Protein AF-A0A918XCU2-F1 (afdb_monomer)

pLDDT: mean 84.38, std 16.49, range [24.86, 98.88]

InterPro domains:
  IPR013534 Starch synthase, catalytic domain [PF08323] (2-159)
  IPR023214 HAD superfamily [G3DSA:3.40.50.1000] (689-946)
  IPR036412 HAD-like superfamily [SSF56784] (688-949)

Nearest PDB structures (foldseek):
  3niw-assembly1_A  TM=7.855E-01  e=1.122E-18  Bacteroides thetaiotaomicron
  2hf2-assembly2_B  TM=7.118E-01  e=8.573E-19  Escherichia coli K-12
  1nf2-assembly1_A  TM=7.820E-01  e=5.103E-17  Thermotoga maritima
  3dao-assembly1_A  TM=7.879E-01  e=1.431E-15  unclassified
  4qjb-assembly2_B  TM=7.745E-01  e=3.766E-15  Plasmodium falciparum 3D7

Sequence (958 aa):
MNIVLFSFECGGYDHRLMRGGLSPLVWNLAREYASAGHRVSVVTPAHGHLDTLRVDHRVEELGYLHDHDFPLVLDRRTWSDHPEHMGLPLSTRAHRLRVDGVDVYLLSNSFLDLLPDRIYPPPAFEGRDLAYFKPLVFQAEGARFVDWLHAGEPAVVHAFEPFYHYVLPLVWGGDPLRRTVSTVAANAPVTQSVHRPQVERLLESFGVTGLDLEALEPAPAVPGSPDDIVERTLAGTRMHEGRRDDHVAILPLSAAHADLVDFVSPGQREWFTSFEGSPFEPLFRRLPVSRLLRDSPERLLDGGCGVSDSWLARDPGAVDRADVMRSLGLSPRRPTFYHASRYAVHHKGQLELMHAVENVLAQDQDVNFVIRFSTGSAARSAEPANARFQSVADRYPDNVHLTWDLADEDLLFRHAAVADFCVYPSKYELDGFLIAQAEAMACGSVPIGSAQWVTDHFGHALPHDDPRSTGFAVRRSFRDEDAGLTRELTARFHEALRVWREEPDLYQRLSDRARSTARSFTWGRSARVRLDGFARLFEGDTRRAPVPVTASEPPVLPAPTDPGEGTGRERRRFRAERRPDGLVHVEYRAPGVERVEAAASFPGENTGPRSPGQSEAEARASDEAVPADTDAPVLVPLEHAEGFFRGTVAPPPGGHLALLLTRSSGSTEWASVPVPRRVQRPRTDPPHRLVATDLDGTLLRDDRSLSPRNRSALALVAEAGAYHLAVTGRPASACRKLFGDIGYRGLAVCGQGAQLYDAARDELLFSEQLDRDLARSVVEGVQALLGEPPMELGVVTAAPEGACVVTSGFRPRIRHGWSVAHDRSSLWSRPVDKVLLQQSGVADEKVVEAATRAADGRLSVVHSDHGIVELLPSGTDKARGLARAAELLGCGPEHTVAFGNMPNDIPLLAWADHGVAMADAHPDLLVVADEIAPAHDQDGVAAVLERIFAPHHHAEGK

Radius of gyration: 33.4 Å; Cα contacts (8 Å, |Δi|>4): 1944; chains: 1; bounding box: 86×93×87 Å

Solvent-accessible surface area (backbone atoms only — not comparable to full-atom values): 51222 Å² total; per-residue (Å²): 102,40,37,34,39,40,29,77,56,75,15,51,92,40,68,88,59,43,67,54,75,57,10,50,51,53,42,48,39,46,46,37,42,36,75,74,70,32,52,41,36,36,41,27,53,35,25,61,38,62,70,68,45,49,75,85,40,76,67,43,79,50,98,47,76,49,76,50,65,45,77,43,50,46,60,54,87,55,27,65,93,50,69,45,69,46,68,46,83,44,58,39,36,37,28,39,34,73,55,94,88,33,40,39,34,31,35,39,31,90,58,42,31,43,56,60,53,61,66,63,62,48,59,82,25,61,56,75,39,76,65,49,48,34,52,61,52,46,40,53,55,47,52,56,47,51,51,63,78,41,66,96,49,60,33,37,38,43,31,48,29,42,90,48,40,37,62,55,23,60,73,34,58,86,42,92,41,47,45,31,32,42,23,48,58,58,50,67,29,74,44,35,62,44,59,34,67,31,53,53,57,47,35,48,76,73,72,49,77,91,75,73,64,67,62,57,53,57,82,80,63,57,87,40,36,65,63,33,53,49,53,36,36,40,30,66,33,90,57,34,46,86,76,56,96,63,42,38,41,32,56,37,50,28,62,75,37,24,68,30,40,31,22,33,22,63,32,40,45,51,40,72,44,48,35,75,52,35,83,54,22,76,58,44,70,59,32,48,43,32,49,59,48,58,80,38,57,90,37,53,40,65,26,37,54,44,42,57,66,73,64,71,73,52,63,38,86,74,57,58,43,61,58,55,27,52,76,57,53,34,62,62,86,39,59,24,39,31,33,66,47,57,46,37,51,68,56,43,24,47,58,34,49,53,52,17,51,52,57,41,53,76,75,49,75,78,42,34,37,44,40,38,30,35,43,62,40,86,87,49,82,85,59,75,60,43,67,69,63,49,52,54,28,72,74,35,53,66,29,33,37,73,47,52,66,77,66,52,72,68,58,51,48,55,57,30,35,58,23,54,25,31,55,47,50,36,22,55,60,44,52,37,60,52,56,58,58,36,48,24,12,47,44,28,8,25,41,37,29,34,50,33,54,24,46,50,90,59,21,23,66,39,59,84,86,44,90,66,21,8,40,37,55,35,61,42,41,84,57,80,84,39,65,65,56,20,51,44,46,35,51,49,51,56,49,51,51,47,34,57,75,74,33,52,73,57,41,50,51,21,16,53,38,18,20,55,57,26,65,66,31,29,38,65,60,21,35,46,54,42,52,58,54,55,51,42,64,75,73,64,79,68,69,84,70,82,76,79,68,66,88,65,78,68,84,70,71,76,71,78,74,66,97,71,90,75,84,93,77,80,78,74,56,56,48,57,45,69,46,97,90,61,35,29,39,38,40,38,54,55,90,85,46,77,43,43,22,38,46,20,39,61,90,69,61,75,72,64,89,81,67,97,75,77,48,77,56,33,66,72,51,32,79,70,68,75,79,71,50,80,83,32,29,47,74,44,76,33,50,82,53,98,80,30,33,36,45,74,37,42,61,38,93,48,39,38,36,44,31,46,36,31,28,84,76,42,36,28,44,78,46,79,43,72,40,76,70,78,89,72,75,90,76,75,84,52,87,46,50,34,37,38,30,22,41,84,59,22,57,19,31,96,87,65,48,66,45,74,59,38,54,51,28,53,46,38,38,50,74,57,66,18,48,58,34,43,46,30,67,52,43,55,51,61,43,55,58,52,28,62,76,66,67,46,56,43,49,27,25,12,42,33,21,35,21,33,28,32,48,65,70,75,40,76,80,42,77,52,66,27,64,61,68,60,51,50,53,25,52,53,43,25,43,68,71,66,47,84,61,78,70,24,39,35,28,30,33,38,78,89,71,35,46,39,37,24,36,81,80,48,80,70,97,71,90,79,83,62,44,68,46,94,46,82,70,64,64,67,74,56,62,31,31,35,38,36,41,38,45,82,97,56,61,56,69,60,52,47,53,34,41,44,63,42,32,67,74,66,36,23,72,43,51,52,80,94,64,33,35,35,43,34,35,57,84,49,32,39,31,57,20,44,51,61,55,27,54,80,67,76,49,58,39,86,27,20,37,19,40,25,28,40,62,53,31,42,55,32,26,71,52,26,63,41,14,33,19,26,63,77,31,38,71,75,26,57,72,72,34,79,40,75,33,50,34,24,81,70,41,14,57,21,61,53,42,43,70,69,53,52,82,81,74,80,76,85,76,134

Foldseek 3Di:
DEEEEEEQAAQLVPLLRDQAPVNVFSVLLQLLCVVVPYQYEYEYACQLCPVVCVVPWDKAWDPDWDWDFQWAQADCVFQVVDDRIGTDTWIWTWIWTADNNYIYIHIDIPQSNPPSLNSADFPVCTNPPPNNCNLVVSQLVVLVVVCVVQVPAAYEHEYEALVSHLLPLQLCLVPLRYAYEYENAWQAAQQDKDQQVRSQVSSVVSVRDDDPQVLQFFDDDDALDLLNQLLLQCLQFRNDDDDDPRIGGRLSSNLLRHLAYEAQAPLLLVCQQAVFLHSCRVVSLRGLSNCSSVVCVVRYFDLHFAAAVVLLVDQLVVQDLCVLQVVLLEDLQAAEEEEEGAPACFQFVVVLVLLLVLVLCVPDLRAAYEYEHAFSHPVCQPDDLFPSSVVSCVVNVHHYRYDHHRDDPVNLLSVLSSHQAYETAGAARRHAAPNSLLSSLLSLHQYEYAPYSNHVLQQCPPDLPPLLHQHHHDYHHRDDPPPRSSVRSNVRVVVSSCCVPPVVVSSNSSSVSSSVSSSVGHSSSSSVSVVVVVVCSVVPNSDSDNPPSDPDDRPPPPDPPDPPDDDDDPDDQKDWAQDPVQKIKIKGADPQFDWKWKFAQPPPPQPPPDDPGDDPSNSVRHSDDDPRPSRRGHTHIFDDDPRIGIDIGHAGPNQKIWMWTAGPNRRIDIDIDGHDDDPDDDADQFLFQEEEEEQPQWQADPVSERDPLSVVLQVLCVSSNRAYEYQYLAALLVVQVSCVVRVPQGWYQYNQLQWIAGNVNSDTPGHDFDDLVLVVQLLVQLCVQPPDDHKKKWFQADPDNRAIETDPPDDDPDDDRYHYDPDPVVSSVGTTAKMKIAHPPDQLVSSQVSSCVSCVQQWDWDDDPDSIIMTHGRPGHSLNSVCVSCVVVVHAQSRYEYEDAEPSCLSVQVRHNAYEYEPNGDPVSVVRHPYYFHGNNVVRVSVVSCVRSPPDPPDDDD

Structure (mmCIF, N/CA/C/O backbone):
data_AF-A0A918XCU2-F1
#
_entry.id   AF-A0A918XCU2-F1
#
loop_
_atom_site.group_PDB
_atom_site.id
_atom_site.type_symbol
_atom_site.label_atom_id
_atom_site.label_alt_id
_atom_site.label_comp_id
_atom_site.label_asym_id
_atom_site.label_entity_id
_atom_site.label_seq_id
_atom_site.pdbx_PDB_ins_code
_atom_site.Cartn_x
_atom_site.Cartn_y
_atom_site.Cartn_z
_atom_site.occupancy
_atom_site.B_iso_or_equiv
_atom_site.auth_seq_id
_atom_site.auth_comp_id
_atom_site.auth_asym_id
_atom_site.auth_atom_id
_atom_site.pdbx_PDB_model_num
ATOM 1 N N . MET A 1 1 ? -28.881 -19.114 7.160 1.00 91.56 1 MET A N 1
ATOM 2 C CA . MET A 1 1 ? -28.062 -18.176 7.965 1.00 91.56 1 MET A CA 1
ATOM 3 C C . MET A 1 1 ? -28.315 -16.764 7.465 1.00 91.56 1 MET A C 1
ATOM 5 O O . MET A 1 1 ? -28.563 -16.619 6.269 1.00 91.56 1 MET A O 1
ATOM 9 N N . ASN A 1 2 ? -28.245 -15.769 8.348 1.00 94.81 2 ASN A N 1
ATOM 10 C CA . ASN A 1 2 ? -28.086 -14.371 7.949 1.00 94.81 2 ASN A CA 1
ATOM 11 C C . ASN A 1 2 ? -26.588 -14.117 7.738 1.00 94.81 2 ASN A C 1
ATOM 13 O O . ASN A 1 2 ? -25.797 -14.402 8.639 1.00 94.81 2 ASN A O 1
ATOM 17 N N . ILE A 1 3 ? -26.200 -13.644 6.556 1.00 97.06 3 ILE A N 1
ATOM 18 C CA . ILE A 1 3 ? -24.805 -13.351 6.212 1.00 97.06 3 ILE A CA 1
ATOM 19 C C . ILE A 1 3 ? -24.717 -11.879 5.822 1.00 97.06 3 ILE A C 1
ATOM 21 O O . ILE A 1 3 ? -25.369 -11.441 4.874 1.00 97.06 3 ILE A O 1
ATOM 25 N N . VAL A 1 4 ? -23.914 -11.126 6.562 1.00 97.94 4 VAL A N 1
ATOM 26 C CA . VAL A 1 4 ? -23.638 -9.713 6.326 1.00 97.94 4 VAL A CA 1
ATOM 27 C C . VAL A 1 4 ? -22.229 -9.599 5.771 1.00 97.94 4 VAL A C 1
ATOM 29 O O . VAL A 1 4 ? -21.266 -9.812 6.500 1.00 97.94 4 VAL A O 1
ATOM 32 N N . LEU A 1 5 ? -22.098 -9.263 4.492 1.00 98.38 5 LEU A N 1
ATOM 33 C CA . LEU A 1 5 ? -20.816 -8.876 3.921 1.00 98.38 5 LEU A CA 1
ATOM 34 C C . LEU A 1 5 ? -20.550 -7.419 4.292 1.00 98.38 5 LEU A C 1
ATOM 36 O O . LEU A 1 5 ? -21.289 -6.525 3.879 1.00 98.38 5 LEU A O 1
ATOM 40 N N . PHE A 1 6 ? -19.510 -7.186 5.080 1.00 98.06 6 PHE A N 1
ATOM 41 C CA . PHE A 1 6 ? -19.119 -5.863 5.547 1.00 98.06 6 PHE A CA 1
ATOM 42 C C . PHE A 1 6 ? -17.867 -5.413 4.799 1.00 98.06 6 PHE A C 1
ATOM 44 O O . PHE A 1 6 ? -16.786 -5.967 5.004 1.00 98.06 6 PHE A O 1
ATOM 51 N N . SER A 1 7 ? -18.004 -4.431 3.913 1.00 96.12 7 SER A N 1
ATOM 52 C CA . SER A 1 7 ? -16.892 -3.964 3.084 1.00 96.12 7 SER A CA 1
ATOM 53 C C . SER A 1 7 ? -16.916 -2.454 2.940 1.00 96.12 7 SER A C 1
ATOM 55 O O . SER A 1 7 ? -17.969 -1.868 2.710 1.00 96.12 7 SER A O 1
ATOM 57 N N . PHE A 1 8 ? -15.741 -1.830 3.029 1.00 93.12 8 PHE A N 1
ATOM 58 C CA . PHE A 1 8 ? -15.598 -0.406 2.736 1.00 93.12 8 PHE A CA 1
ATOM 59 C C . PHE A 1 8 ? -15.788 -0.104 1.245 1.00 93.12 8 PHE A C 1
ATOM 61 O O . PHE A 1 8 ? -16.171 1.003 0.909 1.00 93.12 8 PHE A O 1
ATOM 68 N N . GLU A 1 9 ? -15.561 -1.074 0.355 1.00 87.88 9 GLU A N 1
ATOM 69 C CA . GLU A 1 9 ? -15.825 -0.941 -1.081 1.00 87.88 9 GLU A CA 1
ATOM 70 C C . GLU A 1 9 ? -16.737 -2.083 -1.552 1.00 87.88 9 GLU A C 1
ATOM 72 O O . GLU A 1 9 ? -16.400 -3.263 -1.415 1.00 87.88 9 GLU A O 1
ATOM 77 N N . CYS A 1 10 ? -17.884 -1.750 -2.144 1.00 84.62 10 CYS A N 1
ATOM 78 C CA . CYS A 1 10 ? -18.689 -2.706 -2.899 1.00 84.62 10 CYS A CA 1
ATOM 79 C C . CYS A 1 10 ? -19.312 -2.037 -4.127 1.00 84.62 10 CYS A C 1
ATOM 81 O O . CYS A 1 10 ? -20.371 -1.413 -4.051 1.00 84.62 10 CYS A O 1
ATOM 83 N N . GLY A 1 11 ? -18.632 -2.190 -5.263 1.00 82.38 11 GLY A N 1
ATOM 84 C CA . GLY A 1 11 ? -19.060 -1.718 -6.577 1.00 82.38 11 GLY A CA 1
ATOM 85 C C . GLY A 1 11 ? -19.154 -2.824 -7.628 1.00 82.38 11 GLY A C 1
ATOM 86 O O . GLY A 1 11 ? -19.333 -2.529 -8.798 1.00 82.38 11 GLY A O 1
ATOM 87 N N . GLY A 1 12 ? -19.039 -4.106 -7.262 1.00 84.94 12 GLY A N 1
ATOM 88 C CA . GLY A 1 12 ? -19.029 -5.197 -8.250 1.00 84.94 12 GLY A CA 1
ATOM 89 C C . GLY A 1 12 ? -20.322 -5.344 -9.072 1.00 84.94 12 GLY A C 1
ATOM 90 O O . GLY A 1 12 ? -20.308 -6.013 -10.100 1.00 84.94 12 GLY A O 1
ATOM 91 N N . TYR A 1 13 ? -21.421 -4.711 -8.647 1.00 87.19 13 TYR A N 1
ATOM 92 C CA . TYR A 1 13 ? -22.687 -4.638 -9.386 1.00 87.19 13 TYR A CA 1
ATOM 93 C C . TYR A 1 13 ? -22.780 -3.440 -10.347 1.00 87.19 13 TYR A C 1
ATOM 95 O O . TYR A 1 13 ? -23.693 -3.397 -11.169 1.00 87.19 13 TYR A O 1
ATOM 103 N N . ASP A 1 14 ? -21.868 -2.469 -10.247 1.00 85.75 14 ASP A N 1
ATOM 104 C CA . ASP A 1 14 ? -21.830 -1.262 -11.074 1.00 85.75 14 ASP A CA 1
ATOM 105 C C . ASP A 1 14 ? -20.374 -0.845 -11.333 1.00 85.75 14 ASP A C 1
ATOM 107 O O . ASP A 1 14 ? -19.682 -0.318 -10.459 1.00 85.75 14 ASP A O 1
ATOM 111 N N . HIS A 1 15 ? -19.913 -1.034 -12.571 1.00 77.38 15 HIS A N 1
ATOM 112 C CA . HIS A 1 15 ? -18.532 -0.759 -12.978 1.00 77.38 15 HIS A CA 1
ATOM 113 C C . HIS A 1 15 ? -18.066 0.682 -12.689 1.00 77.38 15 HIS A C 1
ATOM 115 O O . HIS A 1 15 ? -16.864 0.911 -12.548 1.00 77.38 15 HIS A O 1
ATOM 121 N N . ARG A 1 16 ? -18.980 1.653 -12.544 1.00 78.12 16 ARG A N 1
ATOM 122 C CA . ARG A 1 16 ? -18.645 3.046 -12.187 1.00 78.12 16 ARG A CA 1
ATOM 123 C C . ARG A 1 16 ? -18.138 3.178 -10.749 1.00 78.12 16 ARG A C 1
ATOM 125 O O . ARG A 1 16 ? -17.409 4.122 -10.434 1.00 78.12 16 ARG A O 1
ATOM 132 N N . LEU A 1 17 ? -18.492 2.233 -9.881 1.00 79.81 17 LEU A N 1
ATOM 133 C CA . LEU A 1 17 ? -18.091 2.181 -8.473 1.00 79.81 17 LEU A CA 1
ATOM 134 C C . LEU A 1 17 ? -16.893 1.261 -8.217 1.00 79.81 17 LEU A C 1
ATOM 136 O O . LEU A 1 17 ? -16.339 1.277 -7.122 1.00 79.81 17 LEU A O 1
ATOM 140 N N . MET A 1 18 ? -16.462 0.486 -9.212 1.00 78.81 18 MET A N 1
ATOM 141 C CA . MET A 1 18 ? -15.337 -0.434 -9.068 1.00 78.81 18 MET A CA 1
ATOM 142 C C . MET A 1 18 ? -14.010 0.339 -8.948 1.00 78.81 18 MET A C 1
ATOM 144 O O . MET A 1 18 ? -13.710 1.210 -9.771 1.00 78.81 18 MET A O 1
ATOM 148 N N . ARG A 1 19 ? -13.209 0.046 -7.916 1.00 74.19 19 ARG A N 1
ATOM 149 C CA . ARG A 1 19 ? -11.867 0.627 -7.692 1.00 74.19 19 ARG A CA 1
ATOM 150 C C . ARG A 1 19 ? -10.769 -0.431 -7.612 1.00 74.19 19 ARG A C 1
ATOM 152 O O . ARG A 1 19 ? -9.629 -0.152 -7.983 1.00 74.19 19 ARG A O 1
ATOM 159 N N . GLY A 1 20 ? -11.100 -1.656 -7.211 1.00 78.19 20 GLY A N 1
ATOM 160 C CA . GLY A 1 20 ? -10.143 -2.759 -7.168 1.00 78.19 20 GLY A CA 1
ATOM 161 C C . GLY A 1 20 ? -10.789 -4.139 -7.159 1.00 78.19 20 GLY A C 1
ATOM 162 O O . GLY A 1 20 ? -11.988 -4.287 -7.370 1.00 78.19 20 GLY A O 1
ATOM 163 N N . GLY A 1 21 ? -9.973 -5.166 -6.897 1.00 81.81 21 GLY A N 1
ATOM 164 C CA . GLY A 1 21 ? -10.414 -6.566 -6.844 1.00 81.81 21 GLY A CA 1
ATOM 165 C C . GLY A 1 21 ? -11.322 -6.906 -5.654 1.00 81.81 21 GLY A C 1
ATOM 166 O O . GLY A 1 21 ? -11.963 -7.954 -5.666 1.00 81.81 21 GLY A O 1
ATOM 167 N N . LEU A 1 22 ? -11.424 -6.021 -4.655 1.00 87.12 22 LEU A N 1
ATOM 168 C CA . LEU A 1 22 ? -12.313 -6.210 -3.509 1.00 87.12 22 LEU A CA 1
ATOM 169 C C . LEU A 1 22 ? -13.791 -6.109 -3.913 1.00 87.12 22 LEU A C 1
ATOM 171 O O . LEU A 1 22 ? -14.595 -6.944 -3.508 1.00 87.12 22 LEU A O 1
ATOM 175 N N . SER A 1 23 ? -14.134 -5.158 -4.785 1.00 88.62 23 SER A N 1
ATOM 176 C CA . SER A 1 23 ? -15.484 -5.011 -5.343 1.00 88.62 23 SER A CA 1
ATOM 177 C C . SER A 1 23 ? -16.040 -6.295 -5.980 1.00 88.62 23 SER A C 1
ATOM 179 O O . SER A 1 23 ? -17.108 -6.748 -5.554 1.00 88.62 23 SER A O 1
ATOM 181 N N . PRO A 1 24 ? -15.367 -6.918 -6.971 1.00 89.44 24 PRO A N 1
ATOM 182 C CA . PRO A 1 24 ? -15.842 -8.166 -7.556 1.00 89.44 24 PRO A CA 1
ATOM 183 C C . PRO A 1 24 ? -15.775 -9.344 -6.574 1.00 89.44 24 PRO A C 1
ATOM 185 O O . PRO A 1 24 ? -16.641 -10.213 -6.653 1.00 89.44 24 PRO A O 1
ATOM 188 N N . LEU A 1 25 ? -14.825 -9.374 -5.630 1.00 93.00 25 LEU A N 1
ATOM 189 C CA . LEU A 1 25 ? -14.774 -10.399 -4.577 1.00 93.00 25 LEU A CA 1
ATOM 190 C C . LEU A 1 25 ? -16.038 -10.382 -3.710 1.00 93.00 25 LEU A C 1
ATOM 192 O O . LEU A 1 25 ? -16.727 -11.396 -3.596 1.00 93.00 25 LEU A O 1
ATOM 196 N N . VAL A 1 26 ? -16.361 -9.227 -3.128 1.00 95.12 26 VAL A N 1
ATOM 197 C CA . VAL A 1 26 ? -17.520 -9.064 -2.239 1.00 95.12 26 VAL A CA 1
ATOM 198 C C . VAL A 1 26 ? -18.813 -9.340 -2.999 1.00 95.12 26 VAL A C 1
ATOM 200 O O . VAL A 1 26 ? -19.663 -10.095 -2.529 1.00 95.12 26 VAL A O 1
ATOM 203 N N . TRP A 1 27 ? -18.959 -8.768 -4.196 1.00 95.06 27 TRP A N 1
ATOM 204 C CA . TRP A 1 27 ? -20.192 -8.893 -4.965 1.00 95.06 27 TRP A CA 1
ATOM 205 C C . TRP A 1 27 ? -20.477 -10.327 -5.419 1.00 95.06 27 TRP A C 1
ATOM 207 O O . TRP A 1 27 ? -21.592 -10.821 -5.242 1.00 95.06 27 TRP A O 1
ATOM 217 N N . ASN A 1 28 ? -19.481 -11.028 -5.968 1.00 94.81 28 ASN A N 1
ATOM 218 C CA . ASN A 1 28 ? -19.702 -12.395 -6.433 1.00 94.81 28 ASN A CA 1
ATOM 219 C C . ASN A 1 28 ? -19.927 -13.367 -5.269 1.00 94.81 28 ASN A C 1
ATOM 221 O O . ASN A 1 28 ? -20.802 -14.223 -5.370 1.00 94.81 28 ASN A O 1
ATOM 225 N N . LEU A 1 29 ? -19.241 -13.199 -4.131 1.00 96.50 29 LEU A N 1
ATOM 226 C CA . LEU A 1 29 ? -19.547 -13.984 -2.931 1.00 96.50 29 LEU A CA 1
ATOM 227 C C . LEU A 1 29 ? -20.974 -13.735 -2.432 1.00 96.50 29 LEU A C 1
ATOM 229 O O . LEU A 1 29 ? -21.672 -14.690 -2.099 1.00 96.50 29 LEU A O 1
ATOM 233 N N . ALA A 1 30 ? -21.440 -12.483 -2.430 1.00 96.94 30 ALA A N 1
ATOM 234 C CA . ALA A 1 30 ? -22.810 -12.168 -2.034 1.00 96.94 30 ALA A CA 1
ATOM 235 C C . ALA A 1 30 ? -23.844 -12.896 -2.911 1.00 96.94 30 ALA A C 1
ATOM 237 O O . ALA A 1 30 ? -24.796 -13.482 -2.388 1.00 96.94 30 ALA A O 1
ATOM 238 N N . ARG A 1 31 ? -23.628 -12.909 -4.234 1.00 95.50 31 ARG A N 1
ATOM 239 C CA . ARG A 1 31 ? -24.483 -13.628 -5.193 1.00 95.50 31 ARG A CA 1
ATOM 240 C C . ARG A 1 31 ? -24.475 -15.133 -4.951 1.00 95.50 31 ARG A C 1
ATOM 242 O O . ARG A 1 31 ? -25.540 -15.743 -4.959 1.00 95.50 31 ARG A O 1
ATOM 249 N N . GLU A 1 32 ? -23.315 -15.723 -4.685 1.00 96.31 32 GLU A N 1
ATOM 250 C CA . GLU A 1 32 ? -23.198 -17.163 -4.420 1.00 96.31 32 GLU A CA 1
ATOM 251 C C . GLU A 1 32 ? -23.806 -17.582 -3.080 1.00 96.31 32 GLU A C 1
ATOM 253 O O . GLU A 1 32 ? -24.464 -18.615 -2.972 1.00 96.31 32 GLU A O 1
ATOM 258 N N . TYR A 1 33 ? -23.655 -16.770 -2.036 1.00 96.94 33 TYR A N 1
ATOM 259 C CA . TYR A 1 33 ? -24.334 -17.027 -0.769 1.00 96.94 33 TYR A CA 1
ATOM 260 C C . TYR A 1 33 ? -25.858 -16.948 -0.931 1.00 96.94 33 TYR A C 1
ATOM 262 O O . TYR A 1 33 ? -26.587 -17.773 -0.374 1.00 96.94 33 TYR A O 1
ATOM 270 N N . ALA A 1 34 ? -26.350 -15.986 -1.716 1.00 95.81 34 ALA A N 1
ATOM 271 C CA . ALA A 1 34 ? -27.774 -15.845 -1.996 1.00 95.81 34 ALA A CA 1
ATOM 272 C C . ALA A 1 34 ? -28.298 -17.005 -2.861 1.00 95.81 34 ALA A C 1
ATOM 274 O O . ALA A 1 34 ? -29.368 -17.543 -2.571 1.00 95.81 34 ALA A O 1
ATOM 275 N N . SER A 1 35 ? -27.534 -17.441 -3.871 1.00 94.44 35 SER A N 1
ATOM 276 C CA . SER A 1 35 ? -27.876 -18.586 -4.731 1.00 94.44 35 SER A CA 1
ATOM 277 C C . SER A 1 35 ? -27.942 -19.899 -3.938 1.00 94.44 35 SER A C 1
ATOM 279 O O . SER A 1 35 ? -28.812 -20.732 -4.193 1.00 94.44 35 SER A O 1
ATOM 281 N N . ALA A 1 36 ? -27.104 -20.038 -2.907 1.00 95.25 36 ALA A N 1
ATOM 282 C CA . ALA A 1 36 ? -27.135 -21.131 -1.937 1.00 95.25 36 ALA A CA 1
ATOM 283 C C . ALA A 1 36 ? -28.301 -21.049 -0.923 1.00 95.25 36 ALA A C 1
ATOM 285 O O . ALA A 1 36 ? -28.436 -21.922 -0.067 1.00 95.25 36 ALA A O 1
ATOM 286 N N . GLY A 1 37 ? -29.174 -20.038 -1.014 1.00 94.81 37 GLY A N 1
ATOM 287 C CA . GLY A 1 37 ? -30.391 -19.920 -0.203 1.00 94.81 37 GLY A CA 1
ATOM 288 C C . GLY A 1 37 ? -30.211 -19.192 1.131 1.00 94.81 37 GLY A C 1
ATOM 289 O O . GLY A 1 37 ? -31.087 -19.272 1.997 1.00 94.81 37 GLY A O 1
ATOM 290 N N . HIS A 1 38 ? -29.098 -18.482 1.328 1.00 95.00 38 HIS A N 1
ATOM 291 C CA . HIS A 1 38 ? -28.875 -17.669 2.525 1.00 95.00 38 HIS A CA 1
ATOM 292 C C . HIS A 1 38 ? -29.507 -16.277 2.383 1.00 95.00 38 HIS A C 1
ATOM 294 O O . HIS A 1 38 ? -29.664 -15.752 1.282 1.00 95.00 38 HIS A O 1
ATOM 300 N N . ARG A 1 39 ? -29.865 -15.650 3.513 1.00 94.69 39 ARG A N 1
ATOM 301 C CA . ARG A 1 39 ? -30.274 -14.240 3.529 1.00 94.69 39 ARG A CA 1
ATOM 302 C C . ARG A 1 39 ? -29.011 -13.393 3.577 1.00 94.69 39 ARG A C 1
ATOM 304 O O . ARG A 1 39 ? -28.288 -13.445 4.571 1.00 94.69 39 ARG A O 1
ATOM 311 N N . VAL A 1 40 ? -28.756 -12.655 2.502 1.00 96.31 40 VAL A N 1
ATOM 312 C CA . VAL A 1 40 ? -27.500 -11.933 2.296 1.00 96.31 40 VAL A CA 1
ATOM 313 C C . VAL A 1 40 ? -27.735 -10.431 2.283 1.00 96.31 40 VAL A C 1
ATOM 315 O O . VAL A 1 40 ? -28.573 -9.933 1.530 1.00 96.31 40 VAL A O 1
ATOM 318 N N . SER A 1 41 ? -26.952 -9.735 3.097 1.00 96.06 41 SER A N 1
ATOM 319 C CA . SER A 1 41 ? -26.880 -8.280 3.163 1.00 96.06 41 SER A CA 1
ATOM 320 C C . SER A 1 41 ? -25.453 -7.846 2.842 1.00 96.06 41 SER A C 1
ATOM 322 O O . SER A 1 41 ? -24.511 -8.443 3.354 1.00 96.06 41 SER A O 1
ATOM 324 N N . VAL A 1 42 ? -25.273 -6.792 2.054 1.00 98.19 42 VAL A N 1
ATOM 325 C CA . VAL A 1 42 ? -23.985 -6.094 1.923 1.00 98.19 42 VAL A CA 1
ATOM 326 C C . VAL A 1 42 ? -24.097 -4.760 2.648 1.00 98.19 42 VAL A C 1
ATOM 328 O O . VAL A 1 42 ? -25.072 -4.052 2.434 1.00 98.19 42 VAL A O 1
ATOM 331 N N . VAL A 1 43 ? -23.127 -4.399 3.481 1.00 98.31 43 VAL A N 1
ATOM 332 C CA . VAL A 1 43 ? -23.048 -3.084 4.136 1.00 98.31 43 VAL A CA 1
ATOM 333 C C . VAL A 1 43 ? -21.799 -2.373 3.633 1.00 98.31 43 VAL A C 1
ATOM 335 O O . VAL A 1 43 ? -20.700 -2.913 3.751 1.00 98.31 43 VAL A O 1
ATOM 338 N N . THR A 1 44 ? -21.980 -1.182 3.061 1.00 97.12 44 THR A N 1
ATOM 339 C CA . THR A 1 44 ? -20.915 -0.341 2.489 1.00 97.12 44 THR A CA 1
ATOM 340 C C . THR A 1 44 ? -21.283 1.140 2.643 1.00 97.12 44 THR A C 1
ATOM 342 O O . THR A 1 44 ? -22.471 1.468 2.747 1.00 97.12 44 THR A O 1
ATOM 345 N N . PRO A 1 45 ? -20.325 2.080 2.660 1.00 96.69 45 PRO A N 1
ATOM 346 C CA . PRO A 1 45 ? -20.655 3.496 2.560 1.00 96.69 45 PRO A CA 1
ATOM 347 C C . PRO A 1 45 ? -21.229 3.833 1.179 1.00 96.69 45 PRO A C 1
ATOM 349 O O . PRO A 1 45 ? -20.913 3.181 0.183 1.00 96.69 45 PRO A O 1
ATOM 352 N N . ALA A 1 46 ? -22.037 4.889 1.105 1.00 94.94 46 ALA A N 1
ATOM 353 C CA . ALA A 1 46 ? -22.564 5.396 -0.157 1.00 94.94 46 ALA A CA 1
ATOM 354 C C . ALA A 1 46 ? -21.519 6.175 -0.973 1.00 94.94 46 ALA A C 1
ATOM 356 O O . ALA A 1 46 ? -21.673 6.315 -2.186 1.00 94.94 46 ALA A O 1
ATOM 357 N N . HIS A 1 47 ? -20.465 6.682 -0.320 1.00 93.69 47 HIS A N 1
ATOM 358 C CA . HIS A 1 47 ? -19.360 7.412 -0.951 1.00 93.69 47 HIS A CA 1
ATOM 359 C C . HIS A 1 47 ? -19.797 8.597 -1.816 1.00 93.69 47 HIS A C 1
ATOM 361 O O . HIS A 1 47 ? -19.153 8.897 -2.816 1.00 93.69 47 HIS A O 1
ATOM 367 N N . GLY A 1 48 ? -20.897 9.260 -1.460 1.00 93.75 48 GLY A N 1
ATOM 368 C CA . GLY A 1 48 ? -21.424 10.387 -2.226 1.00 93.75 48 GLY A CA 1
ATOM 369 C C . GLY A 1 48 ? -22.072 9.986 -3.554 1.00 93.75 48 GLY A C 1
ATOM 370 O O . GLY A 1 48 ? -22.401 10.857 -4.352 1.00 93.75 48 GLY A O 1
ATOM 371 N N . HIS A 1 49 ? -22.298 8.690 -3.799 1.00 92.69 49 HIS A N 1
ATOM 372 C CA . HIS A 1 49 ? -22.846 8.175 -5.061 1.00 92.69 49 HIS A CA 1
ATOM 373 C C . HIS A 1 49 ? -24.346 7.874 -5.024 1.00 92.69 49 HIS A C 1
ATOM 375 O O . HIS A 1 49 ? -24.859 7.275 -5.965 1.00 92.69 49 HIS A O 1
ATOM 381 N N . LEU A 1 50 ? -25.084 8.285 -3.984 1.00 93.81 50 LEU A N 1
ATOM 382 C CA . LEU A 1 50 ? -26.531 8.022 -3.905 1.00 93.81 50 LEU A CA 1
ATOM 383 C C . LEU A 1 50 ? -27.289 8.548 -5.128 1.00 93.81 50 LEU A C 1
ATOM 385 O O . LEU A 1 50 ? -28.149 7.847 -5.656 1.00 93.81 50 LEU A O 1
ATOM 389 N N . ASP A 1 51 ? -26.967 9.755 -5.591 1.00 91.75 51 ASP A N 1
ATOM 390 C CA . ASP A 1 51 ? -27.645 10.352 -6.743 1.00 91.75 51 ASP A CA 1
ATOM 391 C C . ASP A 1 51 ? -27.267 9.656 -8.052 1.00 91.75 51 ASP A C 1
ATOM 393 O O . ASP A 1 51 ? -28.152 9.368 -8.854 1.00 91.75 51 ASP A O 1
ATOM 397 N N . THR A 1 52 ? -25.993 9.285 -8.226 1.00 88.62 52 THR A N 1
ATOM 398 C CA . THR A 1 52 ? -25.527 8.451 -9.347 1.00 88.62 52 THR A CA 1
ATOM 399 C C . THR A 1 52 ? -26.267 7.115 -9.380 1.00 88.62 52 THR A C 1
ATOM 401 O O . THR A 1 52 ? -26.773 6.703 -10.420 1.00 88.62 52 THR A O 1
ATOM 404 N N . LEU A 1 53 ? -26.390 6.453 -8.229 1.00 91.06 53 LEU A N 1
ATOM 405 C CA . LEU A 1 53 ? -27.054 5.158 -8.111 1.00 91.06 53 LEU A CA 1
ATOM 406 C C . LEU A 1 53 ? -28.560 5.247 -8.356 1.00 91.06 53 LEU A C 1
ATOM 408 O O . LEU A 1 53 ? -29.129 4.333 -8.945 1.00 91.06 53 LEU A O 1
ATOM 412 N N . ARG A 1 54 ? -29.213 6.346 -7.962 1.00 94.12 54 ARG A N 1
ATOM 413 C CA . ARG A 1 54 ? -30.646 6.584 -8.216 1.00 94.12 54 ARG A CA 1
ATOM 414 C C . ARG A 1 54 ? -30.994 6.697 -9.702 1.00 94.12 54 ARG A C 1
ATOM 416 O O . ARG A 1 54 ? -32.169 6.557 -10.036 1.00 94.12 54 ARG A O 1
ATOM 423 N N . VAL A 1 55 ? -30.014 6.947 -10.577 1.00 90.75 55 VAL A N 1
ATOM 424 C CA . VAL A 1 55 ? -30.231 6.979 -12.033 1.00 90.75 55 VAL A CA 1
ATOM 425 C C . VAL A 1 55 ? -30.618 5.595 -12.552 1.00 90.75 55 VAL A C 1
ATOM 427 O O . VAL A 1 55 ? -31.593 5.479 -13.293 1.00 90.75 55 VAL A O 1
ATOM 430 N N . ASP A 1 56 ? -29.899 4.554 -12.125 1.00 87.94 56 ASP A N 1
ATOM 431 C CA . ASP A 1 56 ? -30.024 3.201 -12.688 1.00 87.94 56 ASP A CA 1
ATOM 432 C C . ASP A 1 56 ? -30.635 2.183 -11.711 1.00 87.94 56 ASP A C 1
ATOM 434 O O . ASP A 1 56 ? -31.074 1.103 -12.116 1.00 87.94 56 ASP A O 1
ATOM 438 N N . HIS A 1 57 ? -30.721 2.522 -10.422 1.00 90.94 57 HIS A N 1
ATOM 439 C CA . HIS A 1 57 ? -31.215 1.638 -9.372 1.00 90.94 57 HIS A CA 1
ATOM 440 C C . HIS A 1 57 ? -32.320 2.287 -8.538 1.00 90.94 57 HIS A C 1
ATOM 442 O O . HIS A 1 57 ? -32.304 3.474 -8.211 1.00 90.94 57 HIS A O 1
ATOM 448 N N . ARG A 1 58 ? -33.275 1.462 -8.094 1.00 93.81 58 ARG A N 1
ATOM 449 C CA . ARG A 1 58 ? -34.251 1.874 -7.082 1.00 93.81 58 ARG A CA 1
ATOM 450 C C . ARG A 1 58 ? -33.586 1.870 -5.705 1.00 93.81 58 ARG A C 1
ATOM 452 O O . ARG A 1 58 ? -33.454 0.814 -5.090 1.00 93.81 58 ARG A O 1
ATOM 459 N N . VAL A 1 59 ? -33.217 3.056 -5.232 1.00 96.50 59 VAL A N 1
ATOM 460 C CA . VAL A 1 59 ? -32.647 3.280 -3.897 1.00 96.50 59 VAL A CA 1
ATOM 461 C C . VAL A 1 59 ? -33.747 3.740 -2.935 1.00 96.50 59 VAL A C 1
ATOM 463 O O . VAL A 1 59 ? -34.392 4.762 -3.164 1.00 96.50 59 VAL A O 1
ATOM 466 N N . GLU A 1 60 ? -33.971 2.987 -1.862 1.00 97.31 60 GLU A N 1
ATOM 467 C CA . GLU A 1 60 ? -34.941 3.280 -0.801 1.00 97.31 60 GLU A CA 1
ATOM 468 C C . GLU A 1 60 ? -34.224 3.792 0.450 1.00 97.31 60 GLU A C 1
ATOM 470 O O . GLU A 1 60 ? -33.314 3.136 0.942 1.00 97.31 60 GLU A O 1
ATOM 475 N N . GLU A 1 61 ? -34.633 4.939 0.989 1.00 97.62 61 GLU A N 1
ATOM 476 C CA . GLU A 1 61 ? -34.180 5.390 2.312 1.00 97.62 61 GLU A CA 1
ATOM 477 C C . GLU A 1 61 ? -34.912 4.598 3.404 1.00 97.62 61 GLU A C 1
ATOM 479 O O . GLU A 1 61 ? -36.137 4.466 3.374 1.00 97.62 61 GLU A O 1
ATOM 484 N N . LEU A 1 62 ? -34.162 4.038 4.352 1.00 97.50 62 LEU A N 1
ATOM 485 C CA . LEU A 1 62 ? -34.705 3.257 5.461 1.00 97.50 62 LEU A CA 1
ATOM 486 C C . LEU A 1 62 ? -35.013 4.160 6.659 1.00 97.50 62 LEU A C 1
ATOM 488 O O . LEU A 1 62 ? -34.455 5.240 6.805 1.00 97.50 62 LEU A O 1
ATOM 492 N N . GLY A 1 63 ? -35.832 3.673 7.594 1.00 96.75 63 GLY A N 1
ATOM 493 C CA . GLY A 1 63 ? -36.116 4.361 8.863 1.00 96.75 63 GLY A CA 1
ATOM 494 C C . GLY A 1 63 ? -34.956 4.379 9.872 1.00 96.75 63 GLY A C 1
ATOM 495 O O . GLY A 1 63 ? -35.208 4.490 11.069 1.00 96.75 63 GLY A O 1
ATOM 496 N N . TYR A 1 64 ? -33.711 4.209 9.419 1.00 97.88 64 TYR A N 1
ATOM 497 C CA . TYR A 1 64 ? -32.515 4.262 10.255 1.00 97.88 64 TYR A CA 1
ATOM 498 C C . TYR A 1 64 ? -31.945 5.681 10.247 1.00 97.88 64 TYR A C 1
ATOM 500 O O . TYR A 1 64 ? -31.543 6.186 9.198 1.00 97.88 64 TYR A O 1
ATOM 508 N N . LEU A 1 65 ? -31.894 6.292 11.428 1.00 97.44 65 LEU A N 1
ATOM 509 C CA . LEU A 1 65 ? -31.257 7.578 11.676 1.00 97.44 65 LEU A CA 1
ATOM 510 C C . LEU A 1 65 ? -30.441 7.467 12.961 1.00 97.44 65 LEU A C 1
ATOM 512 O O . LEU A 1 65 ? -30.985 7.107 14.009 1.00 97.44 65 LEU A O 1
ATOM 516 N N . HIS A 1 66 ? -29.154 7.783 12.876 1.00 97.38 66 HIS A N 1
ATOM 517 C CA . HIS A 1 66 ? -28.271 7.846 14.030 1.00 97.38 66 HIS A CA 1
ATOM 518 C C . HIS A 1 66 ? -27.599 9.215 14.102 1.00 97.38 66 HIS A C 1
ATOM 520 O O . HIS A 1 66 ? -26.723 9.523 13.298 1.00 97.38 66 HIS A O 1
ATOM 526 N N . ASP A 1 67 ? -28.040 10.030 15.062 1.00 97.12 67 ASP A N 1
ATOM 527 C CA . ASP A 1 67 ? -27.468 11.342 15.349 1.00 97.12 67 ASP A CA 1
ATOM 528 C C . ASP A 1 67 ? -26.628 11.256 16.622 1.00 97.12 67 ASP A C 1
ATOM 530 O O . ASP A 1 67 ? -27.138 10.906 17.692 1.00 97.12 67 ASP A O 1
ATOM 534 N N . HIS A 1 68 ? -25.344 11.584 16.520 1.00 95.88 68 HIS A N 1
ATOM 535 C CA . HIS A 1 68 ? -24.454 11.627 17.674 1.00 95.88 68 HIS A CA 1
ATOM 536 C C . HIS A 1 68 ? -23.221 12.490 17.407 1.00 95.88 68 HIS A C 1
ATOM 538 O O . HIS A 1 68 ? -22.936 12.869 16.268 1.00 95.88 68 HIS A O 1
ATOM 544 N N . ASP A 1 69 ? -22.424 12.687 18.450 1.00 95.44 69 ASP A N 1
ATOM 545 C CA . ASP A 1 69 ? -21.075 13.218 18.322 1.00 95.44 69 ASP A CA 1
ATOM 546 C C . ASP A 1 69 ? -20.056 12.066 18.321 1.00 95.44 69 ASP A C 1
ATOM 548 O O . ASP A 1 69 ? -19.883 11.373 19.328 1.00 95.44 69 ASP A O 1
ATOM 552 N N . PHE A 1 70 ? -19.437 11.801 17.170 1.00 96.69 70 PHE A N 1
ATOM 553 C CA . PHE A 1 70 ? -18.490 10.702 16.991 1.00 96.69 70 PHE A CA 1
ATOM 554 C C . PHE A 1 70 ? -17.176 11.012 17.719 1.00 96.69 70 PHE A C 1
ATOM 556 O O . PHE A 1 70 ? -16.553 12.030 17.408 1.00 96.69 70 PHE A O 1
ATOM 563 N N . PRO A 1 71 ? -16.710 10.159 18.648 1.00 95.94 71 PRO A N 1
ATOM 564 C CA . PRO A 1 71 ? -15.526 10.465 19.436 1.00 95.94 71 PRO A CA 1
ATOM 565 C C . PRO A 1 71 ? -14.235 10.209 18.646 1.00 95.94 71 PRO A C 1
ATOM 567 O O . PRO A 1 71 ? -13.911 9.064 18.318 1.00 95.94 71 PRO A O 1
ATOM 570 N N . LEU A 1 72 ? -13.461 11.270 18.421 1.00 96.50 72 LEU A N 1
ATOM 571 C CA . LEU A 1 72 ? -12.085 11.194 17.946 1.00 96.50 72 LEU A CA 1
ATOM 572 C C . LEU A 1 72 ? -11.083 11.457 19.075 1.00 96.50 72 LEU A C 1
ATOM 574 O O . LEU A 1 72 ? -11.239 12.389 19.869 1.00 96.50 72 LEU A O 1
ATOM 578 N N . VAL A 1 73 ? -10.040 10.633 19.104 1.00 96.94 73 VAL A N 1
ATOM 579 C CA . VAL A 1 73 ? -8.820 10.787 19.893 1.00 96.94 73 VAL A CA 1
ATOM 580 C C . VAL A 1 73 ? -7.650 10.796 18.919 1.00 96.94 73 VAL A C 1
ATOM 582 O O . VAL A 1 73 ? -7.358 9.794 18.270 1.00 96.94 73 VAL A O 1
ATOM 585 N N . LEU A 1 74 ? -7.019 11.949 18.767 1.00 94.31 74 LEU A N 1
ATOM 586 C CA . LEU A 1 74 ? -5.981 12.192 17.780 1.00 94.31 74 LEU A CA 1
ATOM 587 C C . LEU A 1 74 ? -4.599 12.087 18.423 1.00 94.31 74 LEU A C 1
ATOM 589 O O . LEU A 1 74 ? -4.340 12.718 19.448 1.00 94.31 74 LEU A O 1
ATOM 593 N N . ASP A 1 75 ? -3.681 11.370 17.770 1.00 92.06 75 ASP A N 1
ATOM 594 C CA . ASP A 1 75 ? -2.263 11.410 18.135 1.00 92.06 75 ASP A CA 1
ATOM 595 C C . ASP A 1 75 ? -1.729 12.831 17.906 1.00 92.06 75 ASP A C 1
ATOM 597 O O . ASP A 1 75 ? -1.565 13.264 16.761 1.00 92.06 75 ASP A O 1
ATOM 601 N N . ARG A 1 76 ? -1.425 13.555 18.990 1.00 90.06 76 ARG A N 1
ATOM 602 C CA . ARG A 1 76 ? -0.942 14.946 18.946 1.00 90.06 76 ARG A CA 1
ATOM 603 C C . ARG A 1 76 ? 0.373 15.128 18.191 1.00 90.06 76 ARG A C 1
ATOM 605 O O . ARG A 1 76 ? 0.686 16.252 17.803 1.00 90.06 76 ARG A O 1
ATOM 612 N N . ARG A 1 77 ? 1.155 14.062 18.003 1.00 86.12 77 ARG A N 1
ATOM 613 C CA . ARG A 1 77 ? 2.396 14.096 17.216 1.00 86.12 77 ARG A CA 1
ATOM 614 C C . ARG A 1 77 ? 2.105 14.129 15.720 1.00 86.12 77 ARG A C 1
ATOM 616 O O . ARG A 1 77 ? 2.859 14.735 14.970 1.00 86.12 77 ARG A O 1
ATOM 623 N N . THR A 1 78 ? 1.023 13.478 15.298 1.00 85.00 78 THR A N 1
ATOM 624 C CA . THR A 1 78 ? 0.591 13.413 13.896 1.00 85.00 78 THR A CA 1
ATOM 625 C C . THR A 1 78 ? -0.383 14.543 13.557 1.00 85.00 78 THR A C 1
ATOM 627 O O . THR A 1 78 ? -0.273 15.149 12.499 1.00 85.00 78 THR A O 1
ATOM 630 N N . TRP A 1 79 ? -1.303 14.871 14.465 1.00 90.56 79 TRP A N 1
ATOM 631 C CA . TRP A 1 79 ? -2.373 15.859 14.291 1.00 90.56 79 TRP A CA 1
ATOM 632 C C . TRP A 1 79 ? -2.141 17.095 15.170 1.00 90.56 79 TRP A C 1
ATOM 634 O O . TRP A 1 79 ? -2.992 17.463 15.978 1.00 90.56 79 TRP A O 1
ATOM 644 N N . SER A 1 80 ? -0.974 17.733 15.047 1.00 88.94 80 SER A N 1
ATOM 645 C CA . SER A 1 80 ? -0.559 18.845 15.923 1.00 88.94 80 SER A CA 1
ATOM 646 C C . SER A 1 80 ? -1.502 20.051 15.902 1.00 88.94 80 SER A C 1
ATOM 648 O O . SER A 1 80 ? -1.602 20.769 16.899 1.00 88.94 80 SER A O 1
ATOM 650 N N . ASP A 1 81 ? -2.198 20.253 14.782 1.00 91.06 81 ASP A N 1
ATOM 651 C CA . ASP A 1 81 ? -3.086 21.396 14.542 1.00 91.06 81 ASP A CA 1
ATOM 652 C C . ASP A 1 81 ? -4.526 21.153 15.030 1.00 91.06 81 ASP A C 1
ATOM 654 O O . ASP A 1 81 ? -5.382 22.036 14.936 1.00 91.06 81 ASP A O 1
ATOM 658 N N . HIS A 1 82 ? -4.806 19.965 15.573 1.00 90.50 82 HIS A N 1
ATOM 659 C CA . HIS A 1 82 ? -6.116 19.581 16.083 1.00 90.50 82 HIS A CA 1
ATOM 660 C C . HIS A 1 82 ? -6.069 19.300 17.594 1.00 90.50 82 HIS A C 1
ATOM 662 O O . HIS A 1 82 ? -5.040 18.881 18.132 1.00 90.50 82 HIS A O 1
ATOM 668 N N . PRO A 1 83 ? -7.178 19.523 18.324 1.00 93.38 83 PRO A N 1
ATOM 669 C CA . PRO A 1 83 ? -7.274 19.091 19.712 1.00 93.38 83 PRO A CA 1
ATOM 670 C C . PRO A 1 83 ? -7.219 17.560 19.805 1.00 93.38 83 PRO A C 1
ATOM 672 O O . PRO A 1 83 ? -7.801 16.862 18.981 1.00 93.38 83 PRO A O 1
ATOM 675 N N . GLU A 1 84 ? -6.564 17.049 20.850 1.00 94.56 84 GLU A N 1
ATOM 676 C CA . GLU A 1 84 ? -6.420 15.606 21.103 1.00 94.56 84 GLU A CA 1
ATOM 677 C C . GLU A 1 84 ? -7.767 14.890 21.172 1.00 94.56 84 GLU A C 1
ATOM 679 O O . GLU A 1 84 ? -7.926 13.818 20.609 1.00 94.56 84 GLU A O 1
ATOM 684 N N . HIS A 1 85 ? -8.756 15.506 21.818 1.00 96.50 85 HIS A N 1
ATOM 685 C CA . HIS A 1 85 ? -10.114 14.990 21.873 1.00 96.50 85 HIS A CA 1
ATOM 686 C C . HIS A 1 85 ? -11.044 15.918 21.108 1.00 96.50 85 HIS A C 1
ATOM 688 O O . HIS A 1 85 ? -11.126 17.113 21.409 1.00 96.50 85 HIS A O 1
ATOM 694 N N . MET A 1 86 ? -11.796 15.361 20.165 1.00 95.56 86 MET A N 1
ATOM 695 C CA . MET A 1 86 ? -12.850 16.095 19.478 1.00 95.56 86 MET A CA 1
ATOM 696 C C . MET A 1 86 ? -14.028 15.205 19.121 1.00 95.56 86 MET A C 1
ATOM 698 O O . MET A 1 86 ? -13.916 13.986 19.030 1.00 95.56 86 MET A O 1
ATOM 702 N N . GLY A 1 87 ? -15.166 15.851 18.923 1.00 93.62 87 GLY A N 1
ATOM 703 C CA . GLY A 1 87 ? -16.363 15.233 18.394 1.00 93.62 87 GLY A CA 1
ATOM 704 C C . GLY A 1 87 ? -16.549 15.567 16.915 1.00 93.62 87 GLY A C 1
ATOM 705 O O . GLY A 1 87 ? -16.309 16.710 16.507 1.00 93.62 87 GLY A O 1
ATOM 706 N N . LEU A 1 88 ? -16.955 14.586 16.105 1.00 94.88 88 LEU A N 1
ATOM 707 C CA . LEU A 1 88 ? -17.531 14.851 14.788 1.00 94.88 88 LEU A CA 1
ATOM 708 C C . LEU A 1 88 ? -19.058 14.721 14.868 1.00 94.88 88 LEU A C 1
ATOM 710 O O . LEU A 1 88 ? -19.558 13.606 15.036 1.00 94.88 88 LEU A O 1
ATOM 714 N N . PRO A 1 89 ? -19.825 15.808 14.679 1.00 96.06 89 PRO A N 1
ATOM 715 C CA . PRO A 1 89 ? -21.274 15.714 14.628 1.00 96.06 89 PRO A CA 1
ATOM 716 C C . PRO A 1 89 ? -21.682 14.958 13.360 1.00 96.06 89 PRO A C 1
ATOM 718 O O . PRO A 1 89 ? -21.531 15.461 12.243 1.00 96.06 89 PRO A O 1
ATOM 721 N N . LEU A 1 90 ? -22.196 13.742 13.537 1.00 96.81 90 LEU A N 1
ATOM 722 C CA . LEU A 1 90 ? -22.640 12.875 12.451 1.00 96.81 90 LEU A CA 1
ATOM 723 C C . LEU A 1 90 ? -24.149 12.649 12.536 1.00 96.81 90 LEU A C 1
ATOM 725 O O . LEU A 1 90 ? -24.710 12.477 13.616 1.00 96.81 90 LEU A O 1
ATOM 729 N N . SER A 1 91 ? -24.773 12.630 11.360 1.00 97.81 91 SER A N 1
ATOM 730 C CA . SER A 1 91 ? -26.156 12.214 11.145 1.00 97.81 91 SER A CA 1
ATOM 731 C C . SER A 1 91 ? -26.143 11.137 10.070 1.00 97.81 91 SER A C 1
ATOM 733 O O . SER A 1 91 ? -26.013 11.442 8.880 1.00 97.81 91 SER A O 1
ATOM 735 N N . THR A 1 92 ? -26.179 9.875 10.490 1.00 98.50 92 THR A N 1
ATOM 736 C CA . THR A 1 92 ? -26.058 8.728 9.587 1.00 98.50 92 THR A CA 1
ATOM 737 C C . THR A 1 92 ? -27.416 8.177 9.212 1.00 98.50 92 THR A C 1
ATOM 739 O O . THR A 1 92 ? -28.243 7.867 10.071 1.00 98.50 92 THR A O 1
ATOM 742 N N . ARG A 1 93 ? -27.620 8.008 7.906 1.00 98.56 93 ARG A N 1
ATOM 743 C CA . ARG A 1 93 ? -28.800 7.378 7.314 1.00 98.56 93 ARG A CA 1
ATOM 744 C C . ARG A 1 93 ? -28.406 6.136 6.540 1.00 98.56 93 ARG A C 1
ATOM 746 O O . ARG A 1 93 ? -27.319 6.070 5.964 1.00 98.56 93 ARG A O 1
ATOM 753 N N . ALA A 1 94 ? -29.319 5.175 6.488 1.00 98.50 94 ALA A N 1
ATOM 754 C CA . ALA A 1 94 ? -29.147 3.972 5.689 1.00 98.50 94 ALA A CA 1
ATOM 755 C C . ALA A 1 94 ? -30.117 3.963 4.512 1.00 98.50 94 ALA A C 1
ATOM 757 O O . ALA A 1 94 ? -31.302 4.267 4.650 1.00 98.50 94 ALA A O 1
ATOM 758 N N . HIS A 1 95 ? -29.612 3.547 3.361 1.00 98.31 95 HIS A N 1
ATOM 759 C CA . HIS A 1 95 ? -30.399 3.324 2.161 1.00 98.31 95 HIS A CA 1
ATOM 760 C C . HIS A 1 95 ? -30.256 1.871 1.735 1.00 98.31 95 HIS A C 1
ATOM 762 O O . HIS A 1 95 ? -29.250 1.235 2.034 1.00 98.31 95 HIS A O 1
ATOM 768 N N . ARG A 1 96 ? -31.238 1.340 1.019 1.00 97.56 96 ARG A N 1
ATOM 769 C CA . ARG A 1 96 ? -31.216 -0.005 0.457 1.00 97.56 96 ARG A CA 1
ATOM 770 C C . ARG A 1 96 ? -31.403 0.057 -1.047 1.00 97.56 96 ARG A C 1
ATOM 772 O O . ARG A 1 96 ? -32.351 0.674 -1.530 1.00 97.56 96 ARG A O 1
ATOM 779 N N . LEU A 1 97 ? -30.563 -0.667 -1.768 1.00 95.25 97 LEU A N 1
ATOM 780 C CA . LEU A 1 97 ? -30.819 -1.086 -3.142 1.00 95.25 97 LEU A CA 1
ATOM 781 C C . LEU A 1 97 ? -30.836 -2.612 -3.205 1.00 95.25 97 LEU A C 1
ATOM 783 O O . LEU A 1 97 ? -30.153 -3.281 -2.433 1.00 95.25 97 LEU A O 1
ATOM 787 N N . ARG A 1 98 ? -31.647 -3.168 -4.105 1.00 93.56 98 ARG A N 1
ATOM 788 C CA . ARG A 1 98 ? -31.741 -4.616 -4.310 1.00 93.56 98 ARG A CA 1
ATOM 789 C C . ARG A 1 98 ? -31.325 -4.950 -5.731 1.00 93.56 98 ARG A C 1
ATOM 791 O O . ARG A 1 98 ? -31.986 -4.520 -6.674 1.00 93.56 98 ARG A O 1
ATOM 798 N N . VAL A 1 99 ? -30.252 -5.721 -5.867 1.00 91.25 99 VAL A N 1
ATOM 799 C CA . VAL A 1 99 ? -29.675 -6.136 -7.153 1.00 91.25 99 VAL A CA 1
ATOM 800 C C . VAL A 1 99 ? -29.428 -7.638 -7.084 1.00 91.25 99 VAL A C 1
ATOM 802 O O . VAL A 1 99 ? -28.960 -8.132 -6.066 1.00 91.25 99 VAL A O 1
ATOM 805 N N . ASP A 1 100 ? -29.829 -8.385 -8.114 1.00 87.19 100 ASP A N 1
ATOM 806 C CA . ASP A 1 100 ? -29.644 -9.844 -8.211 1.00 87.19 100 ASP A CA 1
ATOM 807 C C . ASP A 1 100 ? -30.055 -10.651 -6.962 1.00 87.19 100 ASP A C 1
ATOM 809 O O . ASP A 1 100 ? -29.461 -11.669 -6.620 1.00 87.19 100 ASP A O 1
ATOM 813 N N . GLY A 1 101 ? -31.097 -10.196 -6.258 1.00 85.19 101 GLY A N 1
ATOM 814 C CA . GLY A 1 101 ? -31.599 -10.853 -5.047 1.00 85.19 101 GLY A CA 1
ATOM 815 C C . GLY A 1 101 ? -30.810 -10.559 -3.765 1.00 85.19 101 GLY A C 1
ATOM 816 O O . GLY A 1 101 ? -31.234 -11.021 -2.706 1.00 85.19 101 GLY A O 1
ATOM 817 N N . VAL A 1 102 ? -29.746 -9.758 -3.840 1.00 94.62 102 VAL A N 1
ATOM 818 C CA . VAL A 1 102 ? -28.934 -9.282 -2.711 1.00 94.62 102 VAL A CA 1
ATOM 819 C C . VAL A 1 102 ? -29.416 -7.895 -2.279 1.00 94.62 102 VAL A C 1
ATOM 821 O O . VAL A 1 102 ? -29.638 -7.019 -3.118 1.00 94.62 102 VAL A O 1
ATOM 824 N N . ASP A 1 103 ? -29.576 -7.684 -0.970 1.00 95.94 103 ASP A N 1
ATOM 825 C CA . ASP A 1 103 ? -29.841 -6.356 -0.410 1.00 95.94 103 ASP A CA 1
ATOM 826 C C . ASP A 1 103 ? -28.501 -5.660 -0.108 1.00 95.94 103 ASP A C 1
ATOM 828 O O . ASP A 1 103 ? -27.714 -6.135 0.713 1.00 95.94 103 ASP A O 1
ATOM 832 N N . VAL A 1 104 ? -28.234 -4.533 -0.768 1.00 97.31 104 VAL A N 1
ATOM 833 C CA . VAL A 1 104 ? -27.055 -3.688 -0.531 1.00 97.31 104 VAL A CA 1
ATOM 834 C C . VAL A 1 104 ? -27.493 -2.458 0.255 1.00 97.31 104 VAL A C 1
ATOM 836 O O . VAL A 1 104 ? -28.333 -1.675 -0.196 1.00 97.31 104 VAL A O 1
ATOM 839 N N . TYR A 1 105 ? -26.925 -2.303 1.442 1.00 98.06 105 TYR A N 1
ATOM 840 C CA . TYR A 1 105 ? -27.178 -1.216 2.370 1.00 98.06 105 TYR A CA 1
ATOM 841 C C . TYR A 1 105 ? -26.062 -0.178 2.281 1.00 98.06 105 TYR A C 1
ATOM 843 O O . TYR A 1 105 ? -24.890 -0.488 2.499 1.00 98.06 105 TYR A O 1
ATOM 851 N N . LEU A 1 106 ? -26.453 1.055 1.964 1.00 97.88 106 LEU A N 1
ATOM 852 C CA . LEU A 1 106 ? -25.571 2.199 1.780 1.00 97.88 106 LEU A CA 1
ATOM 853 C C . LEU A 1 106 ? -25.693 3.150 2.968 1.00 97.88 106 LEU A C 1
ATOM 855 O O . LEU A 1 106 ? -26.755 3.746 3.182 1.00 97.88 106 LEU A O 1
ATOM 859 N N . LEU A 1 107 ? -24.605 3.318 3.713 1.00 98.50 107 LEU A N 1
ATOM 860 C CA . LEU A 1 107 ? -24.528 4.289 4.804 1.00 98.50 107 LEU A CA 1
ATOM 861 C C . LEU A 1 107 ? -24.048 5.642 4.285 1.00 98.50 107 LEU A C 1
ATOM 863 O O . LEU A 1 107 ? -23.033 5.722 3.596 1.00 98.50 107 LEU A O 1
ATOM 867 N N . SER A 1 108 ? -24.778 6.701 4.619 1.00 98.12 108 SER A N 1
ATOM 868 C CA . SER A 1 108 ? -24.513 8.065 4.157 1.00 98.12 108 SER A CA 1
ATOM 869 C C . SER A 1 108 ? -24.562 9.037 5.330 1.00 98.12 108 SER A C 1
ATOM 871 O O . SER A 1 108 ? -25.461 8.970 6.172 1.00 98.12 108 SER A O 1
ATOM 873 N N . ASN A 1 109 ? -23.557 9.906 5.384 1.00 97.50 109 ASN A N 1
ATOM 874 C CA . ASN A 1 109 ? -23.443 11.057 6.273 1.00 97.50 109 ASN A CA 1
ATOM 875 C C . ASN A 1 109 ? -22.400 12.028 5.691 1.00 97.50 109 ASN A C 1
ATOM 877 O O . ASN A 1 109 ? -21.737 11.727 4.697 1.00 97.50 109 ASN A O 1
ATOM 881 N N . SER A 1 110 ? -22.209 13.174 6.347 1.00 94.38 110 SER A N 1
ATOM 882 C CA . SER A 1 110 ? -21.266 14.224 5.932 1.00 94.38 110 SER A CA 1
ATOM 883 C C . SER A 1 110 ? -19.814 13.761 5.742 1.00 94.38 110 SER A C 1
ATOM 885 O O . SER A 1 110 ? -19.050 14.454 5.077 1.00 94.38 110 SER A O 1
ATOM 887 N N . PHE A 1 111 ? -19.427 12.614 6.304 1.00 93.50 111 PHE A N 1
ATOM 888 C CA . PHE A 1 111 ? -18.066 12.082 6.284 1.00 93.50 111 PHE A CA 1
ATOM 889 C C . PHE A 1 111 ? -17.902 10.882 5.342 1.00 93.50 111 PHE A C 1
ATOM 891 O O . PHE A 1 111 ? -16.953 10.808 4.561 1.00 93.50 111 PHE A O 1
ATOM 898 N N . LEU A 1 112 ? -18.853 9.945 5.374 1.00 96.50 112 LEU A N 1
ATOM 899 C CA . LEU A 1 112 ? -18.883 8.754 4.522 1.00 96.50 112 LEU A CA 1
ATOM 900 C C . LEU A 1 112 ? -19.051 9.095 3.039 1.00 96.50 112 LEU A C 1
ATOM 902 O O . LEU A 1 112 ? -18.612 8.316 2.186 1.00 96.50 112 LEU A O 1
ATOM 906 N N . ASP A 1 113 ? -19.611 10.269 2.749 1.00 95.94 113 ASP A N 1
ATOM 907 C CA . ASP A 1 113 ? -19.823 10.778 1.396 1.00 95.94 113 ASP A CA 1
ATOM 908 C C . ASP A 1 113 ? -18.666 11.634 0.853 1.00 95.94 113 ASP A C 1
ATOM 910 O O . ASP A 1 113 ? -18.706 12.074 -0.296 1.00 95.94 113 ASP A O 1
ATOM 914 N N . LEU A 1 114 ? -17.596 11.828 1.632 1.00 91.88 114 LEU A N 1
ATOM 915 C CA . LEU A 1 114 ? -16.375 12.478 1.150 1.00 91.88 114 LEU A CA 1
ATOM 916 C C . LEU A 1 114 ? -15.656 11.610 0.106 1.00 91.88 114 LEU A C 1
ATOM 918 O O . LEU A 1 114 ? -15.757 10.384 0.114 1.00 91.88 114 LEU A O 1
ATOM 922 N N . LEU A 1 115 ? -14.843 12.237 -0.746 1.00 86.38 115 LEU A N 1
ATOM 923 C CA . LEU A 1 115 ? -13.963 11.566 -1.718 1.00 86.38 115 LEU A CA 1
ATOM 924 C C . LEU A 1 115 ? -14.678 10.606 -2.703 1.00 86.38 115 LEU A C 1
ATOM 926 O O . LEU A 1 115 ? -14.207 9.477 -2.881 1.00 86.38 115 LEU A O 1
ATOM 930 N N . PRO A 1 116 ? -15.763 11.017 -3.388 1.00 83.88 116 PRO A N 1
ATOM 931 C CA . PRO A 1 116 ? -16.508 10.142 -4.306 1.00 83.88 116 PRO A CA 1
ATOM 932 C C . PRO A 1 116 ? -15.635 9.543 -5.426 1.00 83.88 116 PRO A C 1
ATOM 934 O O . PRO A 1 116 ? -15.827 8.401 -5.848 1.00 83.88 116 PRO A O 1
ATOM 937 N N . ASP A 1 117 ? -14.614 10.274 -5.870 1.00 72.44 117 ASP A N 1
ATOM 938 C CA . ASP A 1 117 ? -13.714 9.858 -6.952 1.00 72.44 117 ASP A CA 1
ATOM 939 C C . ASP A 1 117 ? -12.607 8.878 -6.543 1.00 72.44 117 ASP A C 1
ATOM 941 O O . ASP A 1 117 ? -11.985 8.265 -7.407 1.00 72.44 117 ASP A O 1
ATOM 945 N N . ARG A 1 118 ? -12.296 8.744 -5.251 1.00 72.44 118 ARG A N 1
ATOM 946 C CA . ARG A 1 118 ? -11.192 7.879 -4.784 1.00 72.44 118 ARG A CA 1
ATOM 947 C C . ARG A 1 118 ? -11.653 6.790 -3.832 1.00 72.44 118 ARG A C 1
ATOM 949 O O . ARG A 1 118 ? -11.016 5.748 -3.783 1.00 72.44 118 ARG A O 1
ATOM 956 N N . ILE A 1 119 ? -12.796 6.988 -3.168 1.00 79.62 119 ILE A N 1
ATOM 957 C CA . ILE A 1 119 ? -13.375 6.132 -2.123 1.00 79.62 119 ILE A CA 1
ATOM 958 C C . ILE A 1 119 ? -12.460 6.019 -0.890 1.00 79.62 119 ILE A C 1
ATOM 960 O O . ILE A 1 119 ? -12.893 6.370 0.212 1.00 79.62 119 ILE A O 1
ATOM 964 N N . TYR A 1 120 ? -11.204 5.630 -1.079 1.00 82.44 120 TYR A N 1
ATOM 965 C CA . TYR A 1 120 ? -10.142 5.549 -0.086 1.00 82.44 120 TYR A CA 1
ATOM 966 C C . TYR A 1 120 ? -9.493 6.917 0.185 1.00 82.44 120 TYR A C 1
ATOM 968 O O . TYR A 1 120 ? -9.179 7.649 -0.761 1.00 82.44 120 TYR A O 1
ATOM 976 N N . PRO A 1 121 ? -9.277 7.288 1.461 1.00 81.88 121 PRO A N 1
ATOM 977 C CA . PRO A 1 121 ? -8.453 8.440 1.802 1.00 81.88 121 PRO A CA 1
ATOM 978 C C . PRO A 1 121 ? -6.988 8.208 1.405 1.00 81.88 121 PRO A C 1
ATOM 980 O O . PRO A 1 121 ? -6.447 7.144 1.707 1.00 81.88 121 PRO A O 1
ATOM 983 N N . PRO A 1 122 ? -6.321 9.181 0.761 1.00 73.56 122 PRO A N 1
ATOM 984 C CA . PRO A 1 122 ? -4.890 9.084 0.489 1.00 73.56 122 PRO A CA 1
ATOM 985 C C . PRO A 1 122 ? -4.065 9.061 1.788 1.00 73.56 122 PRO A C 1
ATOM 987 O O . PRO A 1 122 ? -4.384 9.831 2.695 1.00 73.56 122 PRO A O 1
ATOM 990 N N . PRO A 1 123 ? -2.946 8.312 1.864 1.00 69.44 123 PRO A N 1
ATOM 991 C CA . PRO A 1 123 ? -2.055 8.335 3.033 1.00 69.44 123 PRO A CA 1
ATOM 992 C C . PRO A 1 123 ? -1.566 9.743 3.404 1.00 69.44 123 PRO A C 1
ATOM 994 O O . PRO A 1 123 ? -1.469 10.091 4.572 1.00 69.44 123 PRO A O 1
ATOM 997 N N . ALA A 1 124 ? -1.359 10.611 2.407 1.00 69.19 124 ALA A N 1
ATOM 998 C CA . ALA A 1 124 ? -0.944 12.002 2.605 1.00 69.19 124 ALA A CA 1
ATOM 999 C C . ALA A 1 124 ? -1.959 12.881 3.368 1.00 69.19 124 ALA A C 1
ATOM 1001 O O . ALA A 1 124 ? -1.661 14.045 3.642 1.00 69.19 124 ALA A O 1
ATOM 1002 N N . PHE A 1 125 ? -3.165 12.374 3.644 1.00 82.00 125 PHE A N 1
ATOM 1003 C CA . PHE A 1 125 ? -4.171 13.070 4.447 1.00 82.00 125 PHE A CA 1
ATOM 1004 C C . PHE A 1 125 ? -3.933 12.888 5.946 1.00 82.00 125 PHE A C 1
ATOM 1006 O O . PHE A 1 125 ? -4.419 13.697 6.735 1.00 82.00 125 PHE A O 1
ATOM 1013 N N . GLU A 1 126 ? -3.181 11.867 6.351 1.00 83.25 126 GLU A N 1
ATOM 1014 C CA . GLU A 1 126 ? -2.841 11.658 7.750 1.00 83.25 126 GLU A CA 1
ATOM 1015 C C . GLU A 1 126 ? -2.115 12.887 8.325 1.00 83.25 126 GLU A C 1
ATOM 1017 O O . GLU A 1 126 ? -1.179 13.423 7.728 1.00 83.25 126 GLU A O 1
ATOM 1022 N N . GLY A 1 127 ? -2.610 13.383 9.460 1.00 84.50 127 GLY A N 1
ATOM 1023 C CA . GLY A 1 127 ? -2.108 14.593 10.113 1.00 84.50 127 GLY A CA 1
ATOM 1024 C C . GLY A 1 127 ? -2.534 15.916 9.470 1.00 84.50 127 GLY A C 1
ATOM 1025 O O . GLY A 1 127 ? -2.172 16.971 9.984 1.00 84.50 127 GLY A O 1
ATOM 1026 N N . ARG A 1 128 ? -3.285 15.895 8.358 1.00 86.44 128 ARG A N 1
ATOM 1027 C CA . ARG A 1 128 ? -3.628 17.103 7.577 1.00 86.44 128 ARG A CA 1
ATOM 1028 C C . ARG A 1 128 ? -5.114 17.269 7.291 1.00 86.44 128 ARG A C 1
ATOM 1030 O O . ARG A 1 128 ? -5.615 18.388 7.306 1.00 86.44 128 ARG A O 1
ATOM 1037 N N . ASP A 1 129 ? -5.805 16.181 6.977 1.00 90.06 129 ASP A N 1
ATOM 1038 C CA . ASP A 1 129 ? -7.215 16.191 6.598 1.00 90.06 129 ASP A CA 1
ATOM 1039 C C . ASP A 1 129 ? -7.949 15.065 7.325 1.00 90.06 129 ASP A C 1
ATOM 1041 O O . ASP A 1 129 ? -7.666 13.878 7.136 1.00 90.06 129 ASP A O 1
ATOM 1045 N N . LEU A 1 130 ? -8.931 15.444 8.147 1.00 92.94 130 LEU A N 1
ATOM 1046 C CA . LEU A 1 130 ? -9.721 14.511 8.946 1.00 92.94 130 LEU A CA 1
ATOM 1047 C C . LEU A 1 130 ? -10.432 13.454 8.090 1.00 92.94 130 LEU A C 1
ATOM 1049 O O . LEU A 1 130 ? -10.720 12.379 8.614 1.00 92.94 130 LEU A O 1
ATOM 1053 N N . ALA A 1 131 ? -10.653 13.682 6.787 1.00 91.50 131 ALA A N 1
ATOM 1054 C CA . ALA A 1 131 ? -11.178 12.670 5.866 1.00 91.50 131 ALA A CA 1
ATOM 1055 C C . ALA A 1 131 ? -10.379 11.348 5.891 1.00 91.50 131 ALA A C 1
ATOM 1057 O O . ALA A 1 131 ? -10.927 10.306 5.525 1.00 91.50 131 ALA A O 1
ATOM 1058 N N . TYR A 1 132 ? -9.134 11.356 6.384 1.00 89.94 132 TYR A N 1
ATOM 1059 C CA . TYR A 1 132 ? -8.365 10.156 6.730 1.00 89.94 132 TYR A CA 1
ATOM 1060 C C . TYR A 1 132 ? -9.132 9.166 7.627 1.00 89.94 132 TYR A C 1
ATOM 1062 O O . TYR A 1 132 ? -9.069 7.960 7.407 1.00 89.94 132 TYR A O 1
ATOM 1070 N N . PHE A 1 133 ? -9.938 9.650 8.578 1.00 93.69 133 PHE A N 1
ATOM 1071 C CA . PHE A 1 133 ? -10.722 8.819 9.504 1.00 93.69 133 PHE A CA 1
ATOM 1072 C C . PHE A 1 133 ? -12.003 8.234 8.897 1.00 93.69 133 PHE A C 1
ATOM 1074 O O . PHE A 1 133 ? -12.751 7.539 9.586 1.00 93.69 133 PHE A O 1
ATOM 1081 N N . LYS A 1 134 ? -12.290 8.477 7.613 1.00 95.12 134 LYS A N 1
ATOM 1082 C CA . LYS A 1 134 ? -13.502 7.979 6.945 1.00 95.12 134 LYS A CA 1
ATOM 1083 C C . LYS A 1 134 ? -13.706 6.459 7.097 1.00 95.12 134 LYS A C 1
ATOM 1085 O O . LYS A 1 134 ? -14.835 6.059 7.391 1.00 95.12 134 LYS A O 1
ATOM 1090 N N . PRO A 1 135 ? -12.676 5.599 6.975 1.00 94.19 135 PRO A N 1
ATOM 1091 C CA . PRO A 1 135 ? -12.805 4.180 7.283 1.00 94.19 135 PRO A CA 1
ATOM 1092 C C . PRO A 1 135 ? -13.183 3.869 8.729 1.00 94.19 135 PRO A C 1
ATOM 1094 O O . PRO A 1 135 ? -14.009 2.991 8.959 1.00 94.19 135 PRO A O 1
ATOM 1097 N N . LEU A 1 136 ? -12.619 4.586 9.703 1.00 95.75 136 LEU A N 1
ATOM 1098 C CA . LEU A 1 136 ? -12.942 4.389 11.117 1.00 95.75 136 LEU A CA 1
ATOM 1099 C C . LEU A 1 136 ? -14.403 4.758 11.412 1.00 95.75 136 LEU A C 1
ATOM 1101 O O . LEU A 1 136 ? -15.101 4.021 12.108 1.00 95.75 136 LEU A O 1
ATOM 1105 N N . VAL A 1 137 ? -14.883 5.857 10.822 1.00 97.50 137 VAL A N 1
ATOM 1106 C CA . VAL A 1 137 ? -16.299 6.249 10.885 1.00 97.50 137 VAL A CA 1
ATOM 1107 C C . VAL A 1 137 ? -17.187 5.150 10.300 1.00 97.50 137 VAL A C 1
ATOM 1109 O O . VAL A 1 137 ? -18.189 4.788 10.911 1.00 97.50 137 VAL A O 1
ATOM 1112 N N . PHE A 1 138 ? -16.814 4.563 9.158 1.00 98.12 138 PHE A N 1
ATOM 1113 C CA . PHE A 1 138 ? -17.577 3.458 8.571 1.00 98.12 138 PHE A CA 1
ATOM 1114 C C . PHE A 1 138 ? -17.636 2.232 9.481 1.00 98.12 138 PHE A C 1
ATOM 1116 O O . PHE A 1 138 ? -18.707 1.650 9.628 1.00 98.12 138 PHE A O 1
ATOM 1123 N N . GLN A 1 139 ? -16.524 1.848 10.109 1.00 97.44 139 GLN A N 1
ATOM 1124 C CA . GLN A 1 139 ? -16.499 0.704 11.024 1.00 97.44 139 GLN A CA 1
ATOM 1125 C C . GLN A 1 139 ? -17.520 0.861 12.150 1.00 97.44 139 GLN A C 1
ATOM 1127 O O . GLN A 1 139 ? -18.306 -0.049 12.413 1.00 97.44 139 GLN A O 1
ATOM 1132 N N . ALA A 1 140 ? -17.540 2.031 12.783 1.00 97.44 140 ALA A N 1
ATOM 1133 C CA . ALA A 1 140 ? -18.428 2.306 13.900 1.00 97.44 140 ALA A CA 1
ATOM 1134 C C . ALA A 1 140 ? -19.898 2.425 13.475 1.00 97.44 140 ALA A C 1
ATOM 1136 O O . ALA A 1 140 ? -20.765 1.748 14.029 1.00 97.44 140 ALA A O 1
ATOM 1137 N N . GLU A 1 141 ? -20.184 3.247 12.465 1.00 98.19 141 GLU A N 1
ATOM 1138 C CA . GLU A 1 141 ? -21.552 3.446 11.978 1.00 98.19 141 GLU A CA 1
ATOM 1139 C C . GLU A 1 141 ? -22.116 2.165 11.363 1.00 98.19 141 GLU A C 1
ATOM 1141 O O . GLU A 1 141 ? -23.283 1.823 11.554 1.00 98.19 141 GLU A O 1
ATOM 1146 N N . GLY A 1 142 ? -21.259 1.402 10.692 1.00 97.88 142 GLY A N 1
ATOM 1147 C CA . GLY A 1 142 ? -21.563 0.081 10.177 1.00 97.88 142 GLY A CA 1
ATOM 1148 C C . GLY A 1 142 ? -21.905 -0.920 11.276 1.00 97.88 142 GLY A C 1
ATOM 1149 O O . GLY A 1 142 ? -22.912 -1.615 11.146 1.00 97.88 142 GLY A O 1
ATOM 1150 N N . ALA A 1 143 ? -21.137 -0.980 12.367 1.00 97.25 143 ALA A N 1
ATOM 1151 C CA . ALA A 1 143 ? -21.446 -1.857 13.499 1.00 97.25 143 ALA A CA 1
ATOM 1152 C C . ALA A 1 143 ? -22.825 -1.540 14.100 1.00 97.25 143 ALA A C 1
ATOM 1154 O O . ALA A 1 143 ? -23.666 -2.430 14.243 1.00 97.25 143 ALA A O 1
ATOM 1155 N N . ARG A 1 144 ? -23.106 -0.254 14.351 1.00 97.00 144 ARG A N 1
ATOM 1156 C CA . ARG A 1 144 ? -24.409 0.205 14.866 1.00 97.00 144 ARG A CA 1
ATOM 1157 C C . ARG A 1 144 ? -25.555 -0.120 13.916 1.00 97.00 144 ARG A C 1
ATOM 1159 O O . ARG A 1 144 ? -26.639 -0.505 14.357 1.00 97.00 144 ARG A O 1
ATOM 1166 N N . PHE A 1 145 ? -25.332 0.033 12.614 1.00 98.19 145 PHE A N 1
ATOM 1167 C CA . PHE A 1 145 ? -26.322 -0.324 11.610 1.00 98.19 145 PHE A CA 1
ATOM 1168 C C . PHE A 1 145 ? -26.588 -1.834 11.575 1.00 98.19 145 PHE A C 1
ATOM 1170 O O . PHE A 1 145 ? -27.746 -2.239 11.504 1.00 98.19 145 PHE A O 1
ATOM 1177 N N . VAL A 1 146 ? -25.554 -2.675 11.667 1.00 97.38 146 VAL A N 1
ATOM 1178 C CA . VAL A 1 146 ? -25.707 -4.139 11.713 1.00 97.38 146 VAL A CA 1
ATOM 1179 C C . VAL A 1 146 ? -26.498 -4.576 12.948 1.00 97.38 146 VAL A C 1
ATOM 1181 O O . VAL A 1 146 ? -27.392 -5.420 12.828 1.00 97.38 146 VAL A O 1
ATOM 1184 N N . ASP A 1 147 ? -26.243 -3.971 14.110 1.00 95.25 147 ASP A N 1
ATOM 1185 C CA . ASP A 1 147 ? -27.012 -4.236 15.330 1.00 95.25 147 ASP A CA 1
ATOM 1186 C C . ASP A 1 147 ? -28.490 -3.860 15.178 1.00 95.25 147 ASP A C 1
ATOM 1188 O O . ASP A 1 147 ? -29.360 -4.618 15.615 1.00 95.25 147 ASP A O 1
ATOM 1192 N N . TRP A 1 148 ? -28.783 -2.733 14.518 1.00 96.62 148 TRP A N 1
ATOM 1193 C CA . TRP A 1 148 ? -30.149 -2.313 14.195 1.00 96.62 148 TRP A CA 1
ATOM 1194 C C . TRP A 1 148 ? -30.824 -3.252 13.186 1.00 96.62 148 TRP A C 1
ATOM 1196 O O . TRP A 1 148 ? -31.959 -3.678 13.400 1.00 96.62 148 TRP A O 1
ATOM 1206 N N . LEU A 1 149 ? -30.124 -3.607 12.104 1.00 95.56 149 LEU A N 1
ATOM 1207 C CA . LEU A 1 149 ? -30.655 -4.416 11.004 1.00 95.56 149 LEU A CA 1
ATOM 1208 C C . LEU A 1 149 ? -31.005 -5.839 11.454 1.00 95.56 149 LEU A C 1
ATOM 1210 O O . LEU A 1 149 ? -32.000 -6.408 11.004 1.00 95.56 149 LEU A O 1
ATOM 1214 N N . HIS A 1 150 ? -30.184 -6.409 12.336 1.00 92.25 150 HIS A N 1
ATOM 1215 C CA . HIS A 1 150 ? -30.319 -7.773 12.842 1.00 92.25 150 HIS A CA 1
ATOM 1216 C C . HIS A 1 150 ? -30.634 -7.805 14.340 1.00 92.25 150 HIS A C 1
ATOM 1218 O O . HIS A 1 150 ? -30.159 -8.681 15.062 1.00 92.25 150 HIS A O 1
ATOM 1224 N N . ALA A 1 151 ? -31.424 -6.849 14.833 1.00 90.19 151 ALA A N 1
ATOM 1225 C CA . ALA A 1 151 ? -31.805 -6.785 16.239 1.00 90.19 151 ALA A CA 1
ATOM 1226 C C . ALA A 1 151 ? -32.472 -8.098 16.702 1.00 90.19 151 ALA A C 1
ATOM 1228 O O . ALA A 1 151 ? -33.605 -8.405 16.338 1.00 90.19 151 ALA A O 1
ATOM 1229 N N . GLY A 1 152 ? -31.753 -8.878 17.518 1.00 84.19 152 GLY A N 1
ATOM 1230 C CA . GLY A 1 152 ? -32.233 -10.146 18.076 1.00 84.19 152 GLY A CA 1
ATOM 1231 C C . GLY A 1 152 ? -32.133 -11.366 17.150 1.00 84.19 152 GLY A C 1
ATOM 1232 O O . GLY A 1 152 ? -32.577 -12.442 17.546 1.00 84.19 152 GLY A O 1
ATOM 1233 N N . GLU A 1 153 ? -31.538 -11.243 15.960 1.00 91.69 153 GLU A N 1
ATOM 1234 C CA . GLU A 1 153 ? -31.305 -12.367 15.042 1.00 91.69 153 GLU A CA 1
ATOM 1235 C C . GLU A 1 153 ? -29.807 -12.698 14.936 1.00 91.69 153 GLU A C 1
ATOM 1237 O O . GLU A 1 153 ? -28.992 -11.786 14.796 1.00 91.69 153 GLU A O 1
ATOM 1242 N N . PRO A 1 154 ? -29.412 -13.986 14.940 1.00 92.31 154 PRO A N 1
ATOM 1243 C CA . PRO A 1 154 ? -28.019 -14.357 14.740 1.00 92.31 154 PRO A CA 1
ATOM 1244 C C . PRO A 1 154 ? -27.572 -14.075 13.300 1.00 92.31 154 PRO A C 1
ATOM 1246 O O . PRO A 1 154 ? -28.317 -14.336 12.346 1.00 92.31 154 PRO A O 1
ATOM 1249 N N . ALA A 1 155 ? -26.343 -13.594 13.135 1.00 94.56 155 ALA A N 1
ATOM 1250 C CA . ALA A 1 155 ? -25.737 -13.298 11.845 1.00 94.56 155 ALA A CA 1
ATOM 1251 C C . ALA A 1 155 ? -24.230 -13.588 11.833 1.00 94.56 155 ALA A C 1
ATOM 1253 O O . ALA A 1 155 ? -23.533 -13.430 12.836 1.00 94.56 155 ALA A O 1
ATOM 1254 N N . VAL A 1 156 ? -23.729 -13.984 10.664 1.00 96.06 156 VAL A N 1
ATOM 1255 C CA . VAL A 1 156 ? -22.294 -13.961 10.365 1.00 96.06 156 VAL A CA 1
ATOM 1256 C C . VAL A 1 156 ? -21.973 -12.618 9.740 1.00 96.06 156 VAL A C 1
ATOM 1258 O O . VAL A 1 156 ? -22.555 -12.274 8.713 1.00 96.06 156 VAL A O 1
ATOM 1261 N N . VAL A 1 157 ? -21.046 -11.880 10.332 1.00 97.38 157 VAL A N 1
ATOM 1262 C CA . VAL A 1 157 ? -20.466 -10.674 9.751 1.00 97.38 157 VAL A CA 1
ATOM 1263 C C . VAL A 1 157 ? -19.160 -11.066 9.073 1.00 97.38 157 VAL A C 1
ATOM 1265 O O . VAL A 1 157 ? -18.134 -11.266 9.722 1.00 97.38 157 VAL A O 1
ATOM 1268 N N . HIS A 1 158 ? -19.224 -11.229 7.756 1.00 97.88 158 HIS A N 1
ATOM 1269 C CA . HIS A 1 158 ? -18.085 -11.535 6.901 1.00 97.88 158 HIS A CA 1
ATOM 1270 C C . HIS A 1 158 ? -17.455 -10.222 6.438 1.00 97.88 158 HIS A C 1
ATOM 1272 O O . HIS A 1 158 ? -17.955 -9.566 5.526 1.00 97.88 158 HIS A O 1
ATOM 1278 N N . ALA A 1 159 ? -16.395 -9.809 7.122 1.00 97.19 159 ALA A N 1
ATOM 1279 C CA . ALA A 1 159 ? -15.722 -8.541 6.910 1.00 97.19 159 ALA A CA 1
ATOM 1280 C C . ALA A 1 159 ? -14.487 -8.696 6.015 1.00 97.19 159 ALA A C 1
ATOM 1282 O O . ALA A 1 159 ? -13.790 -9.717 6.052 1.00 97.19 159 ALA A O 1
ATOM 1283 N N . PHE A 1 160 ? -14.221 -7.675 5.204 1.00 94.56 160 PHE A N 1
ATOM 1284 C CA . PHE A 1 160 ? -13.160 -7.691 4.202 1.00 94.56 160 PHE A CA 1
ATOM 1285 C C . PHE A 1 160 ? -12.111 -6.622 4.485 1.00 94.56 160 PHE A C 1
ATOM 1287 O O . PHE A 1 160 ? -12.454 -5.467 4.726 1.00 94.56 160 PHE A O 1
ATOM 1294 N N . GLU A 1 161 ? -10.846 -7.039 4.429 1.00 90.31 161 GLU A N 1
ATOM 1295 C CA . GLU A 1 161 ? -9.628 -6.257 4.656 1.00 90.31 161 GLU A CA 1
ATOM 1296 C C . GLU A 1 161 ? -9.498 -5.672 6.082 1.00 90.31 161 GLU A C 1
ATOM 1298 O O . GLU A 1 161 ? -10.189 -4.698 6.398 1.00 90.31 161 GLU A O 1
ATOM 1303 N N . PRO A 1 162 ? -8.654 -6.256 6.968 1.00 90.38 162 PRO A N 1
ATOM 1304 C CA . PRO A 1 162 ? -8.559 -5.897 8.389 1.00 90.38 162 PRO A CA 1
ATOM 1305 C C . PRO A 1 162 ? -8.463 -4.401 8.685 1.00 90.38 162 PRO A C 1
ATOM 1307 O O . PRO A 1 162 ? -9.117 -3.921 9.611 1.00 90.38 162 PRO A O 1
ATOM 1310 N N . PHE A 1 163 ? -7.723 -3.640 7.875 1.00 88.19 163 PHE A N 1
ATOM 1311 C CA . PHE A 1 163 ? -7.593 -2.190 8.054 1.00 88.19 163 PHE A CA 1
ATOM 1312 C C . PHE A 1 163 ? -8.951 -1.463 8.072 1.00 88.19 163 PHE A C 1
ATOM 1314 O O . PHE A 1 163 ? -9.133 -0.477 8.787 1.00 88.19 163 PHE A O 1
ATOM 1321 N N . TYR A 1 164 ? -9.945 -1.978 7.347 1.00 90.81 164 TYR A N 1
ATOM 1322 C CA . TYR A 1 164 ? -11.277 -1.385 7.246 1.00 90.81 164 TYR A CA 1
ATOM 1323 C C . TYR A 1 164 ? -12.312 -1.987 8.203 1.00 90.81 164 TYR A C 1
ATOM 1325 O O . TYR A 1 164 ? -13.483 -1.617 8.111 1.00 90.81 164 TYR A O 1
ATOM 1333 N N . HIS A 1 165 ? -11.930 -2.902 9.101 1.00 92.38 165 HIS A N 1
ATOM 1334 C CA . HIS A 1 165 ? -12.880 -3.553 10.013 1.00 92.38 165 HIS A CA 1
ATOM 1335 C C . HIS A 1 165 ? -12.308 -4.051 11.349 1.00 92.38 165 HIS A C 1
ATOM 1337 O O . HIS A 1 165 ? -12.999 -4.786 12.057 1.00 92.38 165 HIS A O 1
ATOM 1343 N N . TYR A 1 166 ? -11.086 -3.671 11.721 1.00 92.94 166 TYR A N 1
ATOM 1344 C CA . TYR A 1 166 ? -10.410 -4.168 12.924 1.00 92.94 166 TYR A CA 1
ATOM 1345 C C . TYR A 1 166 ? -11.177 -3.942 14.230 1.00 92.94 166 TYR A C 1
ATOM 1347 O O . TYR A 1 166 ? -10.940 -4.663 15.191 1.00 92.94 166 TYR A O 1
ATOM 1355 N N . VAL A 1 167 ? -12.115 -2.994 14.286 1.00 94.25 167 VAL A N 1
ATOM 1356 C CA . VAL A 1 167 ? -12.952 -2.744 15.472 1.00 94.25 167 VAL A CA 1
ATOM 1357 C C . VAL A 1 167 ? -14.069 -3.785 15.626 1.00 94.25 167 VAL A C 1
ATOM 1359 O O . VAL A 1 167 ? -14.440 -4.130 16.750 1.00 94.25 167 VAL A O 1
ATOM 1362 N N . LEU A 1 168 ? -14.600 -4.324 14.520 1.00 95.19 168 LEU A N 1
ATOM 1363 C CA . LEU A 1 168 ? -15.789 -5.189 14.534 1.00 95.19 168 LEU A CA 1
ATOM 1364 C C . LEU A 1 168 ? -15.623 -6.451 15.403 1.00 95.19 168 LEU A C 1
ATOM 1366 O O . LEU A 1 168 ? -16.508 -6.720 16.221 1.00 95.19 168 LEU A O 1
ATOM 1370 N N . PRO A 1 169 ? -14.516 -7.222 15.302 1.00 94.06 169 PRO A N 1
ATOM 1371 C CA . PRO A 1 169 ? -14.340 -8.427 16.115 1.00 94.06 169 PRO A CA 1
ATOM 1372 C C . PRO A 1 169 ? -14.237 -8.157 17.621 1.00 94.06 169 PRO A C 1
ATOM 1374 O O . PRO A 1 169 ? -14.499 -9.046 18.436 1.00 94.06 169 PRO A O 1
ATOM 1377 N N . LEU A 1 170 ? -13.842 -6.942 18.006 1.00 93.75 170 LEU A N 1
ATOM 1378 C CA . LEU A 1 170 ? -13.760 -6.533 19.404 1.00 93.75 170 LEU A CA 1
ATOM 1379 C C . LEU A 1 170 ? -15.141 -6.135 19.931 1.00 93.75 170 LEU A C 1
ATOM 1381 O O . LEU A 1 170 ? -15.525 -6.607 21.001 1.00 93.75 170 LEU A O 1
ATOM 1385 N N . VAL A 1 171 ? -15.907 -5.355 19.157 1.00 94.50 171 VAL A N 1
ATOM 1386 C CA . VAL A 1 171 ? -17.283 -4.940 19.500 1.00 94.50 171 VAL A CA 1
ATOM 1387 C C . VAL A 1 171 ? -18.176 -6.149 19.774 1.00 94.50 171 VAL A C 1
ATOM 1389 O O . VAL A 1 171 ? -18.843 -6.206 20.804 1.00 94.50 171 VAL A O 1
ATOM 1392 N N . TRP A 1 172 ? -18.139 -7.156 18.899 1.00 92.31 172 TRP A N 1
ATOM 1393 C CA . TRP A 1 172 ? -18.973 -8.356 19.036 1.00 92.31 172 TRP A CA 1
ATOM 1394 C C . TRP A 1 172 ? -18.272 -9.538 19.701 1.00 92.31 172 TRP A C 1
ATOM 1396 O O . TRP A 1 172 ? -18.831 -10.628 19.763 1.00 92.31 172 TRP A O 1
ATOM 1406 N N . GLY A 1 173 ? -17.069 -9.360 20.247 1.00 84.38 173 GLY A N 1
ATOM 1407 C CA . GLY A 1 173 ? -16.275 -10.480 20.754 1.00 84.38 173 GLY A CA 1
ATOM 1408 C C . GLY A 1 173 ? -16.955 -11.303 21.865 1.00 84.38 173 GLY A C 1
ATOM 1409 O O . GLY A 1 173 ? -16.655 -12.487 22.042 1.00 84.38 173 GLY A O 1
ATOM 1410 N N . GLY A 1 174 ? -17.850 -10.682 22.635 1.00 76.69 174 GLY A N 1
ATOM 1411 C CA . GLY A 1 174 ? -18.670 -11.343 23.655 1.00 76.69 174 GLY A CA 1
ATOM 1412 C C . GLY A 1 174 ? -20.102 -11.662 23.214 1.00 76.69 174 GLY A C 1
ATOM 1413 O O . GLY A 1 174 ? -20.845 -12.252 23.998 1.00 76.69 174 GLY A O 1
ATOM 1414 N N . ASP A 1 175 ? -20.509 -11.270 22.004 1.00 84.44 175 ASP A N 1
ATOM 1415 C CA . ASP A 1 175 ? -21.881 -11.416 21.521 1.00 84.44 175 ASP A CA 1
ATOM 1416 C C . ASP A 1 175 ? -22.089 -12.811 20.896 1.00 84.44 175 ASP A C 1
ATOM 1418 O O . ASP A 1 175 ? -21.461 -13.149 19.894 1.00 84.44 175 ASP A O 1
ATOM 1422 N N . PRO A 1 176 ? -22.983 -13.658 21.440 1.00 81.75 176 PRO A N 1
ATOM 1423 C CA . PRO A 1 176 ? -23.268 -14.962 20.850 1.00 81.75 176 PRO A CA 1
ATOM 1424 C C . PRO A 1 176 ? -24.048 -14.890 19.525 1.00 81.75 176 PRO A C 1
ATOM 1426 O O . PRO A 1 176 ? -24.106 -15.899 18.817 1.00 81.75 176 PRO A O 1
ATOM 1429 N N . LEU A 1 177 ? -24.680 -13.755 19.206 1.00 88.56 177 LEU A N 1
ATOM 1430 C CA . LEU A 1 177 ? -25.504 -13.563 18.011 1.00 88.56 177 LEU A CA 1
ATOM 1431 C C . LEU A 1 177 ? -24.698 -13.088 16.801 1.00 88.56 177 LEU A C 1
ATOM 1433 O O . LEU A 1 177 ? -25.113 -13.360 15.677 1.00 88.56 177 LEU A O 1
ATOM 1437 N N . ARG A 1 178 ? -23.563 -12.409 16.994 1.00 92.31 178 ARG A N 1
ATOM 1438 C CA . ARG A 1 178 ? -22.728 -11.923 15.888 1.00 92.31 178 ARG A CA 1
ATOM 1439 C C . ARG A 1 178 ? -21.427 -12.700 15.848 1.00 92.31 178 ARG A C 1
ATOM 1441 O O . ARG A 1 178 ? -20.614 -12.621 16.757 1.00 92.31 178 ARG A O 1
ATOM 1448 N N . ARG A 1 179 ? -21.244 -13.451 14.764 1.00 92.69 179 ARG A N 1
ATOM 1449 C CA . ARG A 1 179 ? -20.018 -14.200 14.481 1.00 92.69 179 ARG A CA 1
ATOM 1450 C C . ARG A 1 179 ? -19.212 -13.470 13.426 1.00 92.69 179 ARG A C 1
ATOM 1452 O O . ARG A 1 179 ? -19.730 -13.209 12.348 1.00 92.69 179 ARG A O 1
ATOM 1459 N N . THR A 1 180 ? -17.970 -13.134 13.724 1.00 94.88 180 THR A N 1
ATOM 1460 C CA . THR A 1 180 ? -17.120 -12.306 12.867 1.00 94.88 180 THR A CA 1
ATOM 1461 C C . THR A 1 180 ? -16.123 -13.152 12.091 1.00 94.88 180 THR A C 1
ATOM 1463 O O . THR A 1 180 ? -15.431 -14.002 12.645 1.00 94.88 180 THR A O 1
ATOM 1466 N N . VAL A 1 181 ? -16.036 -12.907 10.789 1.00 96.00 181 VAL A N 1
ATOM 1467 C CA . VAL A 1 181 ? -15.025 -13.503 9.914 1.00 96.00 181 VAL A CA 1
ATOM 1468 C C . VAL A 1 181 ? -14.223 -12.375 9.294 1.00 96.00 181 VAL A C 1
ATOM 1470 O O . VAL A 1 181 ? -14.798 -11.530 8.615 1.00 96.00 181 VAL A O 1
ATOM 1473 N N . SER A 1 182 ? -12.915 -12.355 9.535 1.00 95.50 182 SER A N 1
ATOM 1474 C CA . SER A 1 182 ? -12.001 -11.332 9.022 1.00 95.50 182 SER A CA 1
ATOM 1475 C C . SER A 1 182 ? -11.257 -11.867 7.803 1.00 95.50 182 SER A C 1
ATOM 1477 O O . SER A 1 182 ? -10.489 -12.816 7.923 1.00 95.50 182 SER A O 1
ATOM 1479 N N . THR A 1 183 ? -11.495 -11.291 6.625 1.00 95.56 183 THR A N 1
ATOM 1480 C CA . THR A 1 183 ? -10.832 -11.708 5.378 1.00 95.56 183 THR A CA 1
ATOM 1481 C C . THR A 1 183 ? -9.650 -10.808 5.068 1.00 95.56 183 THR A C 1
ATOM 1483 O O . THR A 1 183 ? -9.846 -9.617 4.824 1.00 95.56 183 THR A O 1
ATOM 1486 N N . VAL A 1 184 ? -8.445 -11.369 4.999 1.00 91.38 184 VAL A N 1
ATOM 1487 C CA . VAL A 1 184 ? -7.242 -10.689 4.502 1.00 91.38 184 VAL A CA 1
ATOM 1488 C C . VAL A 1 184 ? -7.285 -10.704 2.972 1.00 91.38 184 VAL A C 1
ATOM 1490 O O . VAL A 1 184 ? -6.971 -11.708 2.333 1.00 91.38 184 VAL A O 1
ATOM 1493 N N . ALA A 1 185 ? -7.752 -9.611 2.367 1.00 84.62 185 ALA A N 1
ATOM 1494 C CA . ALA A 1 185 ? -8.006 -9.539 0.925 1.00 84.62 185 ALA A CA 1
ATOM 1495 C C . ALA A 1 185 ? -6.853 -8.888 0.146 1.00 84.62 185 ALA A C 1
ATOM 1497 O O . ALA A 1 185 ? -6.652 -9.205 -1.031 1.00 84.62 185 ALA A O 1
ATOM 1498 N N . ALA A 1 186 ? -6.089 -8.014 0.798 1.00 77.12 186 ALA A N 1
ATOM 1499 C CA . ALA A 1 186 ? -4.853 -7.441 0.300 1.00 77.12 186 ALA A CA 1
ATOM 1500 C C . ALA A 1 186 ? -3.717 -7.666 1.304 1.00 77.12 186 ALA A C 1
ATOM 1502 O O . ALA A 1 186 ? -3.930 -7.934 2.486 1.00 77.12 186 ALA A O 1
ATOM 1503 N N . ASN A 1 187 ? -2.485 -7.565 0.812 1.00 74.19 187 ASN A N 1
ATOM 1504 C CA . ASN A 1 187 ? -1.307 -7.785 1.635 1.00 74.19 187 ASN A CA 1
ATOM 1505 C C . ASN A 1 187 ? -0.779 -6.421 2.084 1.00 74.19 187 ASN A C 1
ATOM 1507 O O . ASN A 1 187 ? 0.012 -5.791 1.388 1.00 74.19 187 ASN A O 1
ATOM 1511 N N . ALA A 1 188 ? -1.292 -5.951 3.221 1.00 69.06 188 ALA A N 1
ATOM 1512 C CA . ALA A 1 188 ? -0.822 -4.751 3.906 1.00 69.06 188 ALA A CA 1
ATOM 1513 C C . ALA A 1 188 ? 0.420 -5.052 4.775 1.00 69.06 188 ALA A C 1
ATOM 1515 O O . ALA A 1 188 ? 0.694 -6.225 5.071 1.00 69.06 188 ALA A O 1
ATOM 1516 N N . PRO A 1 189 ? 1.172 -4.022 5.215 1.00 72.31 189 PRO A N 1
ATOM 1517 C CA . PRO A 1 189 ? 2.240 -4.196 6.191 1.00 72.31 189 PRO A CA 1
ATOM 1518 C C . PRO A 1 189 ? 1.751 -4.967 7.417 1.00 72.31 189 PRO A C 1
ATOM 1520 O O . PRO A 1 189 ? 0.762 -4.606 8.050 1.00 72.31 189 PRO A O 1
ATOM 1523 N N . VAL A 1 190 ? 2.470 -6.021 7.802 1.00 73.12 190 VAL A N 1
ATOM 1524 C CA . VAL A 1 190 ? 2.078 -6.846 8.960 1.00 73.12 190 VAL A CA 1
ATOM 1525 C C . VAL A 1 190 ? 2.160 -6.079 10.285 1.00 73.12 190 VAL A C 1
ATOM 1527 O O . VAL A 1 190 ? 1.535 -6.464 11.271 1.00 73.12 190 VAL A O 1
ATOM 1530 N N . THR A 1 191 ? 2.930 -4.988 10.299 1.00 75.38 191 THR A N 1
ATOM 1531 C CA . THR A 1 191 ? 3.083 -4.069 11.432 1.00 75.38 191 THR A CA 1
ATOM 1532 C C . THR A 1 191 ? 2.216 -2.819 11.321 1.00 75.38 191 THR A C 1
ATOM 1534 O O . THR A 1 191 ? 2.349 -1.936 12.164 1.00 75.38 191 THR A O 1
ATOM 1537 N N . GLN A 1 192 ? 1.322 -2.745 10.326 1.00 82.19 192 GLN A N 1
ATOM 1538 C CA . GLN A 1 192 ? 0.385 -1.636 10.202 1.00 82.19 192 GLN A CA 1
ATOM 1539 C C . GLN A 1 192 ? -0.403 -1.478 11.502 1.00 82.19 192 GLN A C 1
ATOM 1541 O O . GLN A 1 192 ? -0.957 -2.446 12.044 1.00 82.19 192 GLN A O 1
ATOM 1546 N N . SER A 1 193 ? -0.423 -0.255 12.019 1.00 85.69 193 SER A N 1
ATOM 1547 C CA . SER A 1 193 ? -0.919 0.031 13.360 1.00 85.69 193 SER A CA 1
ATOM 1548 C C . SER A 1 193 ? -1.791 1.273 13.391 1.00 85.69 193 SER A C 1
ATOM 1550 O O . SER A 1 193 ? -1.743 2.114 12.500 1.00 85.69 193 SER A O 1
ATOM 1552 N N . VAL A 1 194 ? -2.621 1.362 14.423 1.00 89.19 194 VAL A N 1
ATOM 1553 C CA . VAL A 1 194 ? -3.528 2.485 14.664 1.00 89.19 194 VAL A CA 1
ATOM 1554 C C . VAL A 1 194 ? -3.343 3.001 16.078 1.00 89.19 194 VAL A C 1
ATOM 1556 O O . VAL A 1 194 ? -2.952 2.257 16.979 1.00 89.19 194 VAL A O 1
ATOM 1559 N N . HIS A 1 195 ? -3.639 4.282 16.274 1.00 92.81 195 HIS A N 1
ATOM 1560 C CA . HIS A 1 195 ? -3.506 4.935 17.568 1.00 92.81 195 HIS A CA 1
ATOM 1561 C C . HIS A 1 195 ? -4.402 4.256 18.617 1.00 92.81 195 HIS A C 1
ATOM 1563 O O . HIS A 1 195 ? -5.631 4.256 18.501 1.00 92.81 195 HIS A O 1
ATOM 1569 N N . ARG A 1 196 ? -3.797 3.655 19.646 1.00 94.00 196 ARG A N 1
ATOM 1570 C CA . ARG A 1 196 ? -4.493 2.827 20.643 1.00 94.00 196 ARG A CA 1
ATOM 1571 C C . ARG A 1 196 ? -5.562 3.600 21.429 1.00 94.00 196 ARG A C 1
ATOM 1573 O O . ARG A 1 196 ? -6.679 3.083 21.498 1.00 94.00 196 ARG A O 1
ATOM 1580 N N . PRO A 1 197 ? -5.314 4.833 21.922 1.00 95.19 197 PRO A N 1
ATOM 1581 C CA . PRO A 1 197 ? -6.341 5.624 22.606 1.00 95.19 197 PRO A CA 1
ATOM 1582 C C . PRO A 1 197 ? -7.619 5.840 21.781 1.00 95.19 197 PRO A C 1
ATOM 1584 O O . PRO A 1 197 ? -8.721 5.844 22.328 1.00 95.19 197 PRO A O 1
ATOM 1587 N N . GLN A 1 198 ? -7.507 5.963 20.452 1.00 95.94 198 GLN A N 1
ATOM 1588 C CA . GLN A 1 198 ? -8.672 6.049 19.566 1.00 95.94 198 GLN A CA 1
ATOM 1589 C C . GLN A 1 198 ? -9.474 4.745 19.540 1.00 95.94 198 GLN A C 1
ATOM 1591 O O . GLN A 1 198 ? -10.708 4.781 19.537 1.00 95.94 198 GLN A O 1
ATOM 1596 N N . VAL A 1 199 ? -8.793 3.597 19.494 1.00 95.31 199 VAL A N 1
ATOM 1597 C CA . VAL A 1 199 ? -9.440 2.278 19.505 1.00 95.31 199 VAL A CA 1
ATOM 1598 C C . VAL A 1 199 ? -10.165 2.062 20.828 1.00 95.31 199 VAL A C 1
ATOM 1600 O O . VAL A 1 199 ? -11.352 1.743 20.823 1.00 95.31 199 VAL A O 1
ATOM 1603 N N . GLU A 1 200 ? -9.491 2.303 21.951 1.00 95.19 200 GLU A N 1
ATOM 1604 C CA . GLU A 1 200 ? -10.061 2.186 23.298 1.00 95.19 200 GLU A CA 1
ATOM 1605 C C . GLU A 1 200 ? -11.294 3.077 23.453 1.00 95.19 200 GLU A C 1
ATOM 1607 O O . GLU A 1 200 ? -12.368 2.596 23.822 1.00 95.19 200 GLU A O 1
ATOM 1612 N N . ARG A 1 201 ? -11.186 4.354 23.066 1.00 95.75 201 ARG A N 1
ATOM 1613 C CA . ARG A 1 201 ? -12.301 5.298 23.155 1.00 95.75 201 ARG A CA 1
ATOM 1614 C C . ARG A 1 201 ? -13.502 4.872 22.317 1.00 95.75 201 ARG A C 1
ATOM 1616 O O . ARG A 1 201 ? -14.651 5.076 22.718 1.00 95.75 201 ARG A O 1
ATOM 1623 N N . LEU A 1 202 ? -13.256 4.296 21.144 1.00 95.81 202 LEU A N 1
ATOM 1624 C CA . LEU A 1 202 ? -14.329 3.802 20.296 1.00 95.81 202 LEU A CA 1
ATOM 1625 C C . LEU A 1 202 ? -15.000 2.570 20.916 1.00 95.81 202 LEU A C 1
ATOM 1627 O O . LEU A 1 202 ? -16.227 2.523 20.963 1.00 95.81 202 LEU A O 1
ATOM 1631 N N . LEU A 1 203 ? -14.229 1.619 21.446 1.00 95.56 203 LEU A N 1
ATOM 1632 C CA . LEU A 1 203 ? -14.744 0.427 22.131 1.00 95.56 203 LEU A CA 1
ATOM 1633 C C . LEU A 1 203 ? -15.586 0.777 23.364 1.00 95.56 203 LEU A C 1
ATOM 1635 O O . LEU A 1 203 ? -16.667 0.212 23.544 1.00 95.56 203 LEU A O 1
ATOM 1639 N N . GLU A 1 204 ? -15.167 1.772 24.148 1.00 95.06 204 GLU A N 1
ATOM 1640 C CA . GLU A 1 204 ? -15.961 2.311 25.258 1.00 95.06 204 GLU A CA 1
ATOM 1641 C C . GLU A 1 204 ? -17.341 2.792 24.797 1.00 95.06 204 GLU A C 1
ATOM 1643 O O . GLU A 1 204 ? -18.337 2.576 25.489 1.00 95.06 204 GLU A O 1
ATOM 1648 N N . SER A 1 205 ? -17.430 3.407 23.610 1.00 94.88 205 SER A N 1
ATOM 1649 C CA . SER A 1 205 ? -18.707 3.864 23.043 1.00 94.88 205 SER A CA 1
ATOM 1650 C C . SER A 1 205 ? -19.656 2.715 22.667 1.00 94.88 205 SER A C 1
ATOM 1652 O O . SER A 1 205 ? -20.861 2.937 22.541 1.00 94.88 205 SER A O 1
ATOM 1654 N N . PHE A 1 206 ? -19.130 1.493 22.541 1.00 94.56 206 PHE A N 1
ATOM 1655 C CA . PHE A 1 206 ? -19.883 0.244 22.384 1.00 94.56 206 PHE A CA 1
ATOM 1656 C C . PHE A 1 206 ? -20.049 -0.526 23.707 1.00 94.56 206 PHE A C 1
ATOM 1658 O O . PHE A 1 206 ? -20.585 -1.632 23.717 1.00 94.56 206 PHE A O 1
ATOM 1665 N N . GLY A 1 207 ? -19.608 0.038 24.836 1.00 93.88 207 GLY A N 1
ATOM 1666 C CA . GLY A 1 207 ? -19.665 -0.610 26.148 1.00 93.88 207 GLY A CA 1
ATOM 1667 C C . GLY A 1 207 ? -18.625 -1.718 26.351 1.00 93.88 207 GLY A C 1
ATOM 1668 O O . GLY A 1 207 ? -18.742 -2.486 27.306 1.00 93.88 207 GLY A O 1
ATOM 1669 N N . VAL A 1 208 ? -17.612 -1.808 25.487 1.00 92.88 208 VAL A N 1
ATOM 1670 C CA . VAL A 1 208 ? -16.514 -2.774 25.600 1.00 92.88 208 VAL A CA 1
ATOM 1671 C C . VAL A 1 208 ? -15.373 -2.142 26.395 1.00 92.88 208 VAL A C 1
ATOM 1673 O O . VAL A 1 208 ? -14.792 -1.147 25.973 1.00 92.88 208 VAL A O 1
ATOM 1676 N N . THR A 1 209 ? -15.048 -2.716 27.556 1.00 88.44 209 THR A N 1
ATOM 1677 C CA . THR A 1 209 ? -13.983 -2.234 28.452 1.00 88.44 209 THR A CA 1
ATOM 1678 C C . THR A 1 209 ? -13.132 -3.391 28.982 1.00 88.44 209 THR A C 1
ATOM 1680 O O . THR A 1 209 ? -13.553 -4.548 28.953 1.00 88.44 209 THR A O 1
ATOM 1683 N N . GLY A 1 210 ? -11.922 -3.089 29.467 1.00 82.00 210 GLY A N 1
ATOM 1684 C CA . GLY A 1 210 ? -11.049 -4.069 30.129 1.00 82.00 210 GLY A CA 1
ATOM 1685 C C . GLY A 1 210 ? -10.318 -5.042 29.196 1.00 82.00 210 GLY A C 1
ATOM 1686 O O . GLY A 1 210 ? -9.873 -6.092 29.656 1.00 82.00 210 GLY A O 1
ATOM 1687 N N . LEU A 1 211 ? -10.201 -4.718 27.904 1.00 86.12 211 LEU A N 1
ATOM 1688 C CA . LEU A 1 211 ? -9.336 -5.450 26.979 1.00 86.12 211 LEU A CA 1
ATOM 1689 C C . LEU A 1 211 ? -7.886 -4.984 27.145 1.00 86.12 211 LEU A C 1
ATOM 1691 O O . LEU A 1 211 ? -7.613 -3.789 27.093 1.00 86.12 211 LEU A O 1
ATOM 1695 N N . ASP A 1 212 ? -6.970 -5.934 27.314 1.00 86.06 212 ASP A N 1
ATOM 1696 C CA . ASP A 1 212 ? -5.532 -5.674 27.302 1.00 86.06 212 ASP A CA 1
ATOM 1697 C C . ASP A 1 212 ? -5.029 -5.692 25.854 1.00 86.06 212 ASP A C 1
ATOM 1699 O O . ASP A 1 212 ? -4.689 -6.743 25.306 1.00 86.06 212 ASP A O 1
ATOM 1703 N N . LEU A 1 213 ? -5.064 -4.525 25.206 1.00 87.31 213 LEU A N 1
ATOM 1704 C CA . LEU A 1 213 ? -4.581 -4.382 23.833 1.00 87.31 213 LEU A CA 1
ATOM 1705 C C . LEU A 1 213 ? -3.045 -4.392 23.761 1.00 87.31 213 LEU A C 1
ATOM 1707 O O . LEU A 1 213 ? -2.496 -4.732 22.717 1.00 87.31 213 LEU A O 1
ATOM 1711 N N . GLU A 1 214 ? -2.349 -4.070 24.858 1.00 82.75 214 GLU A N 1
ATOM 1712 C CA . GLU A 1 214 ? -0.881 -4.076 24.923 1.00 82.75 214 GLU A CA 1
ATOM 1713 C C . GLU A 1 214 ? -0.317 -5.497 24.867 1.00 82.75 214 GLU A C 1
ATOM 1715 O O . GLU A 1 214 ? 0.747 -5.712 24.290 1.00 82.75 214 GLU A O 1
ATOM 1720 N N . ALA A 1 215 ? -1.047 -6.489 25.384 1.00 80.75 215 ALA A N 1
ATOM 1721 C CA . ALA A 1 215 ? -0.649 -7.893 25.295 1.00 80.75 215 ALA A CA 1
ATOM 1722 C C . ALA A 1 215 ? -0.446 -8.380 23.849 1.00 80.75 215 ALA A C 1
ATOM 1724 O O . ALA A 1 215 ? 0.307 -9.325 23.623 1.00 80.75 215 ALA A O 1
ATOM 1725 N N . LEU A 1 216 ? -1.100 -7.755 22.864 1.00 78.19 216 LEU A N 1
ATOM 1726 C CA . LEU A 1 216 ? -0.973 -8.107 21.446 1.00 78.19 216 LEU A CA 1
ATOM 1727 C C . LEU A 1 216 ? 0.270 -7.504 20.782 1.00 78.19 216 LEU A C 1
ATOM 1729 O O . LEU A 1 216 ? 0.568 -7.837 19.629 1.00 78.19 216 LEU A O 1
ATOM 1733 N N . GLU A 1 217 ? 1.025 -6.683 21.511 1.00 76.69 217 GLU A N 1
ATOM 1734 C CA . GLU A 1 217 ? 2.194 -5.990 21.003 1.00 76.69 217 GLU A CA 1
ATOM 1735 C C . GLU A 1 217 ? 3.510 -6.721 21.355 1.00 76.69 217 GLU A C 1
ATOM 1737 O O . GLU A 1 217 ? 3.734 -7.107 22.503 1.00 76.69 217 GLU A O 1
ATOM 1742 N N . PRO A 1 218 ? 4.429 -6.942 20.390 1.00 73.62 218 PRO A N 1
ATOM 1743 C CA . PRO A 1 218 ? 5.785 -7.404 20.675 1.00 73.62 218 PRO A CA 1
ATOM 1744 C C . PRO A 1 218 ? 6.548 -6.395 21.538 1.00 73.62 218 PRO A C 1
ATOM 1746 O O . PRO A 1 218 ? 6.390 -5.181 21.382 1.00 73.62 218 PRO A O 1
ATOM 1749 N N . ALA A 1 219 ? 7.459 -6.909 22.367 1.00 72.12 219 ALA A N 1
ATOM 1750 C CA . ALA A 1 219 ? 8.450 -6.086 23.048 1.00 72.12 219 ALA A CA 1
ATOM 1751 C C . ALA A 1 219 ? 9.381 -5.397 22.025 1.00 72.12 219 ALA A C 1
ATOM 1753 O O . ALA A 1 219 ? 9.794 -6.053 21.060 1.00 72.12 219 ALA A O 1
ATOM 1754 N N . PRO A 1 220 ? 9.741 -4.115 22.229 1.00 71.06 220 PRO A N 1
ATOM 1755 C CA . PRO A 1 220 ? 10.634 -3.399 21.326 1.00 71.06 220 PRO A CA 1
ATOM 1756 C C . PRO A 1 220 ? 12.028 -4.037 21.297 1.00 71.06 220 PRO A C 1
ATOM 1758 O O . PRO A 1 220 ? 12.532 -4.530 22.313 1.00 71.06 220 PRO A O 1
ATOM 1761 N N . ALA A 1 221 ? 12.667 -4.026 20.125 1.00 72.19 221 ALA A N 1
ATOM 1762 C CA . ALA A 1 221 ? 14.037 -4.500 19.984 1.00 72.19 221 ALA A CA 1
ATOM 1763 C C . ALA A 1 221 ? 15.013 -3.616 20.780 1.00 72.19 221 ALA A C 1
ATOM 1765 O O . ALA A 1 221 ? 14.849 -2.402 20.886 1.00 72.19 221 ALA A O 1
ATOM 1766 N N . VAL A 1 222 ? 16.067 -4.222 21.335 1.00 74.69 222 VAL A N 1
ATOM 1767 C CA . VAL A 1 222 ? 17.102 -3.470 22.061 1.00 74.69 222 VAL A CA 1
ATOM 1768 C C . VAL A 1 222 ? 17.868 -2.586 21.066 1.00 74.69 222 VAL A C 1
ATOM 1770 O O . VAL A 1 222 ? 18.408 -3.137 20.098 1.00 74.69 222 VAL A O 1
ATOM 1773 N N . PRO A 1 223 ? 17.992 -1.263 21.293 1.00 72.75 223 PRO A N 1
ATOM 1774 C CA . PRO A 1 223 ? 18.730 -0.378 20.398 1.00 72.75 223 PRO A CA 1
ATOM 1775 C C . PRO A 1 223 ? 20.159 -0.868 20.115 1.00 72.75 223 PRO A C 1
ATOM 1777 O O . PRO A 1 223 ? 20.916 -1.230 21.017 1.00 72.75 223 PRO A O 1
ATOM 1780 N N . GLY A 1 224 ? 20.532 -0.897 18.840 1.00 66.50 224 GLY A N 1
ATOM 1781 C CA . GLY A 1 224 ? 21.795 -1.413 18.320 1.00 66.50 224 GLY A CA 1
ATOM 1782 C C . GLY A 1 224 ? 21.850 -2.936 18.136 1.00 66.50 224 GLY A C 1
ATOM 1783 O O . GLY A 1 224 ? 22.796 -3.429 17.520 1.00 66.50 224 GLY A O 1
ATOM 1784 N N . SER A 1 225 ? 20.879 -3.708 18.623 1.00 71.12 225 SER A N 1
ATOM 1785 C CA . SER A 1 225 ? 20.855 -5.157 18.380 1.00 71.12 225 SER A CA 1
ATOM 1786 C C . SER A 1 225 ? 20.719 -5.481 16.880 1.00 71.12 225 SER A C 1
ATOM 1788 O O . SER A 1 225 ? 20.220 -4.656 16.112 1.00 71.12 225 SER A O 1
ATOM 1790 N N . PRO A 1 226 ? 21.142 -6.678 16.423 1.00 71.56 226 PRO A N 1
ATOM 1791 C CA . PRO A 1 226 ? 20.871 -7.120 15.055 1.00 71.56 226 PRO A CA 1
ATOM 1792 C C . PRO A 1 226 ? 19.388 -7.017 14.678 1.00 71.56 226 PRO A C 1
ATOM 1794 O O . PRO A 1 226 ? 19.084 -6.614 13.561 1.00 71.56 226 PRO A O 1
ATOM 1797 N N . ASP A 1 227 ? 18.489 -7.307 15.620 1.00 74.69 227 ASP A N 1
ATOM 1798 C CA . ASP A 1 227 ? 17.039 -7.230 15.427 1.00 74.69 227 ASP A CA 1
ATOM 1799 C C . ASP A 1 227 ? 16.558 -5.795 15.193 1.00 74.69 227 ASP A C 1
ATOM 1801 O O . ASP A 1 227 ? 15.806 -5.549 14.256 1.00 74.69 227 ASP A O 1
ATOM 1805 N N . ASP A 1 228 ? 17.054 -4.842 15.982 1.00 75.31 228 ASP A N 1
ATOM 1806 C CA . ASP A 1 228 ? 16.768 -3.412 15.830 1.00 75.31 228 ASP A CA 1
ATOM 1807 C C . ASP A 1 228 ? 17.318 -2.851 14.501 1.00 75.31 228 ASP A C 1
ATOM 1809 O O . ASP A 1 228 ? 16.684 -2.037 13.831 1.00 75.31 228 ASP A O 1
ATOM 1813 N N . ILE A 1 229 ? 18.483 -3.329 14.051 1.00 74.88 229 ILE A N 1
ATOM 1814 C CA . ILE A 1 229 ? 19.028 -2.969 12.733 1.00 74.88 229 ILE A CA 1
ATOM 1815 C C . ILE A 1 229 ? 18.161 -3.546 11.611 1.00 74.88 229 ILE A C 1
ATOM 1817 O O . ILE A 1 229 ? 17.873 -2.831 10.652 1.00 74.88 229 ILE A O 1
ATOM 1821 N N . VAL A 1 230 ? 17.745 -4.812 11.714 1.00 78.31 230 VAL A N 1
ATOM 1822 C CA . VAL A 1 230 ? 16.867 -5.452 10.724 1.00 78.31 230 VAL A CA 1
ATOM 1823 C C . VAL A 1 230 ? 15.524 -4.733 10.664 1.00 78.31 230 VAL A C 1
ATOM 1825 O O . VAL A 1 230 ? 15.133 -4.333 9.576 1.00 78.31 230 VAL A O 1
ATOM 1828 N N . GLU A 1 231 ? 14.859 -4.495 11.796 1.00 79.06 231 GLU A N 1
ATOM 1829 C CA . GLU A 1 231 ? 13.578 -3.774 11.861 1.00 79.06 231 GLU A CA 1
ATOM 1830 C C . GLU A 1 231 ? 13.649 -2.405 11.188 1.00 79.06 231 GLU A C 1
ATOM 1832 O O . GLU A 1 231 ? 12.882 -2.145 10.261 1.00 79.06 231 GLU A O 1
ATOM 1837 N N . ARG A 1 232 ? 14.637 -1.574 11.541 1.00 76.06 232 ARG A N 1
ATOM 1838 C CA . ARG A 1 232 ? 14.818 -0.285 10.861 1.00 76.06 232 ARG A CA 1
ATOM 1839 C C . ARG A 1 232 ? 15.117 -0.443 9.373 1.00 76.06 232 ARG A C 1
ATOM 1841 O O . ARG A 1 232 ? 14.669 0.368 8.576 1.00 76.06 232 ARG A O 1
ATOM 1848 N N . THR A 1 233 ? 15.867 -1.471 8.969 1.00 75.06 233 THR A N 1
ATOM 1849 C CA . THR A 1 233 ? 16.124 -1.715 7.537 1.00 75.06 233 THR A CA 1
ATOM 1850 C C . THR A 1 233 ? 14.832 -2.075 6.801 1.00 75.06 233 THR A C 1
ATOM 1852 O O . THR A 1 233 ? 14.632 -1.678 5.653 1.00 75.06 233 THR A O 1
ATOM 1855 N N . LEU A 1 234 ? 13.938 -2.817 7.459 1.00 74.62 234 LEU A N 1
ATOM 1856 C CA . LEU A 1 234 ? 12.629 -3.163 6.922 1.00 74.62 234 LEU A CA 1
ATOM 1857 C C . LEU A 1 234 ? 11.698 -1.946 6.848 1.00 74.62 234 LEU A C 1
ATOM 1859 O O . LEU A 1 234 ? 10.855 -1.932 5.962 1.00 74.62 234 LEU A O 1
ATOM 1863 N N . ALA A 1 235 ? 11.871 -0.902 7.664 1.00 66.75 235 ALA A N 1
ATOM 1864 C CA . ALA A 1 235 ? 11.106 0.351 7.548 1.00 66.75 235 ALA A CA 1
ATOM 1865 C C . ALA A 1 235 ? 11.276 1.074 6.205 1.00 66.75 235 ALA A C 1
ATOM 1867 O O . ALA A 1 235 ? 10.387 1.807 5.784 1.00 66.75 235 ALA A O 1
ATOM 1868 N N . GLY A 1 236 ? 12.349 0.788 5.462 1.00 60.00 236 GLY A N 1
ATOM 1869 C CA . GLY A 1 236 ? 12.495 1.224 4.070 1.00 60.00 236 GLY A CA 1
ATOM 1870 C C . GLY A 1 236 ? 11.660 0.425 3.057 1.00 60.00 236 GLY A C 1
ATOM 1871 O O . GLY A 1 236 ? 11.805 0.626 1.851 1.00 60.00 236 GLY A O 1
ATOM 1872 N N . THR A 1 237 ? 10.831 -0.523 3.501 1.00 64.75 237 THR A N 1
ATOM 1873 C CA . THR A 1 237 ? 10.033 -1.404 2.638 1.00 64.75 237 THR A CA 1
ATOM 1874 C C . THR A 1 237 ? 8.538 -1.145 2.797 1.00 64.75 237 THR A C 1
ATOM 1876 O O . THR A 1 237 ? 8.060 -0.766 3.858 1.00 64.75 237 THR A O 1
ATOM 1879 N N . ARG A 1 238 ? 7.758 -1.473 1.762 1.00 65.44 238 ARG A N 1
ATOM 1880 C CA . ARG A 1 238 ? 6.291 -1.324 1.759 1.00 65.44 238 ARG A CA 1
ATOM 1881 C C . ARG A 1 238 ? 5.532 -2.354 2.609 1.00 65.44 238 ARG A C 1
ATOM 1883 O O . ARG A 1 238 ? 4.313 -2.380 2.549 1.00 65.44 238 ARG A O 1
ATOM 1890 N N . MET A 1 239 ? 6.232 -3.236 3.324 1.00 68.19 239 MET A N 1
ATOM 1891 C CA . MET A 1 239 ? 5.638 -4.319 4.126 1.00 68.19 239 MET A CA 1
ATOM 1892 C C . MET A 1 239 ? 5.903 -4.150 5.629 1.00 68.19 239 MET A C 1
ATOM 1894 O O . MET A 1 239 ? 5.513 -5.011 6.424 1.00 68.19 239 MET A O 1
ATOM 1898 N N . HIS A 1 240 ? 6.542 -3.047 6.026 1.00 72.44 240 HIS A N 1
ATOM 1899 C CA . HIS A 1 240 ? 6.748 -2.667 7.416 1.00 72.44 240 HIS A CA 1
ATOM 1900 C C . HIS A 1 240 ? 6.439 -1.186 7.599 1.00 72.44 240 HIS A C 1
ATOM 1902 O O . HIS A 1 240 ? 6.950 -0.340 6.876 1.00 72.44 240 HIS A O 1
ATOM 1908 N N . GLU A 1 241 ? 5.638 -0.892 8.608 1.00 71.12 241 GLU A N 1
ATOM 1909 C CA . GLU A 1 241 ? 5.463 0.448 9.149 1.00 71.12 241 GLU A CA 1
ATOM 1910 C C . GLU A 1 241 ? 6.057 0.482 10.557 1.00 71.12 241 GLU A C 1
ATOM 1912 O O . GLU A 1 241 ? 5.842 -0.447 11.349 1.00 71.12 241 GLU A O 1
ATOM 1917 N N . GLY A 1 242 ? 6.828 1.534 10.842 1.00 65.69 242 GLY A N 1
ATOM 1918 C CA . GLY A 1 242 ? 7.391 1.775 12.165 1.00 65.69 242 GLY A CA 1
ATOM 1919 C C . GLY A 1 242 ? 6.274 2.014 13.176 1.00 65.69 242 GLY A C 1
ATOM 1920 O O . GLY A 1 242 ? 5.355 2.795 12.930 1.00 65.69 242 GLY A O 1
ATOM 1921 N N . ARG A 1 243 ? 6.340 1.327 14.318 1.00 66.62 243 ARG A N 1
ATOM 1922 C CA . ARG A 1 243 ? 5.297 1.389 15.346 1.00 66.62 243 ARG A CA 1
ATOM 1923 C C . ARG A 1 243 ? 5.712 2.293 16.503 1.00 66.62 243 ARG A C 1
ATOM 1925 O O . ARG A 1 243 ? 6.871 2.301 16.905 1.00 66.62 243 ARG A O 1
ATOM 1932 N N . ARG A 1 244 ? 4.740 3.013 17.065 1.00 74.50 244 ARG A N 1
ATOM 1933 C CA . ARG A 1 244 ? 4.889 3.821 18.284 1.00 74.50 244 ARG A CA 1
ATOM 1934 C C . ARG A 1 244 ? 4.347 3.070 19.507 1.00 74.50 244 ARG A C 1
ATOM 1936 O O . ARG A 1 244 ? 3.489 2.200 19.372 1.00 74.50 244 ARG A O 1
ATOM 1943 N N . ASP A 1 245 ? 4.824 3.425 20.698 1.00 76.75 245 ASP A N 1
ATOM 1944 C CA . ASP A 1 245 ? 4.453 2.759 21.962 1.00 76.75 245 ASP A CA 1
ATOM 1945 C C . ASP A 1 245 ? 2.955 2.871 22.313 1.00 76.75 245 ASP A C 1
ATOM 1947 O O . ASP A 1 245 ? 2.410 2.054 23.053 1.00 76.75 245 ASP A O 1
ATOM 1951 N N . ASP A 1 246 ? 2.273 3.876 21.765 1.00 86.62 246 ASP A N 1
ATOM 1952 C CA . ASP A 1 246 ? 0.848 4.172 21.939 1.00 86.62 246 ASP A CA 1
ATOM 1953 C C . ASP A 1 246 ? -0.016 3.702 20.754 1.00 86.62 246 ASP A C 1
ATOM 1955 O O . ASP A 1 246 ? -1.144 4.163 20.571 1.00 86.62 246 ASP A O 1
ATOM 1959 N N . HIS A 1 247 ? 0.510 2.803 19.922 1.00 89.25 247 HIS A N 1
ATOM 1960 C CA . HIS A 1 247 ? -0.191 2.223 18.781 1.00 89.25 247 HIS A CA 1
ATOM 1961 C C . HIS A 1 247 ? -0.368 0.714 18.944 1.00 89.25 247 HIS A C 1
ATOM 1963 O O . HIS A 1 247 ? 0.425 0.044 19.605 1.00 89.25 247 HIS A O 1
ATOM 1969 N N . VAL A 1 248 ? -1.415 0.186 18.313 1.00 89.25 248 VAL A N 1
ATOM 1970 C CA . VAL A 1 248 ? -1.739 -1.245 18.292 1.00 89.25 248 VAL A CA 1
ATOM 1971 C C . VAL A 1 248 ? -1.868 -1.752 16.865 1.00 89.25 248 VAL A C 1
ATOM 1973 O O . VAL A 1 248 ? -2.430 -1.076 16.000 1.00 89.25 248 VAL A O 1
ATOM 1976 N N . ALA A 1 249 ? -1.324 -2.932 16.597 1.00 86.44 249 ALA A N 1
ATOM 1977 C CA . ALA A 1 249 ? -1.257 -3.494 15.258 1.00 86.44 249 ALA A CA 1
ATOM 1978 C C . ALA A 1 249 ? -2.588 -4.146 14.832 1.00 86.44 249 ALA A C 1
ATOM 1980 O O . ALA A 1 249 ? -3.209 -4.932 15.550 1.00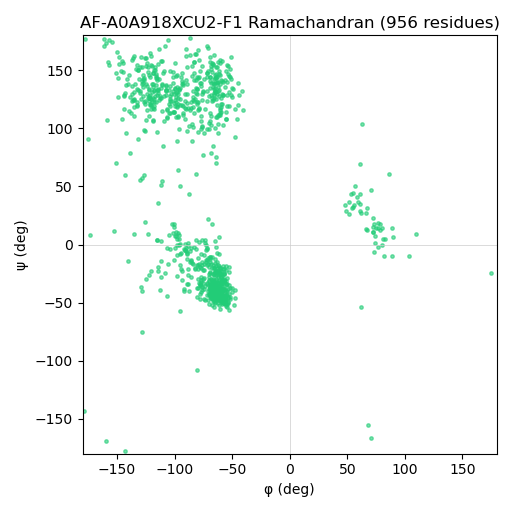 86.44 249 ALA A O 1
ATOM 1981 N N . ILE A 1 250 ? -3.019 -3.835 13.609 1.00 88.06 250 ILE A N 1
ATOM 1982 C CA . ILE A 1 250 ? -4.365 -4.117 13.082 1.00 88.06 250 ILE A CA 1
ATOM 1983 C C . ILE A 1 250 ? -4.613 -5.611 12.875 1.00 88.06 250 ILE A C 1
ATOM 1985 O O . ILE A 1 250 ? -5.673 -6.135 13.239 1.00 88.06 250 ILE A O 1
ATOM 1989 N N . LEU A 1 251 ? -3.653 -6.305 12.260 1.00 86.25 251 LEU A N 1
ATOM 1990 C CA . LEU A 1 251 ? -3.785 -7.732 11.992 1.00 86.25 251 LEU A CA 1
ATOM 1991 C C . LEU A 1 251 ? -3.826 -8.553 13.295 1.00 86.25 251 LEU A C 1
ATOM 1993 O O . LEU A 1 251 ? -4.736 -9.373 13.408 1.00 86.25 251 LEU A O 1
ATOM 1997 N N . PRO A 1 252 ? -2.938 -8.340 14.294 1.00 87.50 252 PRO A N 1
ATOM 1998 C CA . PRO A 1 252 ? -3.084 -8.967 15.607 1.00 87.50 252 PRO A CA 1
ATOM 1999 C C . PRO A 1 252 ? -4.449 -8.716 16.254 1.00 87.50 252 PRO A C 1
ATOM 2001 O O . PRO A 1 252 ? -5.065 -9.677 16.706 1.00 87.50 252 PRO A O 1
ATOM 2004 N N . LEU A 1 253 ? -4.955 -7.474 16.249 1.00 88.00 253 LEU A N 1
ATOM 2005 C CA . LEU A 1 253 ? -6.287 -7.150 16.780 1.00 88.00 253 LEU A CA 1
ATOM 2006 C C . LEU A 1 253 ? -7.378 -7.986 16.101 1.00 88.00 253 LEU A C 1
ATOM 2008 O O . LEU A 1 253 ? -8.171 -8.659 16.761 1.00 88.00 253 LEU A O 1
ATOM 2012 N N . SER A 1 254 ? -7.390 -7.998 14.771 1.00 89.19 254 SER A N 1
ATOM 2013 C CA . SER A 1 254 ? -8.406 -8.719 14.001 1.00 89.19 254 SER A CA 1
ATOM 2014 C C . SER A 1 254 ? -8.288 -10.234 14.195 1.00 89.19 254 SER A C 1
ATOM 2016 O O . SER A 1 254 ? -9.282 -10.900 14.474 1.00 89.19 254 SER A O 1
ATOM 2018 N N . ALA A 1 255 ? -7.075 -10.786 14.125 1.00 88.56 255 ALA A N 1
ATOM 2019 C CA . ALA A 1 255 ? -6.821 -12.221 14.245 1.00 88.56 255 ALA A CA 1
ATOM 2020 C C . ALA A 1 255 ? -7.041 -12.759 15.668 1.00 88.56 255 ALA A C 1
ATOM 2022 O O . ALA A 1 255 ? -7.526 -13.879 15.839 1.00 88.56 255 ALA A O 1
ATOM 2023 N N . ALA A 1 256 ? -6.727 -11.982 16.707 1.00 87.00 256 ALA A N 1
ATOM 2024 C CA . ALA A 1 256 ? -6.980 -12.374 18.092 1.00 87.00 256 ALA A CA 1
ATOM 2025 C C . ALA A 1 256 ? -8.481 -12.453 18.391 1.00 87.00 256 ALA A C 1
ATOM 2027 O O . ALA A 1 256 ? -8.912 -13.306 19.170 1.00 87.00 256 ALA A O 1
ATOM 2028 N N . HIS A 1 257 ? -9.276 -11.586 17.759 1.00 88.94 257 HIS A N 1
ATOM 2029 C CA . HIS A 1 257 ? -10.663 -11.380 18.146 1.00 88.94 257 HIS A CA 1
ATOM 2030 C C . HIS A 1 257 ? -11.707 -11.949 17.173 1.00 88.94 257 HIS A C 1
ATOM 2032 O O . HIS A 1 257 ? -12.801 -12.264 17.644 1.00 88.94 257 HIS A O 1
ATOM 2038 N N . ALA A 1 258 ? -11.408 -12.143 15.887 1.00 92.12 258 ALA A N 1
ATOM 2039 C CA . ALA A 1 258 ? -12.357 -12.721 14.926 1.00 92.12 258 ALA A CA 1
ATOM 2040 C C . ALA A 1 258 ? -12.667 -14.196 15.223 1.00 92.12 258 ALA A C 1
ATOM 2042 O O . ALA A 1 258 ? -11.803 -14.925 15.702 1.00 92.12 258 ALA A O 1
ATOM 2043 N N . ASP A 1 259 ? -13.872 -14.685 14.923 1.00 91.38 259 ASP A N 1
ATOM 2044 C CA . ASP A 1 259 ? -14.177 -16.115 15.071 1.00 91.38 259 ASP A CA 1
ATOM 2045 C C . ASP A 1 259 ? -13.392 -16.949 14.037 1.00 91.38 259 ASP A C 1
ATOM 2047 O O . ASP A 1 259 ? -12.827 -17.982 14.397 1.00 91.38 259 ASP A O 1
ATOM 2051 N N . LEU A 1 260 ? -13.283 -16.462 12.792 1.00 93.38 260 LEU A N 1
ATOM 2052 C CA . LEU A 1 260 ? -12.433 -17.030 11.731 1.00 93.38 260 LEU A CA 1
ATOM 2053 C C . LEU A 1 260 ? -11.592 -15.947 11.046 1.00 93.38 260 LEU A C 1
ATOM 2055 O O . LEU A 1 260 ? -12.035 -14.804 10.900 1.00 93.38 260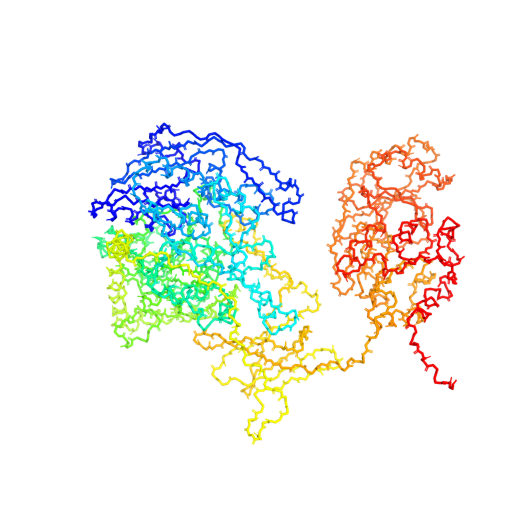 LEU A O 1
ATOM 2059 N N . VAL A 1 261 ? -10.414 -16.337 10.563 1.00 94.31 261 VAL A N 1
ATOM 2060 C CA . VAL A 1 261 ? -9.562 -15.529 9.682 1.00 94.31 261 VAL A CA 1
ATOM 2061 C C . VAL A 1 261 ? -9.506 -16.205 8.317 1.00 94.31 261 VAL A C 1
ATOM 2063 O O . VAL A 1 261 ? -9.168 -17.381 8.213 1.00 94.31 261 VAL A O 1
ATOM 2066 N N . ASP A 1 262 ? -9.865 -15.477 7.272 1.00 95.94 262 ASP A N 1
ATOM 2067 C CA . ASP A 1 262 ? -9.991 -15.984 5.910 1.00 95.94 262 ASP A CA 1
ATOM 2068 C C . ASP A 1 262 ? -8.949 -15.365 4.972 1.00 95.94 262 ASP A C 1
ATOM 2070 O O . ASP A 1 262 ? -8.641 -14.177 5.065 1.00 95.94 262 ASP A O 1
ATOM 2074 N N . PHE A 1 263 ? -8.436 -16.169 4.044 1.00 94.94 263 PHE A N 1
ATOM 2075 C CA . PHE A 1 263 ? -7.451 -15.779 3.037 1.00 94.94 263 PHE A CA 1
ATOM 2076 C C . PHE A 1 263 ? -7.971 -16.059 1.621 1.00 94.94 263 PHE A C 1
ATOM 2078 O O . PHE A 1 263 ? -8.710 -17.015 1.362 1.00 94.94 263 PHE A O 1
ATOM 2085 N N . VAL A 1 264 ? -7.561 -15.232 0.658 1.00 94.00 264 VAL A N 1
ATOM 2086 C CA . VAL A 1 264 ? -7.991 -15.328 -0.748 1.00 94.00 264 VAL A CA 1
ATOM 2087 C C . VAL A 1 264 ? -7.155 -16.303 -1.583 1.00 94.00 264 VAL A C 1
ATOM 2089 O O . VAL A 1 264 ? -7.487 -16.544 -2.745 1.00 94.00 264 VAL A O 1
ATOM 2092 N N . SER A 1 265 ? -6.109 -16.905 -1.011 1.00 92.25 265 SER A N 1
ATOM 2093 C CA . SER A 1 265 ? -5.421 -18.075 -1.569 1.00 92.25 265 SER A CA 1
ATOM 2094 C C . SER A 1 265 ? -4.676 -18.868 -0.480 1.00 92.25 265 SER A C 1
ATOM 2096 O O . SER A 1 265 ? -4.267 -18.282 0.525 1.00 92.25 265 SER A O 1
ATOM 2098 N N . PRO A 1 266 ? -4.439 -20.183 -0.673 1.00 91.50 266 PRO A N 1
ATOM 2099 C CA . PRO A 1 266 ? -3.623 -20.972 0.255 1.00 91.50 266 PRO A CA 1
ATOM 2100 C C . PRO A 1 266 ? -2.207 -20.412 0.426 1.00 91.50 266 PRO A C 1
ATOM 2102 O O . PRO A 1 266 ? -1.691 -20.353 1.537 1.00 91.50 266 PRO A O 1
ATOM 2105 N N . GLY A 1 267 ? -1.604 -19.935 -0.667 1.00 90.94 267 GLY A N 1
ATOM 2106 C CA . GLY A 1 267 ? -0.283 -19.318 -0.630 1.00 90.94 267 GLY A CA 1
ATOM 2107 C C . GLY A 1 267 ? -0.250 -18.002 0.151 1.00 90.94 267 GLY A C 1
ATOM 2108 O O . GLY A 1 267 ? 0.739 -17.714 0.819 1.00 90.94 267 GLY A O 1
ATOM 2109 N N . GLN A 1 268 ? -1.344 -17.231 0.158 1.00 91.19 268 GLN A N 1
ATOM 2110 C CA . GLN A 1 268 ? -1.469 -16.051 1.017 1.00 91.19 268 GLN A CA 1
ATOM 2111 C C . GLN A 1 268 ? -1.558 -16.444 2.500 1.00 91.19 268 GLN A C 1
ATOM 2113 O O . GLN A 1 268 ? -0.897 -15.823 3.330 1.00 91.19 268 GLN A O 1
ATOM 2118 N N . ARG A 1 269 ? -2.307 -17.497 2.853 1.00 91.50 269 ARG A N 1
ATOM 2119 C CA . ARG A 1 269 ? -2.315 -18.022 4.231 1.00 91.50 269 ARG A CA 1
ATOM 2120 C C . ARG A 1 269 ? -0.922 -18.486 4.658 1.00 91.50 269 ARG A C 1
ATOM 2122 O O . ARG A 1 269 ? -0.478 -18.170 5.761 1.00 91.50 269 ARG A O 1
ATOM 2129 N N . GLU A 1 270 ? -0.228 -19.242 3.810 1.00 89.25 270 GLU A N 1
ATOM 2130 C CA . GLU A 1 270 ? 1.146 -19.692 4.075 1.00 89.25 270 GLU A CA 1
ATOM 2131 C C . GLU A 1 270 ? 2.084 -18.502 4.286 1.00 89.25 270 GLU A C 1
ATOM 2133 O O . GLU A 1 270 ? 2.797 -18.444 5.288 1.00 89.25 270 GLU A O 1
ATOM 2138 N N . TRP A 1 271 ? 1.988 -17.491 3.423 1.00 87.44 271 TRP A N 1
ATOM 2139 C CA . TRP A 1 271 ? 2.722 -16.241 3.567 1.00 87.44 271 TRP A CA 1
ATOM 2140 C C . TRP A 1 271 ? 2.472 -15.566 4.925 1.00 87.44 271 TRP A C 1
ATOM 2142 O O . TRP A 1 271 ? 3.420 -15.327 5.671 1.00 87.44 271 TRP A O 1
ATOM 2152 N N . PHE A 1 272 ? 1.212 -15.346 5.309 1.00 85.69 272 PHE A N 1
ATOM 2153 C CA . PHE A 1 272 ? 0.858 -14.702 6.581 1.00 85.69 272 PHE A CA 1
ATOM 2154 C C . PHE A 1 272 ? 1.075 -15.573 7.823 1.00 85.69 272 PHE A C 1
ATOM 2156 O O . PHE A 1 272 ? 0.909 -15.080 8.934 1.00 85.69 272 PHE A O 1
ATOM 2163 N N . THR A 1 273 ? 1.455 -16.845 7.681 1.00 86.12 273 THR A N 1
ATOM 2164 C CA . THR A 1 273 ? 1.765 -17.735 8.815 1.00 86.12 273 THR A CA 1
ATOM 2165 C C . THR A 1 273 ? 3.259 -17.983 8.995 1.00 86.12 273 THR A C 1
ATOM 2167 O O . THR A 1 273 ? 3.670 -18.392 10.086 1.00 86.12 273 THR A O 1
ATOM 2170 N N . SER A 1 274 ? 4.091 -17.696 7.988 1.00 83.75 274 SER A N 1
ATOM 2171 C CA . SER A 1 274 ? 5.537 -17.944 8.050 1.00 83.75 274 SER A CA 1
ATOM 2172 C C . SER A 1 274 ? 6.411 -16.748 7.668 1.00 83.75 274 SER A C 1
ATOM 2174 O O . SER A 1 274 ? 7.465 -16.572 8.282 1.00 83.75 274 SER A O 1
ATOM 2176 N N . PHE A 1 275 ? 5.998 -15.937 6.686 1.00 83.88 275 PHE A N 1
ATOM 2177 C CA . PHE A 1 275 ? 6.858 -14.993 5.959 1.00 83.88 275 PHE A CA 1
ATOM 2178 C C . PHE A 1 275 ? 8.137 -15.652 5.401 1.00 83.88 275 PHE A C 1
ATOM 2180 O O . PHE A 1 275 ? 9.161 -14.991 5.223 1.00 83.88 275 PHE A O 1
ATOM 2187 N N . GLU A 1 276 ? 8.095 -16.961 5.137 1.00 82.62 276 GLU A N 1
ATOM 2188 C CA . GLU A 1 276 ? 9.273 -17.776 4.843 1.00 82.62 276 GLU A CA 1
ATOM 2189 C C . GLU A 1 276 ? 10.012 -17.338 3.573 1.00 82.62 276 GLU A C 1
ATOM 2191 O O . GLU A 1 276 ? 9.425 -17.094 2.509 1.00 82.62 276 GLU A O 1
ATOM 2196 N N . GLY A 1 277 ? 11.341 -17.271 3.681 1.00 76.31 277 GLY A N 1
ATOM 2197 C CA . GLY A 1 277 ? 12.219 -16.895 2.576 1.00 76.31 277 GLY A CA 1
ATOM 2198 C C . GLY A 1 277 ? 12.143 -15.408 2.232 1.00 76.31 277 GLY A C 1
ATOM 2199 O O . GLY A 1 277 ? 12.465 -15.027 1.101 1.00 76.31 277 GLY A O 1
ATOM 2200 N N . SER A 1 278 ? 11.721 -14.579 3.187 1.00 80.69 278 SER A N 1
ATOM 2201 C CA . SER A 1 278 ? 11.615 -13.126 3.063 1.00 80.69 278 SER A CA 1
ATOM 2202 C C . SER A 1 278 ? 12.475 -12.402 4.101 1.00 80.69 278 SER A C 1
ATOM 2204 O O . SER A 1 278 ? 12.862 -12.991 5.113 1.00 80.69 278 SER A O 1
ATOM 2206 N N . PRO A 1 279 ? 12.769 -11.105 3.906 1.00 78.44 279 PRO A N 1
ATOM 2207 C CA . PRO A 1 279 ? 13.538 -10.350 4.875 1.00 78.44 279 PRO A CA 1
ATOM 2208 C C . PRO A 1 279 ? 12.698 -10.049 6.128 1.00 78.44 279 PRO A C 1
ATOM 2210 O O . PRO A 1 279 ? 13.250 -9.690 7.160 1.00 78.44 279 PRO A O 1
ATOM 2213 N N . PHE A 1 280 ? 11.380 -10.246 6.097 1.00 80.62 280 PHE A N 1
ATOM 2214 C CA . PHE A 1 280 ? 10.518 -10.040 7.260 1.00 80.62 280 PHE A CA 1
ATOM 2215 C C . PHE A 1 280 ? 10.455 -11.264 8.165 1.00 80.62 280 PHE A C 1
ATOM 2217 O O . PHE A 1 280 ? 9.989 -11.137 9.290 1.00 80.62 280 PHE A O 1
ATOM 2224 N N . GLU A 1 281 ? 10.928 -12.433 7.726 1.00 83.62 281 GLU A N 1
ATOM 2225 C CA . GLU A 1 281 ? 10.785 -13.686 8.473 1.00 83.62 281 GLU A CA 1
ATOM 2226 C C . GLU A 1 281 ? 11.274 -13.597 9.938 1.00 83.62 281 GLU A C 1
ATOM 2228 O O . GLU A 1 281 ? 10.525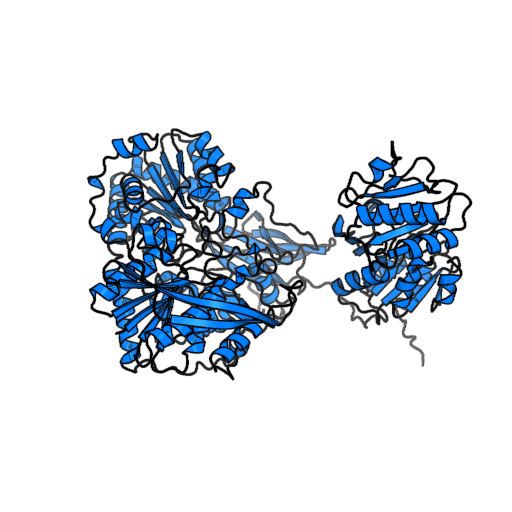 -13.997 10.837 1.00 83.62 281 GLU A O 1
ATOM 2233 N N . PRO A 1 282 ? 12.465 -13.034 10.250 1.00 78.00 282 PRO A N 1
ATOM 2234 C CA . PRO A 1 282 ? 12.929 -12.938 11.638 1.00 78.00 282 PRO A CA 1
ATOM 2235 C C . PRO A 1 282 ? 12.105 -11.965 12.489 1.00 78.00 282 PRO A C 1
ATOM 2237 O O . PRO A 1 282 ? 11.910 -12.200 13.682 1.00 78.00 282 PRO A O 1
ATOM 2240 N N . LEU A 1 283 ? 11.610 -10.877 11.888 1.00 78.88 283 LEU A N 1
ATOM 2241 C CA . LEU A 1 283 ? 10.686 -9.952 12.542 1.00 78.88 283 LEU A CA 1
ATOM 2242 C C . LEU A 1 283 ? 9.357 -10.654 12.818 1.00 78.88 283 LEU A C 1
ATOM 2244 O O . LEU A 1 283 ? 8.916 -10.718 13.962 1.00 78.88 283 LEU A O 1
ATOM 2248 N N . PHE A 1 284 ? 8.763 -11.245 11.785 1.00 81.94 284 PHE A N 1
ATOM 2249 C CA . PHE A 1 284 ? 7.457 -11.876 11.853 1.00 81.94 284 PHE A CA 1
ATOM 2250 C C . PHE A 1 284 ? 7.400 -12.966 12.925 1.00 81.94 284 PHE A C 1
ATOM 2252 O O . PHE A 1 284 ? 6.479 -12.971 13.736 1.00 81.94 284 PHE A O 1
ATOM 2259 N N . ARG A 1 285 ? 8.422 -13.828 13.023 1.00 82.06 285 ARG A N 1
ATOM 2260 C CA . ARG A 1 285 ? 8.499 -14.883 14.055 1.00 82.06 285 ARG A CA 1
ATOM 2261 C C . ARG A 1 285 ? 8.425 -14.360 15.497 1.00 82.06 285 ARG A C 1
ATOM 2263 O O . ARG A 1 285 ? 8.061 -15.133 16.386 1.00 82.06 285 ARG A O 1
ATOM 2270 N N . ARG A 1 286 ? 8.793 -13.097 15.740 1.00 77.69 286 ARG A N 1
ATOM 2271 C CA . ARG A 1 286 ? 8.729 -12.445 17.059 1.00 77.69 286 ARG A CA 1
ATOM 2272 C C . ARG A 1 286 ? 7.381 -11.774 17.323 1.00 77.69 286 ARG A C 1
ATOM 2274 O O . ARG A 1 286 ? 7.038 -11.580 18.486 1.00 77.69 286 ARG A O 1
ATOM 2281 N N . LEU A 1 287 ? 6.611 -11.456 16.281 1.00 79.75 287 LEU A N 1
ATOM 2282 C CA . LEU A 1 287 ? 5.301 -10.827 16.430 1.00 79.75 287 LEU A CA 1
ATOM 2283 C C . LEU A 1 287 ? 4.296 -11.814 17.059 1.00 79.75 287 LEU A C 1
ATOM 2285 O O . LEU A 1 287 ? 4.202 -12.956 16.597 1.00 79.75 287 LEU A O 1
ATOM 2289 N N . PRO A 1 288 ? 3.482 -11.396 18.050 1.00 79.56 288 PRO A N 1
ATOM 2290 C CA . PRO A 1 288 ? 2.441 -12.236 18.643 1.00 79.56 288 PRO A CA 1
ATOM 2291 C C . PRO A 1 288 ? 1.488 -12.829 17.602 1.00 79.56 288 PRO A C 1
ATOM 2293 O O . PRO A 1 288 ? 1.149 -14.009 17.682 1.00 79.56 288 PRO A O 1
ATOM 2296 N N . VAL A 1 289 ? 1.141 -12.064 16.560 1.00 83.38 289 VAL A N 1
ATOM 2297 C CA . VAL A 1 289 ? 0.267 -12.528 15.469 1.00 83.38 289 VAL A CA 1
ATOM 2298 C C . VAL A 1 289 ? 0.791 -13.766 14.741 1.00 83.38 289 VAL A C 1
ATOM 2300 O O . VAL A 1 289 ? -0.002 -14.616 14.345 1.00 83.38 289 VAL A O 1
ATOM 2303 N N . SER A 1 290 ? 2.112 -13.944 14.638 1.00 84.19 290 SER A N 1
ATOM 2304 C CA . SER A 1 290 ? 2.698 -15.156 14.053 1.00 84.19 290 SER A CA 1
ATOM 2305 C C . SER A 1 290 ? 2.364 -16.409 14.862 1.00 84.19 290 SER A C 1
ATOM 2307 O O . SER A 1 290 ? 2.179 -17.486 14.297 1.00 84.19 290 SER A O 1
ATOM 2309 N N . ARG A 1 291 ? 2.277 -16.293 16.192 1.00 79.81 291 ARG A N 1
ATOM 2310 C CA . ARG A 1 291 ? 1.834 -17.390 17.064 1.00 79.81 291 ARG A CA 1
ATOM 2311 C C . ARG A 1 291 ? 0.325 -17.575 16.957 1.00 79.81 291 ARG A C 1
ATOM 2313 O O . ARG A 1 291 ? -0.113 -18.687 16.706 1.00 79.81 291 ARG A O 1
ATOM 2320 N N . LEU A 1 292 ? -0.446 -16.480 17.020 1.00 82.44 292 LEU A N 1
ATOM 2321 C CA . LEU A 1 292 ? -1.913 -16.513 16.908 1.00 82.44 292 LEU A CA 1
ATOM 2322 C C . LEU A 1 292 ? -2.388 -17.280 15.667 1.00 82.44 292 LEU A C 1
ATOM 2324 O O . LEU A 1 292 ? -3.302 -18.093 15.758 1.00 82.44 292 LEU A O 1
ATOM 2328 N N . LEU A 1 293 ? -1.764 -17.033 14.513 1.00 86.12 293 LEU A N 1
ATOM 2329 C CA . LEU A 1 293 ? -2.147 -17.688 13.265 1.00 86.12 293 LEU A CA 1
ATOM 2330 C C . LEU A 1 293 ? -1.656 -19.145 13.194 1.00 86.12 293 LEU A C 1
ATOM 2332 O O . LEU A 1 293 ? -2.370 -20.000 12.680 1.00 86.12 293 LEU A O 1
ATOM 2336 N N . ARG A 1 294 ? -0.463 -19.463 13.717 1.00 83.19 294 ARG A N 1
ATOM 2337 C CA . ARG A 1 294 ? 0.092 -20.832 13.668 1.00 83.19 294 ARG A CA 1
ATOM 2338 C C . ARG A 1 294 ? -0.529 -21.788 14.680 1.00 83.19 294 ARG A C 1
ATOM 2340 O O . ARG A 1 294 ? -0.691 -22.963 14.363 1.00 83.19 294 ARG A O 1
ATOM 2347 N N . ASP A 1 295 ? -0.863 -21.294 15.866 1.00 82.38 295 ASP A N 1
ATOM 2348 C CA . ASP A 1 295 ? -1.337 -22.111 16.987 1.00 82.38 295 ASP A CA 1
ATOM 2349 C C . ASP A 1 295 ? -2.858 -22.336 16.949 1.00 82.38 295 ASP A C 1
ATOM 2351 O O . ASP A 1 295 ? -3.390 -23.099 17.753 1.00 82.38 295 ASP A O 1
ATOM 2355 N N . SER A 1 296 ? -3.564 -21.695 16.010 1.00 83.06 296 SER A N 1
ATOM 2356 C CA . SER A 1 296 ? -5.008 -21.862 15.794 1.00 83.06 296 SER A CA 1
ATOM 2357 C C . SER A 1 296 ? -5.365 -22.139 14.323 1.00 83.06 296 SER A C 1
ATOM 2359 O O . SER A 1 296 ? -6.163 -21.402 13.730 1.00 83.06 296 SER A O 1
ATOM 2361 N N . PRO A 1 297 ? -4.789 -23.181 13.689 1.00 86.25 297 PRO A N 1
ATOM 2362 C CA . PRO A 1 297 ? -5.037 -23.488 12.280 1.00 86.25 297 PRO A CA 1
ATOM 2363 C C . PRO A 1 297 ? -6.514 -23.790 11.981 1.00 86.25 297 PRO A C 1
ATOM 2365 O O . PRO A 1 297 ? -6.974 -23.566 10.865 1.00 86.25 297 PRO A O 1
ATOM 2368 N N . GLU A 1 298 ? -7.284 -24.255 12.965 1.00 86.38 298 GLU A N 1
ATOM 2369 C CA . GLU A 1 298 ? -8.723 -24.519 12.859 1.00 86.38 298 GLU A CA 1
ATOM 2370 C C . GLU A 1 298 ? -9.573 -23.258 12.639 1.00 86.38 298 GLU A C 1
ATOM 2372 O O . GLU A 1 298 ? -10.706 -23.355 12.155 1.00 86.38 298 GLU A O 1
ATOM 2377 N N . ARG A 1 299 ? -9.029 -22.079 12.973 1.00 88.31 299 ARG A N 1
ATOM 2378 C CA . ARG A 1 299 ? -9.666 -20.771 12.757 1.00 88.31 299 ARG A CA 1
ATOM 2379 C C . ARG A 1 299 ? -9.330 -20.167 11.395 1.00 88.31 299 ARG A C 1
ATOM 2381 O O . ARG A 1 299 ? -9.915 -19.146 11.039 1.00 88.31 299 ARG A O 1
ATOM 2388 N N . LEU A 1 300 ? -8.410 -20.773 10.643 1.00 92.56 300 LEU A N 1
ATOM 2389 C CA . LEU A 1 300 ? -7.984 -20.267 9.343 1.00 92.56 300 LEU A CA 1
ATOM 2390 C C . LEU A 1 300 ? -8.808 -20.889 8.212 1.00 92.56 300 LEU A C 1
ATOM 2392 O O . LEU A 1 300 ? -9.056 -22.096 8.188 1.00 92.56 300 LEU A O 1
ATOM 2396 N N . LEU A 1 301 ? -9.206 -20.063 7.248 1.00 93.62 301 LEU A N 1
ATOM 2397 C CA . LEU A 1 301 ? -9.857 -20.487 6.014 1.00 93.62 301 LEU A CA 1
ATOM 2398 C C . LEU A 1 301 ? -9.018 -20.100 4.798 1.00 93.62 301 LEU A C 1
ATOM 2400 O O . LEU A 1 301 ? -8.538 -18.976 4.693 1.00 93.62 301 LEU A O 1
ATOM 2404 N N . ASP A 1 302 ? -8.939 -21.021 3.841 1.00 93.06 302 ASP A N 1
ATOM 2405 C CA . ASP A 1 302 ? -8.465 -20.750 2.484 1.00 93.06 302 ASP A CA 1
ATOM 2406 C C . ASP A 1 302 ? -9.683 -20.521 1.580 1.00 93.06 302 ASP A C 1
ATOM 2408 O O . ASP A 1 302 ? -9.982 -21.325 0.691 1.00 93.06 302 ASP A O 1
ATOM 2412 N N . GLY A 1 303 ? -10.454 -19.461 1.841 1.00 93.12 303 GLY A N 1
ATOM 2413 C CA . GLY A 1 303 ? -11.692 -19.182 1.116 1.00 93.12 303 GLY A CA 1
ATOM 2414 C C . GLY A 1 303 ? -11.477 -18.976 -0.382 1.00 93.12 303 GLY A C 1
ATOM 2415 O O . GLY A 1 303 ? -12.383 -19.218 -1.186 1.00 93.12 303 GLY A O 1
ATOM 2416 N N . GLY A 1 304 ? -10.274 -18.579 -0.794 1.00 93.25 304 GLY A N 1
ATOM 2417 C CA . GLY A 1 304 ? -9.925 -18.481 -2.205 1.00 93.25 304 GLY A CA 1
ATOM 2418 C C . GLY A 1 304 ? -10.637 -17.322 -2.911 1.00 93.25 304 GLY A C 1
ATOM 2419 O O . GLY A 1 304 ? -11.259 -16.460 -2.278 1.00 93.25 304 GLY A O 1
ATOM 2420 N N . CYS A 1 305 ? -10.578 -17.350 -4.240 1.00 94.19 305 CYS A N 1
ATOM 2421 C CA . CYS A 1 305 ? -11.215 -16.395 -5.143 1.00 94.19 305 CYS A CA 1
ATOM 2422 C C . CYS A 1 305 ? -11.736 -17.118 -6.404 1.00 94.19 305 CYS A C 1
ATOM 2424 O O . CYS A 1 305 ? -11.618 -18.345 -6.512 1.00 94.19 305 CYS A O 1
ATOM 2426 N N . GLY A 1 306 ? -12.306 -16.385 -7.363 1.00 94.00 306 GLY A N 1
ATOM 2427 C CA . GLY A 1 306 ? -12.886 -16.970 -8.572 1.00 94.00 306 GLY A CA 1
ATOM 2428 C C . GLY A 1 306 ? -12.824 -16.076 -9.806 1.00 94.00 306 GLY A C 1
ATOM 2429 O O . GLY A 1 306 ? -12.581 -14.875 -9.723 1.00 94.00 306 GLY A O 1
ATOM 2430 N N . VAL A 1 307 ? -13.068 -16.698 -10.957 1.00 94.62 307 VAL A N 1
ATOM 2431 C CA . VAL A 1 307 ? -13.416 -16.026 -12.213 1.00 94.62 307 VAL A CA 1
ATOM 2432 C C . VAL A 1 307 ? -14.943 -15.973 -12.300 1.00 94.62 307 VAL A C 1
ATOM 2434 O O . VAL A 1 307 ? -15.614 -16.942 -11.936 1.00 94.62 307 VAL A O 1
ATOM 2437 N N . SER A 1 308 ? -15.508 -14.844 -12.734 1.00 87.81 308 SER A N 1
ATOM 2438 C CA . SER A 1 308 ? -16.963 -14.678 -12.834 1.00 87.81 308 SER A CA 1
ATOM 2439 C C . SER A 1 308 ? -17.589 -15.634 -13.853 1.00 87.81 308 SER A C 1
ATOM 2441 O O . SER A 1 308 ? -17.011 -15.960 -14.893 1.00 87.81 308 SER A O 1
ATOM 2443 N N . ASP A 1 309 ? -18.818 -16.070 -13.568 1.00 88.19 309 ASP A N 1
ATOM 2444 C CA . ASP A 1 309 ? -19.567 -16.975 -14.447 1.00 88.19 309 ASP A CA 1
ATOM 2445 C C . ASP A 1 309 ? -19.758 -16.403 -15.854 1.00 88.19 309 ASP A C 1
ATOM 2447 O O . ASP A 1 309 ? -19.806 -17.153 -16.827 1.00 88.19 309 ASP A O 1
ATOM 2451 N N . SER A 1 310 ? -19.837 -15.077 -15.981 1.00 88.75 310 SER A N 1
ATOM 2452 C CA . SER A 1 310 ? -19.918 -14.382 -17.265 1.00 88.75 310 SER A CA 1
ATOM 2453 C C . SER A 1 310 ? -18.682 -14.640 -18.128 1.00 88.75 310 SER A C 1
ATOM 2455 O O . SER A 1 310 ? -18.848 -14.911 -19.314 1.00 88.75 310 SER A O 1
ATOM 2457 N N . TRP A 1 311 ? -17.468 -14.633 -17.571 1.00 93.75 311 TRP A N 1
ATOM 2458 C CA . TRP A 1 311 ? -16.249 -15.000 -18.304 1.00 93.75 311 TRP A CA 1
ATOM 2459 C C . TRP A 1 311 ? -16.208 -16.491 -18.617 1.00 93.75 311 TRP A C 1
ATOM 2461 O O . TRP A 1 311 ? -15.859 -16.886 -19.730 1.00 93.75 311 TRP A O 1
ATOM 2471 N N . LEU A 1 312 ? -16.589 -17.331 -17.652 1.00 93.75 312 LEU A N 1
ATOM 2472 C CA . LEU A 1 312 ? -16.573 -18.785 -17.818 1.00 93.75 312 LEU A CA 1
ATOM 2473 C C . LEU A 1 312 ? -17.598 -19.261 -18.859 1.00 93.75 312 LEU A C 1
ATOM 2475 O O . LEU A 1 312 ? -17.342 -20.238 -19.562 1.00 93.75 312 LEU A O 1
ATOM 2479 N N . ALA A 1 313 ? -18.733 -18.580 -19.004 1.00 93.38 313 ALA A N 1
ATOM 2480 C CA . ALA A 1 313 ? -19.776 -18.933 -19.965 1.00 93.38 313 ALA A CA 1
ATOM 2481 C C . ALA A 1 313 ? -19.453 -18.522 -21.413 1.00 93.38 313 ALA A C 1
ATOM 2483 O O . ALA A 1 313 ? -20.051 -19.063 -22.344 1.00 93.38 313 ALA A O 1
ATOM 2484 N N . ARG A 1 314 ? -18.536 -17.570 -21.622 1.00 94.44 314 ARG A N 1
ATOM 2485 C CA . ARG A 1 314 ? -18.184 -17.058 -22.954 1.00 94.44 314 ARG A CA 1
ATOM 2486 C C . ARG A 1 314 ? -17.160 -17.955 -23.647 1.00 94.44 314 ARG A C 1
ATOM 2488 O O . ARG A 1 314 ? -16.283 -18.533 -23.007 1.00 94.44 314 ARG A O 1
ATOM 2495 N N . ASP A 1 315 ? -17.260 -18.021 -24.974 1.00 94.69 315 ASP A N 1
ATOM 2496 C CA . ASP A 1 315 ? -16.244 -18.622 -25.838 1.00 94.69 315 ASP A CA 1
ATOM 2497 C C . ASP A 1 315 ? -15.254 -17.539 -26.305 1.00 94.69 315 ASP A C 1
ATOM 2499 O O . ASP A 1 315 ? -15.641 -16.668 -27.091 1.00 94.69 315 ASP A O 1
ATOM 2503 N N . PRO A 1 316 ? -13.982 -17.568 -25.860 1.00 94.62 316 PRO A N 1
ATOM 2504 C CA . PRO A 1 316 ? -12.963 -16.635 -26.337 1.00 94.62 316 PRO A CA 1
ATOM 2505 C C . PRO A 1 316 ? -12.752 -16.718 -27.855 1.00 94.62 316 PRO A C 1
ATOM 2507 O O . PRO A 1 316 ? -12.466 -15.705 -28.488 1.00 94.62 316 PRO A O 1
ATOM 2510 N N . GLY A 1 317 ? -12.944 -17.899 -28.458 1.00 93.81 317 GLY A N 1
ATOM 2511 C CA . GLY A 1 317 ? -12.787 -18.122 -29.898 1.00 93.81 317 GLY A CA 1
ATOM 2512 C C . GLY A 1 317 ? -13.854 -17.439 -30.758 1.00 93.81 317 GLY A C 1
ATOM 2513 O O . GLY A 1 317 ? -13.657 -17.284 -31.962 1.00 93.81 317 GLY A O 1
ATOM 2514 N N . ALA A 1 318 ? -14.960 -16.991 -30.155 1.00 95.75 318 ALA A N 1
ATOM 2515 C CA . ALA A 1 318 ? -16.000 -16.229 -30.840 1.00 95.75 318 ALA A CA 1
ATOM 2516 C C . ALA A 1 318 ? -15.645 -14.738 -31.015 1.00 95.75 318 ALA A C 1
ATOM 2518 O O . ALA A 1 318 ? -16.333 -14.030 -31.752 1.00 95.75 318 ALA A O 1
ATOM 2519 N N . VAL A 1 319 ? -14.597 -14.242 -30.347 1.00 97.12 319 VAL A N 1
ATOM 2520 C CA . VAL A 1 319 ? -14.149 -12.848 -30.463 1.00 97.12 319 VAL A CA 1
ATOM 2521 C C . VAL A 1 319 ? -13.312 -12.671 -31.733 1.00 97.12 319 VAL A C 1
ATOM 2523 O O . VAL A 1 319 ? -12.281 -13.319 -31.912 1.00 97.12 319 VAL A O 1
ATOM 2526 N N . ASP A 1 320 ? -13.719 -11.752 -32.614 1.00 97.50 320 ASP A N 1
ATOM 2527 C CA . ASP A 1 320 ? -12.947 -11.417 -33.815 1.00 97.50 320 ASP A CA 1
ATOM 2528 C C . ASP A 1 320 ? -11.678 -10.631 -33.441 1.00 97.50 320 ASP A C 1
ATOM 2530 O O . ASP A 1 320 ? -11.697 -9.413 -33.237 1.00 97.50 320 ASP A O 1
ATOM 2534 N N . ARG A 1 321 ? -10.542 -11.338 -33.393 1.00 97.50 321 ARG A N 1
ATOM 2535 C CA . ARG A 1 321 ? -9.218 -10.749 -33.145 1.00 97.50 321 ARG A CA 1
ATOM 2536 C C . ARG A 1 321 ? -8.888 -9.612 -34.108 1.00 97.50 321 ARG A C 1
ATOM 2538 O O . ARG A 1 321 ? -8.284 -8.624 -33.691 1.00 97.50 321 ARG A O 1
ATOM 2545 N N . ALA A 1 322 ? -9.235 -9.740 -35.387 1.00 97.62 322 ALA A N 1
ATOM 2546 C CA . ALA A 1 322 ? -8.919 -8.719 -36.375 1.00 97.62 322 ALA A CA 1
ATOM 2547 C C . ALA A 1 322 ? -9.707 -7.437 -36.126 1.00 97.62 322 ALA A C 1
ATOM 2549 O O . ALA A 1 322 ? -9.169 -6.354 -36.347 1.00 97.62 322 ALA A O 1
ATOM 2550 N N . ASP A 1 323 ? -10.959 -7.547 -35.693 1.00 97.75 323 ASP A N 1
ATOM 2551 C CA . ASP A 1 323 ? -11.789 -6.401 -35.324 1.00 97.75 323 ASP A CA 1
ATOM 2552 C C . ASP A 1 323 ? -11.281 -5.695 -34.065 1.00 97.75 323 ASP A C 1
ATOM 2554 O O . ASP A 1 323 ? -10.984 -4.499 -34.112 1.00 97.75 323 ASP A O 1
ATOM 2558 N N . VAL A 1 324 ? -11.060 -6.449 -32.983 1.00 97.75 324 VAL A N 1
ATOM 2559 C CA . VAL A 1 324 ? -10.565 -5.889 -31.717 1.00 97.75 324 VAL A CA 1
ATOM 2560 C C . VAL A 1 324 ? -9.217 -5.201 -31.922 1.00 97.75 324 VAL A C 1
ATOM 2562 O O . VAL A 1 324 ? -9.081 -4.030 -31.584 1.00 97.75 324 VAL A O 1
ATOM 2565 N N . MET A 1 325 ? -8.237 -5.860 -32.546 1.00 97.88 325 MET A N 1
ATOM 2566 C CA . MET A 1 325 ? -6.908 -5.263 -32.738 1.00 97.88 325 MET A CA 1
ATOM 2567 C C . MET A 1 325 ? -6.954 -3.996 -33.596 1.00 97.88 325 MET A C 1
ATOM 2569 O O . MET A 1 325 ? -6.337 -2.999 -33.230 1.00 97.88 325 MET A O 1
ATOM 2573 N N . ARG A 1 326 ? -7.751 -3.976 -34.676 1.00 96.19 326 ARG A N 1
ATOM 2574 C CA . ARG A 1 326 ? -7.943 -2.764 -35.492 1.00 96.19 326 ARG A CA 1
ATOM 2575 C C . ARG A 1 326 ? -8.564 -1.625 -34.686 1.00 96.19 326 ARG A C 1
ATOM 2577 O O . ARG A 1 326 ? -8.135 -0.488 -34.852 1.00 96.19 326 ARG A O 1
ATOM 2584 N N . SER A 1 327 ? -9.523 -1.919 -33.804 1.00 96.75 327 SER A N 1
ATOM 2585 C CA . SER A 1 327 ? -10.128 -0.911 -32.919 1.00 96.75 327 SER A CA 1
ATOM 2586 C C . SER A 1 327 ? -9.128 -0.302 -31.926 1.00 96.75 327 SER A C 1
ATOM 2588 O O . SER A 1 327 ? -9.291 0.845 -31.520 1.00 96.75 327 SER A O 1
ATOM 2590 N N . LEU A 1 328 ? -8.068 -1.043 -31.589 1.00 96.62 328 LEU A N 1
ATOM 2591 C CA . LEU A 1 328 ? -6.995 -0.610 -30.692 1.00 96.62 328 LEU A CA 1
ATOM 2592 C C . LEU A 1 328 ? -5.823 0.064 -31.422 1.00 96.62 328 LEU A C 1
ATOM 2594 O O . LEU A 1 328 ? -4.907 0.538 -30.756 1.00 96.62 328 LEU A O 1
ATOM 2598 N N . GLY A 1 329 ? -5.843 0.105 -32.760 1.00 96.75 329 GLY A N 1
ATOM 2599 C CA . GLY A 1 329 ? -4.733 0.600 -33.584 1.00 96.75 329 GLY A CA 1
ATOM 2600 C C . GLY A 1 329 ? -3.583 -0.401 -33.755 1.00 96.75 329 GLY A C 1
ATOM 2601 O O . GLY A 1 329 ? -2.487 -0.014 -34.139 1.00 96.75 329 GLY A O 1
ATOM 2602 N N . LEU A 1 330 ? -3.819 -1.687 -33.486 1.00 98.00 330 LEU A N 1
ATOM 2603 C CA . LEU A 1 330 ? -2.794 -2.731 -33.440 1.00 98.00 330 LEU A CA 1
ATOM 2604 C C . LEU A 1 330 ? -2.935 -3.748 -34.583 1.00 98.00 330 LEU A C 1
ATOM 2606 O O . LEU A 1 330 ? -4.006 -3.952 -35.164 1.00 98.00 330 LEU A O 1
ATOM 2610 N N . SER A 1 331 ? -1.838 -4.441 -34.902 1.00 96.62 331 SER A N 1
ATOM 2611 C CA . SER A 1 331 ? -1.826 -5.474 -35.948 1.00 96.62 331 SER A CA 1
ATOM 2612 C C . SER A 1 331 ? -2.343 -6.817 -35.419 1.00 96.62 331 SER A C 1
ATOM 2614 O O . SER A 1 331 ? -1.742 -7.374 -34.503 1.00 96.62 331 SER A O 1
ATOM 2616 N N . PRO A 1 332 ? -3.361 -7.445 -36.035 1.00 96.62 332 PRO A N 1
ATOM 2617 C CA . PRO A 1 332 ? -3.874 -8.730 -35.556 1.00 96.62 332 PRO A CA 1
ATOM 2618 C C . PRO A 1 332 ? -2.942 -9.921 -35.783 1.00 96.62 332 PRO A C 1
ATOM 2620 O O . PRO A 1 332 ? -3.190 -10.993 -35.235 1.00 96.62 332 PRO A O 1
ATOM 2623 N N . ARG A 1 333 ? -1.886 -9.751 -36.588 1.00 94.69 333 ARG A N 1
ATOM 2624 C CA . ARG A 1 333 ? -0.924 -10.815 -36.920 1.00 94.69 333 ARG A CA 1
ATOM 2625 C C . ARG A 1 333 ? 0.189 -10.976 -35.886 1.00 94.69 333 ARG A C 1
ATOM 2627 O O . ARG A 1 333 ? 0.880 -11.986 -35.922 1.00 94.69 333 ARG A O 1
ATOM 2634 N N . ARG A 1 334 ? 0.378 -9.983 -35.015 1.00 96.12 334 ARG A N 1
ATOM 2635 C CA . ARG A 1 334 ? 1.448 -9.975 -34.015 1.00 96.12 334 ARG A CA 1
ATOM 2636 C C . ARG A 1 334 ? 1.021 -10.729 -32.753 1.00 96.12 334 ARG A C 1
ATOM 2638 O O . ARG A 1 334 ? -0.158 -10.635 -32.385 1.00 96.12 334 ARG A O 1
ATOM 2645 N N . PRO A 1 335 ? 1.946 -11.427 -32.072 1.00 97.56 335 PRO A N 1
ATOM 2646 C CA . PRO A 1 335 ? 1.710 -11.905 -30.714 1.00 97.56 335 PRO A CA 1
ATOM 2647 C C . PRO A 1 335 ? 1.402 -10.716 -29.796 1.00 97.56 335 PRO A C 1
ATOM 2649 O O . PRO A 1 335 ? 1.997 -9.645 -29.942 1.00 97.56 335 PRO A O 1
ATOM 2652 N N . THR A 1 336 ? 0.457 -10.888 -28.875 1.00 98.56 336 THR A N 1
ATOM 2653 C CA . THR A 1 336 ? -0.046 -9.811 -28.011 1.00 98.56 336 THR A CA 1
ATOM 2654 C C . THR A 1 336 ? 0.137 -10.133 -26.534 1.00 98.56 336 THR A C 1
ATOM 2656 O O . THR A 1 336 ? -0.348 -11.156 -26.051 1.00 98.56 336 THR A O 1
ATOM 2659 N N . PHE A 1 337 ? 0.784 -9.215 -25.816 1.00 98.75 337 PHE A N 1
ATOM 2660 C CA . PHE A 1 337 ? 0.882 -9.205 -24.359 1.00 98.75 337 PHE A CA 1
ATOM 2661 C C . PHE A 1 337 ? -0.192 -8.293 -23.761 1.00 98.75 337 PHE A C 1
ATOM 2663 O O . PHE A 1 337 ? -0.360 -7.152 -24.193 1.00 98.75 337 PHE A O 1
ATOM 2670 N N . TYR A 1 338 ? -0.896 -8.783 -22.747 1.00 98.62 338 TYR A N 1
ATOM 2671 C CA . TYR A 1 338 ? -1.980 -8.074 -22.073 1.00 98.62 338 TYR A CA 1
ATOM 2672 C C . TYR A 1 338 ? -1.657 -7.785 -20.607 1.00 98.62 338 TYR A C 1
ATOM 2674 O O . TYR A 1 338 ? -1.158 -8.645 -19.879 1.00 98.62 338 TYR A O 1
ATOM 2682 N N . HIS A 1 339 ? -1.985 -6.577 -20.163 1.00 97.88 339 HIS A N 1
ATOM 2683 C CA . HIS A 1 339 ? -1.965 -6.184 -18.762 1.00 97.88 339 HIS A CA 1
ATOM 2684 C C . HIS A 1 339 ? -3.196 -5.333 -18.452 1.00 97.88 339 HIS A C 1
ATOM 2686 O O . HIS A 1 339 ? -3.430 -4.315 -19.101 1.00 97.88 339 HIS A O 1
ATOM 2692 N N . ALA A 1 340 ? -3.949 -5.713 -17.423 1.00 93.69 340 ALA A N 1
ATOM 2693 C CA . ALA A 1 340 ? -5.018 -4.891 -16.869 1.00 93.69 340 ALA A CA 1
ATOM 2694 C C . ALA A 1 340 ? -4.979 -4.935 -15.344 1.00 93.69 340 ALA A C 1
ATOM 2696 O O . ALA A 1 340 ? -5.033 -6.011 -14.745 1.00 93.69 340 ALA A O 1
ATOM 2697 N N . SER A 1 341 ? -4.872 -3.768 -14.716 1.00 88.69 341 SER A N 1
ATOM 2698 C CA . SER A 1 341 ? -4.931 -3.629 -13.261 1.00 88.69 341 SER A CA 1
ATOM 2699 C C . SER A 1 341 ? -5.241 -2.188 -12.846 1.00 88.69 341 SER A C 1
ATOM 2701 O O . SER A 1 341 ? -5.235 -1.278 -13.675 1.00 88.69 341 SER A O 1
ATOM 2703 N N . ARG A 1 342 ? -5.503 -1.963 -11.552 1.00 83.12 342 ARG A N 1
ATOM 2704 C CA . ARG A 1 342 ? -5.535 -0.605 -10.986 1.00 83.12 342 ARG A CA 1
ATOM 2705 C C . ARG A 1 342 ? -4.185 0.087 -11.139 1.00 83.12 342 ARG A C 1
ATOM 2707 O O . ARG A 1 342 ? -3.149 -0.571 -11.049 1.00 83.12 342 ARG A O 1
ATOM 2714 N N . TYR A 1 343 ? -4.192 1.401 -11.350 1.00 82.38 343 TYR A N 1
ATOM 2715 C CA . TYR A 1 343 ? -2.960 2.185 -11.392 1.00 82.38 343 TYR A CA 1
ATOM 2716 C C . TYR A 1 343 ? -2.319 2.239 -9.998 1.00 82.38 343 TYR A C 1
ATOM 2718 O O . TYR A 1 343 ? -2.780 2.949 -9.110 1.00 82.38 343 TYR A O 1
ATOM 2726 N N . ALA A 1 344 ? -1.275 1.438 -9.810 1.00 78.50 344 ALA A N 1
ATOM 2727 C CA . ALA A 1 344 ? -0.582 1.218 -8.544 1.00 78.50 344 ALA A CA 1
ATOM 2728 C C . ALA A 1 344 ? 0.872 0.885 -8.881 1.00 78.50 344 ALA A C 1
ATOM 2730 O O . ALA A 1 344 ? 1.309 -0.267 -8.814 1.00 78.50 344 ALA A O 1
ATOM 2731 N N . VAL A 1 345 ? 1.579 1.915 -9.362 1.00 79.38 345 VAL A N 1
ATOM 2732 C CA . VAL A 1 345 ? 2.863 1.802 -10.075 1.00 79.38 345 VAL A CA 1
ATOM 2733 C C . VAL A 1 345 ? 3.836 0.891 -9.353 1.00 79.38 345 VAL A C 1
ATOM 2735 O O . VAL A 1 345 ? 4.452 0.006 -9.953 1.00 79.38 345 VAL A O 1
ATOM 2738 N N . HIS A 1 346 ? 3.924 1.111 -8.049 1.00 74.81 346 HIS A N 1
ATOM 2739 C CA . HIS A 1 346 ? 4.917 0.493 -7.211 1.00 74.81 346 HIS A CA 1
ATOM 2740 C C . HIS A 1 346 ? 4.467 -0.858 -6.677 1.00 74.81 346 HIS A C 1
ATOM 2742 O O . HIS A 1 346 ? 5.270 -1.770 -6.723 1.00 74.81 346 HIS A O 1
ATOM 2748 N N . HIS A 1 347 ? 3.213 -1.076 -6.262 1.00 77.31 347 HIS A N 1
ATOM 2749 C CA . HIS A 1 347 ? 2.785 -2.421 -5.835 1.00 77.31 347 HIS A CA 1
ATOM 2750 C C . HIS A 1 347 ? 2.673 -3.427 -6.988 1.00 77.31 347 HIS A C 1
ATOM 2752 O O . HIS A 1 347 ? 2.916 -4.620 -6.802 1.00 77.31 347 HIS A O 1
ATOM 2758 N N . LYS A 1 348 ? 2.325 -2.968 -8.193 1.00 85.81 348 LYS A N 1
ATOM 2759 C CA . LYS A 1 348 ? 2.043 -3.834 -9.350 1.00 85.81 348 LYS A CA 1
ATOM 2760 C C . LYS A 1 348 ? 3.237 -4.043 -10.288 1.00 85.81 348 LYS A C 1
ATOM 2762 O O . LYS A 1 348 ? 3.089 -4.723 -11.300 1.00 85.81 348 LYS A O 1
ATOM 2767 N N . GLY A 1 349 ? 4.394 -3.444 -9.984 1.00 89.12 349 GLY A N 1
ATOM 2768 C CA . GLY A 1 349 ? 5.583 -3.499 -10.845 1.00 89.12 349 GLY A CA 1
ATOM 2769 C C . GLY A 1 349 ? 5.366 -2.887 -12.232 1.00 89.12 349 GLY A C 1
ATOM 2770 O O . GLY A 1 349 ? 5.973 -3.315 -13.214 1.00 89.12 349 GLY A O 1
ATOM 2771 N N . GLN A 1 350 ? 4.461 -1.906 -12.339 1.00 91.81 350 GLN A N 1
ATOM 2772 C CA . GLN A 1 350 ? 4.073 -1.315 -13.626 1.00 91.81 350 GLN A CA 1
ATOM 2773 C C . GLN A 1 350 ? 5.210 -0.483 -14.218 1.00 91.81 350 GLN A C 1
ATOM 2775 O O . GLN A 1 350 ? 5.328 -0.380 -15.435 1.00 91.81 350 GLN A O 1
ATOM 2780 N N . LEU A 1 351 ? 6.079 0.076 -13.375 1.00 90.31 351 LEU A N 1
ATOM 2781 C CA . LEU A 1 351 ? 7.254 0.799 -13.842 1.00 90.31 351 LEU A CA 1
ATOM 2782 C C . LEU A 1 351 ? 8.247 -0.134 -14.550 1.00 90.31 351 LEU A C 1
ATOM 2784 O O . LEU A 1 351 ? 8.666 0.160 -15.670 1.00 90.31 351 LEU A O 1
ATOM 2788 N N . GLU A 1 352 ? 8.582 -1.275 -13.943 1.00 93.88 352 GLU A N 1
ATOM 2789 C CA . GLU A 1 352 ? 9.470 -2.276 -14.548 1.00 93.88 352 GLU A CA 1
ATOM 2790 C C . GLU A 1 352 ? 8.840 -2.924 -15.777 1.00 93.88 352 GLU A C 1
ATOM 2792 O O . GLU A 1 352 ? 9.544 -3.167 -16.758 1.00 93.88 352 GLU A O 1
ATOM 2797 N N . LEU A 1 353 ? 7.520 -3.146 -15.755 1.00 96.62 353 LEU A N 1
ATOM 2798 C CA . LEU A 1 353 ? 6.760 -3.561 -16.933 1.00 96.62 353 LEU A CA 1
ATOM 2799 C C . LEU A 1 353 ? 6.985 -2.581 -18.086 1.00 96.62 353 LEU A C 1
ATOM 2801 O O . LEU A 1 353 ? 7.399 -3.001 -19.162 1.00 96.62 353 LEU A O 1
ATOM 2805 N N . MET A 1 354 ? 6.764 -1.283 -17.864 1.00 96.44 354 MET A N 1
ATOM 2806 C CA . MET A 1 354 ? 6.900 -0.279 -18.921 1.00 96.44 354 MET A CA 1
ATOM 2807 C C . MET A 1 354 ? 8.344 -0.139 -19.422 1.00 96.44 354 MET A C 1
ATOM 2809 O O . MET A 1 354 ? 8.547 0.045 -20.621 1.00 96.44 354 MET A O 1
ATOM 2813 N N . HIS A 1 355 ? 9.356 -0.290 -18.558 1.00 95.44 355 HIS A N 1
ATOM 2814 C CA . HIS A 1 355 ? 10.760 -0.329 -19.004 1.00 95.44 355 HIS A CA 1
ATOM 2815 C C . HIS A 1 355 ? 11.055 -1.581 -19.834 1.00 95.44 355 HIS A C 1
ATOM 2817 O O . HIS A 1 355 ? 11.760 -1.502 -20.836 1.00 95.44 355 HIS A O 1
ATOM 2823 N N . ALA A 1 356 ? 10.530 -2.743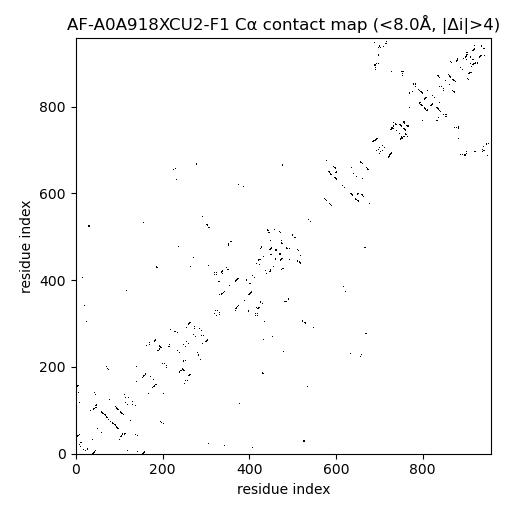 -19.438 1.00 97.44 356 ALA A N 1
ATOM 2824 C CA . ALA A 1 356 ? 10.714 -3.983 -20.185 1.00 97.44 356 ALA A CA 1
ATOM 2825 C C . ALA A 1 356 ? 10.019 -3.927 -21.555 1.00 97.44 356 ALA A C 1
ATOM 2827 O O . ALA A 1 356 ? 10.602 -4.360 -22.547 1.00 97.44 356 ALA A O 1
ATOM 2828 N N . VAL A 1 357 ? 8.821 -3.336 -21.630 1.00 98.12 357 VAL A N 1
ATOM 2829 C CA . VAL A 1 357 ? 8.109 -3.058 -22.890 1.00 98.12 357 VAL A CA 1
ATOM 2830 C C . VAL A 1 357 ? 8.968 -2.188 -23.809 1.00 98.12 357 VAL A C 1
ATOM 2832 O O . VAL A 1 357 ? 9.190 -2.547 -24.964 1.00 98.12 357 VAL A O 1
ATOM 2835 N N . GLU A 1 358 ? 9.509 -1.080 -23.295 1.00 97.31 358 GLU A N 1
ATOM 2836 C CA . GLU A 1 358 ? 10.389 -0.190 -24.061 1.00 97.31 358 GLU A CA 1
ATOM 2837 C C . GLU A 1 358 ? 11.657 -0.912 -24.554 1.00 97.31 358 GLU A C 1
ATOM 2839 O O . GLU A 1 358 ? 12.032 -0.761 -25.719 1.00 97.31 358 GLU A O 1
ATOM 2844 N N . ASN A 1 359 ? 12.282 -1.738 -23.707 1.00 97.06 359 ASN A N 1
ATOM 2845 C CA . ASN A 1 359 ? 13.469 -2.519 -24.067 1.00 97.06 359 ASN A CA 1
ATOM 2846 C C . ASN A 1 359 ? 13.193 -3.530 -25.185 1.00 97.06 359 ASN A C 1
ATOM 2848 O O . ASN A 1 359 ? 14.029 -3.684 -26.077 1.00 97.06 359 ASN A O 1
ATOM 2852 N N . VAL A 1 360 ? 12.045 -4.214 -25.142 1.00 97.50 360 VAL A N 1
ATOM 2853 C CA . VAL A 1 360 ? 11.644 -5.162 -26.189 1.00 97.50 360 VAL A CA 1
ATOM 2854 C C . VAL A 1 360 ? 11.374 -4.425 -27.493 1.00 97.50 360 VAL A C 1
ATOM 2856 O O . VAL A 1 360 ? 11.939 -4.805 -28.511 1.00 97.50 360 VAL A O 1
ATOM 2859 N N . LEU A 1 361 ? 10.591 -3.343 -27.474 1.00 97.38 361 LEU A N 1
ATOM 2860 C CA . LEU A 1 361 ? 10.226 -2.593 -28.686 1.00 97.38 361 LEU A CA 1
ATOM 2861 C C . LEU A 1 361 ? 11.415 -1.891 -29.353 1.00 97.38 361 LEU A C 1
ATOM 2863 O O . LEU A 1 361 ? 11.411 -1.675 -30.567 1.00 97.38 361 LEU A O 1
ATOM 2867 N N . ALA A 1 362 ? 12.458 -1.575 -28.585 1.00 95.56 362 ALA A N 1
ATOM 2868 C CA . ALA A 1 362 ? 13.720 -1.086 -29.131 1.00 95.56 362 ALA A CA 1
ATOM 2869 C C . ALA A 1 362 ? 14.477 -2.150 -29.956 1.00 95.56 362 ALA A C 1
ATOM 2871 O O . ALA A 1 362 ? 15.340 -1.789 -30.756 1.00 95.56 362 ALA A O 1
ATOM 2872 N N . GLN A 1 363 ? 14.178 -3.442 -29.769 1.00 92.56 363 GLN A N 1
ATOM 2873 C CA . GLN A 1 363 ? 14.873 -4.569 -30.407 1.00 92.56 363 GLN A CA 1
ATOM 2874 C C . GLN A 1 363 ? 13.995 -5.342 -31.401 1.00 92.56 363 GLN A C 1
ATOM 2876 O O . GLN A 1 363 ? 14.479 -5.754 -32.453 1.00 92.56 363 GLN A O 1
ATOM 2881 N N . ASP A 1 364 ? 12.718 -5.542 -31.078 1.00 84.62 364 ASP A N 1
ATOM 2882 C CA . ASP A 1 364 ? 11.737 -6.297 -31.856 1.00 84.62 364 ASP A CA 1
ATOM 2883 C C . ASP A 1 364 ? 10.395 -5.547 -31.858 1.00 84.62 364 ASP A C 1
ATOM 2885 O O . ASP A 1 364 ? 9.735 -5.409 -30.829 1.00 84.62 364 ASP A O 1
ATOM 2889 N N . GLN A 1 365 ? 9.986 -5.062 -33.033 1.00 87.12 365 GLN A N 1
ATOM 2890 C CA . GLN A 1 365 ? 8.714 -4.356 -33.231 1.00 87.12 365 GLN A CA 1
ATOM 2891 C C . GLN A 1 365 ? 7.600 -5.266 -33.774 1.00 87.12 365 GLN A C 1
ATOM 2893 O O . GLN A 1 365 ? 6.535 -4.776 -34.156 1.00 87.12 365 GLN A O 1
ATOM 2898 N N . ASP A 1 366 ? 7.799 -6.584 -33.828 1.00 94.25 366 ASP A N 1
ATOM 2899 C CA . ASP A 1 366 ? 6.786 -7.548 -34.272 1.00 94.25 366 ASP A CA 1
ATOM 2900 C C . ASP A 1 366 ? 6.006 -8.155 -33.092 1.00 94.25 366 ASP A C 1
ATOM 2902 O O . ASP A 1 366 ? 5.877 -9.371 -32.941 1.00 94.25 366 ASP A O 1
ATOM 2906 N N . VAL A 1 367 ? 5.502 -7.274 -32.225 1.00 97.69 367 VAL A N 1
ATOM 2907 C CA . VAL A 1 367 ? 4.768 -7.601 -30.994 1.00 97.69 367 VAL A CA 1
ATOM 2908 C C . VAL A 1 367 ? 3.768 -6.495 -30.648 1.00 97.69 367 VAL A C 1
ATOM 2910 O O . VAL A 1 367 ? 4.023 -5.323 -30.923 1.00 97.69 367 VAL A O 1
ATOM 2913 N N . ASN A 1 368 ? 2.638 -6.853 -30.040 1.00 98.44 368 ASN A N 1
ATOM 2914 C CA . ASN A 1 368 ? 1.665 -5.909 -29.492 1.00 98.44 368 ASN A CA 1
ATOM 2915 C C . ASN A 1 368 ? 1.659 -5.931 -27.957 1.00 98.44 368 ASN A C 1
ATOM 2917 O O . ASN A 1 368 ? 1.809 -6.988 -27.340 1.00 98.44 368 ASN A O 1
ATOM 2921 N N . PHE A 1 369 ? 1.350 -4.786 -27.356 1.00 98.62 369 PHE A N 1
ATOM 2922 C CA . PHE A 1 369 ? 1.070 -4.618 -25.936 1.00 98.62 369 PHE A CA 1
ATOM 2923 C C . PHE A 1 369 ? -0.277 -3.914 -25.753 1.00 98.62 369 PHE A C 1
ATOM 2925 O O . PHE A 1 369 ? -0.478 -2.802 -26.239 1.00 98.62 369 PHE A O 1
ATOM 2932 N N . VAL A 1 370 ? -1.196 -4.552 -25.031 1.00 98.44 370 VAL A N 1
ATOM 2933 C CA . VAL A 1 370 ? -2.476 -3.968 -24.606 1.00 98.44 370 VAL A CA 1
ATOM 2934 C C . VAL A 1 370 ? -2.405 -3.745 -23.101 1.00 98.44 370 VAL A C 1
ATOM 2936 O O . VAL A 1 370 ? -2.437 -4.700 -22.326 1.00 98.44 370 VAL A O 1
ATOM 2939 N N . ILE A 1 371 ? -2.276 -2.485 -22.689 1.00 97.56 371 ILE A N 1
ATOM 2940 C CA . ILE A 1 371 ? -2.012 -2.085 -21.306 1.00 97.56 371 ILE A CA 1
ATOM 2941 C C . ILE A 1 371 ? -3.139 -1.177 -20.819 1.00 97.56 371 ILE A C 1
ATOM 2943 O O . ILE A 1 371 ? -3.404 -0.114 -21.383 1.00 97.56 371 ILE A O 1
ATOM 2947 N N . ARG A 1 372 ? -3.808 -1.598 -19.747 1.00 93.12 372 ARG A N 1
ATOM 2948 C CA . ARG A 1 372 ? -4.898 -0.856 -19.111 1.00 93.12 372 ARG A CA 1
ATOM 2949 C C . ARG A 1 372 ? -4.579 -0.595 -17.647 1.00 93.12 372 ARG A C 1
ATOM 2951 O O . ARG A 1 372 ? -4.337 -1.536 -16.888 1.00 93.12 372 ARG A O 1
ATOM 2958 N N . PHE A 1 373 ? -4.649 0.669 -17.250 1.00 88.06 373 PHE A N 1
ATOM 2959 C CA . PHE A 1 373 ? -4.503 1.095 -15.863 1.00 88.06 373 PHE A CA 1
ATOM 2960 C C . PHE A 1 373 ? -5.779 1.787 -15.402 1.00 88.06 373 PHE A C 1
ATOM 2962 O O . PHE A 1 373 ? -6.033 2.918 -15.791 1.00 88.06 373 PHE A O 1
ATOM 2969 N N . SER A 1 374 ? -6.592 1.159 -14.558 1.00 78.44 374 SER A N 1
ATOM 2970 C CA . SER A 1 374 ? -7.785 1.847 -14.058 1.00 78.44 374 SER A CA 1
ATOM 2971 C C . SER A 1 374 ? -7.390 2.909 -13.030 1.00 78.44 374 SER A C 1
ATOM 2973 O O . SER A 1 374 ? -6.857 2.584 -11.965 1.00 78.44 374 SER A O 1
ATOM 2975 N N . THR A 1 375 ? -7.666 4.175 -13.342 1.00 69.75 375 THR A N 1
ATOM 2976 C CA . THR A 1 375 ? -7.590 5.293 -12.392 1.00 69.75 375 THR A CA 1
ATOM 2977 C C . THR A 1 375 ? -9.010 5.577 -11.895 1.00 69.75 375 THR A C 1
ATOM 2979 O O . THR A 1 375 ? -9.937 5.634 -12.695 1.00 69.75 375 THR A O 1
ATOM 2982 N N . GLY A 1 376 ? -9.235 5.678 -10.582 1.00 55.50 376 GLY A N 1
ATOM 2983 C CA . GLY A 1 376 ? -10.577 5.615 -9.968 1.00 55.50 376 GLY A CA 1
ATOM 2984 C C . GLY A 1 376 ? -11.614 6.688 -10.358 1.00 55.50 376 GLY A C 1
ATOM 2985 O O . GLY A 1 376 ? -12.683 6.713 -9.761 1.00 55.50 376 GLY A O 1
ATOM 2986 N N . SER A 1 377 ? -11.349 7.567 -11.330 1.00 52.81 377 SER A N 1
ATOM 2987 C CA . SER A 1 377 ? -12.284 8.616 -11.752 1.00 52.81 377 SER A CA 1
ATOM 2988 C C . SER A 1 377 ? -12.357 8.749 -13.271 1.00 52.81 377 SER A C 1
ATOM 2990 O O . SER A 1 377 ? -11.343 8.954 -13.937 1.00 52.81 377 SER A O 1
ATOM 2992 N N . ALA A 1 378 ? -13.585 8.734 -13.800 1.00 44.88 378 ALA A N 1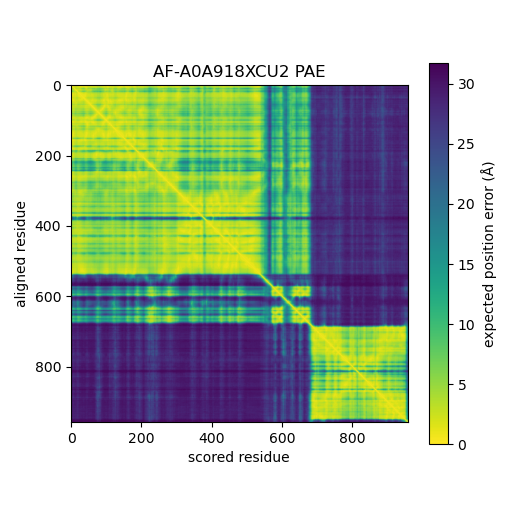
ATOM 2993 C CA . ALA A 1 378 ? -13.881 9.052 -15.197 1.00 44.88 378 ALA A CA 1
ATOM 2994 C C . ALA A 1 378 ? -13.545 10.516 -15.559 1.00 44.88 378 ALA A C 1
ATOM 2996 O O . ALA A 1 378 ? -13.339 10.826 -16.728 1.00 44.88 378 ALA A O 1
ATOM 2997 N N . ALA A 1 379 ? -13.433 11.417 -14.571 1.00 40.28 379 ALA A N 1
ATOM 2998 C CA . ALA A 1 379 ? -13.105 12.829 -14.788 1.00 40.28 379 ALA A CA 1
ATOM 2999 C C . ALA A 1 379 ? -11.624 13.074 -15.147 1.00 40.28 379 ALA A C 1
ATOM 3001 O O . ALA A 1 379 ? -11.258 14.190 -15.512 1.00 40.28 379 ALA A O 1
ATOM 3002 N N . ARG A 1 380 ? -10.764 12.049 -15.054 1.00 51.97 380 ARG A N 1
ATOM 3003 C CA . ARG A 1 380 ? -9.325 12.140 -15.365 1.00 51.97 380 ARG A CA 1
ATOM 3004 C C . ARG A 1 380 ? -8.984 11.872 -16.831 1.00 51.97 380 ARG A C 1
ATOM 3006 O O . ARG A 1 380 ? -7.814 11.949 -17.185 1.00 51.97 380 ARG A O 1
ATOM 3013 N N . SER A 1 381 ? -9.966 11.607 -17.695 1.00 49.41 381 SER A N 1
ATOM 3014 C CA . SER A 1 381 ? -9.738 11.205 -19.093 1.00 49.41 381 SER A CA 1
ATOM 3015 C C . SER A 1 381 ? -9.054 12.264 -19.980 1.00 49.41 381 SER A C 1
ATOM 3017 O O . SER A 1 381 ? -8.822 12.008 -21.158 1.00 49.41 381 SER A O 1
ATOM 3019 N N . ALA A 1 382 ? -8.765 13.464 -19.460 1.00 47.28 382 ALA A N 1
ATOM 3020 C CA . ALA A 1 382 ? -8.147 14.557 -20.211 1.00 47.28 382 ALA A CA 1
ATOM 3021 C C . ALA A 1 382 ? -6.610 14.635 -20.083 1.00 47.28 382 ALA A C 1
ATOM 3023 O O . ALA A 1 382 ? -5.980 15.217 -20.964 1.00 47.28 382 ALA A O 1
ATOM 3024 N N . GLU A 1 383 ? -5.994 14.056 -19.041 1.00 55.78 383 GLU A N 1
ATOM 3025 C CA . GLU A 1 383 ? -4.534 14.098 -18.830 1.00 55.78 383 GLU A CA 1
ATOM 3026 C C . GLU A 1 383 ? -3.969 12.714 -18.457 1.00 55.78 383 GLU A C 1
ATOM 3028 O O . GLU A 1 383 ? -4.575 11.997 -17.656 1.00 55.78 383 GLU A O 1
ATOM 3033 N N . PRO A 1 384 ? -2.804 12.314 -19.007 1.00 60.50 384 PRO A N 1
ATOM 3034 C CA . PRO A 1 384 ? -2.201 11.024 -18.691 1.00 60.50 384 PRO A CA 1
ATOM 3035 C C . PRO A 1 384 ? -1.784 10.968 -17.218 1.00 60.50 384 PRO A C 1
ATOM 3037 O O . PRO A 1 384 ? -1.075 11.846 -16.728 1.00 60.50 384 PRO A O 1
ATOM 3040 N N . ALA A 1 385 ? -2.160 9.892 -16.521 1.00 66.94 385 ALA A N 1
ATOM 3041 C CA . ALA A 1 385 ? -1.808 9.712 -15.109 1.00 66.94 385 ALA A CA 1
ATOM 3042 C C . ALA A 1 385 ? -0.302 9.485 -14.876 1.00 66.94 385 ALA A C 1
ATOM 3044 O O . ALA A 1 385 ? 0.169 9.634 -13.750 1.00 66.94 385 ALA A O 1
ATOM 3045 N N . ASN A 1 386 ? 0.442 9.133 -15.931 1.00 82.06 386 ASN A N 1
ATOM 3046 C CA . ASN A 1 386 ? 1.897 9.035 -15.934 1.00 82.06 386 ASN A CA 1
ATOM 3047 C C . ASN A 1 386 ? 2.465 9.500 -17.282 1.00 82.06 386 ASN A C 1
ATOM 3049 O O . ASN A 1 386 ? 2.226 8.869 -18.319 1.00 82.06 386 ASN A O 1
ATOM 3053 N N . ALA A 1 387 ? 3.253 10.575 -17.275 1.00 82.25 387 ALA A N 1
ATOM 3054 C CA . ALA A 1 387 ? 3.803 11.149 -18.503 1.00 82.25 387 ALA A CA 1
ATOM 3055 C C . ALA A 1 387 ? 4.833 10.221 -19.171 1.00 82.25 387 ALA A C 1
ATOM 3057 O O . ALA A 1 387 ? 4.913 10.154 -20.399 1.00 82.25 387 ALA A O 1
ATOM 3058 N N . ARG A 1 388 ? 5.600 9.460 -18.379 1.00 86.12 388 ARG A N 1
ATOM 3059 C CA . ARG A 1 388 ? 6.582 8.505 -18.906 1.00 86.12 388 ARG A CA 1
ATOM 3060 C C . ARG A 1 388 ? 5.896 7.348 -19.623 1.00 86.12 388 ARG A C 1
ATOM 3062 O O . ARG A 1 388 ? 6.345 6.962 -20.698 1.00 86.12 388 ARG A O 1
ATOM 3069 N N . PHE A 1 389 ? 4.819 6.805 -19.055 1.00 92.12 389 PHE A N 1
ATOM 3070 C CA . PHE A 1 389 ? 4.104 5.680 -19.668 1.00 92.12 389 PHE A CA 1
ATOM 3071 C C . PHE A 1 389 ? 3.460 6.114 -20.984 1.00 92.12 389 PHE A C 1
ATOM 3073 O O . PHE A 1 389 ? 3.583 5.408 -21.985 1.00 92.12 389 PHE A O 1
ATOM 3080 N N . GLN A 1 390 ? 2.871 7.315 -20.999 1.00 91.25 390 GLN A N 1
ATOM 3081 C CA . GLN A 1 390 ? 2.344 7.914 -22.220 1.00 91.25 390 GLN A CA 1
ATOM 3082 C C . GLN A 1 390 ? 3.442 8.106 -23.276 1.00 91.25 390 GLN A C 1
ATOM 3084 O O . GLN A 1 390 ? 3.252 7.720 -24.423 1.00 91.25 390 GLN A O 1
ATOM 3089 N N . SER A 1 391 ? 4.634 8.576 -22.885 1.00 92.56 391 SER A N 1
ATOM 3090 C CA . SER A 1 391 ? 5.757 8.749 -23.818 1.00 92.56 391 SER A CA 1
ATOM 3091 C C . SER A 1 391 ? 6.196 7.449 -24.505 1.00 92.56 391 SER A C 1
ATOM 3093 O O . SER A 1 391 ? 6.623 7.487 -25.660 1.00 92.56 391 SER A O 1
ATOM 3095 N N . VAL A 1 392 ? 6.105 6.302 -23.822 1.00 94.06 392 VAL A N 1
ATOM 3096 C CA . VAL A 1 392 ? 6.396 4.995 -24.434 1.00 94.06 392 VAL A CA 1
ATOM 3097 C C . VAL A 1 392 ? 5.333 4.649 -25.477 1.00 94.06 392 VAL A C 1
ATOM 3099 O O . VAL A 1 392 ? 5.688 4.265 -26.590 1.00 94.06 392 VAL A O 1
ATOM 3102 N N . ALA A 1 393 ? 4.049 4.827 -25.152 1.00 95.38 393 ALA A N 1
ATOM 3103 C CA . ALA A 1 393 ? 2.953 4.565 -26.085 1.00 95.38 393 ALA A CA 1
ATOM 3104 C C . ALA A 1 393 ? 3.025 5.472 -27.326 1.00 95.38 393 ALA A C 1
ATOM 3106 O O . ALA A 1 393 ? 2.937 4.984 -28.450 1.00 95.38 393 ALA A O 1
ATOM 3107 N N . ASP A 1 394 ? 3.301 6.765 -27.136 1.00 95.50 394 ASP A N 1
ATOM 3108 C CA . ASP A 1 394 ? 3.423 7.747 -28.220 1.00 95.50 394 ASP A CA 1
ATOM 3109 C C . ASP A 1 394 ? 4.601 7.448 -29.162 1.00 95.50 394 ASP A C 1
ATOM 3111 O O . ASP A 1 394 ? 4.557 7.775 -30.348 1.00 95.50 394 ASP A O 1
ATOM 3115 N N . ARG A 1 395 ? 5.673 6.824 -28.651 1.00 97.00 395 ARG A N 1
ATOM 3116 C CA . ARG A 1 395 ? 6.838 6.422 -29.457 1.00 97.00 395 ARG A CA 1
ATOM 3117 C C . ARG A 1 395 ? 6.572 5.170 -30.290 1.00 97.00 395 ARG A C 1
ATOM 3119 O O . ARG A 1 395 ? 7.182 5.013 -31.346 1.00 97.00 395 ARG A O 1
ATOM 3126 N N . TYR A 1 396 ? 5.681 4.297 -29.826 1.00 97.31 396 TYR A N 1
ATOM 3127 C CA . TYR A 1 396 ? 5.367 3.017 -30.462 1.00 97.31 396 TYR A CA 1
ATOM 3128 C C . TYR A 1 396 ? 3.849 2.831 -30.676 1.00 97.31 396 TYR A C 1
ATOM 3130 O O . TYR A 1 396 ? 3.279 1.841 -30.204 1.00 97.31 396 TYR A O 1
ATOM 3138 N N . PRO A 1 397 ? 3.176 3.747 -31.401 1.00 96.06 397 PRO A N 1
ATOM 3139 C CA . PRO A 1 397 ? 1.714 3.772 -31.503 1.00 96.06 397 PRO A CA 1
ATOM 3140 C C . PRO A 1 397 ? 1.127 2.554 -32.235 1.00 96.06 397 PRO A C 1
ATOM 3142 O O . PRO A 1 397 ? -0.001 2.163 -31.961 1.00 96.06 397 PRO A O 1
ATOM 3145 N N . ASP A 1 398 ? 1.901 1.910 -33.116 1.00 96.56 398 ASP A N 1
ATOM 3146 C CA . ASP A 1 398 ? 1.488 0.698 -33.843 1.00 96.56 398 ASP A CA 1
ATOM 3147 C C . ASP A 1 398 ? 1.686 -0.599 -33.027 1.00 96.56 398 ASP A C 1
ATOM 3149 O O . ASP A 1 398 ? 1.406 -1.702 -33.511 1.00 96.56 398 ASP A O 1
ATOM 3153 N N . ASN A 1 399 ? 2.236 -0.491 -31.814 1.00 98.25 399 ASN A N 1
ATOM 3154 C CA . ASN A 1 399 ? 2.603 -1.619 -30.960 1.00 98.25 399 ASN A CA 1
ATOM 3155 C C . ASN A 1 399 ? 1.965 -1.547 -29.573 1.00 98.25 399 ASN A C 1
ATOM 3157 O O . ASN A 1 399 ? 1.738 -2.596 -28.978 1.00 98.25 399 ASN A O 1
ATOM 3161 N N . VAL A 1 400 ? 1.699 -0.354 -29.041 1.00 98.25 400 VAL A N 1
ATOM 3162 C CA . VAL A 1 400 ? 1.232 -0.166 -27.664 1.00 98.25 400 VAL A CA 1
ATOM 3163 C C . VAL A 1 400 ? -0.122 0.530 -27.654 1.00 98.25 400 VAL A C 1
ATOM 3165 O O . VAL A 1 400 ? -0.235 1.695 -28.019 1.00 98.25 400 VAL A O 1
ATOM 3168 N N . HIS A 1 401 ? -1.137 -0.164 -27.146 1.00 97.81 401 HIS A N 1
ATOM 3169 C CA . HIS A 1 401 ? -2.390 0.454 -26.732 1.00 97.81 401 HIS A CA 1
ATOM 3170 C C . HIS A 1 401 ? -2.355 0.690 -25.220 1.00 97.81 401 HIS A C 1
ATOM 3172 O O . HIS A 1 401 ? -2.393 -0.270 -24.449 1.00 97.81 401 HIS A O 1
ATOM 3178 N N . LEU A 1 402 ? -2.290 1.958 -24.804 1.00 95.69 402 LEU A N 1
ATOM 3179 C CA . LEU A 1 402 ? -2.313 2.383 -23.404 1.00 95.69 402 LEU A CA 1
ATOM 3180 C C . LEU A 1 402 ? -3.590 3.179 -23.114 1.00 95.69 402 LEU A C 1
ATOM 3182 O O . LEU A 1 402 ? -3.909 4.124 -23.830 1.00 95.69 402 LEU A O 1
ATOM 3186 N N . THR A 1 403 ? -4.301 2.826 -22.046 1.00 91.31 403 THR A N 1
ATOM 3187 C CA . THR A 1 403 ? -5.511 3.541 -21.608 1.00 91.31 403 THR A CA 1
ATOM 3188 C C . THR A 1 403 ? -5.655 3.530 -20.093 1.00 91.31 403 THR A C 1
ATOM 3190 O O . THR A 1 403 ? -5.239 2.589 -19.408 1.00 91.31 403 THR A O 1
ATOM 3193 N N . TRP A 1 404 ? -6.262 4.604 -19.595 1.00 85.94 404 TRP A N 1
ATOM 3194 C CA . TRP A 1 404 ? -6.477 4.888 -18.177 1.00 85.94 404 TRP A CA 1
ATOM 3195 C C . TRP A 1 404 ? -7.941 4.699 -17.748 1.00 85.94 404 TRP A C 1
ATOM 3197 O O . TRP A 1 404 ? -8.291 4.878 -16.576 1.00 85.94 404 TRP A O 1
ATOM 3207 N N . ASP A 1 405 ? -8.797 4.377 -18.721 1.00 80.69 405 ASP A N 1
ATOM 3208 C CA . ASP A 1 405 ? -10.245 4.418 -18.584 1.00 80.69 405 ASP A CA 1
ATOM 3209 C C . ASP A 1 405 ? -10.777 3.164 -17.895 1.00 80.69 405 ASP A C 1
ATOM 3211 O O . ASP A 1 405 ? -10.348 2.031 -18.174 1.00 80.69 405 ASP A O 1
ATOM 3215 N N . LEU A 1 406 ? -11.783 3.379 -17.043 1.00 79.00 406 LEU A N 1
ATOM 3216 C CA . LEU A 1 406 ? -12.619 2.303 -16.528 1.00 79.00 406 LEU A CA 1
ATOM 3217 C C . LEU A 1 406 ? -13.235 1.529 -17.699 1.00 79.00 406 LEU A C 1
ATOM 3219 O O . LEU A 1 406 ? -13.612 2.096 -18.724 1.00 79.00 406 LEU A O 1
ATOM 3223 N N . ALA A 1 407 ? -13.316 0.215 -17.535 1.00 84.25 407 ALA A N 1
ATOM 3224 C CA . ALA A 1 407 ? -13.859 -0.694 -18.526 1.00 84.25 407 ALA A CA 1
ATOM 3225 C C . ALA A 1 407 ? -14.918 -1.570 -17.867 1.00 84.25 407 ALA A C 1
ATOM 3227 O O . ALA A 1 407 ? -14.739 -2.016 -16.732 1.00 84.25 407 ALA A O 1
ATOM 3228 N N . ASP A 1 408 ? -16.001 -1.818 -18.595 1.00 86.00 408 ASP A N 1
ATOM 3229 C CA . ASP A 1 408 ? -16.930 -2.874 -18.235 1.00 86.00 408 ASP A CA 1
ATOM 3230 C C . ASP A 1 408 ? -16.314 -4.261 -18.489 1.00 86.00 408 ASP A C 1
ATOM 3232 O O . ASP A 1 408 ? -15.255 -4.423 -19.111 1.00 86.00 408 ASP A O 1
ATOM 3236 N N . GLU A 1 409 ? -16.997 -5.280 -17.980 1.00 88.06 409 GLU A N 1
ATOM 3237 C CA . GLU A 1 409 ? -16.570 -6.670 -18.094 1.00 88.06 409 GLU A CA 1
ATOM 3238 C C . GLU A 1 409 ? -16.482 -7.142 -19.559 1.00 88.06 409 GLU A C 1
ATOM 3240 O O . GLU A 1 409 ? -15.611 -7.938 -19.910 1.00 88.06 409 GLU A O 1
ATOM 3245 N N . ASP A 1 410 ? -17.331 -6.615 -20.446 1.00 91.75 410 ASP A N 1
ATOM 3246 C CA . ASP A 1 410 ? -17.367 -6.979 -21.866 1.00 91.75 410 ASP A CA 1
ATOM 3247 C C . ASP A 1 410 ? -16.140 -6.488 -22.627 1.00 91.75 410 ASP A C 1
ATOM 3249 O O . ASP A 1 410 ? -15.575 -7.210 -23.457 1.00 91.75 410 ASP A O 1
ATOM 3253 N N . LEU A 1 411 ? -15.708 -5.259 -22.366 1.00 92.81 411 LEU A N 1
ATOM 3254 C CA . LEU A 1 411 ? -14.498 -4.700 -22.945 1.00 92.81 411 LEU A CA 1
ATOM 3255 C C . LEU A 1 411 ? -13.250 -5.421 -22.421 1.00 92.81 411 LEU A C 1
ATOM 3257 O O . LEU A 1 411 ? -12.382 -5.778 -23.221 1.00 92.81 411 LEU A O 1
ATOM 3261 N N . LEU A 1 412 ? -13.176 -5.684 -21.110 1.00 93.62 412 LEU A N 1
ATOM 3262 C CA . LEU A 1 412 ? -12.075 -6.447 -20.509 1.00 93.62 412 LEU A CA 1
ATOM 3263 C C . LEU A 1 412 ? -11.982 -7.857 -21.104 1.00 93.62 412 LEU A C 1
ATOM 3265 O O . LEU A 1 412 ? -10.900 -8.265 -21.531 1.00 93.62 412 LEU A O 1
ATOM 3269 N N . PHE A 1 413 ? -13.114 -8.559 -21.219 1.00 97.25 413 PHE A N 1
ATOM 3270 C CA . PHE A 1 413 ? -13.175 -9.888 -21.827 1.00 97.25 413 PHE A CA 1
ATOM 3271 C C . PHE A 1 413 ? -12.671 -9.871 -23.268 1.00 97.25 413 PHE A C 1
ATOM 3273 O O . PHE A 1 413 ? -11.820 -10.681 -23.626 1.00 97.25 413 PHE A O 1
ATOM 3280 N N . ARG A 1 414 ? -13.151 -8.939 -24.103 1.00 97.19 414 ARG A N 1
ATOM 3281 C CA . ARG A 1 414 ? -12.738 -8.859 -25.515 1.00 97.19 414 ARG A CA 1
ATOM 3282 C C . ARG A 1 414 ? -11.242 -8.621 -25.670 1.00 97.19 414 ARG A C 1
ATOM 3284 O O . ARG A 1 414 ? -10.639 -9.243 -26.536 1.00 97.19 414 ARG A O 1
ATOM 3291 N N . HIS A 1 415 ? -10.644 -7.761 -24.848 1.00 97.38 415 HIS A N 1
ATOM 3292 C CA . HIS A 1 415 ? -9.200 -7.511 -24.890 1.00 97.38 415 HIS A CA 1
ATOM 3293 C C . HIS A 1 415 ? -8.385 -8.715 -24.414 1.00 97.38 415 HIS A C 1
ATOM 3295 O O . HIS A 1 415 ? -7.399 -9.074 -25.054 1.00 97.38 415 HIS A O 1
ATOM 3301 N N . ALA A 1 416 ? -8.813 -9.373 -23.338 1.00 97.62 416 ALA A N 1
ATOM 3302 C CA . ALA A 1 416 ? -8.158 -10.575 -22.833 1.00 97.62 416 ALA A CA 1
ATOM 3303 C C . ALA A 1 416 ? -8.299 -11.774 -23.792 1.00 97.62 416 ALA A C 1
ATOM 3305 O O . ALA A 1 416 ? -7.361 -12.547 -23.963 1.00 97.62 416 ALA A O 1
ATOM 3306 N N . ALA A 1 417 ? -9.450 -11.919 -24.458 1.00 97.75 417 ALA A N 1
ATOM 3307 C CA . ALA A 1 417 ? -9.734 -13.002 -25.404 1.00 97.75 417 ALA A CA 1
ATOM 3308 C C . ALA A 1 417 ? -8.810 -13.002 -26.627 1.00 97.75 417 ALA A C 1
ATOM 3310 O O . ALA A 1 417 ? -8.578 -14.046 -27.232 1.00 97.75 417 ALA A O 1
ATOM 3311 N N . VAL A 1 418 ? -8.272 -11.837 -26.983 1.00 97.56 418 VAL A N 1
ATOM 3312 C CA . VAL A 1 418 ? -7.374 -11.665 -28.127 1.00 97.56 418 VAL A CA 1
ATOM 3313 C C . VAL A 1 418 ? -5.905 -11.567 -27.713 1.00 97.56 418 VAL A C 1
ATOM 3315 O O . VAL A 1 418 ? -5.065 -11.229 -28.541 1.00 97.56 418 VAL A O 1
ATOM 3318 N N . ALA A 1 419 ? -5.574 -11.833 -26.453 1.00 98.25 419 ALA A N 1
ATOM 3319 C CA . ALA A 1 419 ? -4.204 -11.828 -25.965 1.00 98.25 419 ALA A CA 1
ATOM 3320 C C . ALA A 1 419 ? -3.589 -13.233 -26.012 1.00 98.25 419 ALA A C 1
ATOM 3322 O O . ALA A 1 419 ? -4.247 -14.228 -25.711 1.00 98.25 419 ALA A O 1
ATOM 3323 N N . ASP A 1 420 ? -2.312 -13.309 -26.386 1.00 98.62 420 ASP A N 1
ATOM 3324 C CA . ASP A 1 420 ? -1.547 -14.562 -26.407 1.00 98.62 420 ASP A CA 1
ATOM 3325 C C . ASP A 1 420 ? -0.876 -14.813 -25.049 1.00 98.62 420 ASP A C 1
ATOM 3327 O O . ASP A 1 420 ? -0.759 -15.957 -24.601 1.00 98.62 420 ASP A O 1
ATOM 3331 N N . PHE A 1 421 ? -0.463 -13.726 -24.392 1.00 98.88 421 PHE A N 1
ATOM 3332 C CA . PHE A 1 421 ? 0.222 -13.702 -23.107 1.00 98.88 421 PHE A CA 1
ATOM 3333 C C . PHE A 1 421 ? -0.399 -12.655 -22.184 1.00 98.88 421 PHE A C 1
ATOM 3335 O O . PHE A 1 421 ? -0.865 -11.613 -22.647 1.00 98.88 421 PHE A O 1
ATOM 3342 N N . CYS A 1 422 ? -0.332 -12.875 -20.873 1.00 98.69 422 CYS A N 1
ATOM 3343 C CA . CYS A 1 422 ? -0.722 -11.876 -19.878 1.00 98.69 422 CYS A CA 1
ATOM 3344 C C . CYS A 1 422 ? 0.385 -11.654 -18.842 1.00 98.69 422 CYS A C 1
ATOM 3346 O O . CYS A 1 422 ? 1.069 -12.603 -18.466 1.00 98.69 422 CYS A O 1
ATOM 3348 N N . VAL A 1 423 ? 0.584 -10.415 -18.388 1.00 98.44 423 VAL A N 1
ATOM 3349 C CA . VAL A 1 423 ? 1.787 -10.022 -17.632 1.00 98.44 423 VAL A CA 1
ATOM 3350 C C . VAL A 1 423 ? 1.421 -9.379 -16.299 1.00 98.44 423 VAL A C 1
ATOM 3352 O O . VAL A 1 423 ? 0.759 -8.341 -16.273 1.00 98.44 423 VAL A O 1
ATOM 3355 N N . TYR A 1 424 ? 1.891 -9.960 -15.194 1.00 96.31 424 TYR A N 1
ATOM 3356 C CA . TYR A 1 424 ? 1.598 -9.500 -13.831 1.00 96.31 424 TYR A CA 1
ATOM 3357 C C . TYR A 1 424 ? 2.856 -9.553 -12.947 1.00 96.31 424 TYR A C 1
ATOM 3359 O O . TYR A 1 424 ? 3.037 -10.481 -12.156 1.00 96.31 424 TYR A O 1
ATOM 3367 N N . PRO A 1 425 ? 3.759 -8.562 -13.076 1.00 94.12 425 PRO A N 1
ATOM 3368 C CA . PRO A 1 425 ? 5.030 -8.523 -12.360 1.00 94.12 425 PRO A CA 1
ATOM 3369 C C . PRO A 1 425 ? 4.887 -7.857 -10.987 1.00 94.12 425 PRO A C 1
ATOM 3371 O O . PRO A 1 425 ? 5.704 -7.017 -10.604 1.00 94.12 425 PRO A O 1
ATOM 3374 N N . SER A 1 426 ? 3.824 -8.202 -10.258 1.00 88.88 426 SER A N 1
ATOM 3375 C CA . SER A 1 426 ? 3.518 -7.611 -8.958 1.00 88.88 426 SER A CA 1
ATOM 3376 C C . SER A 1 426 ? 4.714 -7.703 -8.016 1.00 88.88 426 SER A C 1
ATOM 3378 O O . SER A 1 426 ? 5.483 -8.673 -8.049 1.00 88.88 426 SER A O 1
ATOM 3380 N N . LYS A 1 427 ? 4.893 -6.683 -7.177 1.00 84.56 427 LYS A N 1
ATOM 3381 C CA . LYS A 1 427 ? 5.958 -6.669 -6.173 1.00 84.56 427 LYS A CA 1
ATOM 3382 C C . LYS A 1 427 ? 5.689 -7.683 -5.074 1.00 84.56 427 LYS A C 1
ATOM 3384 O O . LYS A 1 427 ? 4.583 -8.203 -4.951 1.00 84.56 427 LYS A O 1
ATOM 3389 N N . TYR A 1 428 ? 6.755 -8.007 -4.352 1.00 79.81 428 TYR A N 1
ATOM 3390 C CA . TYR A 1 428 ? 6.872 -9.157 -3.462 1.00 79.81 428 TYR A CA 1
ATOM 3391 C C . TYR A 1 428 ? 5.649 -9.344 -2.558 1.00 79.81 428 TYR A C 1
ATOM 3393 O O . TYR A 1 428 ? 5.466 -8.582 -1.615 1.00 79.81 428 TYR A O 1
ATOM 3401 N N . GLU A 1 429 ? 4.852 -10.373 -2.856 1.00 82.25 429 GLU A N 1
ATOM 3402 C CA . GLU A 1 429 ? 3.670 -10.785 -2.090 1.00 82.25 429 GLU A CA 1
ATOM 3403 C C . GLU A 1 429 ? 2.726 -9.608 -1.778 1.00 82.25 429 GLU A C 1
ATOM 3405 O O . GLU A 1 429 ? 2.076 -9.615 -0.747 1.00 82.25 429 GLU A O 1
ATOM 3410 N N . LEU A 1 430 ? 2.663 -8.564 -2.614 1.00 75.62 430 LEU A N 1
ATOM 3411 C CA . LEU A 1 430 ? 1.780 -7.403 -2.399 1.00 75.62 430 LEU A CA 1
ATOM 3412 C C . LEU A 1 430 ? 0.397 -7.591 -3.031 1.00 75.62 430 LEU A C 1
ATOM 3414 O O . LEU A 1 430 ? -0.512 -6.787 -2.828 1.00 75.62 430 LEU A O 1
ATOM 3418 N N . ASP A 1 431 ? 0.232 -8.665 -3.797 1.00 79.25 431 ASP A N 1
ATOM 3419 C CA . ASP A 1 431 ? -1.045 -9.069 -4.350 1.00 79.25 431 ASP A CA 1
ATOM 3420 C C . ASP A 1 431 ? -1.674 -10.220 -3.571 1.00 79.25 431 ASP A C 1
ATOM 3422 O O . ASP A 1 431 ? -0.984 -11.066 -3.016 1.00 79.25 431 ASP A O 1
ATOM 3426 N N . GLY A 1 432 ? -3.006 -10.241 -3.537 1.00 81.69 432 GLY A N 1
ATOM 3427 C CA . GLY A 1 432 ? -3.764 -11.396 -3.064 1.00 81.69 432 GLY A CA 1
ATOM 3428 C C . GLY A 1 432 ? -3.863 -12.445 -4.173 1.00 81.69 432 GLY A C 1
ATOM 3429 O O . GLY A 1 432 ? -2.892 -13.091 -4.545 1.00 81.69 432 GLY A O 1
ATOM 3430 N N . PHE A 1 433 ? -5.055 -12.595 -4.752 1.00 90.12 433 PHE A N 1
ATOM 3431 C CA . PHE A 1 433 ? -5.327 -13.655 -5.729 1.00 90.12 433 PHE A CA 1
ATOM 3432 C C . PHE A 1 433 ? -4.967 -13.341 -7.196 1.00 90.12 433 PHE A C 1
ATOM 3434 O O . PHE A 1 433 ? -4.703 -14.272 -7.947 1.00 90.12 433 PHE A O 1
ATOM 3441 N N . LEU A 1 434 ? -4.992 -12.066 -7.620 1.00 90.88 434 LEU A N 1
ATOM 3442 C CA . LEU A 1 434 ? -4.921 -11.614 -9.030 1.00 90.88 434 LEU A CA 1
ATOM 3443 C C . LEU A 1 434 ? -6.073 -12.100 -9.942 1.00 90.88 434 LEU A C 1
ATOM 3445 O O . LEU A 1 434 ? -5.866 -12.847 -10.898 1.00 90.88 434 LEU A O 1
ATOM 3449 N N . ILE A 1 435 ? -7.291 -11.588 -9.716 1.00 93.19 435 ILE A N 1
ATOM 3450 C CA . ILE A 1 435 ? -8.481 -11.901 -10.542 1.00 93.19 435 ILE A CA 1
ATOM 3451 C C . ILE A 1 435 ? -8.229 -11.643 -12.038 1.00 93.19 435 ILE A C 1
ATOM 3453 O O . ILE A 1 435 ? -8.505 -12.514 -12.854 1.00 93.19 435 ILE A O 1
ATOM 3457 N N . ALA A 1 436 ? -7.619 -10.508 -12.397 1.00 93.19 436 ALA A N 1
ATOM 3458 C CA . ALA A 1 436 ? -7.360 -10.162 -13.798 1.00 93.19 436 ALA A CA 1
ATOM 3459 C C . ALA A 1 436 ? -6.422 -11.161 -14.511 1.00 93.19 436 ALA A C 1
ATOM 3461 O O . ALA A 1 436 ? -6.594 -11.431 -15.700 1.00 93.19 436 ALA A O 1
ATOM 3462 N N . GLN A 1 437 ? -5.452 -11.745 -13.790 1.00 96.25 437 GLN A N 1
ATOM 3463 C CA . GLN A 1 437 ? -4.606 -12.808 -14.337 1.00 96.25 437 GLN A CA 1
ATOM 3464 C C . GLN A 1 437 ? -5.429 -14.071 -14.582 1.00 96.25 437 GLN A C 1
ATOM 3466 O O . GLN A 1 437 ? -5.337 -14.658 -15.659 1.00 96.25 437 GLN A O 1
ATOM 3471 N N . ALA A 1 438 ? -6.261 -14.466 -13.614 1.00 97.12 438 ALA A N 1
ATOM 3472 C CA . ALA A 1 438 ? -7.152 -15.612 -13.761 1.00 97.12 438 ALA A CA 1
ATOM 3473 C C . ALA A 1 438 ? -8.114 -15.431 -14.949 1.00 97.12 438 ALA A C 1
ATOM 3475 O O . ALA A 1 438 ? -8.281 -16.343 -15.751 1.00 97.12 438 ALA A O 1
ATOM 3476 N N . GLU A 1 439 ? -8.694 -14.246 -15.110 1.00 97.12 439 GLU A N 1
ATOM 3477 C CA . GLU A 1 439 ? -9.573 -13.885 -16.225 1.00 97.12 439 GLU A CA 1
ATOM 3478 C C . GLU A 1 439 ? -8.870 -14.006 -17.589 1.00 97.12 439 GLU A C 1
ATOM 3480 O O . GLU A 1 439 ? -9.370 -14.683 -18.490 1.00 97.12 439 GLU A O 1
ATOM 3485 N N . ALA A 1 440 ? -7.665 -13.444 -17.738 1.00 97.94 440 ALA A N 1
ATOM 3486 C CA . ALA A 1 440 ? -6.890 -13.571 -18.974 1.00 97.94 440 ALA A CA 1
ATOM 3487 C C . ALA A 1 440 ? -6.476 -15.026 -19.262 1.00 97.94 440 ALA A C 1
ATOM 3489 O O . ALA A 1 440 ? -6.601 -15.514 -20.391 1.00 97.94 440 ALA A O 1
ATOM 3490 N N . MET A 1 441 ? -6.047 -15.758 -18.233 1.00 98.44 441 MET A N 1
ATOM 3491 C CA . MET A 1 441 ? -5.741 -17.185 -18.341 1.00 98.44 441 MET A CA 1
ATOM 3492 C C . MET A 1 441 ? -6.979 -18.000 -18.733 1.00 98.44 441 MET A C 1
ATOM 3494 O O . MET A 1 441 ? -6.859 -18.911 -19.547 1.00 98.44 441 MET A O 1
ATOM 3498 N N . ALA A 1 442 ? -8.177 -17.661 -18.244 1.00 98.19 442 ALA A N 1
ATOM 3499 C CA . ALA A 1 442 ? -9.428 -18.335 -18.606 1.00 98.19 442 ALA A CA 1
ATOM 3500 C C . ALA A 1 442 ? -9.790 -18.175 -20.094 1.00 98.19 442 ALA A C 1
ATOM 3502 O O . ALA A 1 442 ? -10.485 -19.035 -20.649 1.00 98.19 442 ALA A O 1
ATOM 3503 N N . CYS A 1 443 ? -9.275 -17.131 -20.751 1.00 98.00 443 CYS A N 1
ATOM 3504 C CA . CYS A 1 443 ? -9.318 -16.968 -22.204 1.00 98.00 443 CYS A CA 1
ATOM 3505 C C . CYS A 1 443 ? -8.248 -17.798 -22.943 1.00 98.00 443 CYS A C 1
ATOM 3507 O O . CYS A 1 443 ? -8.423 -18.156 -24.110 1.00 98.00 443 CYS A O 1
ATOM 3509 N N . GLY A 1 444 ? -7.179 -18.196 -22.254 1.00 97.50 444 GLY A N 1
ATOM 3510 C CA . GLY A 1 444 ? -6.050 -18.957 -22.793 1.00 97.50 444 GLY A CA 1
ATOM 3511 C C . GLY A 1 444 ? -4.750 -18.164 -22.901 1.00 97.50 444 GLY A C 1
ATOM 3512 O O . GLY A 1 444 ? -3.797 -18.675 -23.487 1.00 97.50 444 GLY A O 1
ATOM 3513 N N . SER A 1 445 ? -4.679 -16.948 -22.349 1.00 98.31 445 SER A N 1
ATOM 3514 C CA . SER A 1 445 ? -3.409 -16.223 -22.253 1.00 98.31 445 SER A CA 1
ATOM 3515 C C . SER A 1 445 ? -2.410 -16.991 -21.386 1.00 98.31 445 SER A C 1
ATOM 3517 O O . SER A 1 445 ? -2.735 -17.408 -20.273 1.00 98.31 445 SER A O 1
ATOM 3519 N N . VAL A 1 446 ? -1.181 -17.144 -21.876 1.00 98.81 446 VAL A N 1
ATOM 3520 C CA . VAL A 1 446 ? -0.082 -17.745 -21.109 1.00 98.81 446 VAL A CA 1
ATOM 3521 C C . VAL A 1 446 ? 0.496 -16.695 -20.142 1.00 98.81 446 VAL A C 1
ATOM 3523 O O . VAL A 1 446 ? 0.912 -15.623 -20.594 1.00 98.81 446 VAL A O 1
ATOM 3526 N N . PRO A 1 447 ? 0.521 -16.944 -18.820 1.00 98.50 447 PRO A N 1
ATOM 3527 C CA . PRO A 1 447 ? 0.970 -15.960 -17.841 1.00 98.50 447 PRO A CA 1
ATOM 3528 C C . PRO A 1 447 ? 2.492 -15.773 -17.827 1.00 98.50 447 PRO A C 1
ATOM 3530 O O . PRO A 1 447 ? 3.260 -16.731 -17.921 1.00 98.50 447 PRO A O 1
ATOM 3533 N N . ILE A 1 448 ? 2.915 -14.525 -17.631 1.00 98.44 448 ILE A N 1
ATOM 3534 C CA . ILE A 1 448 ? 4.244 -14.122 -17.166 1.00 98.44 448 ILE A CA 1
ATOM 3535 C C . ILE A 1 448 ? 4.036 -13.385 -15.842 1.00 98.44 448 ILE A C 1
ATOM 3537 O O . ILE A 1 448 ? 3.543 -12.255 -15.830 1.00 98.44 448 ILE A O 1
ATOM 3541 N N . GLY A 1 449 ? 4.377 -14.026 -14.728 1.00 95.44 449 GLY A N 1
ATOM 3542 C CA . GLY A 1 449 ? 4.089 -13.506 -13.388 1.00 95.44 449 GLY A CA 1
ATOM 3543 C C . GLY A 1 449 ? 5.269 -13.615 -12.434 1.00 95.44 449 GLY A C 1
ATOM 3544 O O . GLY A 1 449 ? 6.207 -14.375 -12.662 1.00 95.44 449 GLY A O 1
ATOM 3545 N N . SER A 1 450 ? 5.237 -12.861 -11.340 1.00 92.06 450 SER A N 1
ATOM 3546 C CA . SER A 1 450 ? 6.225 -13.009 -10.265 1.00 92.06 450 SER A CA 1
ATOM 3547 C C . SER A 1 450 ? 6.100 -14.389 -9.592 1.00 92.06 450 SER A C 1
ATOM 3549 O O . SER A 1 450 ? 4.992 -14.858 -9.344 1.00 92.06 450 SER A O 1
ATOM 3551 N N . ALA A 1 451 ? 7.214 -15.052 -9.271 1.00 89.81 451 ALA A N 1
ATOM 3552 C CA . ALA A 1 451 ? 7.239 -16.333 -8.551 1.00 89.81 451 ALA A CA 1
ATOM 3553 C C . ALA A 1 451 ? 6.940 -16.145 -7.054 1.00 89.81 451 ALA A C 1
ATOM 3555 O O . ALA A 1 451 ? 7.858 -16.129 -6.235 1.00 89.81 451 ALA A O 1
ATOM 3556 N N . GLN A 1 452 ? 5.670 -15.944 -6.711 1.00 87.31 452 GLN A N 1
ATOM 3557 C CA . GLN A 1 452 ? 5.213 -15.581 -5.367 1.00 87.31 452 GLN A CA 1
ATOM 3558 C C . GLN A 1 452 ? 4.325 -16.655 -4.753 1.00 87.31 452 GLN A C 1
ATOM 3560 O O . GLN A 1 452 ? 3.523 -17.250 -5.474 1.00 87.31 452 GLN A O 1
ATOM 3565 N N . TRP A 1 453 ? 4.401 -16.819 -3.431 1.00 88.06 453 TRP A N 1
ATOM 3566 C CA . TRP A 1 453 ? 3.529 -17.713 -2.666 1.00 88.06 453 TRP A CA 1
ATOM 3567 C C . TRP A 1 453 ? 2.062 -17.410 -2.957 1.00 88.06 453 TRP A C 1
ATOM 3569 O O . TRP A 1 453 ? 1.308 -18.299 -3.344 1.00 88.06 453 TRP A O 1
ATOM 3579 N N . VAL A 1 454 ? 1.671 -16.137 -2.889 1.00 88.25 454 VAL A N 1
ATOM 3580 C CA . VAL A 1 454 ? 0.280 -15.685 -3.068 1.00 88.25 454 VAL A CA 1
ATOM 3581 C C . VAL A 1 454 ? -0.297 -16.009 -4.446 1.00 88.25 454 VAL A C 1
ATOM 3583 O O . VAL A 1 454 ? -1.516 -16.042 -4.581 1.00 88.25 454 VAL A O 1
ATOM 3586 N N . THR A 1 455 ? 0.554 -16.299 -5.437 1.00 91.12 455 THR A N 1
ATOM 3587 C CA . THR A 1 455 ? 0.176 -16.624 -6.823 1.00 91.12 455 THR A CA 1
ATOM 3588 C C . THR A 1 455 ? 0.541 -18.051 -7.245 1.00 91.12 455 THR A C 1
ATOM 3590 O O . THR A 1 455 ? 0.321 -18.415 -8.402 1.00 91.12 455 THR A O 1
ATOM 3593 N N . ASP A 1 456 ? 1.077 -18.877 -6.339 1.00 92.06 456 ASP A N 1
ATOM 3594 C CA . ASP A 1 456 ? 1.560 -20.231 -6.653 1.00 92.06 456 ASP A CA 1
ATOM 3595 C C . ASP A 1 456 ? 0.450 -21.129 -7.227 1.00 92.06 456 ASP A C 1
ATOM 3597 O O . ASP A 1 456 ? 0.690 -21.972 -8.093 1.00 92.06 456 ASP A O 1
ATOM 3601 N N . HIS A 1 457 ? -0.809 -20.859 -6.858 1.00 93.81 457 HIS A N 1
ATOM 3602 C CA . HIS A 1 457 ? -1.988 -21.544 -7.397 1.00 93.81 457 HIS A CA 1
ATOM 3603 C C . HIS A 1 457 ? -2.139 -21.436 -8.922 1.00 93.81 457 HIS A C 1
ATOM 3605 O O . HIS A 1 457 ? -2.850 -22.251 -9.509 1.00 93.81 457 HIS A O 1
ATOM 3611 N N . PHE A 1 458 ? -1.481 -20.480 -9.587 1.00 96.62 458 PHE A N 1
ATOM 3612 C CA . PHE A 1 458 ? -1.483 -20.385 -11.049 1.00 96.62 458 PHE A CA 1
ATOM 3613 C C . PHE A 1 458 ? -0.478 -21.314 -11.733 1.00 96.62 458 PHE A C 1
ATOM 3615 O O . PHE A 1 458 ? -0.667 -21.612 -12.912 1.00 96.62 458 PHE A O 1
ATOM 3622 N N . GLY A 1 459 ? 0.569 -21.780 -11.047 1.00 96.56 459 GLY A N 1
ATOM 3623 C CA . GLY A 1 459 ? 1.552 -22.720 -11.594 1.00 96.56 459 GLY A CA 1
ATOM 3624 C C . GLY A 1 459 ? 2.532 -22.148 -12.630 1.00 96.56 459 GLY A C 1
ATOM 3625 O O . GLY A 1 459 ? 3.255 -22.918 -13.259 1.00 96.56 459 GLY A O 1
ATOM 3626 N N . HIS A 1 460 ? 2.604 -20.827 -12.832 1.00 96.31 460 HIS A N 1
ATOM 3627 C CA . HIS A 1 460 ? 3.524 -20.203 -13.806 1.00 96.31 460 HIS A CA 1
ATOM 3628 C C . HIS A 1 460 ? 4.999 -20.241 -13.382 1.00 96.31 460 HIS A C 1
ATOM 3630 O O . HIS A 1 460 ? 5.878 -19.995 -14.200 1.00 96.31 460 HIS A O 1
ATOM 3636 N N . ALA A 1 461 ? 5.281 -20.558 -12.117 1.00 93.94 461 ALA A N 1
ATOM 3637 C CA . ALA A 1 461 ? 6.637 -20.754 -11.602 1.00 93.94 461 ALA A CA 1
ATOM 3638 C C . ALA A 1 461 ? 7.138 -22.205 -11.708 1.00 93.94 461 ALA A C 1
ATOM 3640 O O . ALA A 1 461 ? 8.300 -22.479 -11.402 1.00 93.94 461 ALA A O 1
ATOM 3641 N N . LEU A 1 462 ? 6.282 -23.139 -12.136 1.00 95.50 462 LEU A N 1
ATOM 3642 C CA . LEU A 1 462 ? 6.646 -24.547 -12.252 1.00 95.50 462 LEU A CA 1
ATOM 3643 C C . LEU A 1 462 ? 7.437 -24.814 -13.545 1.00 95.50 462 LEU A C 1
ATOM 3645 O O . LEU A 1 462 ? 7.096 -24.251 -14.591 1.00 95.50 462 LEU A O 1
ATOM 3649 N N . PRO A 1 463 ? 8.434 -25.721 -13.518 1.00 94.06 463 PRO A N 1
ATOM 3650 C CA . PRO A 1 463 ? 9.141 -26.174 -14.718 1.00 94.06 463 PRO A CA 1
ATOM 3651 C C . PRO A 1 463 ? 8.185 -26.640 -15.826 1.00 94.06 463 PRO A C 1
ATOM 3653 O O . PRO A 1 463 ? 7.175 -27.275 -15.537 1.00 94.06 463 PRO A O 1
ATOM 3656 N N . HIS A 1 464 ? 8.494 -26.363 -17.099 1.00 93.44 464 HIS A N 1
ATOM 3657 C CA . HIS A 1 464 ? 7.580 -26.646 -18.222 1.00 93.44 464 HIS A CA 1
ATOM 3658 C C . HIS A 1 464 ? 7.217 -28.138 -18.397 1.00 93.44 464 HIS A C 1
ATOM 3660 O O . HIS A 1 464 ? 6.193 -28.462 -19.010 1.00 93.44 464 HIS A O 1
ATOM 3666 N N . ASP A 1 465 ? 8.040 -29.054 -17.885 1.00 91.25 465 ASP A N 1
ATOM 3667 C CA . ASP A 1 465 ? 7.776 -30.494 -17.865 1.00 91.25 465 ASP A CA 1
ATOM 3668 C C . ASP A 1 465 ? 6.806 -30.921 -16.747 1.00 91.25 465 ASP A C 1
ATOM 3670 O O . ASP A 1 465 ? 6.191 -31.986 -16.858 1.00 91.25 465 ASP A O 1
ATOM 3674 N N . ASP A 1 466 ? 6.573 -30.082 -15.730 1.00 96.12 466 ASP A N 1
ATOM 3675 C CA . ASP A 1 466 ? 5.522 -30.302 -14.733 1.00 96.12 466 ASP A CA 1
ATOM 3676 C C . ASP A 1 466 ? 4.138 -30.198 -15.408 1.00 96.12 466 ASP A C 1
ATOM 3678 O O . ASP A 1 466 ? 3.853 -29.227 -16.122 1.00 96.12 466 ASP A O 1
ATOM 3682 N N . PRO A 1 467 ? 3.232 -31.172 -15.202 1.00 93.81 467 PRO A N 1
ATOM 3683 C CA . PRO A 1 467 ? 1.897 -31.159 -15.797 1.00 93.81 467 PRO A CA 1
ATOM 3684 C C . PRO A 1 467 ? 1.018 -29.978 -15.361 1.00 93.81 467 PRO A C 1
ATOM 3686 O O . PRO A 1 467 ? 0.031 -29.690 -16.038 1.00 93.81 467 PRO A O 1
ATOM 3689 N N . ARG A 1 468 ? 1.359 -29.301 -14.262 1.00 96.00 468 ARG A N 1
ATOM 3690 C CA . ARG A 1 468 ? 0.649 -28.134 -13.724 1.00 96.00 468 ARG A CA 1
ATOM 3691 C C . ARG A 1 468 ? 1.237 -26.805 -14.205 1.00 96.00 468 ARG A C 1
ATOM 3693 O O . ARG A 1 468 ? 0.649 -25.769 -13.918 1.00 96.00 468 ARG A O 1
ATOM 3700 N N . SER A 1 469 ? 2.371 -26.815 -14.912 1.00 97.56 469 SER A N 1
ATOM 3701 C CA . SER A 1 469 ? 3.013 -25.589 -15.398 1.00 97.56 469 SER A CA 1
ATOM 3702 C C . SER A 1 469 ? 2.155 -24.885 -16.444 1.00 97.56 469 SER A C 1
ATOM 3704 O O . SER A 1 469 ? 1.705 -25.516 -17.408 1.00 97.56 469 SER A O 1
ATOM 3706 N N . THR A 1 470 ? 1.921 -23.588 -16.242 1.00 98.31 470 THR A N 1
ATOM 3707 C CA . THR A 1 470 ? 1.021 -22.776 -17.076 1.00 98.31 470 THR A CA 1
ATOM 3708 C C . THR A 1 470 ? 1.722 -21.684 -17.869 1.00 98.31 470 THR A C 1
ATOM 3710 O O . THR A 1 470 ? 1.148 -21.214 -18.845 1.00 98.31 470 THR A O 1
ATOM 3713 N N . GLY A 1 471 ? 2.938 -21.281 -17.503 1.00 97.38 471 GLY A N 1
ATOM 3714 C CA . GLY A 1 471 ? 3.607 -20.150 -18.136 1.00 97.38 471 GLY A CA 1
ATOM 3715 C C . GLY A 1 471 ? 4.996 -19.900 -17.576 1.00 97.38 471 GLY A C 1
ATOM 3716 O O . GLY A 1 471 ? 5.719 -20.844 -17.274 1.00 97.38 471 GLY A O 1
ATOM 3717 N N . PHE A 1 472 ? 5.356 -18.626 -17.462 1.00 97.69 472 PHE A N 1
ATOM 3718 C CA . PHE A 1 472 ? 6.701 -18.196 -17.114 1.00 97.69 472 PHE A CA 1
ATOM 3719 C C . PHE A 1 472 ? 6.714 -17.394 -15.819 1.00 97.69 472 PHE A C 1
ATOM 3721 O O . PHE A 1 472 ? 5.806 -16.607 -15.536 1.00 97.69 472 PHE A O 1
ATOM 3728 N N . ALA A 1 473 ? 7.809 -17.526 -15.080 1.00 94.94 473 ALA A N 1
ATOM 3729 C CA . ALA A 1 473 ? 8.048 -16.742 -13.887 1.00 94.94 473 ALA A CA 1
ATOM 3730 C C . ALA A 1 473 ? 9.173 -15.721 -14.059 1.00 94.94 473 ALA A C 1
ATOM 3732 O O . ALA A 1 473 ? 10.162 -15.954 -14.762 1.00 94.94 473 ALA A O 1
ATOM 3733 N N . VAL A 1 474 ? 9.016 -14.605 -13.354 1.00 93.38 474 VAL A N 1
ATOM 3734 C CA . VAL A 1 474 ? 10.101 -13.693 -12.991 1.00 93.38 474 VAL A CA 1
ATOM 3735 C C . VAL A 1 474 ? 10.345 -13.750 -11.487 1.00 93.38 474 VAL A C 1
ATOM 3737 O O . VAL A 1 474 ? 9.461 -14.132 -10.713 1.00 93.38 474 VAL A O 1
ATOM 3740 N N . ARG A 1 475 ? 11.536 -13.363 -11.039 1.00 86.94 475 ARG A N 1
ATOM 3741 C CA . ARG A 1 475 ? 11.863 -13.298 -9.614 1.00 86.94 475 ARG A CA 1
ATOM 3742 C C . ARG A 1 475 ? 10.941 -12.355 -8.840 1.00 86.94 475 ARG A C 1
ATOM 3744 O O . ARG A 1 475 ? 10.405 -11.379 -9.364 1.00 86.94 475 ARG A O 1
ATOM 3751 N N . ARG A 1 476 ? 10.857 -12.583 -7.531 1.00 85.81 476 ARG A N 1
ATOM 3752 C CA . ARG A 1 476 ? 10.223 -11.647 -6.597 1.00 85.81 476 ARG A CA 1
ATOM 3753 C C . ARG A 1 476 ? 11.091 -10.400 -6.403 1.00 85.81 476 ARG A C 1
ATOM 3755 O O . ARG A 1 476 ? 12.319 -10.489 -6.426 1.00 85.81 476 ARG A O 1
ATOM 3762 N N . SER A 1 477 ? 10.468 -9.243 -6.173 1.00 80.81 477 SER A N 1
ATOM 3763 C CA . SER A 1 477 ? 11.186 -7.984 -5.947 1.00 80.81 477 SER A CA 1
ATOM 3764 C C . SER A 1 477 ? 10.501 -7.096 -4.911 1.00 80.81 477 SER A C 1
ATOM 3766 O O . SER A 1 477 ? 9.304 -6.836 -5.014 1.00 80.81 477 SER A O 1
ATOM 3768 N N . PHE A 1 478 ? 11.283 -6.617 -3.941 1.00 72.75 478 PHE A N 1
ATOM 3769 C CA . PHE A 1 478 ? 10.876 -5.641 -2.918 1.00 72.75 478 PHE A CA 1
ATOM 3770 C C . PHE A 1 478 ? 11.224 -4.194 -3.279 1.00 72.75 478 PHE A C 1
ATOM 3772 O O . PHE A 1 478 ? 10.879 -3.282 -2.536 1.00 72.75 478 PHE A O 1
ATOM 3779 N N . ARG A 1 479 ? 11.989 -3.988 -4.356 1.00 73.25 479 ARG A N 1
ATOM 3780 C CA . ARG A 1 479 ? 12.574 -2.687 -4.687 1.00 73.25 479 ARG A CA 1
ATOM 3781 C C . ARG A 1 479 ? 11.715 -1.985 -5.720 1.00 73.25 479 ARG A C 1
ATOM 3783 O O . ARG A 1 479 ? 11.351 -2.602 -6.721 1.00 73.25 479 ARG A O 1
ATOM 3790 N N . ASP A 1 480 ? 11.480 -0.702 -5.508 1.00 73.69 480 ASP A N 1
ATOM 3791 C CA . ASP A 1 480 ? 11.017 0.189 -6.563 1.00 73.69 480 ASP A CA 1
ATOM 3792 C C . ASP A 1 480 ? 12.170 0.382 -7.579 1.00 73.69 480 ASP A C 1
ATOM 3794 O O . ASP A 1 480 ? 13.350 0.357 -7.211 1.00 73.69 480 ASP A O 1
ATOM 3798 N N . GLU A 1 481 ? 11.841 0.494 -8.866 1.00 77.38 481 GLU A N 1
ATOM 3799 C CA . GLU A 1 481 ? 12.791 0.594 -9.991 1.00 77.38 481 GLU A CA 1
ATOM 3800 C C . GLU A 1 481 ? 13.825 -0.551 -10.075 1.00 77.38 481 GLU A C 1
ATOM 3802 O O . GLU A 1 481 ? 15.024 -0.346 -10.300 1.00 77.38 481 GLU A O 1
ATOM 3807 N N . ASP A 1 482 ? 13.391 -1.797 -9.890 1.00 82.94 482 ASP A N 1
ATOM 3808 C CA . ASP A 1 482 ? 14.310 -2.936 -9.881 1.00 82.94 482 ASP A CA 1
ATOM 3809 C C . ASP A 1 482 ? 14.811 -3.299 -11.290 1.00 82.94 482 ASP A C 1
ATOM 3811 O O . ASP A 1 482 ? 14.217 -4.107 -12.006 1.00 82.94 482 ASP A O 1
ATOM 3815 N N . ALA A 1 483 ? 15.992 -2.790 -11.645 1.00 84.94 483 ALA A N 1
ATOM 3816 C CA . ALA A 1 483 ? 16.654 -3.079 -12.916 1.00 84.94 483 ALA A CA 1
ATOM 3817 C C . ALA A 1 483 ? 16.839 -4.581 -13.206 1.00 84.94 483 ALA A C 1
ATOM 3819 O O . ALA A 1 483 ? 16.906 -4.976 -14.371 1.00 84.94 483 ALA A O 1
ATOM 3820 N N . GLY A 1 484 ? 16.961 -5.438 -12.187 1.00 86.06 484 GLY A N 1
ATOM 3821 C CA . GLY A 1 484 ? 17.056 -6.876 -12.425 1.00 86.06 484 GLY A CA 1
ATOM 3822 C C . GLY A 1 484 ? 15.701 -7.520 -12.726 1.00 86.06 484 GLY A C 1
ATOM 3823 O O . GLY A 1 484 ? 15.664 -8.404 -13.575 1.00 86.06 484 GLY A O 1
ATOM 3824 N N . LEU A 1 485 ? 14.607 -7.034 -12.124 1.00 89.88 485 LEU A N 1
ATOM 3825 C CA . LEU A 1 485 ? 13.251 -7.434 -12.518 1.00 89.88 485 LEU A CA 1
ATOM 3826 C C . LEU A 1 485 ? 12.962 -6.979 -13.955 1.00 89.88 485 LEU A C 1
ATOM 3828 O O . LEU A 1 485 ? 12.509 -7.784 -14.761 1.00 89.88 485 LEU A O 1
ATOM 3832 N N . THR A 1 486 ? 13.320 -5.742 -14.316 1.00 94.69 486 THR A N 1
ATOM 3833 C CA . THR A 1 486 ? 13.212 -5.238 -15.698 1.00 94.69 486 THR A CA 1
ATOM 3834 C C . THR A 1 486 ? 13.967 -6.125 -16.692 1.00 94.69 486 THR A C 1
ATOM 3836 O O . THR A 1 486 ? 13.431 -6.476 -17.746 1.00 94.69 486 THR A O 1
ATOM 3839 N N . ARG A 1 487 ? 15.209 -6.520 -16.373 1.00 94.00 487 ARG A N 1
ATOM 3840 C CA . ARG A 1 487 ? 16.000 -7.424 -17.227 1.00 94.00 487 ARG A CA 1
ATOM 3841 C C . ARG A 1 487 ? 15.348 -8.794 -17.376 1.00 94.00 487 ARG A C 1
ATOM 3843 O O . ARG A 1 487 ? 15.312 -9.318 -18.485 1.00 94.00 487 ARG A O 1
ATOM 3850 N N . GLU A 1 488 ? 14.841 -9.369 -16.290 1.00 94.75 488 GLU A N 1
ATOM 3851 C CA . GLU A 1 488 ? 14.205 -10.684 -16.333 1.00 94.75 488 GLU A CA 1
ATOM 3852 C C . GLU A 1 488 ? 12.868 -10.652 -17.078 1.00 94.75 488 GLU A C 1
ATOM 3854 O O . GLU A 1 488 ? 12.621 -11.532 -17.895 1.00 94.75 488 GLU A O 1
ATOM 3859 N N . LEU A 1 489 ? 12.058 -9.605 -16.897 1.00 97.19 489 LEU A N 1
ATOM 3860 C CA . LEU A 1 489 ? 10.846 -9.380 -17.691 1.00 97.19 489 LEU A CA 1
ATOM 3861 C C . LEU A 1 489 ? 11.161 -9.270 -19.181 1.00 97.19 489 LEU A C 1
ATOM 3863 O O . LEU A 1 489 ? 10.528 -9.937 -19.992 1.00 97.19 489 LEU A O 1
ATOM 3867 N N . THR A 1 490 ? 12.185 -8.489 -19.536 1.00 97.88 490 THR A N 1
ATOM 3868 C CA . THR A 1 490 ? 12.652 -8.370 -20.927 1.00 97.88 490 THR A CA 1
ATOM 3869 C C . THR A 1 490 ? 13.053 -9.747 -21.477 1.00 97.88 490 THR A C 1
ATOM 3871 O O . THR A 1 490 ? 12.634 -10.133 -22.567 1.00 97.88 490 THR A O 1
ATOM 3874 N N . ALA A 1 491 ? 13.810 -10.536 -20.705 1.00 97.19 491 ALA A N 1
ATOM 3875 C CA . ALA A 1 491 ? 14.208 -11.888 -21.095 1.00 97.19 491 ALA A CA 1
ATOM 3876 C C . ALA A 1 491 ? 13.006 -12.838 -21.246 1.00 97.19 491 ALA A C 1
ATOM 3878 O O . ALA A 1 491 ? 12.946 -13.590 -22.218 1.00 97.19 491 ALA A O 1
ATOM 3879 N N . ARG A 1 492 ? 12.029 -12.777 -20.333 1.00 97.69 492 ARG A N 1
ATOM 3880 C CA . ARG A 1 492 ? 10.796 -13.574 -20.394 1.00 97.69 492 ARG A CA 1
ATOM 3881 C C . ARG A 1 492 ? 9.915 -13.193 -21.577 1.00 97.69 492 ARG A C 1
ATOM 3883 O O . ARG A 1 492 ? 9.337 -14.087 -22.182 1.00 97.69 492 ARG A O 1
ATOM 3890 N N . PHE A 1 493 ? 9.857 -11.921 -21.967 1.00 98.44 493 PHE A N 1
ATOM 3891 C CA . PHE A 1 493 ? 9.186 -11.515 -23.204 1.00 98.44 493 PHE A CA 1
ATOM 3892 C C . PHE A 1 493 ? 9.840 -12.135 -24.437 1.00 98.44 493 PHE A C 1
ATOM 3894 O O . PHE A 1 493 ? 9.142 -12.724 -25.261 1.00 98.44 493 PHE A O 1
ATOM 3901 N N . HIS A 1 494 ? 11.168 -12.083 -24.548 1.00 97.81 494 HIS A N 1
ATOM 3902 C CA . HIS A 1 494 ? 11.867 -12.727 -25.662 1.00 97.81 494 HIS A CA 1
ATOM 3903 C C . HIS A 1 494 ? 11.697 -14.250 -25.662 1.00 97.81 494 HIS A C 1
ATOM 3905 O O . HIS A 1 494 ? 11.503 -14.846 -26.720 1.00 97.81 494 HIS A O 1
ATOM 3911 N N . GLU A 1 495 ? 11.726 -14.889 -24.493 1.00 97.38 495 GLU A N 1
ATOM 3912 C CA . GLU A 1 495 ? 11.491 -16.326 -24.372 1.00 97.38 495 GLU A CA 1
ATOM 3913 C C . GLU A 1 495 ? 10.061 -16.712 -24.765 1.00 97.38 495 GLU A C 1
ATOM 3915 O O . GLU A 1 495 ? 9.882 -17.647 -25.541 1.00 97.38 495 GLU A O 1
ATOM 3920 N N . ALA A 1 496 ? 9.058 -15.967 -24.302 1.00 97.75 496 ALA A N 1
ATOM 3921 C CA . ALA A 1 496 ? 7.661 -16.168 -24.668 1.00 97.75 496 ALA A CA 1
ATOM 3922 C C . ALA A 1 496 ? 7.444 -16.011 -26.182 1.00 97.75 496 ALA A C 1
ATOM 3924 O O . ALA A 1 496 ? 6.806 -16.860 -26.805 1.00 97.75 496 ALA A O 1
ATOM 3925 N N . LEU A 1 497 ? 8.043 -14.985 -26.797 1.00 97.50 497 LEU A N 1
ATOM 3926 C CA . LEU A 1 497 ? 8.021 -14.789 -28.250 1.00 97.50 497 LEU A CA 1
ATOM 3927 C C . LEU A 1 497 ? 8.686 -15.952 -28.995 1.00 97.50 497 LEU A C 1
ATOM 3929 O O . LEU A 1 497 ? 8.144 -16.428 -29.992 1.00 97.50 497 LEU A O 1
ATOM 3933 N N . ARG A 1 498 ? 9.830 -16.445 -28.510 1.00 96.88 498 ARG A N 1
ATOM 3934 C CA . ARG A 1 498 ? 10.512 -17.615 -29.079 1.00 96.88 498 ARG A CA 1
ATOM 3935 C C . ARG A 1 498 ? 9.634 -18.863 -28.989 1.00 96.88 498 ARG A C 1
ATOM 3937 O O . ARG A 1 498 ? 9.456 -19.541 -29.992 1.00 96.88 498 ARG A O 1
ATOM 3944 N N . VAL A 1 499 ? 9.035 -19.136 -27.828 1.00 97.19 499 VAL A N 1
ATOM 3945 C CA . VAL A 1 499 ? 8.122 -20.276 -27.631 1.00 97.19 499 VAL A CA 1
ATOM 3946 C C . VAL A 1 499 ? 6.910 -20.175 -28.559 1.00 97.19 499 VAL A C 1
ATOM 3948 O O . VAL A 1 499 ? 6.556 -21.159 -29.199 1.00 97.19 499 VAL A O 1
ATOM 3951 N N . TRP A 1 500 ? 6.316 -18.990 -28.705 1.00 96.81 500 TRP A N 1
ATOM 3952 C CA . TRP A 1 500 ? 5.186 -18.769 -29.614 1.00 96.81 500 TRP A CA 1
ATOM 3953 C C . TRP A 1 500 ? 5.556 -18.998 -31.088 1.00 96.81 500 TRP A C 1
ATOM 3955 O O . TRP A 1 500 ? 4.789 -19.608 -31.829 1.00 96.81 500 TRP A O 1
ATOM 3965 N N . ARG A 1 501 ? 6.733 -18.523 -31.522 1.00 95.19 501 ARG A N 1
ATOM 3966 C CA . ARG A 1 501 ? 7.178 -18.585 -32.928 1.00 95.19 501 ARG A CA 1
ATOM 3967 C C . ARG A 1 501 ? 7.757 -19.950 -33.318 1.00 95.19 501 ARG A C 1
ATOM 3969 O O . ARG A 1 501 ? 7.561 -20.391 -34.447 1.00 95.19 501 ARG A O 1
ATOM 3976 N N . GLU A 1 502 ? 8.492 -20.595 -32.415 1.00 97.88 502 GLU A N 1
ATOM 3977 C CA . GLU A 1 502 ? 9.344 -21.754 -32.720 1.00 97.88 502 GLU A CA 1
ATOM 3978 C C . GLU A 1 502 ? 8.873 -23.055 -32.053 1.00 97.88 502 GLU A C 1
ATOM 3980 O O . GLU A 1 502 ? 9.188 -24.137 -32.548 1.00 97.88 502 GLU A O 1
ATOM 3985 N N . GLU A 1 503 ? 8.098 -22.982 -30.965 1.00 97.81 503 GLU A N 1
ATOM 3986 C CA . GLU A 1 503 ? 7.630 -24.145 -30.194 1.00 97.81 503 GLU A CA 1
ATOM 3987 C C . GLU A 1 503 ? 6.094 -24.150 -30.007 1.00 97.81 503 GLU A C 1
ATOM 3989 O O . GLU A 1 503 ? 5.600 -24.173 -28.873 1.00 97.81 503 GLU A O 1
ATOM 3994 N N . PRO A 1 504 ? 5.299 -24.172 -31.096 1.00 96.81 504 PRO A N 1
ATOM 3995 C CA . PRO A 1 504 ? 3.842 -24.020 -31.026 1.00 96.81 504 PRO A CA 1
ATOM 3996 C C . PRO A 1 504 ? 3.152 -25.100 -30.179 1.00 96.81 504 PRO A C 1
ATOM 3998 O O . PRO A 1 504 ? 2.181 -24.809 -29.484 1.00 96.81 504 PRO A O 1
ATOM 4001 N N . ASP A 1 505 ? 3.682 -26.327 -30.159 1.00 97.94 505 ASP A N 1
ATOM 4002 C CA . ASP A 1 505 ? 3.149 -27.405 -29.318 1.00 97.94 505 ASP A CA 1
ATOM 4003 C C . ASP A 1 505 ? 3.341 -27.120 -27.822 1.00 97.94 505 ASP A C 1
ATOM 4005 O O . ASP A 1 505 ? 2.502 -27.498 -27.002 1.00 97.94 505 ASP A O 1
ATOM 4009 N N . LEU A 1 506 ? 4.458 -26.487 -27.441 1.00 97.56 506 LEU A N 1
ATOM 4010 C CA . LEU A 1 506 ? 4.691 -26.077 -26.059 1.00 97.56 506 LEU A CA 1
ATOM 4011 C C . LEU A 1 506 ? 3.767 -24.917 -25.692 1.00 97.56 506 LEU A C 1
ATOM 4013 O O . LEU A 1 506 ? 3.097 -25.001 -24.664 1.00 97.56 506 LEU A O 1
ATOM 4017 N N . TYR A 1 507 ? 3.679 -23.893 -26.546 1.00 98.50 507 TYR A N 1
ATOM 4018 C CA . TYR A 1 507 ? 2.759 -22.772 -26.350 1.00 98.50 507 TYR A CA 1
ATOM 4019 C C . TYR A 1 507 ? 1.316 -23.253 -26.149 1.00 98.50 507 TYR A C 1
ATOM 4021 O O . TYR A 1 507 ? 0.683 -22.895 -25.156 1.00 98.50 507 TYR A O 1
ATOM 4029 N N . GLN A 1 508 ? 0.818 -24.123 -27.034 1.00 98.25 508 GLN A N 1
ATOM 4030 C CA . GLN A 1 508 ? -0.551 -24.629 -26.960 1.00 98.25 508 GLN A CA 1
ATOM 4031 C C . GLN A 1 508 ? -0.801 -25.399 -25.656 1.00 98.25 508 GLN A C 1
ATOM 4033 O O . GLN A 1 508 ? -1.820 -25.184 -25.004 1.00 98.25 508 GLN A O 1
ATOM 4038 N N . ARG A 1 509 ? 0.151 -26.236 -25.215 1.00 98.31 509 ARG A N 1
ATOM 4039 C CA . ARG A 1 509 ? 0.045 -26.928 -23.919 1.00 98.31 509 ARG A CA 1
ATOM 4040 C C . ARG A 1 509 ? -0.014 -25.956 -22.743 1.00 98.31 509 ARG A C 1
ATOM 4042 O O . ARG A 1 509 ? -0.819 -26.173 -21.841 1.00 98.31 509 ARG A O 1
ATOM 4049 N N . LEU A 1 510 ? 0.826 -24.920 -22.731 1.00 98.62 510 LEU A N 1
ATOM 4050 C CA . LEU A 1 510 ? 0.816 -23.901 -21.675 1.00 98.62 510 LEU A CA 1
ATOM 4051 C C . LEU A 1 510 ? -0.511 -23.129 -21.673 1.00 98.62 510 LEU A C 1
ATOM 4053 O O . LEU A 1 510 ? -1.123 -22.988 -20.619 1.00 98.62 510 LEU A O 1
ATOM 4057 N N . SER A 1 511 ? -1.005 -22.727 -22.848 1.00 98.56 511 SER A N 1
ATOM 4058 C CA . SER A 1 511 ? -2.294 -22.040 -23.016 1.00 98.56 511 SER A CA 1
ATOM 4059 C C . SER A 1 511 ? -3.471 -22.888 -22.520 1.00 98.56 511 SER A C 1
ATOM 4061 O O . SER A 1 511 ? -4.299 -22.412 -21.739 1.00 98.56 511 SER A O 1
ATOM 4063 N N . ASP A 1 512 ? -3.528 -24.170 -22.893 1.00 98.44 512 ASP A N 1
ATOM 4064 C CA . ASP A 1 512 ? -4.601 -25.074 -22.469 1.00 98.44 512 ASP A CA 1
ATOM 4065 C C . ASP A 1 512 ? -4.560 -25.353 -20.962 1.00 98.44 512 ASP A C 1
ATOM 4067 O O . ASP A 1 512 ? -5.608 -25.398 -20.309 1.00 98.44 512 ASP A O 1
ATOM 4071 N N . ARG A 1 513 ? -3.361 -25.483 -20.382 1.00 98.50 513 ARG A N 1
ATOM 4072 C CA . ARG A 1 513 ? -3.185 -25.614 -18.930 1.00 98.50 513 ARG A CA 1
ATOM 4073 C C . ARG A 1 513 ? -3.577 -24.333 -18.203 1.00 98.50 513 ARG A C 1
ATOM 4075 O O . ARG A 1 513 ? -4.328 -24.422 -17.239 1.00 98.50 513 ARG A O 1
ATOM 4082 N N . ALA A 1 514 ? -3.149 -23.161 -18.675 1.00 98.44 514 ALA A N 1
ATOM 4083 C CA . ALA A 1 514 ? -3.545 -21.869 -18.115 1.00 98.44 514 ALA A CA 1
ATOM 4084 C C . ALA A 1 514 ? -5.074 -21.721 -18.105 1.00 98.44 514 ALA A C 1
ATOM 4086 O O . ALA A 1 514 ? -5.659 -21.440 -17.056 1.00 98.44 514 ALA A O 1
ATOM 4087 N N . ARG A 1 515 ? -5.727 -22.036 -19.233 1.00 98.12 515 ARG A N 1
ATOM 4088 C CA . ARG A 1 515 ? -7.189 -22.058 -19.367 1.00 98.12 515 ARG A CA 1
ATOM 4089 C C . ARG A 1 515 ? -7.842 -23.022 -18.385 1.00 98.12 515 ARG A C 1
ATOM 4091 O O . ARG A 1 515 ? -8.784 -22.644 -17.693 1.00 98.12 515 ARG A O 1
ATOM 4098 N N . SER A 1 516 ? -7.357 -24.258 -18.310 1.00 97.75 516 SER A N 1
ATOM 4099 C CA . SER A 1 516 ? -7.907 -25.275 -17.409 1.00 97.75 516 SER A CA 1
ATOM 4100 C C . SER A 1 516 ? -7.755 -24.885 -15.936 1.00 97.75 516 SER A C 1
ATOM 4102 O O . SER A 1 516 ? -8.710 -25.011 -15.170 1.00 97.75 516 SER A O 1
ATOM 4104 N N . THR A 1 517 ? -6.576 -24.404 -15.535 1.00 97.94 517 THR A N 1
ATOM 4105 C CA . THR A 1 517 ? -6.285 -23.968 -14.164 1.00 97.94 517 THR A CA 1
ATOM 4106 C C . THR A 1 517 ? -7.186 -22.804 -13.775 1.00 97.94 517 THR A C 1
ATOM 4108 O O . THR A 1 517 ? -7.903 -22.897 -12.779 1.00 97.94 517 THR A O 1
ATOM 4111 N N . ALA A 1 518 ? -7.237 -21.750 -14.592 1.00 97.44 518 ALA A N 1
ATOM 4112 C CA . ALA A 1 518 ? -8.033 -20.564 -14.301 1.00 97.44 518 ALA A CA 1
ATOM 4113 C C . ALA A 1 518 ? -9.537 -20.850 -14.217 1.00 97.44 518 ALA A C 1
ATOM 4115 O O . ALA A 1 518 ? -10.199 -20.404 -13.283 1.00 97.44 518 ALA A O 1
ATOM 4116 N N . ARG A 1 519 ? -10.075 -21.668 -15.131 1.00 96.75 519 ARG A N 1
ATOM 4117 C CA . ARG A 1 519 ? -11.499 -22.053 -15.130 1.00 96.75 519 ARG A CA 1
ATOM 4118 C C . ARG A 1 519 ? -11.881 -22.968 -13.962 1.00 96.75 519 ARG A C 1
ATOM 4120 O O . ARG A 1 519 ? -13.066 -23.198 -13.734 1.00 96.75 519 ARG A O 1
ATOM 4127 N N . SER A 1 520 ? -10.906 -23.489 -13.213 1.00 96.12 520 SER A N 1
ATOM 4128 C CA . SER A 1 520 ? -11.158 -24.231 -11.972 1.00 96.12 520 SER A CA 1
ATOM 4129 C C . SER A 1 520 ? -11.436 -23.317 -10.767 1.00 96.12 520 SER A C 1
ATOM 4131 O O . SER A 1 520 ? -12.002 -23.777 -9.767 1.00 96.12 520 SER A O 1
ATOM 4133 N N . PHE A 1 521 ? -11.072 -22.034 -10.857 1.00 96.38 521 PHE A N 1
ATOM 4134 C CA . PHE A 1 521 ? -11.369 -21.022 -9.848 1.00 96.38 521 PHE A CA 1
ATOM 4135 C C . PHE A 1 521 ? -12.763 -20.453 -10.101 1.00 96.38 521 PHE A C 1
ATOM 4137 O O . PHE A 1 521 ? -12.976 -19.656 -11.009 1.00 96.38 521 PHE A O 1
ATOM 4144 N N . THR A 1 522 ? -13.726 -20.878 -9.289 1.00 96.69 522 THR A N 1
ATOM 4145 C CA . THR A 1 522 ? -15.129 -20.464 -9.411 1.00 96.69 522 THR A CA 1
ATOM 4146 C C . THR A 1 522 ? -15.594 -19.827 -8.116 1.00 96.69 522 THR A C 1
ATOM 4148 O O . THR A 1 522 ? -15.208 -20.266 -7.025 1.00 96.69 522 THR A O 1
ATOM 4151 N N . TRP A 1 523 ? -16.467 -18.830 -8.228 1.00 96.06 523 TRP A N 1
ATOM 4152 C CA . TRP A 1 523 ? -17.083 -18.214 -7.058 1.00 96.06 523 TRP A CA 1
ATOM 4153 C C . TRP A 1 523 ? -17.895 -19.224 -6.250 1.00 96.06 523 TRP A C 1
ATOM 4155 O O . TRP A 1 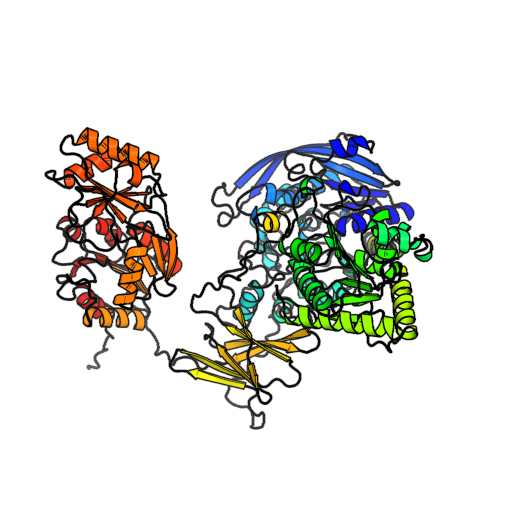523 ? -17.755 -19.249 -5.033 1.00 96.06 523 TRP A O 1
ATOM 4165 N N . GLY A 1 524 ? -18.609 -20.154 -6.890 1.00 96.19 524 GLY A N 1
ATOM 4166 C CA . GLY A 1 524 ? -19.302 -21.241 -6.192 1.00 96.19 524 GLY A CA 1
ATOM 4167 C C . GLY A 1 524 ? -18.391 -22.144 -5.342 1.00 96.19 524 GLY A C 1
ATOM 4168 O O . GLY A 1 524 ? -18.769 -22.537 -4.235 1.00 96.19 524 GLY A O 1
ATOM 4169 N N . ARG A 1 525 ? -17.165 -22.465 -5.796 1.00 95.50 525 ARG A N 1
ATOM 4170 C CA . ARG A 1 525 ? -16.181 -23.190 -4.960 1.00 95.50 525 ARG A CA 1
ATOM 4171 C C . ARG A 1 525 ? -15.728 -22.322 -3.788 1.00 95.50 525 ARG A C 1
ATOM 4173 O O . ARG A 1 525 ? -15.684 -22.807 -2.661 1.00 95.50 525 ARG A O 1
ATOM 4180 N N . SER A 1 526 ? -15.414 -21.061 -4.066 1.00 96.56 526 SER A N 1
ATOM 4181 C CA . SER A 1 526 ? -14.944 -20.093 -3.075 1.00 96.56 526 SER A CA 1
ATOM 4182 C C . SER A 1 526 ? -15.987 -19.825 -1.978 1.00 96.56 526 SER A C 1
ATOM 4184 O O . SER A 1 526 ? -15.670 -19.799 -0.788 1.00 96.56 526 SER A O 1
ATOM 4186 N N . ALA A 1 527 ? -17.258 -19.717 -2.361 1.00 97.38 527 ALA A N 1
ATOM 4187 C CA . ALA A 1 527 ? -18.380 -19.551 -1.454 1.00 97.38 527 ALA A CA 1
ATOM 4188 C C . ALA A 1 527 ? -18.614 -20.799 -0.598 1.00 97.38 527 ALA A C 1
ATOM 4190 O O . ALA A 1 527 ? -18.833 -20.675 0.602 1.00 97.38 527 ALA A O 1
ATOM 4191 N N . ARG A 1 528 ? -18.510 -22.004 -1.177 1.00 96.94 528 ARG A N 1
ATOM 4192 C CA . ARG A 1 528 ? -18.693 -23.263 -0.437 1.00 96.94 528 ARG A CA 1
ATOM 4193 C C . ARG A 1 528 ? -17.719 -23.402 0.730 1.00 96.94 528 ARG A C 1
ATOM 4195 O O . ARG A 1 528 ? -18.163 -23.683 1.834 1.00 96.94 528 ARG A O 1
ATOM 4202 N N . VAL A 1 529 ? -16.428 -23.139 0.507 1.00 95.88 529 VAL A N 1
ATOM 4203 C CA . VAL A 1 529 ? -15.405 -23.209 1.570 1.00 95.88 529 VAL A CA 1
ATOM 4204 C C . VAL A 1 529 ? -15.771 -22.304 2.750 1.00 95.88 529 VAL A C 1
ATOM 4206 O O . VAL A 1 529 ? -15.674 -22.711 3.909 1.00 95.88 529 VAL A O 1
ATOM 4209 N N . ARG A 1 530 ? -16.239 -21.087 2.461 1.00 96.81 530 ARG A N 1
ATOM 4210 C CA . ARG A 1 530 ? -16.642 -20.120 3.486 1.00 96.81 530 ARG A CA 1
ATOM 4211 C C . ARG A 1 530 ? -17.943 -20.504 4.176 1.00 96.81 530 ARG A C 1
ATOM 4213 O O . ARG A 1 530 ? -17.999 -20.454 5.397 1.00 96.81 530 ARG A O 1
ATOM 4220 N N . LEU A 1 531 ? -18.956 -20.946 3.430 1.00 96.88 531 LEU A N 1
ATOM 4221 C CA . LEU A 1 531 ? -20.226 -21.416 3.991 1.00 96.88 531 LEU A CA 1
ATOM 4222 C C . LEU A 1 531 ? -20.031 -22.624 4.918 1.00 96.88 531 LEU A C 1
ATOM 4224 O O . LEU A 1 531 ? -20.636 -22.655 5.990 1.00 96.88 531 LEU A O 1
ATOM 4228 N N . ASP A 1 532 ? -19.149 -23.559 4.557 1.00 94.19 532 ASP A N 1
ATOM 4229 C CA . ASP A 1 532 ? -18.765 -24.682 5.418 1.00 94.19 532 ASP A CA 1
ATOM 4230 C C . ASP A 1 532 ? -18.084 -24.175 6.702 1.00 94.19 532 ASP A C 1
ATOM 4232 O O . ASP A 1 532 ? -18.357 -24.670 7.793 1.00 94.19 532 ASP A O 1
ATOM 4236 N N . GLY A 1 533 ? -17.230 -23.150 6.599 1.00 93.19 533 GLY A N 1
ATOM 4237 C CA . GLY A 1 533 ? -16.658 -22.447 7.753 1.00 93.19 533 GLY A CA 1
ATOM 4238 C C . GLY A 1 533 ? -17.712 -21.791 8.645 1.00 93.19 533 GLY A C 1
ATOM 4239 O O . GLY A 1 533 ? -17.688 -21.957 9.862 1.00 93.19 533 GLY A O 1
ATOM 4240 N N . PHE A 1 534 ? -18.673 -21.090 8.046 1.00 93.94 534 PHE A N 1
ATOM 4241 C CA . PHE A 1 534 ? -19.738 -20.383 8.756 1.00 93.94 534 PHE A CA 1
ATOM 4242 C C . PHE A 1 534 ? -20.671 -21.344 9.491 1.00 93.94 534 PHE A C 1
ATOM 4244 O O . PHE A 1 534 ? -21.089 -21.050 10.609 1.00 93.94 534 PHE A O 1
ATOM 4251 N N . ALA A 1 535 ? -20.977 -22.500 8.899 1.00 91.31 535 ALA A N 1
ATOM 4252 C CA . ALA A 1 535 ? -21.792 -23.528 9.538 1.00 91.31 535 ALA A CA 1
ATOM 4253 C C . ALA A 1 535 ? -21.163 -24.010 10.859 1.00 91.31 535 ALA A C 1
ATOM 4255 O O . ALA A 1 535 ? -21.854 -24.056 11.881 1.00 91.31 535 ALA A O 1
ATOM 4256 N N . ARG A 1 536 ? -19.838 -24.237 10.882 1.00 87.44 536 ARG A N 1
ATOM 4257 C CA . ARG A 1 536 ? -19.104 -24.660 12.094 1.00 87.44 536 ARG A CA 1
ATOM 4258 C C . ARG A 1 536 ? -19.238 -23.675 13.260 1.00 87.44 536 ARG A C 1
ATOM 4260 O O . ARG A 1 536 ? -19.261 -24.101 14.414 1.00 87.44 536 ARG A O 1
ATOM 4267 N N . LEU A 1 537 ? -19.391 -22.377 12.976 1.00 85.06 537 LEU A N 1
ATOM 4268 C CA . LEU A 1 537 ? -19.566 -21.346 14.009 1.00 85.06 537 LEU A CA 1
ATOM 4269 C C . LEU A 1 537 ? -20.875 -21.507 14.798 1.00 85.06 537 LEU A C 1
ATOM 4271 O O . LEU A 1 537 ? -20.928 -21.163 15.980 1.00 85.06 537 LEU A O 1
ATOM 4275 N N . PHE A 1 538 ? -21.931 -22.038 14.171 1.00 76.06 538 PHE A N 1
ATOM 4276 C CA . PHE A 1 538 ? -23.237 -22.241 14.812 1.00 76.06 538 PHE A CA 1
ATOM 4277 C C . PHE A 1 538 ? -23.433 -23.652 15.375 1.00 76.06 538 PHE A C 1
ATOM 4279 O O . PHE A 1 538 ? -24.290 -23.844 16.236 1.00 76.06 538 PHE A O 1
ATOM 4286 N N . GLU A 1 539 ? -22.627 -24.623 14.943 1.00 71.69 539 GLU A N 1
ATOM 4287 C CA . GLU A 1 539 ? -22.638 -26.001 15.458 1.00 71.69 539 GLU A CA 1
ATOM 4288 C C . GLU A 1 539 ? -21.936 -26.139 16.826 1.00 71.69 539 GLU A C 1
ATOM 4290 O O . GLU A 1 539 ? -22.066 -27.163 17.494 1.00 71.69 539 GLU A O 1
ATOM 4295 N N . GLY A 1 540 ? -21.275 -25.076 17.305 1.00 57.38 540 GLY A N 1
ATOM 4296 C CA . GLY A 1 540 ? -20.735 -24.969 18.665 1.00 57.38 540 GLY A CA 1
ATOM 4297 C C . GLY A 1 540 ? -19.297 -25.468 18.847 1.00 57.38 540 GLY A C 1
ATOM 4298 O O . GLY A 1 540 ? -18.827 -25.491 19.986 1.00 57.38 540 GLY A O 1
ATOM 4299 N N . ASP A 1 541 ? -18.610 -25.823 17.757 1.00 52.84 541 ASP A N 1
ATOM 4300 C CA . ASP A 1 541 ? -17.284 -26.466 17.764 1.00 52.84 541 ASP A CA 1
ATOM 4301 C C . ASP A 1 541 ? -16.111 -25.465 17.880 1.00 52.84 541 ASP A C 1
ATOM 4303 O O . ASP A 1 541 ? -15.010 -25.816 18.288 1.00 52.84 541 ASP A O 1
ATOM 4307 N N . THR A 1 542 ? -16.343 -24.173 17.623 1.00 55.66 542 THR A N 1
ATOM 4308 C CA . THR A 1 542 ? -15.314 -23.114 17.688 1.00 55.66 542 THR A CA 1
ATOM 4309 C C . THR A 1 542 ? -15.556 -22.145 18.848 1.00 55.66 542 THR A C 1
ATOM 4311 O O . THR A 1 542 ? -15.633 -20.927 18.667 1.00 55.66 542 THR A O 1
ATOM 4314 N N . ARG A 1 543 ? -15.740 -22.651 20.076 1.00 52.62 543 ARG A N 1
ATOM 4315 C CA . ARG A 1 543 ? -15.775 -21.754 21.245 1.00 52.62 543 ARG A CA 1
ATOM 4316 C C . ARG A 1 543 ? -14.414 -21.081 21.402 1.00 52.62 543 ARG A C 1
ATOM 4318 O O . ARG A 1 543 ? -13.404 -21.766 21.509 1.00 52.62 543 ARG A O 1
ATOM 4325 N N . ARG A 1 544 ? -14.437 -19.745 21.452 1.00 57.97 544 ARG A N 1
ATOM 4326 C CA . ARG A 1 544 ? -13.315 -18.824 21.687 1.00 57.97 544 ARG A CA 1
ATOM 4327 C C . ARG A 1 544 ? -12.492 -19.302 22.894 1.00 57.97 544 ARG A C 1
ATOM 4329 O O . ARG A 1 544 ? -12.831 -18.997 24.037 1.00 57.97 544 ARG A O 1
ATOM 4336 N N . ALA A 1 545 ? -11.452 -20.102 22.661 1.00 46.53 545 ALA A N 1
ATOM 4337 C CA . ALA A 1 545 ? -10.443 -20.342 23.680 1.00 46.53 545 ALA A CA 1
ATOM 4338 C C . ALA A 1 545 ? -9.700 -19.010 23.862 1.00 46.53 545 ALA A C 1
ATOM 4340 O O . ALA A 1 545 ? -9.308 -18.412 22.857 1.00 46.53 545 ALA A O 1
ATOM 4341 N N . PRO A 1 546 ? -9.543 -18.492 25.093 1.00 45.25 546 PRO A N 1
ATOM 4342 C CA . PRO A 1 546 ? -8.691 -17.336 25.306 1.00 45.25 546 PRO A CA 1
ATOM 4343 C C . PRO A 1 546 ? -7.296 -17.729 24.837 1.00 45.25 546 PRO A C 1
ATOM 4345 O O . PRO A 1 546 ? -6.705 -18.647 25.406 1.00 45.25 546 PRO A O 1
ATOM 4348 N N . VAL A 1 547 ? -6.801 -17.088 23.777 1.00 48.88 547 VAL A N 1
ATOM 4349 C CA . VAL A 1 547 ? -5.421 -17.306 23.359 1.00 48.88 547 VAL A CA 1
ATOM 4350 C C . VAL A 1 547 ? -4.558 -16.679 24.449 1.00 48.88 547 VAL A C 1
ATOM 4352 O O . VAL A 1 547 ? -4.637 -15.464 24.645 1.00 48.88 547 VAL A O 1
ATOM 4355 N N . PRO A 1 548 ? -3.791 -17.466 25.222 1.00 43.31 548 PRO A N 1
ATOM 4356 C CA . PRO A 1 548 ? -2.910 -16.900 26.219 1.00 43.31 548 PRO A CA 1
ATOM 4357 C C . PRO A 1 548 ? -1.796 -16.211 25.446 1.00 43.31 548 PRO A C 1
ATOM 4359 O O . PRO A 1 548 ? -0.907 -16.870 24.910 1.00 43.31 548 PRO A O 1
ATOM 4362 N N . VAL A 1 549 ? -1.827 -14.884 25.383 1.00 47.00 549 VAL A N 1
ATOM 4363 C CA . VAL A 1 549 ? -0.676 -14.113 24.916 1.00 47.00 549 VAL A CA 1
ATOM 4364 C C . VAL A 1 549 ? 0.284 -13.988 26.092 1.00 47.00 549 VAL A C 1
ATOM 4366 O O . VAL A 1 549 ? 0.526 -12.919 26.635 1.00 47.00 549 VAL A O 1
ATOM 4369 N N . THR A 1 550 ? 0.771 -15.126 26.591 1.00 42.06 550 THR A N 1
ATOM 4370 C CA . THR A 1 550 ? 1.887 -15.090 27.525 1.00 42.06 550 THR A CA 1
ATOM 4371 C C . THR A 1 550 ? 3.141 -14.791 26.720 1.00 42.06 550 THR A C 1
ATOM 4373 O O . THR A 1 550 ? 3.420 -15.419 25.693 1.00 42.06 550 THR A O 1
ATOM 4376 N N . ALA A 1 551 ? 3.914 -13.820 27.202 1.00 39.03 551 ALA A N 1
ATOM 4377 C CA . ALA A 1 551 ? 5.280 -13.574 26.776 1.00 39.03 551 ALA A CA 1
ATOM 4378 C C . ALA A 1 551 ? 6.159 -14.780 27.158 1.00 39.03 551 ALA A C 1
ATOM 4380 O O . ALA A 1 551 ? 6.967 -14.718 28.079 1.00 39.03 551 ALA A O 1
ATOM 4381 N N . SER A 1 552 ? 5.984 -15.927 26.497 1.00 36.44 552 SER A N 1
ATOM 4382 C CA . SER A 1 552 ? 7.037 -16.935 26.477 1.00 36.44 552 SER A CA 1
ATOM 4383 C C . SER A 1 552 ? 8.215 -16.324 25.729 1.00 36.44 552 SER A C 1
ATOM 4385 O O . SER A 1 552 ? 8.010 -15.743 24.649 1.00 36.44 552 SER A O 1
ATOM 4387 N N . GLU A 1 553 ? 9.409 -16.440 26.319 1.00 35.97 553 GLU A N 1
ATOM 4388 C CA . GLU A 1 553 ? 10.652 -15.897 25.774 1.00 35.97 553 GLU A CA 1
ATOM 4389 C C . GLU A 1 553 ? 10.708 -16.125 24.257 1.00 35.97 553 GLU A C 1
ATOM 4391 O O . GLU A 1 553 ? 10.376 -17.224 23.785 1.00 35.97 553 GLU A O 1
ATOM 4396 N N . PRO A 1 554 ? 11.052 -15.090 23.470 1.00 35.78 554 PRO A N 1
ATOM 4397 C CA . PRO A 1 554 ? 11.252 -15.269 22.042 1.00 35.78 554 PRO A CA 1
ATOM 4398 C C . PRO A 1 554 ? 12.235 -16.430 21.840 1.00 35.78 554 PRO A C 1
ATOM 4400 O O . PRO A 1 554 ? 13.159 -16.575 22.644 1.00 35.78 554 PRO A O 1
ATOM 4403 N N . PRO A 1 555 ? 12.077 -17.268 20.798 1.00 33.31 555 PRO A N 1
ATOM 4404 C CA . PRO A 1 555 ? 13.165 -18.146 20.410 1.00 33.31 555 PRO A CA 1
ATOM 4405 C C . PRO A 1 555 ? 14.372 -17.243 20.171 1.00 33.31 555 PRO A C 1
ATOM 4407 O O . PRO A 1 555 ? 14.389 -16.446 19.234 1.00 33.31 555 PRO A O 1
ATOM 4410 N N . VAL A 1 556 ? 15.334 -17.315 21.087 1.00 34.59 556 VAL A N 1
ATOM 4411 C CA . VAL A 1 556 ? 16.597 -16.602 20.993 1.00 34.59 556 VAL A CA 1
ATOM 4412 C C . VAL A 1 556 ? 17.184 -17.028 19.654 1.00 34.59 556 VAL A C 1
ATOM 4414 O O . VAL A 1 556 ? 17.485 -18.211 19.467 1.00 34.59 556 VAL A O 1
ATOM 4417 N N . LEU A 1 557 ? 17.305 -16.094 18.699 1.00 38.12 557 LEU A N 1
ATOM 4418 C CA . LEU A 1 557 ? 18.270 -16.257 17.612 1.00 38.12 557 LEU A CA 1
ATOM 4419 C C . LEU A 1 557 ? 19.544 -16.722 18.304 1.00 38.12 557 LEU A C 1
ATOM 4421 O O . LEU A 1 557 ? 19.959 -16.007 19.218 1.00 38.12 557 LEU A O 1
ATOM 4425 N N . PRO A 1 558 ? 20.095 -17.911 17.986 1.00 30.45 558 PRO A N 1
ATOM 4426 C CA . PRO A 1 558 ? 21.197 -18.463 18.753 1.00 30.45 558 PRO A CA 1
ATOM 4427 C C . PRO A 1 558 ? 22.221 -17.355 18.926 1.00 30.45 558 PRO A C 1
ATOM 4429 O O . PRO A 1 558 ? 22.703 -16.809 17.929 1.00 30.45 558 PRO A O 1
ATOM 4432 N N . ALA A 1 559 ? 22.455 -16.956 20.183 1.00 31.25 559 ALA A N 1
ATOM 4433 C CA . ALA A 1 559 ? 23.453 -15.948 20.473 1.00 31.25 559 ALA A CA 1
ATOM 4434 C C . ALA A 1 559 ? 24.719 -16.409 19.743 1.00 31.25 559 ALA A C 1
ATOM 4436 O O . ALA A 1 559 ? 25.075 -17.589 19.875 1.00 31.25 559 ALA A O 1
ATOM 4437 N N . PRO A 1 560 ? 25.348 -15.565 18.905 1.00 37.56 560 PRO A N 1
ATOM 4438 C CA . PRO A 1 560 ? 26.585 -15.958 18.265 1.00 37.56 560 PRO A CA 1
ATOM 4439 C C . PRO A 1 560 ? 27.522 -16.370 19.391 1.00 37.56 560 PRO A C 1
ATOM 4441 O O . PRO A 1 560 ? 27.772 -15.590 20.309 1.00 37.56 560 PRO A O 1
ATOM 4444 N N . THR A 1 561 ? 27.936 -17.635 19.355 1.00 28.97 561 THR A N 1
ATOM 4445 C CA . THR A 1 561 ? 28.860 -18.221 20.319 1.00 28.97 561 THR A CA 1
ATOM 4446 C C . THR A 1 561 ? 29.992 -17.236 20.562 1.00 28.97 561 THR A C 1
ATOM 4448 O O . THR A 1 561 ? 30.586 -16.740 19.596 1.00 28.97 561 THR A O 1
ATOM 4451 N N . ASP A 1 562 ? 30.252 -16.944 21.836 1.00 30.64 562 ASP A N 1
ATOM 4452 C CA . ASP A 1 562 ? 31.385 -16.136 22.276 1.00 30.64 562 ASP A CA 1
ATOM 4453 C C . ASP A 1 562 ? 32.650 -16.602 21.517 1.00 30.64 562 ASP A C 1
ATOM 4455 O O . ASP A 1 562 ? 32.814 -17.809 21.309 1.00 30.64 562 ASP A O 1
ATOM 4459 N N . PRO A 1 563 ? 33.558 -15.724 21.044 1.00 37.00 563 PRO A N 1
ATOM 4460 C CA . PRO A 1 563 ? 34.699 -16.140 20.221 1.00 37.00 563 PRO A CA 1
ATOM 4461 C C . PRO A 1 563 ? 35.716 -17.043 20.943 1.00 37.00 563 PRO A C 1
ATOM 4463 O O . PRO A 1 563 ? 36.759 -17.366 20.369 1.00 37.00 563 PRO A O 1
ATOM 4466 N N . GLY A 1 564 ? 35.458 -17.421 22.193 1.00 35.16 564 GLY A N 1
ATOM 4467 C CA . GLY A 1 564 ? 36.251 -18.356 22.971 1.00 35.16 564 GLY A CA 1
ATOM 4468 C C . GLY A 1 564 ? 35.566 -19.715 23.043 1.00 35.16 564 GLY A C 1
ATOM 4469 O O . GLY A 1 564 ? 34.445 -19.812 23.512 1.00 35.16 564 GLY A O 1
ATOM 4470 N N . GLU A 1 565 ? 36.292 -20.761 22.645 1.00 37.44 565 GLU A N 1
ATOM 4471 C CA . GLU A 1 565 ? 35.946 -22.181 22.840 1.00 37.44 565 GLU A CA 1
ATOM 4472 C C . GLU A 1 565 ? 35.042 -22.836 21.776 1.00 37.44 565 GLU A C 1
ATOM 4474 O O . GLU A 1 565 ? 34.001 -23.422 22.048 1.00 37.44 565 GLU A O 1
ATOM 4479 N N . GLY A 1 566 ? 35.530 -22.855 20.531 1.00 28.59 566 GLY A N 1
ATOM 4480 C CA . GLY A 1 566 ? 35.064 -23.776 19.490 1.00 28.59 566 GLY A CA 1
ATOM 4481 C C . GLY A 1 566 ? 36.236 -24.305 18.662 1.00 28.59 566 GLY A C 1
ATOM 4482 O O . GLY A 1 566 ? 36.935 -23.551 17.990 1.00 28.59 566 GLY A O 1
ATOM 4483 N N . THR A 1 567 ? 36.484 -25.610 18.743 1.00 32.34 567 THR A N 1
ATOM 4484 C CA . THR A 1 567 ? 37.602 -26.344 18.128 1.00 32.34 567 THR A CA 1
ATOM 4485 C C . THR A 1 567 ? 37.786 -26.059 16.633 1.00 32.34 567 THR A C 1
ATOM 4487 O O . THR A 1 567 ? 36.836 -26.075 15.852 1.00 32.34 567 THR A O 1
ATOM 4490 N N . GLY A 1 568 ? 39.037 -25.842 16.217 1.00 36.97 568 GLY A N 1
ATOM 4491 C CA . GLY A 1 568 ? 39.385 -25.420 14.864 1.00 36.97 568 GLY A CA 1
ATOM 4492 C C . GLY A 1 568 ? 38.971 -26.398 13.762 1.00 36.97 568 GLY A C 1
ATOM 4493 O O . GLY A 1 568 ? 39.564 -27.465 13.632 1.00 36.97 568 GLY A O 1
ATOM 4494 N N . ARG A 1 569 ? 38.022 -25.975 12.911 1.00 32.06 569 ARG A N 1
ATOM 4495 C CA . ARG A 1 569 ? 37.985 -26.273 11.460 1.00 32.06 569 ARG A CA 1
ATOM 4496 C C . ARG A 1 569 ? 36.890 -25.562 10.648 1.00 32.06 569 ARG A C 1
ATOM 4498 O O . ARG A 1 569 ? 36.790 -25.839 9.457 1.00 32.06 569 ARG A O 1
ATOM 4505 N N . GLU A 1 570 ? 36.138 -24.605 11.191 1.00 33.69 570 GLU A N 1
ATOM 4506 C CA . GLU A 1 570 ? 35.328 -23.705 10.356 1.00 33.69 570 GLU A CA 1
ATOM 4507 C C . GLU A 1 570 ? 36.190 -22.540 9.843 1.00 33.69 570 GLU A C 1
ATOM 4509 O O . GLU A 1 570 ? 36.504 -21.589 10.557 1.00 33.69 570 GLU A O 1
ATOM 4514 N N . ARG A 1 571 ? 36.634 -22.617 8.582 1.00 42.53 571 ARG A N 1
ATOM 4515 C CA . ARG A 1 571 ? 37.263 -21.475 7.900 1.00 42.53 571 ARG A CA 1
ATOM 4516 C C . ARG A 1 571 ? 36.244 -20.328 7.847 1.00 42.53 571 ARG A C 1
ATOM 4518 O O . ARG A 1 571 ? 35.193 -20.488 7.234 1.00 42.53 571 ARG A O 1
ATOM 4525 N N . ARG A 1 572 ? 36.573 -19.203 8.494 1.00 55.28 572 ARG A N 1
ATOM 4526 C CA . ARG A 1 572 ? 35.727 -18.009 8.682 1.00 55.28 572 ARG A CA 1
ATOM 4527 C C . ARG A 1 572 ? 34.921 -17.665 7.416 1.00 55.28 572 ARG A C 1
ATOM 4529 O O . ARG A 1 572 ? 35.508 -17.330 6.391 1.00 55.28 572 ARG A O 1
ATOM 4536 N N . ARG A 1 573 ? 33.583 -17.744 7.495 1.00 72.88 573 ARG A N 1
ATOM 4537 C CA . ARG A 1 573 ? 32.641 -17.384 6.409 1.00 72.88 573 ARG A CA 1
ATOM 4538 C C . ARG A 1 573 ? 32.675 -15.893 6.040 1.00 72.88 573 ARG A C 1
ATOM 4540 O O . ARG A 1 573 ? 32.138 -15.515 5.005 1.00 72.88 573 ARG A O 1
ATOM 4547 N N . PHE A 1 574 ? 33.309 -15.060 6.862 1.00 81.31 574 PHE A N 1
ATOM 4548 C CA . PHE A 1 574 ? 33.380 -13.616 6.684 1.00 81.31 574 PHE A CA 1
ATOM 4549 C C . PHE A 1 574 ? 34.695 -13.038 7.226 1.00 81.31 574 PHE A C 1
ATOM 4551 O O . PHE A 1 574 ? 35.360 -13.642 8.077 1.00 81.31 574 PHE A O 1
ATOM 4558 N N . ARG A 1 575 ? 35.036 -11.832 6.775 1.00 83.31 575 ARG A N 1
ATOM 4559 C CA . ARG A 1 575 ? 36.072 -10.961 7.334 1.00 83.31 575 ARG A CA 1
ATOM 4560 C C . ARG A 1 575 ? 35.521 -9.538 7.385 1.00 83.31 575 ARG A C 1
ATOM 4562 O O . ARG A 1 575 ? 35.113 -9.014 6.359 1.00 83.31 575 ARG A O 1
ATOM 4569 N N . ALA A 1 576 ? 35.527 -8.923 8.564 1.00 83.06 576 ALA A N 1
ATOM 4570 C CA . ALA A 1 576 ? 35.185 -7.515 8.740 1.00 83.06 576 ALA A CA 1
ATOM 4571 C C . ALA A 1 576 ? 36.360 -6.784 9.391 1.00 83.06 576 ALA A C 1
ATOM 4573 O O . ALA A 1 576 ? 36.877 -7.217 10.422 1.00 83.06 576 ALA A O 1
ATOM 4574 N N . GLU A 1 577 ? 36.797 -5.690 8.780 1.00 82.94 577 GLU A N 1
ATOM 4575 C CA . GLU A 1 577 ? 37.904 -4.869 9.260 1.00 82.94 577 GLU A CA 1
ATOM 4576 C C . GLU A 1 577 ? 37.481 -3.404 9.231 1.00 82.94 577 GLU A C 1
ATOM 4578 O O . GLU A 1 577 ? 37.147 -2.865 8.176 1.00 82.94 577 GLU A O 1
ATOM 4583 N N . ARG A 1 578 ? 37.494 -2.749 10.395 1.00 77.19 578 ARG A N 1
ATOM 4584 C CA . ARG A 1 578 ? 37.288 -1.304 10.461 1.00 77.19 578 ARG A CA 1
ATOM 4585 C C . ARG A 1 578 ? 38.569 -0.600 10.015 1.00 77.19 578 ARG A C 1
ATOM 4587 O O . ARG A 1 578 ? 39.636 -0.848 10.577 1.00 77.19 578 ARG A O 1
ATOM 4594 N N . ARG A 1 579 ? 38.460 0.262 9.010 1.00 77.25 579 ARG A N 1
ATOM 4595 C CA . ARG A 1 579 ? 39.559 1.052 8.450 1.00 77.25 579 ARG A CA 1
ATOM 4596 C C . ARG A 1 579 ? 39.748 2.366 9.233 1.00 77.25 579 ARG A C 1
ATOM 4598 O O . ARG A 1 579 ? 38.865 2.756 10.001 1.00 77.25 579 ARG A O 1
ATOM 4605 N N . PRO A 1 580 ? 40.901 3.051 9.085 1.00 67.19 580 PRO A N 1
ATOM 4606 C CA . PRO A 1 580 ? 41.185 4.307 9.792 1.00 67.19 580 PRO A CA 1
ATOM 4607 C C . PRO A 1 580 ? 40.211 5.455 9.488 1.00 67.19 580 PRO A C 1
ATOM 4609 O O . PRO A 1 580 ? 40.047 6.340 10.321 1.00 67.19 580 PRO A O 1
ATOM 4612 N N . ASP A 1 581 ? 39.554 5.424 8.327 1.00 67.50 581 ASP A N 1
ATOM 4613 C CA . ASP A 1 581 ? 38.484 6.349 7.919 1.00 67.50 581 ASP A CA 1
ATOM 4614 C C . ASP A 1 581 ? 37.156 6.119 8.671 1.00 67.50 581 ASP A C 1
ATOM 4616 O O . ASP A 1 581 ? 36.195 6.861 8.490 1.00 67.50 581 ASP A O 1
ATOM 4620 N N . GLY A 1 582 ? 37.096 5.099 9.531 1.00 70.25 582 GLY A N 1
ATOM 4621 C CA . GLY A 1 582 ? 35.923 4.744 10.318 1.00 70.25 582 GLY A CA 1
ATOM 4622 C C . GLY A 1 582 ? 34.964 3.781 9.619 1.00 70.25 582 GLY A C 1
ATOM 4623 O O . GLY A 1 582 ? 34.094 3.239 10.308 1.00 70.25 582 GLY A O 1
ATOM 4624 N N . LEU A 1 583 ? 35.138 3.503 8.324 1.00 82.38 583 LEU A N 1
ATOM 4625 C CA . LEU A 1 583 ? 34.302 2.578 7.563 1.00 82.38 583 LEU A CA 1
ATOM 4626 C C . LEU A 1 583 ? 34.680 1.118 7.832 1.00 82.38 583 LEU A C 1
ATOM 4628 O O . LEU A 1 583 ? 35.784 0.795 8.276 1.00 82.38 583 LEU A O 1
ATOM 4632 N N . VAL A 1 584 ? 33.746 0.211 7.565 1.00 81.50 584 VAL A N 1
ATOM 4633 C CA . VAL A 1 584 ? 33.932 -1.231 7.732 1.00 81.50 584 VAL A CA 1
ATOM 4634 C C . VAL A 1 584 ? 34.076 -1.866 6.361 1.00 81.50 584 VAL A C 1
ATOM 4636 O O . VAL A 1 584 ? 33.143 -1.857 5.563 1.00 81.50 584 VAL A O 1
ATOM 4639 N N . HIS A 1 585 ? 35.243 -2.445 6.098 1.00 87.00 585 HIS A N 1
ATOM 4640 C CA . HIS A 1 585 ? 35.449 -3.299 4.939 1.00 87.00 585 HIS A CA 1
ATOM 4641 C C . HIS A 1 585 ? 34.979 -4.716 5.262 1.00 87.00 585 HIS A C 1
ATOM 4643 O O . HIS A 1 585 ? 35.412 -5.296 6.262 1.00 87.00 585 HIS A O 1
ATOM 4649 N N . VAL A 1 586 ? 34.108 -5.266 4.422 1.00 87.56 586 VAL A N 1
ATOM 4650 C CA . VAL A 1 586 ? 33.464 -6.565 4.628 1.00 87.56 586 VAL A CA 1
ATOM 4651 C C . VAL A 1 586 ? 33.741 -7.456 3.432 1.00 87.56 586 VAL A C 1
ATOM 4653 O O . VAL A 1 586 ? 33.496 -7.070 2.293 1.00 87.56 586 VAL A O 1
ATOM 4656 N N . GLU A 1 587 ? 34.205 -8.668 3.706 1.00 88.94 587 GLU A N 1
ATOM 4657 C CA . GLU A 1 587 ? 34.251 -9.776 2.758 1.00 88.94 587 GLU A CA 1
ATOM 4658 C C . GLU A 1 587 ? 33.368 -10.901 3.301 1.00 88.94 587 GLU A C 1
ATOM 4660 O O . GLU A 1 587 ? 33.557 -11.355 4.433 1.00 88.94 587 GLU A O 1
ATOM 4665 N N . TYR A 1 588 ? 32.407 -11.369 2.511 1.00 89.00 588 TYR A N 1
ATOM 4666 C CA . TYR A 1 588 ? 31.450 -12.394 2.917 1.00 89.00 588 TYR A CA 1
ATOM 4667 C C . TYR A 1 588 ? 31.373 -13.512 1.878 1.00 89.00 588 TYR A C 1
ATOM 4669 O O . TYR A 1 588 ? 31.228 -13.256 0.683 1.00 89.00 588 TYR A O 1
ATOM 4677 N N . ARG A 1 589 ? 31.473 -14.773 2.309 1.00 88.31 589 ARG A N 1
ATOM 4678 C CA . ARG A 1 589 ? 31.408 -15.938 1.419 1.00 88.31 589 ARG A CA 1
ATOM 4679 C C . ARG A 1 589 ? 30.052 -16.624 1.524 1.00 88.31 589 ARG A C 1
ATOM 4681 O O . ARG A 1 589 ? 29.767 -17.267 2.532 1.00 88.31 589 ARG A O 1
ATOM 4688 N N . ALA A 1 590 ? 29.276 -16.573 0.444 1.00 83.94 590 ALA A N 1
ATOM 4689 C CA . ALA A 1 590 ? 27.938 -17.156 0.379 1.00 83.94 590 ALA A CA 1
ATOM 4690 C C . ALA A 1 590 ? 27.743 -18.010 -0.892 1.00 83.94 590 ALA A C 1
ATOM 4692 O O . ALA A 1 590 ? 27.352 -17.487 -1.934 1.00 83.94 590 ALA A O 1
ATOM 4693 N N . PRO A 1 591 ? 28.027 -19.327 -0.853 1.00 80.31 591 PRO A N 1
ATOM 4694 C CA . PRO A 1 591 ? 27.748 -20.213 -1.983 1.00 80.31 591 PRO A CA 1
ATOM 4695 C C . PRO A 1 591 ? 26.245 -20.264 -2.308 1.00 80.31 591 PRO A C 1
ATOM 4697 O O . PRO A 1 591 ? 25.420 -20.451 -1.413 1.00 80.31 591 PRO A O 1
ATOM 4700 N N . GLY A 1 592 ? 25.888 -20.131 -3.589 1.00 78.31 592 GLY A N 1
ATOM 4701 C CA . GLY A 1 592 ? 24.490 -20.186 -4.047 1.00 78.31 592 GLY A CA 1
ATOM 4702 C C . GLY A 1 592 ? 23.649 -18.947 -3.707 1.00 78.31 592 GLY A C 1
ATOM 4703 O O . GLY A 1 592 ? 22.422 -19.030 -3.703 1.00 78.31 592 GLY A O 1
ATOM 4704 N N . VAL A 1 593 ? 24.297 -17.825 -3.384 1.00 85.06 593 VAL A N 1
ATOM 4705 C CA . VAL A 1 593 ? 23.685 -16.498 -3.230 1.00 85.06 593 VAL A CA 1
ATOM 4706 C C . VAL A 1 593 ? 24.113 -15.650 -4.424 1.00 85.06 593 VAL A C 1
ATOM 4708 O O . VAL A 1 593 ? 25.273 -15.707 -4.825 1.00 85.06 593 VAL A O 1
ATOM 4711 N N . GLU A 1 594 ? 23.184 -14.897 -5.011 1.00 83.69 594 GLU A N 1
ATOM 4712 C CA . GLU A 1 594 ? 23.461 -14.049 -6.180 1.00 83.69 594 GLU A CA 1
ATOM 4713 C C . GLU A 1 594 ? 23.812 -12.617 -5.788 1.00 83.69 594 GLU A C 1
ATOM 4715 O O . GLU A 1 594 ? 24.583 -11.951 -6.479 1.00 83.69 594 GLU A O 1
ATOM 4720 N N . ARG A 1 595 ? 23.252 -12.139 -4.674 1.00 86.62 595 ARG A N 1
ATOM 4721 C CA . ARG A 1 595 ? 23.444 -10.775 -4.190 1.00 86.62 595 ARG A CA 1
ATOM 4722 C C . ARG A 1 595 ? 23.533 -10.758 -2.670 1.00 86.62 595 ARG A C 1
ATOM 4724 O O . ARG A 1 595 ? 22.746 -11.420 -1.999 1.00 86.62 595 ARG A O 1
ATOM 4731 N N . VAL A 1 596 ? 24.467 -9.978 -2.141 1.00 88.75 596 VAL A N 1
ATOM 4732 C CA . VAL A 1 596 ? 24.547 -9.649 -0.715 1.00 88.75 596 VAL A CA 1
ATOM 4733 C C . VAL A 1 596 ? 24.472 -8.139 -0.592 1.00 88.75 596 VAL A C 1
ATOM 4735 O O . VAL A 1 596 ? 25.210 -7.431 -1.271 1.00 88.75 596 VAL A O 1
ATOM 4738 N N . GLU A 1 597 ? 23.582 -7.653 0.256 1.00 88.44 597 GLU A N 1
ATOM 4739 C CA . GLU A 1 597 ? 23.419 -6.241 0.576 1.00 88.44 597 GLU A CA 1
ATOM 4740 C C . GLU A 1 597 ? 23.707 -6.047 2.064 1.00 88.44 597 GLU A C 1
ATOM 4742 O O . GLU A 1 597 ? 23.245 -6.821 2.893 1.00 88.44 597 GLU A O 1
ATOM 4747 N N . ALA A 1 598 ? 24.499 -5.048 2.420 1.00 87.06 598 ALA A N 1
ATOM 4748 C CA . ALA A 1 598 ? 24.808 -4.723 3.804 1.00 87.06 598 ALA A CA 1
ATOM 4749 C C . ALA A 1 598 ? 23.941 -3.552 4.271 1.00 87.06 598 ALA A C 1
ATOM 4751 O O . ALA A 1 598 ? 23.824 -2.556 3.558 1.00 87.06 598 ALA A O 1
ATOM 4752 N N . ALA A 1 599 ? 23.358 -3.658 5.466 1.00 79.88 599 ALA A N 1
ATOM 4753 C CA . ALA A 1 599 ? 22.643 -2.556 6.096 1.00 79.88 599 ALA A CA 1
ATOM 4754 C C . ALA A 1 599 ? 23.654 -1.481 6.504 1.00 79.88 599 ALA A C 1
ATOM 4756 O O . ALA A 1 599 ? 24.424 -1.657 7.451 1.00 79.88 599 ALA A O 1
ATOM 4757 N N . ALA A 1 600 ? 23.681 -0.380 5.762 1.00 72.56 600 ALA A N 1
ATOM 4758 C CA . ALA A 1 600 ? 24.515 0.764 6.066 1.00 72.56 600 ALA A CA 1
ATOM 4759 C C . ALA A 1 600 ? 23.662 1.827 6.758 1.00 72.56 600 ALA A C 1
ATOM 4761 O O . ALA A 1 600 ? 22.712 2.358 6.185 1.00 72.56 600 ALA A O 1
ATOM 4762 N N . SER A 1 601 ? 24.030 2.166 7.991 1.00 60.97 601 SER A N 1
ATOM 4763 C CA . SER A 1 601 ? 23.588 3.417 8.599 1.00 60.97 601 SER A CA 1
ATOM 4764 C C . SER A 1 601 ? 24.439 4.518 7.992 1.00 60.97 601 SER A C 1
ATOM 4766 O O . SER A 1 601 ? 25.597 4.679 8.375 1.00 60.97 601 SER A O 1
ATOM 4768 N N . PHE A 1 602 ? 23.916 5.234 7.004 1.00 43.69 602 PHE A N 1
ATOM 4769 C CA . PHE A 1 602 ? 24.613 6.414 6.519 1.00 43.69 602 PHE A CA 1
ATOM 4770 C C . PHE A 1 602 ? 24.775 7.381 7.701 1.00 43.69 602 PHE A C 1
ATOM 4772 O O . PHE A 1 602 ? 23.800 7.621 8.417 1.00 43.69 602 PHE A O 1
ATOM 4779 N N . PRO A 1 603 ? 25.985 7.899 7.980 1.00 33.16 603 PRO A N 1
ATOM 4780 C CA . PRO A 1 603 ? 26.146 8.983 8.931 1.00 33.16 603 PRO A CA 1
ATOM 4781 C C . PRO A 1 603 ? 25.468 10.210 8.329 1.00 33.16 603 PRO A C 1
ATOM 4783 O O . PRO A 1 603 ? 26.090 11.005 7.639 1.00 33.16 603 PRO A O 1
ATOM 4786 N N . GLY A 1 604 ? 24.163 10.317 8.539 1.00 37.06 604 GLY A N 1
ATOM 4787 C CA . GLY A 1 604 ? 23.418 11.511 8.226 1.00 37.06 604 GLY A CA 1
ATOM 4788 C C . GLY A 1 604 ? 23.264 11.892 6.766 1.00 37.06 604 GLY A C 1
ATOM 4789 O O . GLY A 1 604 ? 22.816 12.995 6.497 1.00 37.06 604 GLY A O 1
ATOM 4790 N N . GLU A 1 605 ? 23.573 11.033 5.808 1.00 27.02 605 GLU A N 1
ATOM 4791 C CA . GLU A 1 605 ? 23.100 11.302 4.458 1.00 27.02 605 GLU A CA 1
ATOM 4792 C C . GLU A 1 605 ? 21.623 10.937 4.415 1.00 27.02 605 GLU A C 1
ATOM 4794 O O . GLU A 1 605 ? 21.261 9.762 4.389 1.00 27.02 605 GLU A O 1
ATOM 4799 N N . ASN A 1 606 ? 20.775 11.963 4.384 1.00 29.81 606 ASN A N 1
ATOM 4800 C CA . ASN A 1 606 ? 19.448 11.854 3.814 1.00 29.81 606 ASN A CA 1
ATOM 4801 C C . ASN A 1 606 ? 19.648 11.554 2.317 1.00 29.81 606 ASN A C 1
ATOM 4803 O O . ASN A 1 606 ? 19.536 12.421 1.448 1.00 29.81 606 ASN A O 1
ATOM 4807 N N . THR A 1 607 ? 20.016 10.315 1.981 1.00 26.62 607 THR A N 1
ATOM 4808 C CA . THR A 1 607 ? 19.707 9.774 0.666 1.00 26.62 607 THR A CA 1
ATOM 4809 C C . THR A 1 607 ? 18.200 9.607 0.651 1.00 26.62 607 THR A C 1
ATOM 4811 O O . THR A 1 607 ? 17.690 8.504 0.837 1.00 26.62 607 THR A O 1
ATOM 4814 N N . GLY A 1 608 ? 17.472 10.706 0.442 1.00 30.75 608 GLY A N 1
ATOM 4815 C CA . GLY A 1 608 ? 16.089 10.591 0.014 1.00 30.75 608 GLY A CA 1
ATOM 4816 C C . GLY A 1 608 ? 16.070 9.613 -1.166 1.00 30.75 608 GLY A C 1
ATOM 4817 O O . GLY A 1 608 ? 16.946 9.716 -2.042 1.00 30.75 608 GLY A O 1
ATOM 4818 N N . PRO A 1 609 ? 15.156 8.630 -1.220 1.00 25.30 609 PRO A N 1
ATOM 4819 C CA . PRO A 1 609 ? 15.037 7.835 -2.421 1.00 25.30 609 PRO A CA 1
ATOM 4820 C C . PRO A 1 609 ? 14.626 8.773 -3.559 1.00 25.30 609 PRO A C 1
ATOM 4822 O O . PRO A 1 609 ? 13.547 9.360 -3.583 1.00 25.30 609 PRO A O 1
ATOM 4825 N N . ARG A 1 610 ? 15.575 8.961 -4.476 1.00 36.81 610 ARG A N 1
ATOM 4826 C CA . ARG A 1 610 ? 15.471 9.755 -5.695 1.00 36.81 610 ARG A CA 1
ATOM 4827 C C . ARG A 1 610 ? 14.421 9.173 -6.636 1.00 36.81 610 ARG A C 1
ATOM 4829 O O . ARG A 1 610 ? 14.442 7.980 -6.913 1.00 36.81 610 ARG A O 1
ATOM 4836 N N . SER A 1 611 ? 13.658 10.066 -7.261 1.00 24.86 611 SER A N 1
ATOM 4837 C CA . SER A 1 611 ? 13.282 10.017 -8.681 1.00 24.86 611 SER A CA 1
ATOM 4838 C C . SER A 1 611 ? 12.881 11.427 -9.135 1.00 24.86 611 SER A C 1
ATOM 4840 O O . SER A 1 611 ? 11.813 11.901 -8.751 1.00 24.86 611 SER A O 1
ATOM 4842 N N . PRO A 1 612 ? 13.694 12.148 -9.934 1.00 27.12 612 PRO A N 1
ATOM 4843 C CA . PRO A 1 612 ? 13.188 13.292 -10.678 1.00 27.12 612 PRO A CA 1
ATOM 4844 C C . PRO A 1 612 ? 12.268 12.736 -11.768 1.00 27.12 612 PRO A C 1
ATOM 4846 O O . PRO A 1 612 ? 12.735 12.215 -12.778 1.00 27.12 612 PRO A O 1
ATOM 4849 N N . GLY A 1 613 ? 10.960 12.773 -11.522 1.00 27.47 613 GLY A N 1
ATOM 4850 C CA . GLY A 1 613 ? 9.980 12.240 -12.466 1.00 27.47 613 GLY A CA 1
ATOM 4851 C C . GLY A 1 613 ? 8.534 12.235 -11.986 1.00 27.47 613 GLY A C 1
ATOM 4852 O O . GLY A 1 613 ? 7.650 12.310 -12.832 1.00 27.47 613 GLY A O 1
ATOM 4853 N N . GLN A 1 614 ? 8.270 12.220 -10.674 1.00 32.28 614 GLN A N 1
ATOM 4854 C CA . GLN A 1 614 ? 6.888 12.230 -10.196 1.00 32.28 614 GLN A CA 1
ATOM 4855 C C . GLN A 1 614 ? 6.272 13.623 -10.321 1.00 32.28 614 GLN A C 1
ATOM 4857 O O . GLN A 1 614 ? 6.538 14.524 -9.528 1.00 32.28 614 GLN A O 1
ATOM 4862 N N . SER A 1 615 ? 5.452 13.806 -11.354 1.00 33.25 615 SER A N 1
ATOM 4863 C CA . SER A 1 615 ? 4.576 14.972 -11.453 1.00 33.25 615 SER A CA 1
ATOM 4864 C C . SER A 1 615 ? 3.552 14.953 -10.309 1.00 33.25 615 SER A C 1
ATOM 4866 O O . SER A 1 615 ? 3.160 13.887 -9.834 1.00 33.25 615 SER A O 1
ATOM 4868 N N . GLU A 1 616 ? 3.049 16.118 -9.886 1.00 32.00 616 GLU A N 1
ATOM 4869 C CA . GLU A 1 616 ? 1.938 16.186 -8.921 1.00 32.00 616 GLU A CA 1
ATOM 4870 C C . GLU A 1 616 ? 0.719 15.349 -9.362 1.00 32.00 616 GLU A C 1
ATOM 4872 O O . GLU A 1 616 ? -0.064 14.912 -8.522 1.00 32.00 616 GLU A O 1
ATOM 4877 N N . ALA A 1 617 ? 0.563 15.084 -10.665 1.00 31.02 617 ALA A N 1
ATOM 4878 C CA . ALA A 1 617 ? -0.472 14.212 -11.211 1.00 31.02 617 ALA A CA 1
ATOM 4879 C C . ALA A 1 617 ? -0.265 12.726 -10.850 1.00 31.02 617 ALA A C 1
ATOM 4881 O O . ALA A 1 617 ? -1.243 12.039 -10.552 1.00 31.02 617 ALA A O 1
ATOM 4882 N N . GLU A 1 618 ? 0.984 12.248 -10.783 1.00 33.47 618 GLU A N 1
ATOM 4883 C CA . GLU A 1 618 ? 1.323 10.867 -10.406 1.00 33.47 618 GLU A CA 1
ATOM 4884 C C . GLU A 1 618 ? 1.019 10.608 -8.926 1.00 33.47 618 GLU A C 1
ATOM 4886 O O . GLU A 1 618 ? 0.347 9.629 -8.605 1.00 33.47 618 GLU A O 1
ATOM 4891 N N . ALA A 1 619 ? 1.379 11.545 -8.043 1.00 35.56 619 ALA A N 1
ATOM 4892 C CA . ALA A 1 619 ? 1.037 11.493 -6.618 1.00 35.56 619 ALA A CA 1
ATOM 4893 C C . ALA A 1 619 ? -0.477 11.634 -6.359 1.00 35.56 619 ALA A C 1
ATOM 4895 O O . ALA A 1 619 ? -1.015 11.083 -5.401 1.00 35.56 619 ALA A O 1
ATOM 4896 N N . ARG A 1 620 ? -1.203 12.347 -7.232 1.00 39.44 620 ARG A N 1
ATOM 4897 C CA . ARG A 1 620 ? -2.672 12.438 -7.190 1.00 39.44 620 ARG A CA 1
ATOM 4898 C C . ARG A 1 620 ? -3.356 11.168 -7.727 1.00 39.44 620 ARG A C 1
ATOM 4900 O O . ARG A 1 620 ? -4.568 11.037 -7.544 1.00 39.44 620 ARG A O 1
ATOM 4907 N N . ALA A 1 621 ? -2.663 10.274 -8.433 1.00 33.47 621 ALA A N 1
ATOM 4908 C CA . ALA A 1 621 ? -3.248 9.098 -9.092 1.00 33.47 621 ALA A CA 1
ATOM 4909 C C . ALA A 1 621 ? -2.846 7.755 -8.475 1.00 33.47 621 ALA A C 1
ATOM 4911 O O . ALA A 1 621 ? -3.641 6.824 -8.556 1.00 33.47 621 ALA A O 1
ATOM 4912 N N . SER A 1 622 ? -1.671 7.653 -7.855 1.00 38.66 622 SER A N 1
ATOM 4913 C CA . SER A 1 622 ? -1.291 6.490 -7.054 1.00 38.66 622 SER A CA 1
ATOM 4914 C C . SER A 1 622 ? -1.817 6.650 -5.628 1.00 38.66 622 SER A C 1
ATOM 4916 O O . SER A 1 622 ? -1.429 7.599 -4.948 1.00 38.66 622 SER A O 1
ATOM 4918 N N . ASP A 1 623 ? -2.623 5.713 -5.136 1.00 47.09 623 ASP A N 1
ATOM 4919 C CA . ASP A 1 623 ? -3.082 5.668 -3.733 1.00 47.09 623 ASP A CA 1
ATOM 4920 C C . ASP A 1 623 ? -1.942 5.366 -2.718 1.00 47.09 623 ASP A C 1
ATOM 4922 O O . ASP A 1 623 ? -2.192 4.947 -1.595 1.00 47.09 623 ASP A O 1
ATOM 4926 N N . GLU A 1 624 ? -0.668 5.531 -3.098 1.00 49.00 624 GLU A N 1
ATOM 4927 C CA . GLU A 1 624 ? 0.472 4.826 -2.492 1.00 49.00 624 GLU A CA 1
ATOM 4928 C C . GLU A 1 624 ? 1.732 5.701 -2.390 1.00 49.00 624 GLU A C 1
ATOM 4930 O O . GLU A 1 624 ? 2.790 5.371 -2.937 1.00 49.00 624 GLU A O 1
ATOM 4935 N N . ALA A 1 625 ? 1.641 6.817 -1.668 1.00 40.66 625 ALA A N 1
ATOM 4936 C CA . ALA A 1 625 ? 2.833 7.398 -1.059 1.00 40.66 625 ALA A CA 1
ATOM 4937 C C . ALA A 1 625 ? 3.024 6.737 0.313 1.00 40.66 625 ALA A C 1
ATOM 4939 O O . ALA A 1 625 ? 2.311 7.071 1.254 1.00 40.66 625 ALA A O 1
ATOM 4940 N N . VAL A 1 626 ? 3.956 5.786 0.417 1.00 39.47 626 VAL A N 1
ATOM 4941 C CA . VAL A 1 626 ? 4.483 5.350 1.719 1.00 39.47 626 VAL A CA 1
ATOM 4942 C C . VAL A 1 626 ? 5.534 6.388 2.116 1.00 39.47 626 VAL A C 1
ATOM 4944 O O . VAL A 1 626 ? 6.469 6.596 1.334 1.00 39.47 626 VAL A O 1
ATOM 4947 N N . PRO A 1 627 ? 5.402 7.084 3.257 1.00 39.66 627 PRO A N 1
ATOM 4948 C CA . PRO A 1 627 ? 6.475 7.929 3.758 1.00 39.66 627 PRO A CA 1
ATOM 4949 C C . PRO A 1 627 ? 7.713 7.054 3.975 1.00 39.66 627 PRO A C 1
ATOM 4951 O O . PRO A 1 627 ? 7.655 6.076 4.716 1.00 39.66 627 PRO A O 1
ATOM 4954 N N . ALA A 1 628 ? 8.822 7.365 3.305 1.00 40.62 628 ALA A N 1
ATOM 4955 C CA . ALA A 1 628 ? 10.089 6.729 3.633 1.00 40.62 628 ALA A CA 1
ATOM 4956 C C . ALA A 1 628 ? 10.508 7.213 5.026 1.00 40.62 628 ALA A C 1
ATOM 4958 O O . ALA A 1 628 ? 10.613 8.422 5.240 1.00 40.62 628 ALA A O 1
ATOM 4959 N N . ASP A 1 629 ? 10.737 6.286 5.956 1.00 46.00 629 ASP A N 1
ATOM 4960 C CA . ASP A 1 629 ? 11.411 6.610 7.210 1.00 46.00 629 ASP A CA 1
ATOM 4961 C C . ASP A 1 629 ? 12.841 7.055 6.870 1.00 46.00 629 ASP A C 1
ATOM 4963 O O . ASP A 1 629 ? 13.657 6.265 6.385 1.00 46.00 629 ASP A O 1
ATOM 4967 N N . THR A 1 630 ? 13.124 8.345 7.051 1.00 47.19 630 THR A N 1
ATOM 4968 C CA . THR A 1 630 ? 14.409 8.962 6.694 1.00 47.19 630 THR A CA 1
ATOM 4969 C C . THR A 1 630 ? 15.575 8.420 7.519 1.00 47.19 630 THR A C 1
ATOM 4971 O O . THR A 1 630 ? 16.724 8.583 7.111 1.00 47.19 630 THR A O 1
ATOM 4974 N N . ASP A 1 631 ? 15.291 7.739 8.634 1.00 52.59 631 ASP A N 1
ATOM 4975 C CA . ASP A 1 631 ? 16.292 7.150 9.524 1.00 52.59 631 ASP A CA 1
ATOM 4976 C C . ASP A 1 631 ? 16.515 5.642 9.278 1.00 52.59 631 ASP A C 1
ATOM 4978 O O . ASP A 1 631 ? 17.369 5.015 9.924 1.00 52.59 631 ASP A O 1
ATOM 4982 N N . ALA A 1 632 ? 15.798 5.037 8.322 1.00 59.03 632 ALA A N 1
ATOM 4983 C CA . ALA A 1 632 ? 15.989 3.640 7.950 1.00 59.03 632 ALA A CA 1
ATOM 4984 C C . ALA A 1 632 ? 17.385 3.418 7.317 1.00 59.03 632 ALA A C 1
ATOM 4986 O O . ALA A 1 632 ? 17.736 4.071 6.329 1.00 59.03 632 ALA A O 1
ATOM 4987 N N . PRO A 1 633 ? 18.212 2.479 7.824 1.00 66.38 633 PRO A N 1
ATOM 4988 C CA . PRO A 1 633 ? 19.465 2.114 7.181 1.00 66.38 633 PRO A CA 1
ATOM 4989 C C . PRO A 1 633 ? 19.197 1.573 5.776 1.00 66.38 633 PRO A C 1
ATOM 4991 O O . PRO A 1 633 ? 18.288 0.776 5.541 1.00 66.38 633 PRO A O 1
ATOM 4994 N N . VAL A 1 634 ? 20.038 1.980 4.835 1.00 71.69 634 VAL A N 1
ATOM 4995 C CA . VAL A 1 634 ? 19.890 1.616 3.429 1.00 71.69 634 VAL A CA 1
ATOM 4996 C C . VAL A 1 634 ? 20.697 0.355 3.144 1.00 71.69 634 VAL A C 1
ATOM 4998 O O . VAL A 1 634 ? 21.830 0.180 3.601 1.00 71.69 634 VAL A O 1
ATOM 5001 N N . LEU A 1 635 ? 20.113 -0.534 2.347 1.00 77.06 635 LEU A N 1
ATOM 5002 C CA . LEU A 1 635 ? 20.771 -1.740 1.862 1.00 77.06 635 LEU A CA 1
ATOM 5003 C C . LEU A 1 635 ? 21.742 -1.406 0.725 1.00 77.06 635 LEU A C 1
ATOM 5005 O O . LEU A 1 635 ? 21.338 -1.069 -0.391 1.00 77.06 635 LEU A O 1
ATOM 5009 N N . VAL A 1 636 ? 23.038 -1.528 1.006 1.00 82.06 636 VAL A N 1
ATOM 5010 C CA . VAL A 1 636 ? 24.116 -1.265 0.047 1.00 82.06 636 VAL A CA 1
ATOM 5011 C C . VAL A 1 636 ? 24.588 -2.585 -0.569 1.00 82.06 636 VAL A C 1
ATOM 5013 O O . VAL A 1 636 ? 25.071 -3.451 0.165 1.00 82.06 636 VAL A O 1
ATOM 5016 N N . PRO A 1 637 ? 24.478 -2.779 -1.897 1.00 85.06 637 PRO A N 1
ATOM 5017 C CA . PRO A 1 637 ? 24.927 -4.006 -2.544 1.00 85.06 637 PRO A CA 1
ATOM 5018 C C . PRO A 1 637 ? 26.448 -4.156 -2.464 1.00 85.06 637 PRO A C 1
ATOM 5020 O O . PRO A 1 637 ? 27.197 -3.216 -2.725 1.00 85.06 637 PRO A O 1
ATOM 5023 N N . LEU A 1 638 ? 26.899 -5.363 -2.133 1.00 88.50 638 LEU A N 1
ATOM 5024 C CA . LEU A 1 638 ? 28.302 -5.759 -2.160 1.00 88.50 638 LEU A CA 1
ATOM 5025 C C . LEU A 1 638 ? 28.658 -6.331 -3.538 1.00 88.50 638 LEU A C 1
ATOM 5027 O O . LEU A 1 638 ? 27.881 -7.075 -4.142 1.00 88.50 638 LEU A O 1
ATOM 5031 N N . GLU A 1 639 ? 29.857 -6.025 -4.021 1.00 88.06 639 GLU A N 1
ATOM 5032 C CA . GLU A 1 639 ? 30.353 -6.498 -5.311 1.00 88.06 639 GLU A CA 1
ATOM 5033 C C . GLU A 1 639 ? 30.771 -7.969 -5.228 1.00 88.06 639 GLU A C 1
ATOM 5035 O O . GLU A 1 639 ? 31.498 -8.381 -4.321 1.00 88.06 639 GLU A O 1
ATOM 5040 N N . HIS A 1 640 ? 30.326 -8.778 -6.190 1.00 87.50 640 HIS A N 1
ATOM 5041 C CA . HIS A 1 640 ? 30.721 -10.181 -6.279 1.00 87.50 640 HIS A CA 1
ATOM 5042 C C . HIS A 1 640 ? 32.061 -10.323 -7.020 1.00 87.50 640 HIS A C 1
ATOM 5044 O O . HIS A 1 640 ? 32.161 -9.998 -8.203 1.00 87.50 640 HIS A O 1
ATOM 5050 N N . ALA A 1 641 ? 33.081 -10.851 -6.339 1.00 78.75 641 ALA A N 1
ATOM 5051 C CA . ALA A 1 641 ? 34.412 -11.097 -6.885 1.00 78.75 641 ALA A CA 1
ATOM 5052 C C . ALA A 1 641 ? 35.029 -12.384 -6.306 1.00 78.75 641 ALA A C 1
ATOM 5054 O O . ALA A 1 641 ? 35.093 -12.572 -5.092 1.00 78.75 641 ALA A O 1
ATOM 5055 N N . GLU A 1 642 ? 35.517 -13.275 -7.180 1.00 76.69 642 GLU A N 1
ATOM 5056 C CA . GLU A 1 642 ? 36.281 -14.485 -6.808 1.00 76.69 642 GLU A CA 1
ATOM 5057 C C . GLU A 1 642 ? 35.569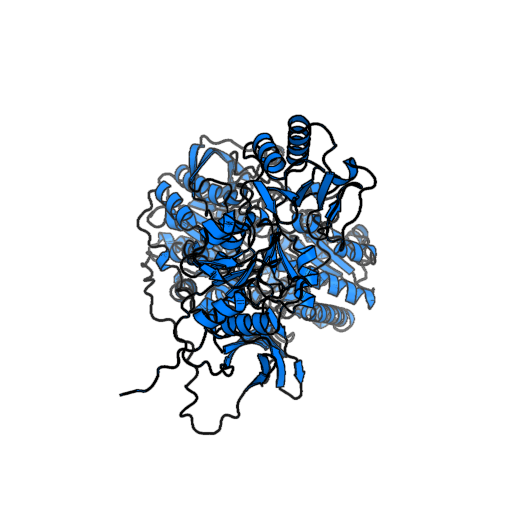 -15.420 -5.799 1.00 76.69 642 GLU A C 1
ATOM 5059 O O . GLU A 1 642 ? 36.207 -16.078 -4.975 1.00 76.69 642 GLU A O 1
ATOM 5064 N N . GLY A 1 643 ? 34.233 -15.491 -5.848 1.00 77.25 643 GLY A N 1
ATOM 5065 C CA . GLY A 1 643 ? 33.427 -16.309 -4.931 1.00 77.25 643 GLY A CA 1
ATOM 5066 C C . GLY A 1 643 ? 33.193 -15.682 -3.551 1.00 77.25 643 GLY A C 1
ATOM 5067 O O . GLY A 1 643 ? 32.764 -16.386 -2.631 1.00 77.25 643 GLY A O 1
ATOM 5068 N N . PHE A 1 644 ? 33.472 -14.384 -3.403 1.00 85.50 644 PHE A N 1
ATOM 5069 C CA . PHE A 1 644 ? 33.166 -13.559 -2.235 1.00 85.50 644 PHE A CA 1
ATOM 5070 C C . PHE A 1 644 ? 32.345 -12.332 -2.642 1.00 85.50 644 PHE A C 1
ATOM 5072 O O . PHE A 1 644 ? 32.456 -11.837 -3.759 1.00 85.50 644 PHE A O 1
ATOM 5079 N N . PHE A 1 645 ? 31.561 -11.815 -1.704 1.00 90.62 645 PHE A N 1
ATOM 5080 C CA . PHE A 1 645 ? 30.917 -10.510 -1.782 1.00 90.62 645 PHE A CA 1
ATOM 5081 C C . PHE A 1 645 ? 31.743 -9.518 -0.971 1.00 90.62 645 PHE A C 1
ATOM 5083 O O . PHE A 1 645 ? 32.028 -9.783 0.201 1.00 90.62 645 PHE A O 1
ATOM 5090 N N . ARG A 1 646 ? 32.173 -8.416 -1.586 1.00 91.38 646 ARG A N 1
ATOM 5091 C CA . ARG A 1 646 ? 33.058 -7.425 -0.967 1.00 91.38 646 ARG A CA 1
ATOM 5092 C C . ARG A 1 646 ? 32.466 -6.025 -1.062 1.00 91.38 646 ARG A C 1
ATOM 5094 O O . ARG A 1 646 ? 31.868 -5.662 -2.068 1.00 91.38 646 ARG A O 1
ATOM 5101 N N . GLY A 1 647 ? 32.662 -5.224 -0.026 1.00 87.75 647 GLY A N 1
ATOM 5102 C CA . GLY A 1 647 ? 32.293 -3.813 -0.055 1.00 87.75 647 GLY A CA 1
ATOM 5103 C C . GLY A 1 647 ? 32.671 -3.092 1.227 1.00 87.75 647 GLY A C 1
ATOM 5104 O O . GLY A 1 647 ? 33.201 -3.687 2.169 1.00 87.75 647 GLY A O 1
ATOM 5105 N N . THR A 1 648 ? 32.417 -1.791 1.237 1.00 85.44 648 THR A N 1
ATOM 5106 C CA . THR A 1 648 ? 32.717 -0.917 2.366 1.00 85.44 648 THR A CA 1
ATOM 5107 C C . THR A 1 648 ? 31.427 -0.243 2.802 1.00 85.44 648 THR A C 1
ATOM 5109 O O . THR A 1 648 ? 30.749 0.366 1.980 1.00 85.44 648 THR A O 1
ATOM 5112 N N . VAL A 1 649 ? 31.090 -0.359 4.084 1.00 83.94 649 VAL A N 1
ATOM 5113 C CA . VAL A 1 649 ? 29.858 0.201 4.651 1.00 83.94 649 VAL A CA 1
ATOM 5114 C C . VAL A 1 649 ? 30.124 0.966 5.934 1.00 83.94 649 VAL A C 1
ATOM 5116 O O . VAL A 1 649 ? 31.103 0.719 6.645 1.00 83.94 649 VAL A O 1
ATOM 5119 N N . ALA A 1 650 ? 29.238 1.909 6.231 1.00 77.75 650 ALA A N 1
ATOM 5120 C CA . ALA A 1 650 ? 29.265 2.627 7.488 1.00 77.75 650 ALA A CA 1
ATOM 5121 C C . ALA A 1 650 ? 28.975 1.676 8.670 1.00 77.75 650 ALA A C 1
ATOM 5123 O O . ALA A 1 650 ? 28.192 0.731 8.543 1.00 77.75 650 ALA A O 1
ATOM 5124 N N . PRO A 1 651 ? 29.636 1.881 9.819 1.00 67.19 651 PRO A N 1
ATOM 5125 C CA . PRO A 1 651 ? 29.480 1.015 10.973 1.00 67.19 651 PRO A CA 1
ATOM 5126 C C . PRO A 1 651 ? 28.108 1.197 11.645 1.00 67.19 651 PRO A C 1
ATOM 5128 O O . PRO A 1 651 ? 27.743 2.324 11.973 1.00 67.19 651 PRO A O 1
ATOM 5131 N N . PRO A 1 652 ? 27.392 0.110 11.957 1.00 65.44 652 PRO A N 1
ATOM 5132 C CA . PRO A 1 652 ? 26.118 0.192 12.662 1.00 65.44 652 PRO A CA 1
ATOM 5133 C C . PRO A 1 652 ? 26.308 0.463 14.170 1.00 65.44 652 PRO A C 1
ATOM 5135 O O . PRO A 1 652 ? 27.330 0.049 14.741 1.00 65.44 652 PRO A O 1
ATOM 5138 N N . PRO A 1 653 ? 25.323 1.089 14.848 1.00 56.69 653 PRO A N 1
ATOM 5139 C CA . PRO A 1 653 ? 25.438 1.536 16.243 1.00 56.69 653 PRO A CA 1
ATOM 5140 C C . PRO A 1 653 ? 25.798 0.438 17.260 1.00 56.69 653 PRO A C 1
ATOM 5142 O O . PRO A 1 653 ? 26.495 0.715 18.233 1.00 56.69 653 PRO A O 1
ATOM 5145 N N . GLY A 1 654 ? 25.391 -0.819 17.042 1.00 61.19 654 GLY A N 1
ATOM 5146 C CA . GLY A 1 654 ? 25.594 -1.899 18.022 1.00 61.19 654 GLY A CA 1
ATOM 5147 C C . GLY A 1 654 ? 26.769 -2.845 17.784 1.00 61.19 654 GLY A C 1
ATOM 5148 O O . GLY A 1 654 ? 26.926 -3.827 18.513 1.00 61.19 654 GLY A O 1
ATOM 5149 N N . GLY A 1 655 ? 27.639 -2.564 16.808 1.00 70.31 655 GLY A N 1
ATOM 5150 C CA . GLY A 1 655 ? 28.838 -3.378 16.557 1.00 70.31 655 GLY A CA 1
ATOM 5151 C C . GLY A 1 655 ? 28.588 -4.687 15.800 1.00 70.31 655 GLY A C 1
ATOM 5152 O O . GLY A 1 655 ? 29.488 -5.518 15.720 1.00 70.31 655 GLY A O 1
ATOM 5153 N N . HIS A 1 656 ? 27.403 -4.856 15.213 1.00 76.38 656 HIS A N 1
ATOM 5154 C CA . HIS A 1 656 ? 27.056 -5.953 14.310 1.00 76.38 656 HIS A CA 1
ATOM 5155 C C . HIS A 1 656 ? 26.491 -5.399 13.012 1.00 76.38 656 HIS A C 1
ATOM 5157 O O . HIS A 1 656 ? 25.547 -4.622 13.047 1.00 76.38 656 HIS A O 1
ATOM 5163 N N . LEU A 1 657 ? 27.034 -5.827 11.879 1.00 79.56 657 LEU A N 1
ATOM 5164 C CA . LEU A 1 657 ? 26.520 -5.519 10.553 1.00 79.56 657 LEU A CA 1
ATOM 5165 C C . LEU A 1 657 ? 25.496 -6.563 10.115 1.00 79.56 657 LEU A C 1
ATOM 5167 O O . LEU A 1 657 ? 25.830 -7.742 10.028 1.00 79.56 657 LEU A O 1
ATOM 5171 N N . ALA A 1 658 ? 24.275 -6.123 9.812 1.00 84.94 658 ALA A N 1
ATOM 5172 C CA . ALA A 1 658 ? 23.263 -6.966 9.189 1.00 84.94 658 ALA A CA 1
ATOM 5173 C C . ALA A 1 658 ? 23.495 -7.034 7.671 1.00 84.94 658 ALA A C 1
ATOM 5175 O O . ALA A 1 658 ? 23.748 -6.018 7.023 1.00 84.94 658 ALA A O 1
ATOM 5176 N N . LEU A 1 659 ? 23.425 -8.235 7.109 1.00 86.94 659 LEU A N 1
ATOM 5177 C CA . LEU A 1 659 ? 23.533 -8.512 5.682 1.00 86.94 659 LEU A CA 1
ATOM 5178 C C . LEU A 1 659 ? 22.241 -9.176 5.207 1.00 86.94 659 LEU A C 1
ATOM 5180 O O . LEU A 1 659 ? 21.818 -10.159 5.810 1.00 86.94 659 LEU A O 1
ATOM 5184 N N . LEU A 1 660 ? 21.666 -8.691 4.112 1.00 86.62 660 LEU A N 1
ATOM 5185 C CA . LEU A 1 660 ? 20.587 -9.332 3.375 1.00 86.62 660 LEU A CA 1
ATOM 5186 C C . LEU A 1 660 ? 21.172 -10.149 2.216 1.00 86.62 660 LEU A C 1
ATOM 5188 O O . LEU A 1 660 ? 21.823 -9.611 1.322 1.00 86.62 660 LEU A O 1
ATOM 5192 N N . LEU A 1 661 ? 20.933 -11.455 2.210 1.00 87.31 661 LEU A N 1
ATOM 5193 C CA . LEU A 1 661 ? 21.401 -12.384 1.187 1.00 87.31 661 LEU A CA 1
ATOM 5194 C C . LEU A 1 661 ? 20.225 -12.731 0.278 1.00 87.31 661 LEU A C 1
ATOM 5196 O O . LEU A 1 661 ? 19.227 -13.237 0.769 1.00 87.31 661 LEU A O 1
ATOM 5200 N N . THR A 1 662 ? 20.337 -12.506 -1.031 1.00 83.00 662 THR A N 1
ATOM 5201 C CA . THR A 1 662 ? 19.302 -12.850 -2.023 1.00 83.00 662 THR A CA 1
ATOM 5202 C C . THR A 1 662 ? 19.782 -13.988 -2.926 1.00 83.00 662 THR A C 1
ATOM 5204 O O . THR A 1 662 ? 20.853 -13.905 -3.540 1.00 83.00 662 THR A O 1
ATOM 5207 N N . ARG A 1 663 ? 18.993 -15.062 -3.024 1.00 82.69 663 ARG A N 1
ATOM 5208 C CA . ARG A 1 663 ? 19.250 -16.207 -3.917 1.00 82.69 663 ARG A CA 1
ATOM 5209 C C . ARG A 1 663 ? 18.611 -16.003 -5.292 1.00 82.69 663 ARG A C 1
ATOM 5211 O O . ARG A 1 663 ? 17.742 -15.152 -5.454 1.00 82.69 663 ARG A O 1
ATOM 5218 N N . SER A 1 664 ? 18.986 -16.851 -6.248 1.00 71.56 664 SER A N 1
ATOM 5219 C CA . SER A 1 664 ? 18.411 -16.882 -7.603 1.00 71.56 664 SER A CA 1
ATOM 5220 C C . SER A 1 664 ? 16.893 -17.081 -7.627 1.00 71.56 664 SER A C 1
ATOM 5222 O O . SER A 1 664 ? 16.205 -16.545 -8.486 1.00 71.56 664 SER A O 1
ATOM 5224 N N . SER A 1 665 ? 16.346 -17.795 -6.640 1.00 69.12 665 SER A N 1
ATOM 5225 C CA . SER A 1 665 ? 14.902 -17.977 -6.439 1.00 69.12 665 SER A CA 1
ATOM 5226 C C . SER A 1 665 ? 14.176 -16.720 -5.929 1.00 69.12 665 SER A C 1
ATOM 5228 O O . SER A 1 665 ? 12.966 -16.745 -5.700 1.00 69.12 665 SER A O 1
ATOM 5230 N N . GLY A 1 666 ? 14.903 -15.637 -5.644 1.00 68.62 666 GLY A N 1
ATOM 5231 C CA . GLY A 1 666 ? 14.384 -14.448 -4.969 1.00 68.62 666 GLY A CA 1
ATOM 5232 C C . GLY A 1 666 ? 14.137 -14.632 -3.467 1.00 68.62 666 GLY A C 1
ATOM 5233 O O . GLY A 1 666 ? 13.690 -13.689 -2.822 1.00 68.62 666 GLY A O 1
ATOM 5234 N N . SER A 1 667 ? 14.422 -15.810 -2.892 1.00 75.56 667 SER A N 1
ATOM 5235 C CA . SER A 1 667 ? 14.371 -15.992 -1.437 1.00 75.56 667 SER A CA 1
ATOM 5236 C C . SER A 1 667 ? 15.496 -15.218 -0.763 1.00 75.56 667 SER A C 1
ATOM 5238 O O . SER A 1 667 ? 16.626 -15.205 -1.275 1.00 75.56 667 SER A O 1
ATOM 5240 N N . THR A 1 668 ? 15.219 -14.670 0.412 1.00 80.25 668 THR A N 1
ATOM 5241 C CA . THR A 1 668 ? 16.185 -13.884 1.173 1.00 80.25 668 THR A CA 1
ATOM 5242 C C . THR A 1 668 ? 16.438 -14.424 2.573 1.00 80.25 668 THR A C 1
ATOM 5244 O O . THR A 1 668 ? 15.555 -15.023 3.176 1.00 80.25 668 THR A O 1
ATOM 5247 N N . GLU A 1 669 ? 17.627 -14.156 3.104 1.00 84.75 669 GLU A N 1
ATOM 5248 C CA . GLU A 1 669 ? 18.048 -14.519 4.461 1.00 84.75 669 GLU A CA 1
ATOM 5249 C C . GLU A 1 669 ? 18.848 -13.364 5.079 1.00 84.75 669 GLU A C 1
ATOM 5251 O O . GLU A 1 669 ? 19.591 -12.684 4.367 1.00 84.75 669 GLU A O 1
ATOM 5256 N N . TRP A 1 670 ? 18.728 -13.156 6.394 1.00 84.12 670 TRP A N 1
ATOM 5257 C CA . TRP A 1 670 ? 19.574 -12.214 7.130 1.00 84.12 670 TRP A CA 1
ATOM 5258 C C . TRP A 1 670 ? 20.764 -12.919 7.773 1.00 84.12 670 TRP A C 1
ATOM 5260 O O . TRP A 1 670 ? 20.607 -13.931 8.453 1.00 84.12 670 TRP A O 1
ATOM 5270 N N . ALA A 1 671 ? 21.951 -12.336 7.633 1.00 83.94 671 ALA A N 1
ATOM 5271 C CA . ALA A 1 671 ? 23.128 -12.713 8.404 1.00 83.94 671 ALA A CA 1
ATOM 5272 C C . ALA A 1 671 ? 23.635 -11.533 9.234 1.00 83.94 671 ALA A C 1
ATOM 5274 O O . ALA A 1 671 ? 23.471 -10.376 8.860 1.00 83.94 671 ALA A O 1
ATOM 5275 N N . SER A 1 672 ? 24.305 -11.830 10.346 1.00 80.38 672 SER A N 1
ATOM 5276 C CA . SER A 1 672 ? 24.978 -10.831 11.177 1.00 80.38 672 SER A CA 1
ATOM 5277 C C . SER A 1 672 ? 26.486 -11.047 11.145 1.00 80.38 672 SER A C 1
ATOM 5279 O O . SER A 1 672 ? 26.970 -12.173 11.285 1.00 80.38 672 SER A O 1
ATOM 5281 N N . VAL A 1 673 ? 27.237 -9.964 10.959 1.00 81.62 673 VAL A N 1
ATOM 5282 C CA . VAL A 1 673 ? 28.698 -9.946 10.955 1.00 81.62 673 VAL A CA 1
ATOM 5283 C C . VAL A 1 673 ? 29.189 -9.051 12.094 1.00 81.62 673 VAL A C 1
ATOM 5285 O O . VAL A 1 673 ? 28.932 -7.848 12.068 1.00 81.62 673 VAL A O 1
ATOM 5288 N N . PRO A 1 674 ? 29.914 -9.582 13.095 1.00 79.00 674 PRO A N 1
ATOM 5289 C CA . PRO A 1 674 ? 30.480 -8.754 14.150 1.00 79.00 674 PRO A CA 1
ATOM 5290 C C . PRO A 1 674 ? 31.532 -7.801 13.574 1.00 79.00 674 PRO A C 1
ATOM 5292 O O . PRO A 1 674 ? 32.408 -8.198 12.799 1.00 79.00 674 PRO A O 1
ATOM 5295 N N . VAL A 1 675 ? 31.462 -6.539 13.984 1.00 74.25 675 VAL A N 1
ATOM 5296 C CA . VAL A 1 675 ? 32.403 -5.484 13.607 1.00 74.25 675 VAL A CA 1
ATOM 5297 C C . VAL A 1 675 ? 33.285 -5.168 14.817 1.00 74.25 675 VAL A C 1
ATOM 5299 O O . VAL A 1 675 ? 32.757 -4.948 15.909 1.00 74.25 675 VAL A O 1
ATOM 5302 N N . PRO A 1 676 ? 34.621 -5.088 14.664 1.00 64.19 676 PRO A N 1
ATOM 5303 C CA . PRO A 1 676 ? 35.502 -4.680 15.754 1.00 64.19 676 PRO A CA 1
ATOM 5304 C C . PRO A 1 676 ? 35.055 -3.342 16.367 1.00 64.19 676 PRO A C 1
ATOM 5306 O O . PRO A 1 676 ? 34.996 -2.314 15.678 1.00 64.19 676 PRO A O 1
ATOM 5309 N N . ARG A 1 677 ? 34.723 -3.352 17.667 1.00 56.50 677 ARG A N 1
ATOM 5310 C CA . ARG A 1 677 ? 34.394 -2.134 18.422 1.00 56.50 677 ARG A CA 1
ATOM 5311 C C . ARG A 1 677 ? 35.637 -1.247 18.518 1.00 56.50 677 ARG A C 1
ATOM 5313 O O . ARG A 1 677 ? 36.750 -1.740 18.701 1.00 56.50 677 ARG A O 1
ATOM 5320 N N . ARG A 1 678 ? 35.453 0.075 18.425 1.00 51.25 678 ARG A N 1
ATOM 5321 C CA . ARG A 1 678 ? 36.494 1.032 18.830 1.00 51.25 678 ARG A CA 1
ATOM 5322 C C . ARG A 1 678 ? 36.790 0.740 20.302 1.00 51.25 678 ARG A C 1
ATOM 5324 O O . ARG A 1 678 ? 35.849 0.653 21.086 1.00 51.25 678 ARG A O 1
ATOM 5331 N N . VAL A 1 679 ? 38.056 0.560 20.676 1.00 40.38 679 VAL A N 1
ATOM 5332 C CA . VAL A 1 679 ? 38.439 0.464 22.092 1.00 40.38 679 VAL A CA 1
ATOM 5333 C C . VAL A 1 679 ? 38.069 1.799 22.742 1.00 40.38 679 VAL A C 1
ATOM 5335 O O . VAL A 1 679 ? 38.799 2.779 22.611 1.00 40.38 679 VAL A O 1
ATOM 5338 N N . GLN A 1 680 ? 36.894 1.875 23.364 1.00 40.88 680 GLN A N 1
ATOM 5339 C CA . GLN A 1 680 ? 36.509 2.996 24.210 1.00 40.88 680 GLN A CA 1
ATOM 5340 C C . GLN A 1 680 ? 37.111 2.743 25.591 1.00 40.88 680 GLN A C 1
ATOM 5342 O O . GLN A 1 680 ? 36.885 1.694 26.195 1.00 40.88 680 GLN A O 1
ATOM 5347 N N . ARG A 1 681 ? 37.911 3.694 26.085 1.00 35.81 681 ARG A N 1
ATOM 5348 C CA . ARG A 1 681 ? 38.224 3.763 27.518 1.00 35.81 681 ARG A CA 1
ATOM 5349 C C . ARG A 1 681 ? 36.913 3.994 28.287 1.00 35.81 681 ARG A C 1
ATOM 5351 O O . ARG A 1 681 ? 36.038 4.673 27.747 1.00 35.81 681 ARG A O 1
ATOM 5358 N N . PRO A 1 682 ? 36.762 3.458 29.510 1.00 34.34 682 PRO A N 1
ATOM 5359 C CA . PRO A 1 682 ? 35.561 3.683 30.305 1.00 34.34 682 PRO A CA 1
ATOM 5360 C C . PRO A 1 682 ? 35.405 5.187 30.558 1.00 34.34 682 PRO A C 1
ATOM 5362 O O . PRO A 1 682 ? 36.352 5.841 30.997 1.00 34.34 682 PRO A O 1
ATOM 5365 N N . ARG A 1 683 ? 34.239 5.740 30.218 1.00 43.12 683 ARG A N 1
ATOM 5366 C CA . ARG A 1 683 ? 33.918 7.158 30.395 1.00 43.12 683 ARG A CA 1
ATOM 5367 C C . ARG A 1 683 ? 33.100 7.335 31.664 1.00 43.12 683 ARG A C 1
ATOM 5369 O O . ARG A 1 683 ? 32.042 6.733 31.802 1.00 43.12 683 ARG A O 1
ATOM 5376 N N . THR A 1 684 ? 33.602 8.161 32.569 1.00 50.38 684 THR A N 1
ATOM 5377 C CA . THR A 1 684 ? 32.761 8.923 33.492 1.00 50.38 684 THR A CA 1
ATOM 5378 C C . THR A 1 684 ? 31.970 9.938 32.666 1.00 50.38 684 THR A C 1
ATOM 5380 O O . THR A 1 684 ? 32.537 10.511 31.730 1.00 50.38 684 THR A O 1
ATOM 5383 N N . ASP A 1 685 ? 30.686 10.138 32.964 1.00 55.94 685 ASP A N 1
ATOM 5384 C CA . ASP A 1 685 ? 29.892 11.172 32.291 1.00 55.94 685 ASP A CA 1
ATOM 5385 C C . ASP A 1 685 ? 30.557 12.550 32.455 1.00 55.94 685 ASP A C 1
ATOM 5387 O O . ASP A 1 685 ? 31.043 12.862 33.549 1.00 55.94 685 ASP A O 1
ATOM 5391 N N . PRO A 1 686 ? 30.641 13.363 31.384 1.00 65.38 686 PRO A N 1
ATOM 5392 C CA . PRO A 1 686 ? 31.165 14.714 31.491 1.00 65.38 686 PRO A CA 1
ATOM 5393 C C . PRO A 1 686 ? 30.201 15.606 32.297 1.00 65.38 686 PRO A C 1
ATOM 5395 O O . PRO A 1 686 ? 28.990 15.392 32.249 1.00 65.38 686 PRO A O 1
ATOM 5398 N N . PRO A 1 687 ? 30.712 16.635 32.997 1.00 69.62 687 PRO A N 1
ATOM 5399 C CA . PRO A 1 687 ? 29.896 17.531 33.824 1.00 69.62 687 PRO A CA 1
ATOM 5400 C C . PRO A 1 687 ? 28.837 18.315 33.028 1.00 69.62 687 PRO A C 1
ATOM 5402 O O . PRO A 1 687 ? 27.759 18.571 33.550 1.00 69.62 687 PRO A O 1
ATOM 5405 N N . HIS A 1 688 ? 29.102 18.626 31.753 1.00 86.69 688 HIS A N 1
ATOM 5406 C CA . HIS A 1 688 ? 28.110 19.146 30.807 1.00 86.69 688 HIS A CA 1
ATOM 5407 C C . HIS A 1 688 ? 28.096 18.274 29.549 1.00 86.69 688 HIS A C 1
ATOM 5409 O O . HIS A 1 688 ? 29.146 17.827 29.081 1.00 86.69 688 HIS A O 1
ATOM 5415 N N . ARG A 1 689 ? 26.906 18.034 28.992 1.00 89.31 689 ARG A N 1
ATOM 5416 C CA . ARG A 1 689 ? 26.680 17.194 27.803 1.00 89.31 689 ARG A CA 1
ATOM 5417 C C . ARG A 1 689 ? 26.493 18.015 26.527 1.00 89.31 689 ARG A C 1
ATOM 5419 O O . ARG A 1 689 ? 26.596 17.452 25.437 1.00 89.31 689 ARG A O 1
ATOM 5426 N N . LEU A 1 690 ? 26.278 19.325 26.649 1.00 94.62 690 LEU A N 1
ATOM 5427 C CA . LEU A 1 690 ? 26.119 20.248 25.532 1.00 94.62 690 LEU A CA 1
ATOM 5428 C C . LEU A 1 690 ? 26.896 21.554 25.765 1.00 94.62 690 LEU A C 1
ATOM 5430 O O . LEU A 1 690 ? 26.871 22.138 26.843 1.00 94.62 690 LEU A O 1
ATOM 5434 N N . VAL A 1 691 ? 27.585 22.018 24.728 1.00 97.12 691 VAL A N 1
ATOM 5435 C CA . VAL A 1 691 ? 28.276 23.306 24.671 1.00 97.12 691 VAL A CA 1
ATOM 5436 C C . VAL A 1 691 ? 27.637 24.127 23.558 1.00 97.12 691 VAL A C 1
ATOM 5438 O O . VAL A 1 691 ? 27.695 23.722 22.401 1.00 97.12 691 VAL A O 1
ATOM 5441 N N . ALA A 1 692 ? 27.057 25.278 23.869 1.00 97.38 692 ALA A N 1
ATOM 5442 C CA . ALA A 1 692 ? 26.494 26.202 22.889 1.00 97.38 692 ALA A CA 1
ATOM 5443 C C . ALA A 1 692 ? 27.365 27.459 22.799 1.00 97.38 692 ALA A C 1
ATOM 5445 O O . ALA A 1 692 ? 27.653 28.081 23.812 1.00 97.38 692 ALA A O 1
ATOM 5446 N N . THR A 1 693 ? 27.805 27.864 21.611 1.00 97.00 693 THR A N 1
ATOM 5447 C CA . THR A 1 693 ? 28.634 29.075 21.464 1.00 97.00 693 THR A CA 1
ATOM 5448 C C . THR A 1 693 ? 28.088 29.983 20.383 1.00 97.00 693 THR A C 1
ATOM 5450 O O . THR A 1 693 ? 27.900 29.526 19.249 1.00 97.00 693 THR A O 1
ATOM 5453 N N . ASP A 1 694 ? 27.955 31.276 20.669 1.00 95.62 694 ASP A N 1
ATOM 5454 C CA . ASP A 1 694 ? 27.967 32.259 19.590 1.00 95.62 694 ASP A CA 1
ATOM 5455 C C . ASP A 1 694 ? 29.298 32.226 18.816 1.00 95.62 694 ASP A C 1
ATOM 5457 O O . ASP A 1 694 ? 30.315 31.689 19.269 1.00 95.62 694 ASP A O 1
ATOM 5461 N N . LEU A 1 695 ? 29.265 32.734 17.585 1.00 93.00 695 LEU A N 1
ATOM 5462 C CA . LEU A 1 695 ? 30.417 32.780 16.701 1.00 93.00 695 LEU A CA 1
ATOM 5463 C C . LEU A 1 695 ? 31.149 34.122 16.764 1.00 93.00 695 LEU A C 1
ATOM 5465 O O . LEU A 1 695 ? 32.353 34.129 17.012 1.00 93.00 695 LEU A O 1
ATOM 5469 N N . ASP A 1 696 ? 30.466 35.231 16.489 1.00 88.75 696 ASP A N 1
ATOM 5470 C CA . ASP A 1 696 ? 31.113 36.510 16.187 1.00 88.75 696 ASP A CA 1
ATOM 5471 C C . ASP A 1 696 ? 31.407 37.283 17.475 1.00 88.75 696 ASP A C 1
ATOM 5473 O O . ASP A 1 696 ? 30.495 37.678 18.189 1.00 88.75 696 ASP A O 1
ATOM 5477 N N . GLY A 1 697 ? 32.688 37.514 17.774 1.00 87.75 697 GLY A N 1
ATOM 5478 C CA . GLY A 1 697 ? 33.090 38.108 19.052 1.00 87.75 697 GLY A CA 1
ATOM 5479 C C . GLY A 1 697 ? 32.937 37.151 20.242 1.00 87.75 697 GLY A C 1
ATOM 5480 O O . GLY A 1 697 ? 32.985 37.593 21.386 1.00 87.75 697 GLY A O 1
ATOM 5481 N N . THR A 1 698 ? 32.770 35.846 19.974 1.00 94.62 698 THR A N 1
ATOM 5482 C CA . THR A 1 698 ? 32.709 34.774 20.982 1.00 94.62 698 THR A CA 1
ATOM 5483 C C . THR A 1 698 ? 33.681 33.633 20.652 1.00 94.62 698 THR A C 1
ATOM 5485 O O . THR A 1 698 ? 34.733 33.511 21.280 1.00 94.62 698 THR A O 1
ATOM 5488 N N . LEU A 1 699 ? 33.368 32.780 19.667 1.00 95.12 699 LEU A N 1
ATOM 5489 C CA . LEU A 1 699 ? 34.221 31.638 19.295 1.00 95.12 699 LEU A CA 1
ATOM 5490 C C . LEU A 1 699 ? 35.286 31.998 18.244 1.00 95.12 699 LEU A C 1
ATOM 5492 O O . LEU A 1 699 ? 36.379 31.416 18.233 1.00 95.12 699 LEU A O 1
ATOM 5496 N N . LEU A 1 700 ? 34.949 32.904 17.327 1.00 93.00 700 LEU A N 1
ATOM 5497 C CA . LEU A 1 700 ? 35.817 33.357 16.244 1.00 93.00 700 LEU A CA 1
ATOM 5498 C C . LEU A 1 700 ? 36.582 34.606 16.657 1.00 93.00 700 LEU A C 1
ATOM 5500 O O . LEU A 1 700 ? 36.046 35.440 17.378 1.00 93.00 700 LEU A O 1
ATOM 5504 N N . ARG A 1 701 ? 37.803 34.739 16.139 1.00 89.00 701 ARG A N 1
ATOM 5505 C CA . ARG A 1 701 ? 38.631 35.946 16.272 1.00 89.00 701 ARG A CA 1
ATOM 5506 C C . ARG A 1 701 ? 38.100 37.100 15.424 1.00 89.00 701 ARG A C 1
ATOM 5508 O O . ARG A 1 701 ? 37.271 36.880 14.537 1.00 89.00 701 ARG A O 1
ATOM 5515 N N . ASP A 1 702 ? 38.663 38.290 15.604 1.00 85.75 702 ASP A N 1
ATOM 5516 C CA . ASP A 1 702 ? 38.355 39.484 14.797 1.00 85.75 702 ASP A CA 1
ATOM 5517 C C . ASP A 1 702 ? 38.489 39.238 13.276 1.00 85.75 702 ASP A C 1
ATOM 5519 O O . ASP A 1 702 ? 37.716 39.750 12.460 1.00 85.75 702 ASP A O 1
ATOM 5523 N N . ASP A 1 703 ? 39.450 38.400 12.870 1.00 84.56 703 ASP A N 1
ATOM 5524 C CA . ASP A 1 703 ? 39.669 37.997 11.472 1.00 84.56 703 ASP A CA 1
ATOM 5525 C C . ASP A 1 703 ? 38.743 36.860 10.992 1.00 84.56 703 ASP A C 1
ATOM 5527 O O . ASP A 1 703 ? 38.845 36.409 9.847 1.00 84.56 703 ASP A O 1
ATOM 5531 N N . ARG A 1 704 ? 37.814 36.423 11.851 1.00 82.62 704 ARG A N 1
ATOM 5532 C CA . ARG A 1 704 ? 36.848 35.325 11.673 1.00 82.62 704 ARG A CA 1
ATOM 5533 C C . ARG A 1 704 ? 37.470 33.936 11.574 1.00 82.62 704 ARG A C 1
ATOM 5535 O O . ARG A 1 704 ? 36.786 32.984 11.192 1.00 82.62 704 ARG A O 1
ATOM 5542 N N . SER A 1 705 ? 38.745 33.794 11.920 1.00 88.19 705 SER A N 1
ATOM 5543 C CA . SER A 1 705 ? 39.383 32.489 12.029 1.00 88.19 705 SER A CA 1
ATOM 5544 C C . SER A 1 705 ? 39.003 31.788 13.337 1.00 88.19 705 SER A C 1
ATOM 5546 O O . SER A 1 705 ? 38.762 32.412 14.373 1.00 88.19 705 SER A O 1
ATOM 5548 N N . LEU A 1 706 ? 38.968 30.454 13.290 1.00 92.81 706 LEU A N 1
ATOM 5549 C CA . LEU A 1 706 ? 38.911 29.619 14.486 1.00 92.81 706 LEU A CA 1
ATOM 5550 C C . LEU A 1 706 ? 40.337 29.290 14.924 1.00 92.81 706 LEU A C 1
ATOM 5552 O O . LEU A 1 706 ? 41.071 28.607 14.199 1.00 92.81 706 LEU A O 1
ATOM 5556 N N . SER A 1 707 ? 40.721 29.747 16.114 1.00 93.19 707 SER A N 1
ATOM 5557 C CA . SER A 1 707 ? 42.077 29.548 16.613 1.00 93.19 707 SER A CA 1
ATOM 5558 C C . SER A 1 707 ? 42.421 28.066 16.818 1.00 93.19 707 SER A C 1
ATOM 5560 O O . SER A 1 707 ? 41.540 27.248 17.107 1.00 93.19 707 SER A O 1
ATOM 5562 N N . PRO A 1 708 ? 43.710 27.682 16.730 1.00 91.50 708 PRO A N 1
ATOM 5563 C CA . PRO A 1 708 ? 44.135 26.317 17.039 1.00 91.50 708 PRO A CA 1
ATOM 5564 C C . PRO A 1 708 ? 43.759 25.866 18.458 1.00 91.50 708 PRO A C 1
ATOM 5566 O O . PRO A 1 708 ? 43.477 24.684 18.669 1.00 91.50 708 PRO A O 1
ATOM 5569 N N . ARG A 1 709 ? 43.727 26.797 19.423 1.00 94.06 709 ARG A N 1
ATOM 5570 C CA . ARG A 1 709 ? 43.375 26.513 20.817 1.00 94.06 709 ARG A CA 1
ATOM 5571 C C . ARG A 1 709 ? 41.876 26.258 20.977 1.00 94.06 709 ARG A C 1
ATOM 5573 O O . ARG A 1 709 ? 41.518 25.211 21.504 1.00 94.06 709 ARG A O 1
ATOM 5580 N N . ASN A 1 710 ? 41.012 27.113 20.418 1.00 92.25 710 ASN A N 1
ATOM 5581 C CA . ASN A 1 710 ? 39.561 26.877 20.386 1.00 92.25 710 ASN A CA 1
ATOM 5582 C C . ASN A 1 710 ? 39.232 25.570 19.653 1.00 92.25 710 ASN A C 1
ATOM 5584 O O . ASN A 1 710 ? 38.433 24.775 20.137 1.00 92.25 710 ASN A O 1
ATOM 5588 N N . ARG A 1 711 ? 39.909 25.275 18.536 1.00 92.88 711 ARG A N 1
ATOM 5589 C CA . ARG A 1 711 ? 39.753 23.994 17.828 1.00 92.88 711 ARG A CA 1
ATOM 5590 C C . ARG A 1 711 ? 40.113 22.791 18.704 1.00 92.88 711 ARG A C 1
ATOM 5592 O O . ARG A 1 711 ? 39.385 21.804 18.700 1.00 92.88 711 ARG A O 1
ATOM 5599 N N . SER A 1 712 ? 41.224 22.869 19.435 1.00 89.19 712 SER A N 1
ATOM 5600 C CA . SER A 1 712 ? 41.658 21.796 20.339 1.00 89.19 712 SER A CA 1
ATOM 5601 C C . SER A 1 712 ? 40.695 21.625 21.515 1.00 89.19 712 SER A C 1
ATOM 5603 O O . SER A 1 712 ? 40.351 20.502 21.861 1.00 89.19 712 SER A O 1
ATOM 5605 N N . ALA A 1 713 ? 40.193 22.723 22.081 1.00 91.50 713 ALA A N 1
ATOM 5606 C CA . ALA A 1 713 ? 39.213 22.685 23.160 1.00 91.50 713 ALA A CA 1
ATOM 5607 C C . ALA A 1 713 ? 37.874 22.072 22.716 1.00 91.50 713 ALA A C 1
ATOM 5609 O O . ALA A 1 713 ? 37.318 21.235 23.419 1.00 91.50 713 ALA A O 1
ATOM 5610 N N . LEU A 1 714 ? 37.388 22.393 21.513 1.00 91.69 714 LEU A N 1
ATOM 5611 C CA . LEU A 1 714 ? 36.204 21.741 20.941 1.00 91.69 714 LEU A CA 1
ATOM 5612 C C . LEU A 1 714 ? 36.431 20.246 20.668 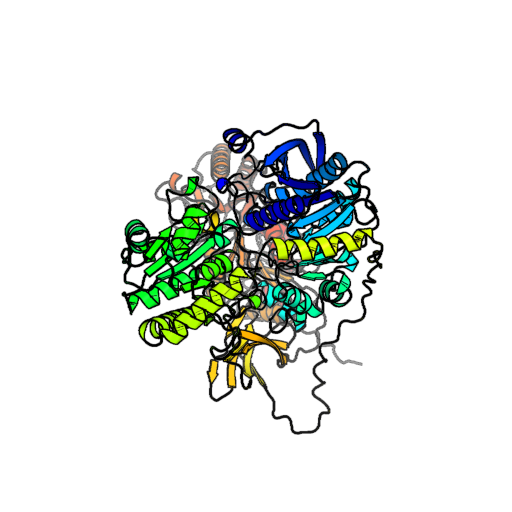1.00 91.69 714 LEU A C 1
ATOM 5614 O O . LEU A 1 714 ? 35.512 19.442 20.821 1.00 91.69 714 LEU A O 1
ATOM 5618 N N . ALA A 1 715 ? 37.655 19.849 20.306 1.00 86.31 715 ALA A N 1
ATOM 5619 C CA . ALA A 1 715 ? 38.001 18.436 20.202 1.00 86.31 715 ALA A CA 1
ATOM 5620 C C . ALA A 1 715 ? 37.929 17.734 21.569 1.00 86.31 715 ALA A C 1
ATOM 5622 O O . ALA A 1 715 ? 37.402 16.628 21.632 1.00 86.31 715 ALA A O 1
ATOM 5623 N N . LEU A 1 716 ? 38.353 18.385 22.662 1.00 86.06 716 LEU A N 1
ATOM 5624 C CA . LEU A 1 716 ? 38.200 17.848 24.024 1.00 86.06 716 LEU A CA 1
ATOM 5625 C C . LEU A 1 716 ? 36.727 17.631 24.393 1.00 86.06 716 LEU A C 1
ATOM 5627 O O . LEU A 1 716 ? 36.390 16.584 24.938 1.00 86.06 716 LEU A O 1
ATOM 5631 N N . VAL A 1 717 ? 35.843 18.572 24.044 1.00 89.19 717 VAL A N 1
ATOM 5632 C CA . VAL A 1 717 ? 34.386 18.434 24.236 1.00 89.19 717 VAL A CA 1
ATOM 5633 C C . VAL A 1 717 ? 33.864 17.185 23.516 1.00 89.19 717 VAL A C 1
ATOM 5635 O O . VAL A 1 717 ? 33.189 16.350 24.121 1.00 89.19 717 VAL A O 1
ATOM 5638 N N . ALA A 1 718 ? 34.242 17.004 22.247 1.00 82.75 718 ALA A N 1
ATOM 5639 C CA . ALA A 1 718 ? 33.842 15.845 21.451 1.00 82.75 718 ALA A CA 1
ATOM 5640 C C . ALA A 1 718 ? 34.458 14.523 21.959 1.00 82.75 718 ALA A C 1
ATOM 5642 O O . ALA A 1 718 ? 33.798 13.482 21.953 1.00 82.75 718 ALA A O 1
ATOM 5643 N N . GLU A 1 719 ? 35.702 14.534 22.442 1.00 80.88 719 GLU A N 1
ATOM 5644 C CA . GLU A 1 719 ? 36.371 13.369 23.043 1.00 80.88 719 GLU A CA 1
ATOM 5645 C C . GLU A 1 719 ? 35.724 12.956 24.368 1.00 80.88 719 GLU A C 1
ATOM 5647 O O . GLU A 1 719 ? 35.502 11.764 24.616 1.00 80.88 719 GLU A O 1
ATOM 5652 N N . ALA A 1 720 ? 35.335 13.943 25.174 1.00 78.25 720 ALA A N 1
ATOM 5653 C CA . ALA A 1 720 ? 34.486 13.790 26.346 1.00 78.25 720 ALA A CA 1
ATOM 5654 C C . ALA A 1 720 ? 33.020 13.517 25.975 1.00 78.25 720 ALA A C 1
ATOM 5656 O O . ALA A 1 720 ? 32.211 13.292 26.866 1.00 78.25 720 ALA A O 1
ATOM 5657 N N . GLY A 1 721 ? 32.688 13.460 24.672 1.00 82.06 721 GLY A N 1
ATOM 5658 C CA . GLY A 1 721 ? 31.393 13.145 24.041 1.00 82.06 721 GLY A CA 1
ATOM 5659 C C . GLY A 1 721 ? 30.224 13.949 24.567 1.00 82.06 721 GLY A C 1
ATOM 5660 O O . GLY A 1 721 ? 29.126 13.416 24.694 1.00 82.06 721 GLY A O 1
ATOM 5661 N N . ALA A 1 722 ? 30.506 15.206 24.871 1.00 88.50 722 ALA A N 1
ATOM 5662 C CA . ALA A 1 722 ? 29.521 16.259 24.836 1.00 88.50 722 ALA A CA 1
ATOM 5663 C C . ALA A 1 722 ? 29.381 16.771 23.391 1.00 88.50 722 ALA A C 1
ATOM 5665 O O . ALA A 1 722 ? 30.285 16.614 22.561 1.00 88.50 722 ALA A O 1
ATOM 5666 N N . TYR A 1 723 ? 28.240 17.375 23.085 1.00 93.19 723 TYR A N 1
ATOM 5667 C CA . TYR A 1 723 ? 27.984 18.008 21.796 1.00 93.19 723 TYR A CA 1
ATOM 5668 C C . TYR A 1 723 ? 28.424 19.472 21.805 1.00 93.19 723 TYR A C 1
ATOM 5670 O O . TYR A 1 723 ? 28.403 20.125 22.845 1.00 93.19 723 TYR A O 1
ATOM 5678 N N . HIS A 1 724 ? 28.778 20.006 20.635 1.00 95.06 724 HIS A N 1
ATOM 5679 C CA . HIS A 1 724 ? 28.993 21.440 20.439 1.00 95.06 724 HIS A CA 1
ATOM 5680 C C . HIS A 1 724 ? 28.036 21.985 19.376 1.00 95.06 724 HIS A C 1
ATOM 5682 O O . HIS A 1 724 ? 28.017 21.484 18.251 1.00 95.06 724 HIS A O 1
ATOM 5688 N N . LEU A 1 725 ? 27.278 23.021 19.736 1.00 95.75 725 LEU A N 1
ATOM 5689 C CA . LEU A 1 725 ? 26.344 23.756 18.889 1.00 95.75 725 LEU A CA 1
ATOM 5690 C C . LEU A 1 725 ? 26.841 25.182 18.648 1.00 95.75 725 LEU A C 1
ATOM 5692 O O . LEU A 1 725 ? 27.092 25.934 19.590 1.00 95.75 725 LEU A O 1
ATOM 5696 N N . ALA A 1 726 ? 26.919 25.587 17.383 1.00 96.38 726 ALA A N 1
ATOM 5697 C CA . ALA A 1 726 ? 27.085 26.993 17.031 1.00 96.38 726 ALA A CA 1
ATOM 5698 C C . ALA A 1 726 ? 25.722 27.703 17.078 1.00 96.38 726 ALA A C 1
ATOM 5700 O O . ALA A 1 726 ? 24.769 27.222 16.474 1.00 96.38 726 ALA A O 1
ATOM 5701 N N . VAL A 1 727 ? 25.609 28.847 17.752 1.00 96.44 727 VAL A N 1
ATOM 5702 C CA . VAL A 1 727 ? 24.347 29.597 17.889 1.00 96.44 727 VAL A CA 1
ATOM 5703 C C . VAL A 1 727 ? 24.543 31.042 17.447 1.00 96.44 727 VAL A C 1
ATOM 5705 O O . VAL A 1 727 ? 25.026 31.874 18.204 1.00 96.44 727 VAL A O 1
ATOM 5708 N N . THR A 1 728 ? 24.163 31.371 16.214 1.00 92.12 728 THR A N 1
ATOM 5709 C CA . THR A 1 728 ? 24.563 32.618 15.548 1.00 92.12 728 THR A CA 1
ATOM 5710 C C . THR A 1 728 ? 23.399 33.394 14.927 1.00 92.12 728 THR A C 1
ATOM 5712 O O . THR A 1 728 ? 22.390 32.841 14.488 1.00 92.12 728 THR A O 1
ATOM 5715 N N . GLY A 1 729 ? 23.567 34.717 14.833 1.00 89.00 729 GLY A N 1
ATOM 5716 C CA . GLY A 1 729 ? 22.669 35.594 14.077 1.00 89.00 729 GLY A CA 1
ATOM 5717 C C . GLY A 1 729 ? 22.806 35.462 12.555 1.00 89.00 729 GLY A C 1
ATOM 5718 O O . GLY A 1 729 ? 21.931 35.912 11.809 1.00 89.00 729 GLY A O 1
ATOM 5719 N N . ARG A 1 730 ? 23.886 34.842 12.059 1.00 87.94 730 ARG A N 1
ATOM 5720 C CA . ARG A 1 730 ? 24.128 34.648 10.620 1.00 87.94 730 ARG A CA 1
ATOM 5721 C C . ARG A 1 730 ? 23.077 33.718 10.006 1.00 87.94 730 ARG A C 1
ATOM 5723 O O . ARG A 1 730 ? 22.767 32.698 10.617 1.00 87.94 730 ARG A O 1
ATOM 5730 N N . PRO A 1 731 ? 22.555 34.012 8.802 1.00 88.19 731 PRO A N 1
ATOM 5731 C CA . PRO A 1 731 ? 21.717 33.052 8.093 1.00 88.19 731 PRO A CA 1
ATOM 5732 C C . PRO A 1 731 ? 22.534 31.826 7.679 1.00 88.19 731 PRO A C 1
ATOM 5734 O O . PRO A 1 731 ? 23.751 31.920 7.473 1.00 88.19 731 PRO A O 1
ATOM 5737 N N . ALA A 1 732 ? 21.862 30.692 7.497 1.00 89.00 732 ALA A N 1
ATOM 5738 C CA . ALA A 1 732 ? 22.503 29.426 7.144 1.00 89.00 732 ALA A CA 1
ATOM 5739 C C . ALA A 1 732 ? 23.369 29.523 5.873 1.00 89.00 732 ALA A C 1
ATOM 5741 O O . ALA A 1 732 ? 24.462 28.961 5.819 1.00 89.00 732 ALA A O 1
ATOM 5742 N N . SER A 1 733 ? 22.954 30.328 4.889 1.00 84.25 733 SER A N 1
ATOM 5743 C CA . SER A 1 733 ? 23.721 30.616 3.666 1.00 84.25 733 SER A CA 1
ATOM 5744 C C . SER A 1 733 ? 25.111 31.211 3.946 1.00 84.25 733 SER A C 1
ATOM 5746 O O . SER A 1 733 ? 26.092 30.855 3.291 1.00 84.25 733 SER A O 1
ATOM 5748 N N . ALA A 1 734 ? 25.225 32.092 4.945 1.00 82.69 734 ALA A N 1
ATOM 5749 C CA . ALA A 1 734 ? 26.492 32.688 5.362 1.00 82.69 734 ALA A CA 1
ATOM 5750 C C . ALA A 1 734 ? 27.321 31.720 6.221 1.00 82.69 734 ALA A C 1
ATOM 5752 O O . ALA A 1 734 ? 28.551 31.698 6.117 1.00 82.69 734 ALA A O 1
ATOM 5753 N N . CYS A 1 735 ? 26.654 30.909 7.043 1.00 88.56 735 CYS A N 1
ATOM 5754 C CA . CYS A 1 735 ? 27.273 29.868 7.859 1.00 88.56 735 CYS A CA 1
ATOM 5755 C C . CYS A 1 735 ? 27.887 28.747 7.022 1.00 88.56 735 CYS A C 1
ATOM 5757 O O . CYS A 1 735 ? 28.998 28.326 7.319 1.00 88.56 735 CYS A O 1
ATOM 5759 N N . ARG A 1 736 ? 27.228 28.323 5.939 1.00 88.00 736 ARG A N 1
ATOM 5760 C CA . ARG A 1 736 ? 27.702 27.274 5.023 1.00 88.00 736 ARG A CA 1
ATOM 5761 C C . ARG A 1 736 ? 29.149 27.484 4.585 1.00 88.00 736 ARG A C 1
ATOM 5763 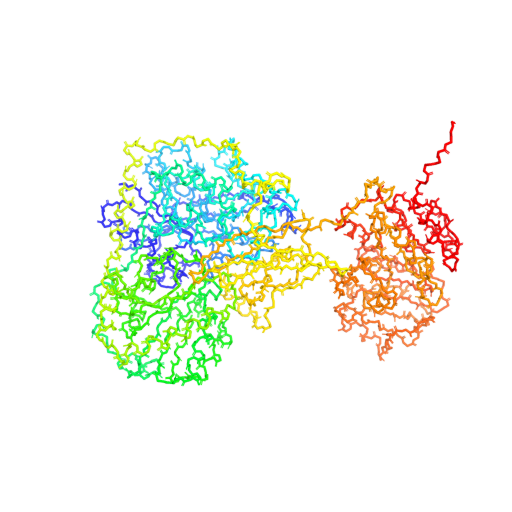O O . ARG A 1 736 ? 29.987 26.599 4.750 1.00 88.00 736 ARG A O 1
ATOM 5770 N N . LYS A 1 737 ? 29.466 28.683 4.082 1.00 83.19 737 LYS A N 1
ATOM 5771 C CA . LYS A 1 737 ? 30.832 29.026 3.660 1.00 83.19 737 LYS A CA 1
ATOM 5772 C C . LYS A 1 737 ? 31.802 29.037 4.845 1.00 83.19 737 LYS A C 1
ATOM 5774 O O . LYS A 1 737 ? 32.848 28.401 4.787 1.00 83.19 737 LYS A O 1
ATOM 5779 N N . LEU A 1 738 ? 31.433 29.733 5.919 1.00 86.62 738 LEU A N 1
ATOM 5780 C CA . LEU A 1 738 ? 32.258 29.885 7.118 1.00 86.62 738 LEU A CA 1
ATOM 5781 C C . LEU A 1 738 ? 32.615 28.534 7.754 1.00 86.62 738 LEU A C 1
ATOM 5783 O O . LEU A 1 738 ? 33.771 28.296 8.085 1.00 86.62 738 LEU A O 1
ATOM 5787 N N . PHE A 1 739 ? 31.640 27.639 7.900 1.00 92.06 739 PHE A N 1
ATOM 5788 C CA . PHE A 1 739 ? 31.835 26.305 8.459 1.00 92.06 739 PHE A CA 1
ATOM 5789 C C . PHE A 1 739 ? 32.707 25.423 7.571 1.00 92.06 739 PHE A C 1
ATOM 5791 O O . PHE A 1 739 ? 33.518 24.665 8.101 1.00 92.06 739 PHE A O 1
ATOM 5798 N N . GLY A 1 740 ? 32.621 25.578 6.247 1.00 84.69 740 GLY A N 1
ATOM 5799 C CA . GLY A 1 740 ? 33.587 24.999 5.315 1.00 84.69 740 GLY A CA 1
ATOM 5800 C C . GLY A 1 740 ? 35.015 25.477 5.592 1.00 84.69 740 GLY A C 1
ATOM 5801 O O . GLY A 1 740 ? 35.909 24.647 5.759 1.00 84.69 740 GLY A O 1
ATOM 5802 N N . ASP A 1 741 ? 35.211 26.793 5.716 1.00 83.06 741 ASP A N 1
ATOM 5803 C CA . ASP A 1 741 ? 36.526 27.415 5.928 1.00 83.06 741 ASP A CA 1
ATOM 5804 C C . ASP A 1 741 ? 37.156 27.015 7.280 1.00 83.06 741 ASP A C 1
ATOM 5806 O O . ASP A 1 741 ? 38.356 26.741 7.353 1.00 83.06 741 ASP A O 1
ATOM 5810 N N . ILE A 1 742 ? 36.362 26.928 8.356 1.00 83.75 742 ILE A N 1
ATOM 5811 C CA . ILE A 1 742 ? 36.861 26.548 9.693 1.00 83.75 742 ILE A CA 1
ATOM 5812 C C . ILE A 1 742 ? 36.788 25.038 9.970 1.00 83.75 742 ILE A C 1
ATOM 5814 O O . ILE A 1 742 ? 37.262 24.595 11.021 1.00 83.75 742 ILE A O 1
ATOM 5818 N N . GLY A 1 743 ? 36.236 24.240 9.054 1.00 84.19 743 GLY A N 1
ATOM 5819 C CA . GLY A 1 743 ? 36.069 22.792 9.203 1.00 84.19 743 GLY A CA 1
ATOM 5820 C C . GLY A 1 743 ? 35.069 22.388 10.292 1.00 84.19 743 GLY A C 1
ATOM 5821 O O . GLY A 1 743 ? 35.264 21.364 10.945 1.00 84.19 743 GLY A O 1
ATOM 5822 N N . TYR A 1 744 ? 34.037 23.199 10.525 1.00 87.81 744 TYR A N 1
ATOM 5823 C CA . TYR A 1 744 ? 32.969 22.893 11.475 1.00 87.81 744 TYR A CA 1
ATOM 5824 C C . TYR A 1 744 ? 31.974 21.891 10.872 1.00 87.81 744 TYR A C 1
ATOM 5826 O O . TYR A 1 744 ? 31.644 21.961 9.688 1.00 87.81 744 TYR A O 1
ATOM 5834 N N . ARG A 1 745 ? 31.527 20.931 11.687 1.00 86.25 745 ARG A N 1
ATOM 5835 C CA . ARG A 1 745 ? 30.688 19.789 11.273 1.00 86.25 745 ARG A CA 1
ATOM 5836 C C . ARG A 1 745 ? 29.521 19.520 12.236 1.00 86.25 745 ARG A C 1
ATOM 5838 O O . ARG A 1 745 ? 28.894 18.477 12.140 1.00 86.25 745 ARG A O 1
ATOM 5845 N N . GLY A 1 746 ? 29.279 20.406 13.202 1.00 87.94 746 GLY A N 1
ATOM 5846 C CA . GLY A 1 746 ? 28.178 20.261 14.158 1.00 87.94 746 GLY A CA 1
ATOM 5847 C C . GLY A 1 746 ? 26.865 20.852 13.642 1.00 87.94 746 GLY A C 1
ATOM 5848 O O . GLY A 1 746 ? 26.812 21.447 12.562 1.00 87.94 746 GLY A O 1
ATOM 5849 N N . LEU A 1 747 ? 25.812 20.710 14.446 1.00 94.69 747 LEU A N 1
ATOM 5850 C CA . LEU A 1 747 ? 24.563 21.438 14.246 1.00 94.69 747 LEU A CA 1
ATOM 5851 C C . LEU A 1 747 ? 24.758 22.920 14.602 1.00 94.69 747 LEU A C 1
ATOM 5853 O O . LEU A 1 747 ? 25.473 23.271 15.541 1.00 94.69 747 LEU A O 1
ATOM 5857 N N . ALA A 1 748 ? 24.101 23.794 13.854 1.00 96.06 748 ALA A N 1
ATOM 5858 C CA . ALA A 1 748 ? 24.176 25.230 14.018 1.00 96.06 748 ALA A CA 1
ATOM 5859 C C . ALA A 1 748 ? 22.784 25.854 14.016 1.00 96.06 748 ALA A C 1
ATOM 5861 O O . ALA A 1 748 ? 22.029 25.744 13.052 1.00 96.06 748 ALA A O 1
ATOM 5862 N N . VAL A 1 749 ? 22.467 26.564 15.087 1.00 96.12 749 VAL A N 1
ATOM 5863 C CA . VAL A 1 749 ? 21.324 27.464 15.148 1.00 96.12 749 VAL A CA 1
ATOM 5864 C C . VAL A 1 749 ? 21.721 28.750 14.426 1.00 96.12 749 VAL A C 1
ATOM 5866 O O . VAL A 1 749 ? 22.655 29.444 14.829 1.00 96.12 749 VAL A O 1
ATOM 5869 N N . CYS A 1 750 ? 21.029 29.055 13.337 1.00 93.12 750 CYS A N 1
ATOM 5870 C CA . CYS A 1 750 ? 21.279 30.188 12.455 1.00 93.12 750 CYS A CA 1
ATOM 5871 C C . CYS A 1 750 ? 20.121 31.196 12.523 1.00 93.12 750 CYS A C 1
ATOM 5873 O O . CYS A 1 750 ? 19.049 30.922 13.064 1.00 93.12 750 CYS A O 1
ATOM 5875 N N . GLY A 1 751 ? 20.329 32.385 11.957 1.00 89.75 751 GLY A N 1
ATOM 5876 C CA . GLY A 1 751 ? 19.281 33.392 11.785 1.00 89.75 751 GLY A CA 1
ATOM 5877 C C . GLY A 1 751 ? 18.635 33.836 13.098 1.00 89.75 751 GLY A C 1
ATOM 5878 O O . GLY A 1 751 ? 17.428 34.038 13.125 1.00 89.75 751 GLY A O 1
ATOM 5879 N N . GLN A 1 752 ? 19.414 33.942 14.182 1.00 90.81 752 GLN A N 1
ATOM 5880 C CA . GLN A 1 752 ? 18.920 34.272 15.531 1.00 90.81 752 GLN A CA 1
ATOM 5881 C C . GLN A 1 752 ? 17.921 33.244 16.095 1.00 90.81 752 GLN A C 1
ATOM 5883 O O . GLN A 1 752 ? 17.077 33.598 16.908 1.00 90.81 752 GLN A O 1
ATOM 5888 N N . GLY A 1 753 ? 17.994 31.980 15.666 1.00 91.12 753 GLY A N 1
ATOM 5889 C CA . GLY A 1 753 ? 17.072 30.923 16.098 1.00 91.12 753 GLY A CA 1
ATOM 5890 C C . GLY A 1 753 ? 16.000 30.556 15.078 1.00 91.12 753 GLY A C 1
ATOM 5891 O O . GLY A 1 753 ? 15.339 29.534 15.242 1.00 91.12 753 GLY A O 1
ATOM 5892 N N . ALA A 1 754 ? 15.859 31.339 14.004 1.00 91.00 754 ALA A N 1
ATOM 5893 C CA . ALA A 1 754 ? 14.896 31.068 12.937 1.00 91.00 754 ALA A CA 1
ATOM 5894 C C . ALA A 1 754 ? 15.297 29.870 12.067 1.00 91.00 754 ALA A C 1
ATOM 5896 O O . ALA A 1 754 ? 14.472 29.352 11.322 1.00 91.00 754 ALA A O 1
ATOM 5897 N N . GLN A 1 755 ? 16.563 29.453 12.114 1.00 93.00 755 GLN A N 1
ATOM 5898 C CA . GLN A 1 755 ? 17.110 28.409 11.258 1.00 93.00 755 GLN A CA 1
ATOM 5899 C C . GLN A 1 755 ? 17.882 27.376 12.072 1.00 93.00 755 GLN A C 1
ATOM 5901 O O . GLN A 1 755 ? 18.606 27.727 13.002 1.00 93.00 755 GLN A O 1
ATOM 5906 N N . LEU A 1 756 ? 17.780 26.106 11.687 1.00 94.50 756 LEU A N 1
ATOM 5907 C CA . LEU A 1 756 ? 18.643 25.038 12.185 1.00 94.50 756 LEU A CA 1
ATOM 5908 C C . LEU A 1 756 ? 19.348 24.393 11.003 1.00 94.50 756 LEU A C 1
ATOM 5910 O O . LEU A 1 756 ? 18.695 23.930 10.074 1.00 94.50 756 LEU A O 1
ATOM 5914 N N . TYR A 1 757 ? 20.670 24.377 11.034 1.00 94.00 757 TYR A N 1
ATOM 5915 C CA . TYR A 1 757 ? 21.518 23.976 9.927 1.00 94.00 757 TYR A CA 1
ATOM 5916 C C . TYR A 1 757 ? 22.510 22.905 10.369 1.00 94.00 757 TYR A C 1
ATOM 5918 O O . TYR A 1 757 ? 23.151 23.026 11.408 1.00 94.00 757 TYR A O 1
ATOM 5926 N N . ASP A 1 758 ? 22.672 21.870 9.564 1.00 92.94 758 ASP A N 1
ATOM 5927 C CA . ASP A 1 758 ? 23.645 20.815 9.773 1.00 92.94 758 ASP A CA 1
ATOM 5928 C C . ASP A 1 758 ? 24.887 21.059 8.911 1.00 92.94 758 ASP A C 1
ATOM 5930 O O . ASP A 1 758 ? 24.862 20.925 7.685 1.00 92.94 758 ASP A O 1
ATOM 5934 N N . ALA A 1 759 ? 26.005 21.404 9.555 1.00 88.50 759 ALA A N 1
ATOM 5935 C CA . ALA A 1 759 ? 27.245 21.708 8.849 1.00 88.50 759 ALA A CA 1
ATOM 5936 C C . ALA A 1 759 ? 27.992 20.470 8.321 1.00 88.50 759 ALA A C 1
ATOM 5938 O O . ALA A 1 759 ? 28.875 20.618 7.470 1.00 88.50 759 ALA A O 1
ATOM 5939 N N . ALA A 1 760 ? 27.693 19.266 8.818 1.00 85.69 760 ALA A N 1
ATOM 5940 C CA . ALA A 1 760 ? 28.244 18.030 8.264 1.00 85.69 760 ALA A CA 1
ATOM 5941 C C . ALA A 1 760 ? 27.518 17.629 6.981 1.00 85.69 760 ALA A C 1
ATOM 5943 O O . ALA A 1 760 ? 28.175 17.238 6.016 1.00 85.69 760 ALA A O 1
ATOM 5944 N N . ARG A 1 761 ? 26.188 17.755 6.982 1.00 83.38 761 ARG A N 1
ATOM 5945 C CA . ARG A 1 761 ? 25.308 17.396 5.862 1.00 83.38 761 ARG A CA 1
ATOM 5946 C C . ARG A 1 761 ? 25.156 18.510 4.827 1.00 83.38 761 ARG A C 1
ATOM 5948 O O . ARG A 1 761 ? 24.700 18.245 3.722 1.00 83.38 761 ARG A O 1
ATOM 5955 N N . ASP A 1 762 ? 25.562 19.733 5.174 1.00 86.69 762 ASP A N 1
ATOM 5956 C CA . ASP A 1 762 ? 25.351 20.926 4.350 1.00 86.69 762 ASP A CA 1
ATOM 5957 C C . ASP A 1 762 ? 23.850 21.171 4.075 1.00 86.69 762 ASP A C 1
ATOM 5959 O O . ASP A 1 762 ? 23.428 21.493 2.961 1.00 86.69 762 ASP A O 1
ATOM 5963 N N . GLU A 1 763 ? 23.029 20.966 5.112 1.00 88.38 763 GLU A N 1
ATOM 5964 C CA . GLU A 1 763 ? 21.568 20.879 5.027 1.00 88.38 763 GLU A CA 1
ATOM 5965 C C . GLU A 1 763 ? 20.884 21.825 6.020 1.00 88.38 763 GLU A C 1
ATOM 5967 O O . GLU A 1 763 ? 21.287 21.945 7.174 1.00 88.38 763 GLU A O 1
ATOM 5972 N N . LEU A 1 764 ? 19.817 22.496 5.584 1.00 88.06 764 LEU A N 1
ATOM 5973 C CA . LEU A 1 764 ? 18.957 23.290 6.459 1.00 88.06 764 LEU A CA 1
ATOM 5974 C C . LEU A 1 764 ? 17.817 22.409 6.984 1.00 88.06 764 LEU A C 1
ATOM 5976 O O . LEU A 1 764 ? 16.907 22.075 6.234 1.00 88.06 764 LEU A O 1
ATOM 5980 N N . LEU A 1 765 ? 17.867 22.055 8.267 1.00 88.81 765 LEU A N 1
ATOM 5981 C CA . LEU A 1 765 ? 16.894 21.195 8.947 1.00 88.81 765 LEU A CA 1
ATOM 5982 C C . LEU A 1 765 ? 15.591 21.930 9.296 1.00 88.81 765 LEU A C 1
ATOM 5984 O O . LEU A 1 765 ? 14.525 21.327 9.353 1.00 88.81 765 LEU A O 1
ATOM 5988 N N . PHE A 1 766 ? 15.672 23.236 9.557 1.00 88.62 766 PHE A N 1
ATOM 5989 C CA . PHE A 1 766 ? 14.524 24.076 9.901 1.00 88.62 766 PHE A CA 1
ATOM 5990 C C . PHE A 1 766 ? 14.742 25.509 9.406 1.00 88.62 766 PHE A C 1
ATOM 5992 O O . PHE A 1 766 ? 15.863 26.015 9.477 1.00 88.62 766 PHE A O 1
ATOM 5999 N N . SER A 1 767 ? 13.678 26.172 8.941 1.00 90.38 767 SER A N 1
ATOM 6000 C CA . SER A 1 767 ? 13.667 27.605 8.620 1.00 90.38 767 SER A CA 1
ATOM 6001 C C . SER A 1 767 ? 12.283 28.192 8.859 1.00 90.38 767 SER A C 1
ATOM 6003 O O . SER A 1 767 ? 11.303 27.704 8.298 1.00 90.38 767 SER A O 1
ATOM 6005 N N . GLU A 1 768 ? 12.210 29.266 9.631 1.00 87.56 768 GLU A N 1
ATOM 6006 C CA . GLU A 1 768 ? 10.985 30.022 9.873 1.00 87.56 768 GLU A CA 1
ATOM 6007 C C . GLU A 1 768 ? 10.985 31.319 9.064 1.00 87.56 768 GLU A C 1
ATOM 6009 O O . GLU A 1 768 ? 11.953 32.078 9.099 1.00 87.56 768 GLU A O 1
ATOM 6014 N N . GLN A 1 769 ? 9.900 31.564 8.328 1.00 90.00 769 GLN A N 1
ATOM 6015 C CA . GLN A 1 769 ? 9.764 32.745 7.479 1.00 90.00 769 GLN A CA 1
ATOM 6016 C C . GLN A 1 769 ? 9.030 33.868 8.209 1.00 90.00 769 GLN A C 1
ATOM 6018 O O . GLN A 1 769 ? 8.082 33.643 8.961 1.00 90.00 769 GLN A O 1
ATOM 6023 N N . LEU A 1 770 ? 9.446 35.098 7.933 1.00 91.12 770 LEU A N 1
ATOM 6024 C CA . LEU A 1 770 ? 8.823 36.314 8.424 1.00 91.12 770 LEU A CA 1
ATOM 6025 C C . LEU A 1 770 ? 7.649 36.711 7.521 1.00 91.12 770 LEU A C 1
ATOM 6027 O O . LEU A 1 770 ? 7.800 36.806 6.300 1.00 91.12 770 LEU A O 1
ATOM 6031 N N . ASP A 1 771 ? 6.496 37.030 8.115 1.00 91.56 771 ASP A N 1
ATOM 6032 C CA . ASP A 1 771 ? 5.389 37.638 7.372 1.00 91.56 771 ASP A CA 1
ATOM 6033 C C . ASP A 1 771 ? 5.835 38.994 6.801 1.00 91.56 771 ASP A C 1
ATOM 6035 O O . ASP A 1 771 ? 6.083 39.964 7.525 1.00 91.56 771 ASP A O 1
ATOM 6039 N N . ARG A 1 772 ? 5.953 39.047 5.472 1.00 90.88 772 ARG A N 1
ATOM 6040 C CA . ARG A 1 772 ? 6.467 40.208 4.739 1.00 90.88 772 ARG A CA 1
ATOM 6041 C C . ARG A 1 772 ? 5.581 41.442 4.885 1.00 90.88 772 ARG A C 1
ATOM 6043 O O . ARG A 1 772 ? 6.104 42.553 4.924 1.00 90.88 772 ARG A O 1
ATOM 6050 N N . ASP A 1 773 ? 4.264 41.273 4.921 1.00 92.12 773 ASP A N 1
ATOM 6051 C CA . ASP A 1 773 ? 3.322 42.390 4.895 1.00 92.12 773 ASP A CA 1
ATOM 6052 C C . ASP A 1 773 ? 3.232 43.000 6.296 1.00 92.12 773 ASP A C 1
ATOM 6054 O O . ASP A 1 773 ? 3.266 44.225 6.455 1.00 92.12 773 ASP A O 1
ATOM 6058 N N . LEU A 1 774 ? 3.279 42.148 7.323 1.00 92.81 774 LEU A N 1
ATOM 6059 C CA . LEU A 1 774 ? 3.461 42.571 8.706 1.00 92.81 774 LEU A CA 1
ATOM 6060 C C . LEU A 1 774 ? 4.814 43.265 8.915 1.00 92.81 774 LEU A C 1
ATOM 6062 O O . LEU A 1 774 ? 4.852 44.357 9.479 1.00 92.81 774 LEU A O 1
ATOM 6066 N N . ALA A 1 775 ? 5.918 42.693 8.429 1.00 93.62 775 ALA A N 1
ATOM 6067 C CA . ALA A 1 775 ? 7.247 43.295 8.550 1.00 93.62 775 ALA A CA 1
ATOM 6068 C C . ALA A 1 775 ? 7.322 44.677 7.887 1.00 93.62 775 ALA A C 1
ATOM 6070 O O . ALA A 1 775 ? 7.874 45.613 8.468 1.00 93.62 775 ALA A O 1
ATOM 6071 N N . ARG A 1 776 ? 6.708 44.842 6.710 1.00 93.50 776 ARG A N 1
ATOM 6072 C CA . ARG A 1 776 ? 6.572 46.147 6.044 1.00 93.50 776 ARG A CA 1
ATOM 6073 C C . ARG A 1 776 ? 5.798 47.144 6.892 1.00 93.50 776 ARG A C 1
ATOM 6075 O O . ARG A 1 776 ? 6.270 48.263 7.079 1.00 93.50 776 ARG A O 1
ATOM 6082 N N . SER A 1 777 ? 4.654 46.730 7.435 1.00 94.19 777 SER A N 1
ATOM 6083 C CA . SER A 1 777 ? 3.837 47.574 8.311 1.00 94.19 777 SER A CA 1
ATOM 6084 C C . SER A 1 777 ? 4.604 48.010 9.564 1.00 94.19 777 SER A C 1
ATOM 6086 O O . SER A 1 777 ? 4.541 49.178 9.950 1.00 94.19 777 SER A O 1
ATOM 6088 N N . VAL A 1 778 ? 5.386 47.109 10.166 1.00 95.00 778 VAL A N 1
ATOM 6089 C CA . VAL A 1 778 ? 6.234 47.428 11.322 1.00 95.00 778 VAL A CA 1
ATOM 6090 C C . VAL A 1 778 ? 7.329 48.417 10.931 1.00 95.00 778 VAL A C 1
ATOM 6092 O O . VAL A 1 778 ? 7.482 49.428 11.608 1.00 95.00 778 VAL A O 1
ATOM 6095 N N . VAL A 1 779 ? 8.034 48.204 9.816 1.00 95.12 779 VAL A N 1
ATOM 6096 C CA . VAL A 1 779 ? 9.049 49.146 9.305 1.00 95.12 779 VAL A CA 1
ATOM 6097 C C . VAL A 1 779 ? 8.474 50.547 9.084 1.00 95.12 779 VAL A C 1
ATOM 6099 O O . VAL A 1 779 ? 9.101 51.537 9.463 1.00 95.12 779 VAL A O 1
ATOM 6102 N N . GLU A 1 780 ? 7.287 50.646 8.487 1.00 93.88 780 GLU A N 1
ATOM 6103 C CA . GLU A 1 780 ? 6.581 51.917 8.295 1.00 93.88 780 GLU A CA 1
ATOM 6104 C C . GLU A 1 780 ? 6.227 52.571 9.640 1.00 93.88 780 GLU A C 1
ATOM 6106 O O . GLU A 1 780 ? 6.424 53.775 9.813 1.00 93.88 780 GLU A O 1
ATOM 6111 N N . GLY A 1 781 ? 5.790 51.776 10.621 1.00 94.69 781 GLY A N 1
ATOM 6112 C CA . GLY A 1 781 ? 5.544 52.226 11.991 1.00 94.69 781 GLY A CA 1
ATOM 6113 C C . GLY A 1 781 ? 6.799 52.767 12.682 1.00 94.69 781 GLY A C 1
ATOM 6114 O O . GLY A 1 781 ? 6.754 53.848 13.270 1.00 94.69 781 GLY A O 1
ATOM 6115 N N . VAL A 1 782 ? 7.937 52.078 12.564 1.00 94.56 782 VAL A N 1
ATOM 6116 C CA . VAL A 1 782 ? 9.224 52.547 13.110 1.00 94.56 782 VAL A CA 1
ATOM 6117 C C . VAL A 1 782 ? 9.643 53.861 12.455 1.00 94.56 782 VAL A C 1
ATOM 6119 O O . VAL A 1 782 ? 10.012 54.808 13.150 1.00 94.56 782 VAL A O 1
ATOM 6122 N N . GLN A 1 783 ? 9.530 53.957 11.128 1.00 94.12 783 GLN A N 1
ATOM 6123 C CA . GLN A 1 783 ? 9.833 55.182 10.388 1.00 94.12 783 GLN A CA 1
ATOM 6124 C C . GLN A 1 783 ? 8.952 56.359 10.835 1.00 94.12 783 GLN A C 1
ATOM 6126 O O . GLN A 1 783 ? 9.444 57.485 10.943 1.00 94.12 783 GLN A O 1
ATOM 6131 N N . ALA A 1 784 ? 7.668 56.115 11.110 1.00 93.50 784 ALA A N 1
ATOM 6132 C CA . ALA A 1 784 ? 6.746 57.133 11.608 1.00 93.50 784 ALA A CA 1
ATOM 6133 C C . ALA A 1 784 ? 7.086 57.593 13.038 1.00 93.50 784 ALA A C 1
ATOM 6135 O O . ALA A 1 784 ? 6.903 58.767 13.357 1.00 93.50 784 ALA A O 1
ATOM 6136 N N . LEU A 1 785 ? 7.595 56.693 13.886 1.00 93.31 785 LEU A N 1
ATOM 6137 C CA . LEU A 1 785 ? 8.001 57.005 15.260 1.00 93.31 785 LEU A CA 1
ATOM 6138 C C . LEU A 1 785 ? 9.318 57.790 15.332 1.00 93.31 785 LEU A C 1
ATOM 6140 O O . LEU A 1 785 ? 9.450 58.671 16.180 1.00 93.31 785 LEU A O 1
ATOM 6144 N N . LEU A 1 786 ? 10.287 57.472 14.468 1.00 91.75 786 LEU A N 1
ATOM 6145 C CA . LEU A 1 786 ? 11.636 58.047 14.528 1.00 91.75 786 LEU A CA 1
ATOM 6146 C C . LEU A 1 786 ? 11.836 59.284 13.642 1.00 91.75 786 LEU A C 1
ATOM 6148 O O . LEU A 1 786 ? 12.719 60.089 13.931 1.00 91.75 786 LEU A O 1
ATOM 6152 N N . GLY A 1 787 ? 11.027 59.471 12.594 1.00 88.44 787 GLY A N 1
ATOM 6153 C CA . GLY A 1 787 ? 11.159 60.608 11.677 1.00 88.44 787 GLY A CA 1
ATOM 6154 C C . GLY A 1 787 ? 12.440 60.566 10.828 1.00 88.44 787 GLY A C 1
ATOM 6155 O O . GLY A 1 787 ? 12.975 59.495 10.549 1.00 88.44 787 GLY A O 1
ATOM 6156 N N . GLU A 1 788 ? 12.914 61.728 10.366 1.00 83.25 788 GLU A N 1
ATOM 6157 C CA . GLU A 1 788 ? 14.118 61.833 9.522 1.00 83.25 788 GLU A CA 1
ATOM 6158 C C . GLU A 1 788 ? 15.425 61.536 10.294 1.00 83.25 788 GLU A C 1
ATOM 6160 O O . GLU A 1 788 ? 15.522 61.867 11.479 1.00 83.25 788 GLU A O 1
ATOM 6165 N N . PRO A 1 789 ? 16.475 60.988 9.640 1.00 84.19 789 PRO A N 1
ATOM 6166 C CA . PRO A 1 789 ? 16.556 60.599 8.223 1.00 84.19 789 PRO A CA 1
ATOM 6167 C C . PRO A 1 789 ? 15.883 59.243 7.920 1.00 84.19 789 PRO A C 1
ATOM 6169 O O . PRO A 1 789 ? 15.583 58.498 8.848 1.00 84.19 789 PRO A O 1
ATOM 6172 N N . PRO A 1 790 ? 15.654 58.895 6.635 1.00 87.38 790 PRO A N 1
ATOM 6173 C CA . PRO A 1 790 ? 15.041 57.622 6.260 1.00 87.38 790 PRO A CA 1
ATOM 6174 C C . PRO A 1 790 ? 15.768 56.396 6.829 1.00 87.38 790 PRO A C 1
ATOM 6176 O O . PRO A 1 790 ? 16.997 56.322 6.812 1.00 87.38 790 PRO A O 1
ATOM 6179 N N . MET A 1 791 ? 14.988 55.415 7.276 1.00 89.62 791 MET A N 1
ATOM 6180 C CA . MET A 1 791 ? 15.454 54.119 7.757 1.00 89.62 791 MET A CA 1
ATOM 6181 C C . MET A 1 791 ? 16.072 53.317 6.612 1.00 89.62 791 MET A C 1
ATOM 6183 O O . MET A 1 791 ? 15.400 53.024 5.618 1.00 89.62 791 MET A O 1
ATOM 6187 N N . GLU A 1 792 ? 17.312 52.883 6.770 1.00 91.12 792 GLU A N 1
ATOM 6188 C CA . GLU A 1 792 ? 17.973 51.946 5.867 1.00 91.12 792 GLU A CA 1
ATOM 6189 C C . GLU A 1 792 ? 17.579 50.511 6.240 1.00 91.12 792 GLU A C 1
ATOM 6191 O O . GLU A 1 792 ? 17.431 50.182 7.419 1.00 91.12 792 GLU A O 1
ATOM 6196 N N . LEU A 1 793 ? 17.386 49.655 5.233 1.00 92.25 793 LEU A N 1
ATOM 6197 C CA . LEU A 1 793 ? 16.932 48.277 5.425 1.00 92.25 793 LEU A CA 1
ATOM 6198 C C . LEU A 1 793 ? 17.929 47.272 4.866 1.00 92.25 793 LEU A C 1
ATOM 6200 O O . LEU A 1 793 ? 18.490 47.473 3.790 1.00 92.25 793 LEU A O 1
ATOM 6204 N N . GLY A 1 794 ? 18.049 46.144 5.551 1.00 90.38 794 GLY A N 1
ATOM 6205 C CA . GLY A 1 794 ? 18.527 44.891 4.984 1.00 90.38 794 GLY A CA 1
ATOM 6206 C C . GLY A 1 794 ? 17.428 43.841 5.026 1.00 90.38 794 GLY A C 1
ATOM 6207 O O . GLY A 1 794 ? 16.633 43.815 5.954 1.00 90.38 794 GLY A O 1
ATOM 6208 N N . VAL A 1 795 ? 17.365 42.970 4.032 1.00 90.44 795 VAL A N 1
ATOM 6209 C CA . VAL A 1 795 ? 16.437 41.841 3.993 1.00 90.44 795 VAL A CA 1
ATOM 6210 C C . VAL A 1 795 ? 17.229 40.589 3.686 1.00 90.44 795 VAL A C 1
ATOM 6212 O O . VAL A 1 795 ? 17.945 40.528 2.685 1.00 90.44 795 VAL A O 1
ATOM 6215 N N . VAL A 1 796 ? 17.093 39.586 4.545 1.00 88.75 796 VAL A N 1
ATOM 6216 C CA . VAL A 1 796 ? 17.563 38.236 4.249 1.00 88.75 796 VAL A CA 1
ATOM 6217 C C . VAL A 1 796 ? 16.400 37.478 3.633 1.00 88.75 796 VAL A C 1
ATOM 6219 O O . VAL A 1 796 ? 15.379 37.251 4.279 1.00 88.75 796 VAL A O 1
ATOM 6222 N N . THR A 1 797 ? 16.548 37.143 2.357 1.00 86.00 797 THR A N 1
ATOM 6223 C CA . THR A 1 797 ? 15.578 36.317 1.629 1.00 86.00 797 THR A CA 1
ATOM 6224 C C . THR A 1 797 ? 15.579 34.887 2.155 1.00 86.00 797 THR A C 1
ATOM 6226 O O . THR A 1 797 ? 16.598 34.434 2.672 1.00 86.00 797 THR A O 1
ATOM 6229 N N . ALA A 1 798 ? 14.453 34.193 2.009 1.00 80.81 798 ALA A N 1
ATOM 6230 C CA . ALA A 1 798 ? 14.313 32.825 2.483 1.00 80.81 798 ALA A CA 1
ATOM 6231 C C . ALA A 1 798 ? 15.301 31.848 1.826 1.00 80.81 798 ALA A C 1
ATOM 6233 O O . ALA A 1 798 ? 15.800 32.069 0.716 1.00 80.81 798 ALA A O 1
ATOM 6234 N N . ALA A 1 799 ? 15.568 30.745 2.523 1.00 69.19 799 ALA A N 1
ATOM 6235 C CA . ALA A 1 799 ? 16.276 29.586 1.987 1.00 69.19 799 ALA A CA 1
ATOM 6236 C C . ALA A 1 799 ? 15.624 29.051 0.684 1.00 69.19 799 ALA A C 1
ATOM 6238 O O . ALA A 1 799 ? 14.415 29.215 0.497 1.00 69.19 799 ALA A O 1
ATOM 6239 N N . PRO A 1 800 ? 16.381 28.381 -0.212 1.00 58.91 800 PRO A N 1
ATOM 6240 C CA . PRO A 1 800 ? 17.760 27.906 -0.049 1.00 58.91 800 PRO A CA 1
ATOM 6241 C C . PRO A 1 800 ? 18.849 28.932 -0.395 1.00 58.91 800 PRO A C 1
ATOM 6243 O O . PRO A 1 800 ? 20.006 28.721 -0.033 1.00 58.91 800 PRO A O 1
ATOM 6246 N N . GLU A 1 801 ? 18.531 30.031 -1.085 1.00 70.50 801 GLU A N 1
ATOM 6247 C CA . GLU A 1 801 ? 19.554 30.994 -1.513 1.00 70.50 801 GLU A CA 1
ATOM 6248 C C . GLU A 1 801 ? 19.999 31.931 -0.385 1.00 70.50 801 GLU A C 1
ATOM 6250 O O . GLU A 1 801 ? 21.172 32.308 -0.341 1.00 70.50 801 GLU A O 1
ATOM 6255 N N . GLY A 1 802 ? 19.097 32.292 0.540 1.00 72.00 802 GLY A N 1
ATOM 6256 C CA . GLY A 1 802 ? 19.449 33.000 1.775 1.00 72.00 802 GLY A CA 1
ATOM 6257 C C . GLY A 1 802 ? 20.207 34.314 1.550 1.00 72.00 802 GLY A C 1
ATOM 6258 O O . GLY A 1 802 ? 21.135 34.627 2.301 1.00 72.00 802 GLY A O 1
ATOM 6259 N N . ALA A 1 803 ? 19.913 35.042 0.469 1.00 82.31 803 ALA A N 1
ATOM 6260 C CA . ALA A 1 803 ? 20.675 36.222 0.069 1.00 82.31 803 ALA A CA 1
ATOM 6261 C C . ALA A 1 803 ? 20.314 37.436 0.933 1.00 82.31 803 ALA A C 1
ATOM 6263 O O . ALA A 1 803 ? 19.136 37.685 1.194 1.00 82.31 803 ALA A O 1
ATOM 6264 N N . CYS A 1 804 ? 21.324 38.220 1.323 1.00 86.12 804 CYS A N 1
ATOM 6265 C CA . CYS A 1 804 ? 21.131 39.498 2.004 1.00 86.12 804 CYS A CA 1
ATOM 6266 C C . CYS A 1 804 ? 21.116 40.640 0.977 1.00 86.12 804 CYS A C 1
ATOM 6268 O O . CYS A 1 804 ? 22.092 40.848 0.244 1.00 86.12 804 CYS A O 1
ATOM 6270 N N . VAL A 1 805 ? 20.007 41.371 0.915 1.00 87.94 805 VAL A N 1
ATOM 6271 C CA . VAL A 1 805 ? 19.803 42.518 0.026 1.00 87.94 805 VAL A CA 1
ATOM 6272 C C . VAL A 1 805 ? 19.591 43.759 0.882 1.00 87.94 805 VAL A C 1
ATOM 6274 O O . VAL A 1 805 ? 18.744 43.750 1.768 1.00 87.94 805 VAL A O 1
ATOM 6277 N N . VAL A 1 806 ? 20.343 44.830 0.642 1.00 89.44 806 VAL A N 1
ATOM 6278 C CA . VAL A 1 806 ? 20.298 46.046 1.470 1.00 89.44 806 VAL A CA 1
ATOM 6279 C C . VAL A 1 806 ? 19.996 47.299 0.656 1.00 89.44 806 VAL A C 1
ATOM 6281 O O . VAL A 1 806 ? 20.258 47.350 -0.546 1.00 89.44 806 VAL A O 1
ATOM 6284 N N . THR A 1 807 ? 19.468 48.339 1.293 1.00 89.50 807 THR A N 1
ATOM 6285 C CA . THR A 1 807 ? 19.334 49.669 0.687 1.00 89.50 807 THR A CA 1
ATOM 6286 C C . THR A 1 807 ? 20.698 50.332 0.481 1.00 89.50 807 THR A C 1
ATOM 6288 O O . THR A 1 807 ? 21.686 50.007 1.140 1.00 89.50 807 THR A O 1
ATOM 6291 N N . SER A 1 808 ? 20.778 51.287 -0.450 1.00 83.69 808 SER A N 1
ATOM 6292 C CA . SER A 1 808 ? 22.043 51.932 -0.833 1.00 83.69 808 SER A CA 1
ATOM 6293 C C . SER A 1 808 ? 22.726 52.708 0.293 1.00 83.69 808 SER A C 1
ATOM 6295 O O . SER A 1 808 ? 23.948 52.864 0.263 1.00 83.69 808 SER A O 1
ATOM 6297 N N . GLY A 1 809 ? 21.959 53.220 1.258 1.00 83.31 809 GLY A N 1
ATOM 6298 C CA . GLY A 1 809 ? 22.495 53.921 2.417 1.00 83.31 809 GLY A CA 1
ATOM 6299 C C . GLY A 1 809 ? 22.779 53.006 3.606 1.00 83.31 809 GLY A C 1
ATOM 6300 O O . GLY A 1 809 ? 23.349 53.490 4.581 1.00 83.31 809 GLY A O 1
ATOM 6301 N N . PHE A 1 810 ? 22.465 51.705 3.530 1.00 84.88 810 PHE A N 1
ATOM 6302 C CA . PHE A 1 810 ? 22.808 50.738 4.572 1.00 84.88 810 PHE A CA 1
ATOM 6303 C C . PHE A 1 810 ? 24.336 50.647 4.688 1.00 84.88 810 PHE A C 1
ATOM 6305 O O . PHE A 1 810 ? 25.043 50.339 3.717 1.00 84.88 810 PHE A O 1
ATOM 6312 N N . ARG A 1 811 ? 24.877 50.955 5.870 1.00 72.75 811 ARG A N 1
ATOM 6313 C CA . ARG A 1 811 ? 26.321 51.016 6.132 1.00 72.75 811 ARG A CA 1
ATOM 6314 C C . ARG A 1 811 ? 26.747 49.858 7.031 1.00 72.75 811 ARG A C 1
ATOM 6316 O O . ARG A 1 811 ? 26.888 50.045 8.239 1.00 72.75 811 ARG A O 1
ATOM 6323 N N . PRO A 1 812 ? 27.026 48.672 6.469 1.00 61.78 812 PRO A N 1
ATOM 6324 C CA . PRO A 1 812 ? 27.664 47.622 7.239 1.00 61.78 812 PRO A CA 1
ATOM 6325 C C . PRO A 1 812 ? 29.165 47.898 7.352 1.00 61.78 812 PRO A C 1
ATOM 6327 O O . PRO A 1 812 ? 29.797 48.348 6.391 1.00 61.78 812 PRO A O 1
ATOM 6330 N N . ARG A 1 813 ? 29.761 47.563 8.501 1.00 54.75 813 ARG A N 1
ATOM 6331 C CA . ARG A 1 813 ? 31.225 47.544 8.648 1.00 54.75 813 ARG A CA 1
ATOM 6332 C C . ARG A 1 813 ? 31.880 46.391 7.871 1.00 54.75 813 ARG A C 1
ATOM 6334 O O . ARG A 1 813 ? 33.058 46.493 7.549 1.00 54.75 813 ARG A O 1
ATOM 6341 N N . ILE A 1 814 ? 31.130 45.342 7.493 1.00 52.94 814 ILE A N 1
ATOM 6342 C CA . ILE A 1 814 ? 31.652 44.188 6.738 1.00 52.94 814 ILE A CA 1
ATOM 6343 C C . ILE A 1 814 ? 30.698 43.790 5.595 1.00 52.94 814 ILE A C 1
ATOM 6345 O O . ILE A 1 814 ? 29.521 43.533 5.823 1.00 52.94 814 ILE A O 1
ATOM 6349 N N . ARG A 1 815 ? 31.208 43.722 4.353 1.00 54.12 815 ARG A N 1
ATOM 6350 C CA . ARG A 1 815 ? 30.438 43.411 3.129 1.00 54.12 815 ARG A CA 1
ATOM 6351 C C . ARG A 1 815 ? 30.893 42.094 2.502 1.00 54.12 815 ARG A C 1
ATOM 6353 O O . ARG A 1 815 ? 31.838 42.091 1.717 1.00 54.12 815 ARG A O 1
ATOM 6360 N N . HIS A 1 816 ? 30.206 40.987 2.771 1.00 54.72 816 HIS A N 1
ATOM 6361 C CA . HIS A 1 816 ? 30.432 39.743 2.026 1.00 54.72 816 HIS A CA 1
ATOM 6362 C C . HIS A 1 816 ? 29.111 39.123 1.581 1.00 54.72 816 HIS A C 1
ATOM 6364 O O . HIS A 1 816 ? 28.272 38.785 2.407 1.00 54.72 816 HIS A O 1
ATOM 6370 N N . GLY A 1 817 ? 28.943 38.986 0.263 1.00 57.88 817 GLY A N 1
ATOM 6371 C CA . GLY A 1 817 ? 27.777 38.340 -0.348 1.00 57.88 817 GLY A CA 1
ATOM 6372 C C . GLY A 1 817 ? 26.483 39.158 -0.321 1.00 57.88 817 GLY A C 1
ATOM 6373 O O . GLY A 1 817 ? 25.441 38.629 -0.687 1.00 57.88 817 GLY A O 1
ATOM 6374 N N . TRP A 1 818 ? 26.528 40.423 0.111 1.00 75.75 818 TRP A N 1
ATOM 6375 C CA . TRP A 1 818 ? 25.350 41.290 0.142 1.00 75.75 818 TRP A CA 1
ATOM 6376 C C . TRP A 1 818 ? 25.198 42.030 -1.181 1.00 75.75 818 TRP A C 1
ATOM 6378 O O . TRP A 1 818 ? 26.178 42.536 -1.733 1.00 75.75 818 TRP A O 1
ATOM 6388 N N . SER A 1 819 ? 23.965 42.123 -1.664 1.00 81.06 819 SER A N 1
ATOM 6389 C CA . SER A 1 819 ? 23.619 42.914 -2.845 1.00 81.06 819 SER A CA 1
ATOM 6390 C C . SER A 1 819 ? 22.923 44.207 -2.433 1.00 81.06 819 SER A C 1
ATOM 6392 O O . SER A 1 819 ? 22.268 44.269 -1.395 1.00 81.06 819 SER A O 1
ATOM 6394 N N . VAL A 1 820 ? 23.098 45.264 -3.224 1.00 84.50 820 VAL A N 1
ATOM 6395 C CA . VAL A 1 820 ? 22.399 46.535 -3.005 1.00 84.50 820 VAL A CA 1
ATOM 6396 C C . VAL A 1 820 ? 21.155 46.541 -3.884 1.00 84.50 820 VAL A C 1
ATOM 6398 O O . VAL A 1 820 ? 21.262 46.339 -5.093 1.00 84.50 820 VAL A O 1
ATOM 6401 N N . ALA A 1 821 ? 19.990 46.758 -3.280 1.00 84.06 821 ALA A N 1
ATOM 6402 C CA . ALA A 1 821 ? 18.724 46.852 -3.991 1.00 84.06 821 ALA A CA 1
ATOM 6403 C C . ALA A 1 821 ? 18.726 48.042 -4.962 1.00 84.06 821 ALA A C 1
ATOM 6405 O O . ALA A 1 821 ? 19.205 49.129 -4.630 1.00 84.06 821 ALA A O 1
ATOM 6406 N N . HIS A 1 822 ? 18.154 47.840 -6.150 1.00 74.38 822 HIS A N 1
ATOM 6407 C CA . HIS A 1 822 ? 17.965 48.911 -7.131 1.00 74.38 822 HIS A CA 1
ATOM 6408 C C . HIS A 1 822 ? 16.870 49.895 -6.697 1.00 74.38 822 HIS A C 1
ATOM 6410 O O . HIS A 1 822 ? 16.983 51.093 -6.953 1.00 74.38 822 HIS A O 1
ATOM 6416 N N . ASP A 1 823 ? 15.846 49.400 -6.000 1.00 83.00 823 ASP A N 1
ATOM 6417 C CA . ASP A 1 823 ? 14.777 50.185 -5.394 1.00 83.00 823 ASP A CA 1
ATOM 6418 C C . ASP A 1 823 ? 14.331 49.556 -4.058 1.00 83.00 823 ASP A C 1
ATOM 6420 O O . ASP A 1 823 ? 14.514 48.366 -3.815 1.00 83.00 823 ASP A O 1
ATOM 6424 N N . ARG A 1 824 ? 13.744 50.347 -3.152 1.00 83.94 824 ARG A N 1
ATOM 6425 C CA . ARG A 1 824 ? 13.337 49.856 -1.819 1.00 83.94 824 ARG A CA 1
ATOM 6426 C C . ARG A 1 824 ? 12.210 48.817 -1.885 1.00 83.94 824 ARG A C 1
ATOM 6428 O O . ARG A 1 824 ? 12.088 48.004 -0.974 1.00 83.94 824 ARG A O 1
ATOM 6435 N N . SER A 1 825 ? 11.372 48.843 -2.923 1.00 83.75 825 SER A N 1
ATOM 6436 C CA . SER A 1 825 ? 10.254 47.903 -3.051 1.00 83.75 825 SER A CA 1
ATOM 6437 C C . SER A 1 825 ? 10.725 46.502 -3.447 1.00 83.75 825 SER A C 1
ATOM 6439 O O . SER A 1 825 ? 10.138 45.517 -2.996 1.00 83.75 825 SER A O 1
ATOM 6441 N N . SER A 1 826 ? 11.844 46.394 -4.174 1.00 85.56 826 SER A N 1
ATOM 6442 C CA . SER A 1 826 ? 12.422 45.111 -4.581 1.00 85.56 826 SER A CA 1
ATOM 6443 C C . SER A 1 826 ? 12.878 44.248 -3.404 1.00 85.56 826 SER A C 1
ATOM 6445 O O . SER A 1 826 ? 12.951 43.028 -3.549 1.00 85.56 826 SER A O 1
ATOM 6447 N N . LEU A 1 827 ? 13.148 44.848 -2.236 1.00 86.19 827 LEU A N 1
ATOM 6448 C CA . LEU A 1 827 ? 13.493 44.133 -0.999 1.00 86.19 827 LEU A CA 1
ATOM 6449 C C . LEU A 1 827 ? 12.422 43.121 -0.574 1.00 86.19 827 LEU A C 1
ATOM 6451 O O . LEU A 1 827 ? 12.737 42.136 0.079 1.00 86.19 827 LEU A O 1
ATOM 6455 N N . TRP A 1 828 ? 11.172 43.340 -0.982 1.00 88.12 828 TRP A N 1
ATOM 6456 C CA . TRP A 1 828 ? 10.014 42.539 -0.581 1.00 88.12 828 TRP A CA 1
ATOM 6457 C C . TRP A 1 828 ? 9.528 41.586 -1.683 1.00 88.12 828 TRP A C 1
ATOM 6459 O O . TRP A 1 828 ? 8.456 40.996 -1.569 1.00 88.12 828 TRP A O 1
ATOM 6469 N N . SER A 1 829 ? 10.284 41.465 -2.781 1.00 84.81 829 SER A N 1
ATOM 6470 C CA . SER A 1 829 ? 9.893 40.692 -3.972 1.00 84.81 829 SER A CA 1
ATOM 6471 C C . SER A 1 829 ? 9.985 39.172 -3.796 1.00 84.81 829 SER A C 1
ATOM 6473 O O . SER A 1 829 ? 9.397 38.425 -4.577 1.00 84.81 829 SER A O 1
ATOM 6475 N N . ARG A 1 830 ? 10.708 38.708 -2.775 1.00 85.81 830 ARG A N 1
ATOM 6476 C CA . ARG A 1 830 ? 10.888 37.293 -2.430 1.00 85.81 830 ARG A CA 1
ATOM 6477 C C . ARG A 1 830 ? 10.468 37.055 -0.975 1.00 85.81 830 ARG A C 1
ATOM 6479 O O . ARG A 1 830 ? 10.418 38.018 -0.211 1.00 85.81 830 ARG A O 1
ATOM 6486 N N . PRO A 1 831 ? 10.172 35.802 -0.584 1.00 88.69 831 PRO A N 1
ATOM 6487 C CA . PRO A 1 831 ? 9.977 35.451 0.821 1.00 88.69 831 PRO A CA 1
ATOM 6488 C C . PRO A 1 831 ? 11.173 35.888 1.681 1.00 88.69 831 PRO A C 1
ATOM 6490 O O . PRO A 1 831 ? 12.310 35.901 1.199 1.00 88.69 831 PRO A O 1
ATOM 6493 N N . VAL A 1 832 ? 10.908 36.271 2.930 1.00 89.94 832 VAL A N 1
ATOM 6494 C CA . VAL A 1 832 ? 11.865 36.921 3.838 1.00 89.94 832 VAL A CA 1
ATOM 6495 C C . VAL A 1 832 ? 12.010 36.086 5.105 1.00 89.94 832 VAL A C 1
ATOM 6497 O O . VAL A 1 832 ? 11.003 35.709 5.688 1.00 89.94 832 VAL A O 1
ATOM 6500 N N . ASP A 1 833 ? 13.239 35.849 5.555 1.00 88.69 833 ASP A N 1
ATOM 6501 C CA . ASP A 1 833 ? 13.512 35.211 6.852 1.00 88.69 833 ASP A CA 1
ATOM 6502 C C . ASP A 1 833 ? 13.674 36.254 7.962 1.00 88.69 833 ASP A C 1
ATOM 6504 O O . ASP A 1 833 ? 13.229 36.052 9.088 1.00 88.69 833 ASP A O 1
ATOM 6508 N N . LYS A 1 834 ? 14.312 37.391 7.653 1.00 91.31 834 LYS A N 1
ATOM 6509 C CA . LYS A 1 834 ? 14.499 38.493 8.605 1.00 91.31 834 LYS A CA 1
ATOM 6510 C C . LYS A 1 834 ? 14.743 39.840 7.937 1.00 91.31 834 LYS A C 1
ATOM 6512 O O . LYS A 1 834 ? 15.246 39.909 6.810 1.00 91.31 834 LYS A O 1
ATOM 6517 N N . VAL A 1 835 ? 14.446 40.914 8.666 1.00 93.69 835 VAL A N 1
ATOM 6518 C CA . VAL A 1 835 ? 14.684 42.304 8.243 1.00 93.69 835 VAL A CA 1
ATOM 6519 C C . VAL A 1 835 ? 15.648 42.979 9.213 1.00 93.69 835 VAL A C 1
ATOM 6521 O O . VAL A 1 835 ? 15.510 42.854 10.420 1.00 93.69 835 VAL A O 1
ATOM 6524 N N . LEU A 1 836 ? 16.617 43.712 8.680 1.00 91.75 836 LEU A N 1
ATOM 6525 C CA . LEU A 1 836 ? 17.603 44.500 9.406 1.00 91.75 836 LEU A CA 1
ATOM 6526 C C . LEU A 1 836 ? 17.237 45.980 9.295 1.00 91.75 836 LEU A C 1
ATOM 6528 O O . LEU A 1 836 ? 16.973 46.465 8.193 1.00 91.75 836 LEU A O 1
ATOM 6532 N N . LEU A 1 837 ? 17.262 46.698 10.408 1.00 92.44 837 LEU A N 1
ATOM 6533 C CA . LEU A 1 837 ? 16.954 48.119 10.507 1.00 92.44 837 LEU A CA 1
ATOM 6534 C C . LEU A 1 837 ? 18.205 48.882 10.937 1.00 92.44 837 LEU A C 1
ATOM 6536 O O . LEU A 1 837 ? 18.878 48.493 11.894 1.00 92.44 837 LEU A O 1
ATOM 6540 N N . GLN A 1 838 ? 18.493 49.980 10.242 1.00 88.88 838 GLN A N 1
ATOM 6541 C CA . GLN A 1 838 ? 19.563 50.905 10.602 1.00 88.88 838 GLN A CA 1
ATOM 6542 C C . GLN A 1 838 ? 19.140 52.343 10.284 1.00 88.88 838 GLN A C 1
ATOM 6544 O O . GLN A 1 838 ? 18.776 52.648 9.150 1.00 88.88 838 GLN A O 1
ATOM 6549 N N . GLN A 1 839 ? 19.249 53.259 11.249 1.00 87.69 839 GLN A N 1
ATOM 6550 C CA . GLN A 1 839 ? 19.007 54.686 11.015 1.00 87.69 839 GLN A CA 1
ATOM 6551 C C . GLN A 1 839 ? 20.223 55.509 11.436 1.00 87.69 839 GLN A C 1
ATOM 6553 O O . GLN A 1 839 ? 20.600 55.564 12.603 1.00 87.69 839 GLN A O 1
ATOM 6558 N N . SER A 1 840 ? 20.855 56.166 10.461 1.00 82.69 840 SER A N 1
ATOM 6559 C CA . SER A 1 840 ? 22.062 56.959 10.712 1.00 82.69 840 SER A CA 1
ATOM 6560 C C . SER A 1 840 ? 21.771 58.132 11.654 1.00 82.69 840 SER A C 1
ATOM 6562 O O . SER A 1 840 ? 20.871 58.927 11.396 1.00 82.69 840 SER A O 1
ATOM 6564 N N . GLY A 1 841 ? 22.575 58.277 12.711 1.00 81.19 841 GLY A N 1
ATOM 6565 C CA . GLY A 1 841 ? 22.462 59.387 13.667 1.00 81.19 841 GLY A CA 1
ATOM 6566 C C . GLY A 1 841 ? 21.411 59.195 14.766 1.00 81.19 841 GLY A C 1
ATOM 6567 O O . GLY A 1 841 ? 21.221 60.104 15.572 1.00 81.19 841 GLY A O 1
ATOM 6568 N N . VAL A 1 842 ? 20.763 58.029 14.829 1.00 85.19 842 VAL A N 1
ATOM 6569 C CA . VAL A 1 842 ? 19.869 57.627 15.922 1.00 85.19 842 VAL A CA 1
ATOM 6570 C C . VAL A 1 842 ? 20.568 56.554 16.755 1.00 85.19 842 VAL A C 1
ATOM 6572 O O . VAL A 1 842 ? 21.221 55.680 16.198 1.00 85.19 842 VAL A O 1
ATOM 6575 N N . ALA A 1 843 ? 20.470 56.655 18.083 1.00 84.62 843 ALA A N 1
ATOM 6576 C CA . ALA A 1 843 ? 21.002 55.643 18.995 1.00 84.62 843 ALA A CA 1
ATOM 6577 C C . ALA A 1 843 ? 20.189 54.343 18.882 1.00 84.62 843 ALA A C 1
ATOM 6579 O O . ALA A 1 843 ? 18.958 54.407 18.787 1.00 84.62 843 ALA A O 1
ATOM 6580 N N . ASP A 1 844 ? 20.857 53.191 18.896 1.00 82.75 844 ASP A N 1
ATOM 6581 C CA . ASP A 1 844 ? 20.237 51.889 18.623 1.00 82.75 844 ASP A CA 1
ATOM 6582 C C . ASP A 1 844 ? 19.094 51.581 19.589 1.00 82.75 844 ASP A C 1
ATOM 6584 O O . ASP A 1 844 ? 18.061 51.065 19.172 1.00 82.75 844 ASP A O 1
ATOM 6588 N N . GLU A 1 845 ? 19.210 51.994 20.852 1.00 84.19 845 GLU A N 1
ATOM 6589 C CA . GLU A 1 845 ? 18.191 51.787 21.882 1.00 84.19 845 GLU A CA 1
ATOM 6590 C C . GLU A 1 845 ? 16.860 52.439 21.492 1.00 84.19 845 GLU A C 1
ATOM 6592 O O . GLU A 1 845 ? 15.792 51.880 21.738 1.00 84.19 845 GLU A O 1
ATOM 6597 N N . LYS A 1 846 ? 16.904 53.591 20.809 1.00 87.75 846 LYS A N 1
ATOM 6598 C CA . LYS A 1 846 ? 15.696 54.252 20.293 1.00 87.75 846 LYS A CA 1
ATOM 6599 C C . LYS A 1 846 ? 15.101 53.503 19.108 1.00 87.75 846 LYS A C 1
ATOM 6601 O O . LYS A 1 846 ? 13.882 53.494 18.946 1.00 87.75 846 LYS A O 1
ATOM 6606 N N . VAL A 1 847 ? 15.942 52.886 18.277 1.00 90.06 847 VAL A N 1
ATOM 6607 C CA . VAL A 1 847 ? 15.484 52.047 17.163 1.00 90.06 847 VAL A CA 1
ATOM 6608 C C . VAL A 1 847 ? 14.838 50.771 17.701 1.00 90.06 847 VAL A C 1
ATOM 6610 O O . VAL A 1 847 ? 13.760 50.412 17.236 1.00 90.06 847 VAL A O 1
ATOM 6613 N N . VAL A 1 848 ? 15.429 50.142 18.721 1.00 89.94 848 VAL A N 1
ATOM 6614 C CA . VAL A 1 848 ? 14.865 48.982 19.431 1.00 89.94 848 VAL A CA 1
ATOM 6615 C C . VAL A 1 848 ? 13.537 49.342 20.092 1.00 89.94 848 VAL A C 1
ATOM 6617 O O . VAL A 1 848 ? 12.564 48.611 19.917 1.00 89.94 848 VAL A O 1
ATOM 6620 N N . GLU A 1 849 ? 13.453 50.471 20.803 1.00 89.75 849 GLU A N 1
ATOM 6621 C CA . GLU A 1 849 ? 12.218 50.927 21.458 1.00 89.75 849 GLU A CA 1
ATOM 6622 C C . GLU A 1 849 ? 11.101 51.157 20.429 1.00 89.75 849 GLU A C 1
ATOM 6624 O O . GLU A 1 849 ? 9.978 50.672 20.595 1.00 89.75 849 GLU A O 1
ATOM 6629 N N . ALA A 1 850 ? 11.415 51.841 19.325 1.00 92.94 850 ALA A N 1
ATOM 6630 C CA . ALA A 1 850 ? 10.461 52.093 18.253 1.00 92.94 850 ALA A CA 1
ATOM 6631 C C . ALA A 1 850 ? 10.033 50.802 17.537 1.00 92.94 850 ALA A C 1
ATOM 6633 O O . ALA A 1 850 ? 8.842 50.619 17.283 1.00 92.94 850 ALA A O 1
ATOM 6634 N N . ALA A 1 851 ? 10.969 49.892 17.249 1.00 93.25 851 ALA A N 1
ATOM 6635 C CA . ALA A 1 851 ? 10.694 48.587 16.648 1.00 93.25 851 ALA A CA 1
ATOM 6636 C C . ALA A 1 851 ? 9.829 47.712 17.553 1.00 93.25 851 ALA A C 1
ATOM 6638 O O . ALA A 1 851 ? 8.811 47.195 17.099 1.00 93.25 851 ALA A O 1
ATOM 6639 N N . THR A 1 852 ? 10.165 47.620 18.837 1.00 91.81 852 THR A N 1
ATOM 6640 C CA . THR A 1 852 ? 9.389 46.874 19.839 1.00 91.81 852 THR A CA 1
ATOM 6641 C C . THR A 1 852 ? 7.964 47.416 19.931 1.00 91.81 852 THR A C 1
ATOM 6643 O O . THR A 1 852 ? 6.999 46.652 19.881 1.00 91.81 852 THR A O 1
ATOM 6646 N N . ARG A 1 853 ? 7.812 48.746 19.977 1.00 93.06 853 ARG A N 1
ATOM 6647 C CA . ARG A 1 853 ? 6.501 49.402 20.029 1.00 93.06 853 ARG A CA 1
ATOM 6648 C C . ARG A 1 853 ? 5.682 49.206 18.752 1.00 93.06 853 ARG A C 1
ATOM 6650 O O . ARG A 1 853 ? 4.470 49.045 18.839 1.00 93.06 853 ARG A O 1
ATOM 6657 N N . ALA A 1 854 ? 6.309 49.249 17.578 1.00 93.62 854 ALA A N 1
ATOM 6658 C CA . ALA A 1 854 ? 5.622 49.053 16.300 1.00 93.62 854 ALA A CA 1
ATOM 6659 C C . ALA A 1 854 ? 5.242 47.579 16.059 1.00 93.62 854 ALA A C 1
ATOM 6661 O O . ALA A 1 854 ? 4.177 47.292 15.502 1.00 93.62 854 ALA A O 1
ATOM 6662 N N . ALA A 1 855 ? 6.094 46.647 16.494 1.00 92.19 855 ALA A N 1
ATOM 6663 C CA . ALA A 1 855 ? 5.851 45.212 16.415 1.00 92.19 855 ALA A CA 1
ATOM 6664 C C . ALA A 1 855 ? 4.684 44.780 17.314 1.00 92.19 855 ALA A C 1
ATOM 6666 O O . ALA A 1 855 ? 3.865 43.967 16.882 1.00 92.19 855 ALA A O 1
ATOM 6667 N N . ASP A 1 856 ? 4.571 45.352 18.519 1.00 90.94 856 ASP A N 1
ATOM 6668 C CA . ASP A 1 856 ? 3.492 45.065 19.479 1.00 90.94 856 ASP A CA 1
ATOM 6669 C C . ASP A 1 856 ? 3.358 43.555 19.768 1.00 90.94 856 ASP A C 1
ATOM 6671 O O . ASP A 1 856 ? 2.286 42.963 19.690 1.00 90.94 856 ASP A O 1
ATOM 6675 N N . GLY A 1 857 ? 4.502 42.886 19.965 1.00 87.44 857 GLY A N 1
ATOM 6676 C CA . GLY A 1 857 ? 4.589 41.437 20.199 1.00 87.44 857 GLY A CA 1
ATOM 6677 C C . GLY A 1 857 ? 4.329 40.546 18.974 1.00 87.44 857 GLY A C 1
ATOM 6678 O O . GLY A 1 857 ? 4.527 39.334 19.043 1.00 87.44 857 GLY A O 1
ATOM 6679 N N . ARG A 1 858 ? 3.927 41.114 17.831 1.00 90.88 858 ARG A N 1
ATOM 6680 C CA . ARG A 1 858 ? 3.620 40.342 16.612 1.00 90.88 858 ARG A CA 1
ATOM 6681 C C . ARG A 1 858 ? 4.864 39.883 15.853 1.00 90.88 858 ARG A C 1
ATOM 6683 O O . ARG A 1 858 ? 4.761 38.949 15.072 1.00 90.88 858 ARG A O 1
ATOM 6690 N N . LEU A 1 859 ? 6.015 40.515 16.088 1.00 92.81 859 LEU A N 1
ATOM 6691 C CA . LEU A 1 859 ? 7.336 40.121 15.588 1.00 92.81 859 LEU A CA 1
ATOM 6692 C C . LEU A 1 859 ? 8.339 40.142 16.745 1.00 92.81 859 LEU A C 1
ATOM 6694 O O . LEU A 1 859 ? 8.202 40.961 17.658 1.00 92.81 859 LEU A O 1
ATOM 6698 N N . SER A 1 860 ? 9.360 39.289 16.685 1.00 92.31 860 SER A N 1
ATOM 6699 C CA . SER A 1 860 ? 10.503 39.373 17.597 1.00 92.31 860 SER A CA 1
ATOM 6700 C C . SER A 1 860 ? 11.436 40.504 17.158 1.00 92.31 860 SER A C 1
ATOM 6702 O O . SER A 1 860 ? 11.727 40.650 15.969 1.00 92.31 860 SER A O 1
ATOM 6704 N N . VAL A 1 861 ? 11.910 41.299 18.119 1.00 91.69 861 VAL A N 1
ATOM 6705 C CA . VAL A 1 861 ? 12.850 42.408 17.896 1.00 91.69 861 VAL A CA 1
ATOM 6706 C C . VAL A 1 861 ? 14.127 42.119 18.666 1.00 91.69 861 VAL A C 1
ATOM 6708 O O . VAL A 1 861 ? 14.086 41.926 19.879 1.00 91.69 861 VAL A O 1
ATOM 6711 N N . VAL A 1 862 ? 15.257 42.083 17.965 1.00 87.94 862 VAL A N 1
ATOM 6712 C CA . VAL A 1 862 ? 16.555 41.715 18.542 1.00 87.94 862 VAL A CA 1
ATOM 6713 C C . VAL A 1 862 ? 17.598 42.782 18.223 1.00 87.94 862 VAL A C 1
ATOM 6715 O O . VAL A 1 862 ? 17.643 43.300 17.111 1.00 87.94 862 VAL A O 1
ATOM 6718 N N . HIS A 1 863 ? 18.452 43.109 19.195 1.00 85.25 863 HIS A N 1
ATOM 6719 C CA . HIS A 1 863 ? 19.601 43.999 19.007 1.00 85.25 863 HIS A CA 1
ATOM 6720 C C . HIS A 1 863 ? 20.872 43.168 18.854 1.00 85.25 863 HIS A C 1
ATOM 6722 O O . HIS A 1 863 ? 21.276 42.466 19.780 1.00 85.25 863 HIS A O 1
ATOM 6728 N N . SER A 1 864 ? 21.472 43.221 17.666 1.00 74.56 864 SER A N 1
ATOM 6729 C CA . SER A 1 864 ? 22.722 42.530 17.347 1.00 74.56 864 SER A CA 1
ATOM 6730 C C . SER A 1 864 ? 23.897 43.509 17.272 1.00 74.56 864 SER A C 1
ATOM 6732 O O . SER A 1 864 ? 23.718 44.726 17.328 1.00 74.56 864 SER A O 1
ATOM 6734 N N . ASP A 1 865 ? 25.104 42.981 17.074 1.00 67.31 865 ASP A N 1
ATOM 6735 C CA . ASP A 1 865 ? 26.321 43.784 16.930 1.00 67.31 865 ASP A CA 1
ATOM 6736 C C . ASP A 1 865 ? 26.223 44.857 15.816 1.00 67.31 865 ASP A C 1
ATOM 6738 O O . ASP A 1 865 ? 25.482 44.734 14.835 1.00 67.31 865 ASP A O 1
ATOM 6742 N N . HIS A 1 866 ? 27.016 45.919 15.975 1.00 65.12 866 HIS A N 1
ATOM 6743 C CA . HIS A 1 866 ? 27.255 47.010 15.024 1.00 65.12 866 HIS A CA 1
ATOM 6744 C C . HIS A 1 866 ? 26.059 47.927 14.711 1.00 65.12 866 HIS A C 1
ATOM 6746 O O . HIS A 1 866 ? 26.021 48.545 13.641 1.00 65.12 866 HIS A O 1
ATOM 6752 N N . GLY A 1 867 ? 25.120 48.056 15.644 1.00 67.31 867 GLY A N 1
ATOM 6753 C CA . GLY A 1 867 ? 23.987 48.978 15.544 1.00 67.31 867 GLY A CA 1
ATOM 6754 C C . GLY A 1 867 ? 22.958 48.584 14.503 1.00 67.31 867 GLY A C 1
ATOM 6755 O O . GLY A 1 867 ? 22.541 49.376 13.654 1.00 67.31 867 GLY A O 1
ATOM 6756 N N . ILE A 1 868 ? 22.598 47.303 14.551 1.00 81.31 868 ILE A N 1
ATOM 6757 C CA . ILE A 1 868 ? 21.587 46.688 13.703 1.00 81.31 868 ILE A CA 1
ATOM 6758 C C . ILE A 1 868 ? 20.484 46.152 14.615 1.00 81.31 868 ILE A C 1
ATOM 6760 O O . ILE A 1 868 ? 20.740 45.375 15.538 1.00 81.31 868 ILE A O 1
ATOM 6764 N N . VAL A 1 869 ? 19.251 46.567 14.331 1.00 89.25 869 VAL A N 1
ATOM 6765 C CA . VAL A 1 869 ? 18.045 46.004 14.947 1.00 89.25 869 VAL A CA 1
ATOM 6766 C C . VAL A 1 869 ? 17.415 45.028 13.967 1.00 89.25 869 VAL A C 1
ATOM 6768 O O . VAL A 1 869 ? 17.217 45.356 12.799 1.00 89.25 869 VAL A O 1
ATOM 6771 N N . GLU A 1 870 ? 17.111 43.823 14.420 1.00 91.75 870 GLU A N 1
ATOM 6772 C CA . GLU A 1 870 ? 16.578 42.745 13.596 1.00 91.75 870 GLU A CA 1
ATOM 6773 C C . GLU A 1 870 ? 15.098 42.503 13.910 1.00 91.75 870 GLU A C 1
ATOM 6775 O O . GLU A 1 870 ? 14.716 42.400 15.075 1.00 91.75 870 GLU A O 1
ATOM 6780 N N . LEU A 1 871 ? 14.273 42.387 12.867 1.00 94.25 871 LEU A N 1
ATOM 6781 C CA . LEU A 1 871 ? 12.904 41.883 12.939 1.00 94.25 871 LEU A CA 1
ATOM 6782 C C . LEU A 1 871 ? 12.890 40.416 12.506 1.00 94.25 871 LEU A C 1
ATOM 6784 O O . LEU A 1 871 ? 13.359 40.081 11.411 1.00 94.25 871 LEU A O 1
ATOM 6788 N N . LEU A 1 872 ? 12.323 39.571 13.359 1.00 93.50 872 LEU A N 1
ATOM 6789 C CA . LEU A 1 872 ? 12.291 38.115 13.241 1.00 93.50 872 LEU A CA 1
ATOM 6790 C C . LEU A 1 872 ? 10.852 37.594 13.410 1.00 93.50 872 LEU A C 1
ATOM 6792 O O . LEU A 1 872 ? 10.001 38.319 13.947 1.00 93.50 872 LEU A O 1
ATOM 6796 N N . PRO A 1 873 ? 10.558 36.352 12.973 1.00 92.38 873 PRO A N 1
ATOM 6797 C CA . PRO A 1 873 ? 9.278 35.706 13.248 1.00 92.38 873 PRO A CA 1
ATOM 6798 C C . PRO A 1 873 ? 8.934 35.732 14.744 1.00 92.38 873 PRO A C 1
ATOM 6800 O O . PRO A 1 873 ? 9.818 35.799 15.602 1.00 92.38 873 PRO A O 1
ATOM 6803 N N . SER A 1 874 ? 7.638 35.751 15.059 1.00 89.31 874 SER A N 1
ATOM 6804 C CA . SER A 1 874 ? 7.170 35.923 16.436 1.00 89.31 874 SER A CA 1
ATOM 6805 C C . SER A 1 874 ? 7.661 34.798 17.346 1.00 89.31 874 SER A C 1
ATOM 6807 O O . SER A 1 874 ? 7.450 33.617 17.081 1.00 89.31 874 SER A O 1
ATOM 6809 N N . GLY A 1 875 ? 8.282 35.174 18.464 1.00 84.94 875 GLY A N 1
ATOM 6810 C CA . GLY A 1 875 ? 8.749 34.224 19.467 1.00 84.94 875 GLY A CA 1
ATOM 6811 C C . GLY A 1 875 ? 10.037 33.497 19.084 1.00 84.94 875 GLY A C 1
ATOM 6812 O O . GLY A 1 875 ? 10.354 32.499 19.730 1.00 84.94 875 GLY A O 1
ATOM 6813 N N . THR A 1 876 ? 10.759 33.970 18.067 1.00 88.44 876 THR A N 1
ATOM 6814 C CA . THR A 1 876 ? 12.076 33.453 17.684 1.00 88.44 876 THR A CA 1
ATOM 6815 C C . THR A 1 876 ? 13.192 34.209 18.396 1.00 88.44 876 THR A C 1
ATOM 6817 O O . THR A 1 876 ? 13.233 35.440 18.354 1.00 88.44 876 THR A O 1
ATOM 6820 N N . ASP A 1 877 ? 14.100 33.457 19.018 1.00 89.75 877 ASP A N 1
ATOM 6821 C CA . ASP A 1 877 ? 15.372 33.918 19.571 1.00 89.75 877 ASP A CA 1
ATOM 6822 C C . ASP A 1 877 ? 16.393 32.759 19.622 1.00 89.75 877 ASP A C 1
ATOM 6824 O O . ASP A 1 877 ? 16.079 31.592 19.340 1.00 89.75 877 ASP A O 1
ATOM 6828 N N . LYS A 1 878 ? 17.639 33.080 19.993 1.00 93.81 878 LYS A N 1
ATOM 6829 C CA . LYS A 1 878 ? 18.731 32.104 20.089 1.00 93.81 878 LYS A CA 1
ATOM 6830 C C . LYS A 1 878 ? 18.456 30.985 21.100 1.00 93.81 878 LYS A C 1
ATOM 6832 O O . LYS A 1 878 ? 18.893 29.862 20.858 1.00 93.81 878 LYS A O 1
ATOM 6837 N N . ALA A 1 879 ? 17.734 31.258 22.187 1.00 92.19 879 ALA A N 1
ATOM 6838 C CA . ALA A 1 879 ? 17.416 30.266 23.213 1.00 92.19 879 ALA A CA 1
ATOM 6839 C C . ALA A 1 879 ? 16.422 29.230 22.700 1.00 92.19 879 ALA A C 1
ATOM 6841 O O . ALA A 1 879 ? 16.616 28.032 22.882 1.00 92.19 879 ALA A O 1
ATOM 6842 N N . ARG A 1 880 ? 15.381 29.670 21.994 1.00 90.50 880 ARG A N 1
ATOM 6843 C CA . ARG A 1 880 ? 14.391 28.777 21.394 1.00 90.50 880 ARG A CA 1
ATOM 6844 C C . ARG A 1 880 ? 14.994 27.932 20.278 1.00 90.50 880 ARG A C 1
ATOM 6846 O O . ARG A 1 880 ? 14.700 26.741 20.187 1.00 90.50 880 ARG A O 1
ATOM 6853 N N . GLY A 1 881 ? 15.865 28.528 19.464 1.00 93.12 881 GLY A N 1
ATOM 6854 C CA . GLY A 1 881 ? 16.643 27.790 18.470 1.00 93.12 881 GLY A CA 1
ATOM 6855 C C . GLY A 1 881 ? 17.558 26.744 19.115 1.00 93.12 881 GLY A C 1
ATOM 6856 O O . GLY A 1 881 ? 17.587 25.598 18.667 1.00 93.12 881 GLY A O 1
ATOM 6857 N N . LEU A 1 882 ? 18.250 27.109 20.203 1.00 94.81 882 LEU A N 1
ATOM 6858 C CA . LEU A 1 882 ? 19.066 26.185 20.994 1.00 94.81 882 LEU A CA 1
ATOM 6859 C C . LEU A 1 882 ? 18.226 25.054 21.592 1.00 94.81 882 LEU A C 1
ATOM 6861 O O . LEU A 1 882 ? 18.606 23.900 21.440 1.00 94.81 882 LEU A O 1
ATOM 6865 N N . ALA A 1 883 ? 17.080 25.351 22.204 1.00 93.50 883 ALA A N 1
ATOM 6866 C CA . ALA A 1 883 ? 16.199 24.346 22.793 1.00 93.50 883 ALA A CA 1
ATOM 6867 C C . ALA A 1 883 ? 15.749 23.306 21.757 1.00 93.50 883 ALA A C 1
ATOM 6869 O O . ALA A 1 883 ? 15.835 22.105 22.005 1.00 93.50 883 ALA A O 1
ATOM 6870 N N . ARG A 1 884 ? 15.359 23.761 20.559 1.00 90.25 884 ARG A N 1
ATOM 6871 C CA . ARG A 1 884 ? 14.997 22.882 19.438 1.00 90.25 884 ARG A CA 1
ATOM 6872 C C . ARG A 1 884 ? 16.178 22.033 18.959 1.00 90.25 884 ARG A C 1
ATOM 6874 O O . ARG A 1 884 ? 16.004 20.859 18.658 1.00 90.25 884 ARG A O 1
ATOM 6881 N N . ALA A 1 885 ? 17.382 22.601 18.892 1.00 92.69 885 ALA A N 1
ATOM 6882 C CA . ALA A 1 885 ? 18.582 21.849 18.525 1.00 92.69 885 ALA A CA 1
ATOM 6883 C C . ALA A 1 885 ? 18.997 20.837 19.609 1.00 92.69 885 ALA A C 1
ATOM 6885 O O . ALA A 1 885 ? 19.440 19.736 19.289 1.00 92.69 885 ALA A O 1
ATOM 6886 N N . ALA A 1 886 ? 18.850 21.196 20.884 1.00 90.00 886 ALA A N 1
ATOM 6887 C CA . ALA A 1 886 ? 19.189 20.359 22.028 1.00 90.00 886 ALA A CA 1
ATOM 6888 C C . ALA A 1 886 ? 18.251 19.149 22.159 1.00 90.00 886 ALA A C 1
ATOM 6890 O O . ALA A 1 886 ? 18.720 18.059 22.486 1.00 90.00 886 ALA A O 1
ATOM 6891 N N . GLU A 1 887 ? 16.967 19.308 21.819 1.00 87.31 887 GLU A N 1
ATOM 6892 C CA . GLU A 1 887 ? 15.986 18.218 21.755 1.00 87.31 887 GLU A CA 1
ATOM 6893 C C . GLU A 1 887 ? 16.433 17.108 20.788 1.00 87.31 887 GLU A C 1
ATOM 6895 O O . GLU A 1 887 ? 16.453 15.937 21.164 1.00 87.31 887 GLU A O 1
ATOM 6900 N N . LEU A 1 888 ? 16.921 17.474 19.596 1.00 83.94 888 LEU A N 1
ATOM 6901 C CA . LEU A 1 888 ? 17.478 16.517 18.624 1.00 83.94 888 LEU A CA 1
ATOM 6902 C C . LEU A 1 888 ? 18.721 15.779 19.145 1.00 83.94 888 LEU A C 1
ATOM 6904 O O . LEU A 1 888 ? 19.046 14.690 18.676 1.00 83.94 888 LEU A O 1
ATOM 6908 N N . LEU A 1 889 ? 19.433 16.376 20.101 1.00 84.56 889 LEU A N 1
ATOM 6909 C CA . LEU A 1 889 ? 20.632 15.814 20.721 1.00 84.56 889 LEU A CA 1
ATOM 6910 C C . LEU A 1 889 ? 20.336 15.088 22.044 1.00 84.56 889 LEU A C 1
ATOM 6912 O O . LEU A 1 889 ? 21.267 14.578 22.677 1.00 84.56 889 LEU A O 1
ATOM 6916 N N . GLY A 1 890 ? 19.074 15.047 22.486 1.00 85.12 890 GLY A N 1
ATOM 6917 C CA . GLY A 1 890 ? 18.676 14.472 23.773 1.00 85.12 890 GLY A CA 1
ATOM 6918 C C . GLY A 1 890 ? 19.325 15.173 24.971 1.00 85.12 890 GLY A C 1
ATOM 6919 O O . GLY A 1 890 ? 19.704 14.508 25.940 1.00 85.12 890 GLY A O 1
ATOM 6920 N N . CYS A 1 891 ? 19.528 16.490 24.877 1.00 87.69 891 CYS A N 1
ATOM 6921 C CA . CYS A 1 891 ? 20.138 17.319 25.916 1.00 87.69 891 CYS A CA 1
ATOM 6922 C C . CYS A 1 891 ? 19.134 18.341 26.464 1.00 87.69 891 CYS A C 1
ATOM 6924 O O . CYS A 1 891 ? 18.339 18.901 25.712 1.00 87.69 891 CYS A O 1
ATOM 6926 N N . GLY A 1 892 ? 19.204 18.594 27.771 1.00 87.31 892 GLY A N 1
ATOM 6927 C CA . GLY A 1 892 ? 18.431 19.624 28.462 1.00 87.31 892 GLY A CA 1
ATOM 6928 C C . GLY A 1 892 ? 19.289 20.817 28.908 1.00 87.31 892 GLY A C 1
ATOM 6929 O O . GLY A 1 892 ? 20.527 20.766 28.821 1.00 87.31 892 GLY A O 1
ATOM 6930 N N . PRO A 1 893 ? 18.651 21.901 29.381 1.00 89.31 893 PRO A N 1
ATOM 6931 C CA . PRO A 1 893 ? 19.340 23.082 29.894 1.00 89.31 893 PRO A CA 1
ATOM 6932 C C . PRO A 1 893 ? 20.323 22.747 31.025 1.00 89.31 893 PRO A C 1
ATOM 6934 O O . PRO A 1 893 ? 21.454 23.222 30.978 1.00 89.31 893 PRO A O 1
ATOM 6937 N N . GLU A 1 894 ? 19.961 21.830 31.933 1.00 86.50 894 GLU A N 1
ATOM 6938 C CA . GLU A 1 894 ? 20.714 21.376 33.121 1.00 86.50 894 GLU A CA 1
ATOM 6939 C C . GLU A 1 894 ? 22.072 20.713 32.824 1.00 86.50 894 GLU A C 1
ATOM 6941 O O . GLU A 1 894 ? 22.852 20.401 33.722 1.00 86.50 894 GLU A O 1
ATOM 6946 N N . HIS A 1 895 ? 22.361 20.458 31.550 1.00 85.62 895 HIS A N 1
ATOM 6947 C CA . HIS A 1 895 ? 23.617 19.876 31.089 1.00 85.62 895 HIS A CA 1
ATOM 6948 C C . HIS A 1 895 ? 24.292 20.729 30.014 1.00 85.62 895 HIS A C 1
ATOM 6950 O O . HIS A 1 895 ? 25.141 20.217 29.275 1.00 85.62 895 HIS A O 1
ATOM 6956 N N . THR A 1 896 ? 23.927 22.009 29.918 1.00 94.69 896 THR A N 1
ATOM 6957 C CA . THR A 1 896 ? 24.405 22.917 28.876 1.00 94.69 896 THR A CA 1
ATOM 6958 C C . THR A 1 896 ? 25.260 24.044 29.441 1.00 94.69 896 THR A C 1
ATOM 6960 O O . THR A 1 896 ? 24.857 24.718 30.381 1.00 94.69 896 THR A O 1
ATOM 6963 N N . VAL A 1 897 ? 26.406 24.300 28.808 1.00 97.12 897 VAL A N 1
ATOM 6964 C CA . VAL A 1 897 ? 27.173 25.543 28.979 1.00 97.12 897 VAL A CA 1
ATOM 6965 C C . VAL A 1 897 ? 27.039 26.402 27.721 1.00 97.12 897 VAL A C 1
ATOM 6967 O O . VAL A 1 897 ? 27.257 25.904 26.613 1.00 97.12 897 VAL A O 1
ATOM 6970 N N . ALA A 1 898 ? 26.670 27.675 27.871 1.00 97.69 898 ALA A N 1
ATOM 6971 C CA . ALA A 1 898 ? 26.464 28.605 26.760 1.00 97.69 898 ALA A CA 1
ATOM 6972 C C . ALA A 1 898 ? 27.451 29.779 26.790 1.00 97.69 898 ALA A C 1
ATOM 6974 O O . ALA A 1 898 ? 27.771 30.292 27.855 1.00 97.69 898 ALA A O 1
ATOM 6975 N N . PHE A 1 899 ? 27.910 30.226 25.619 1.00 98.12 899 PHE A N 1
ATOM 6976 C CA . PHE A 1 899 ? 28.854 31.335 25.460 1.00 98.12 899 PHE A CA 1
ATOM 6977 C C . PHE A 1 899 ? 28.288 32.416 24.535 1.00 98.12 899 PHE A C 1
ATOM 6979 O O . PHE A 1 899 ? 27.777 32.083 23.461 1.00 98.12 899 PHE A O 1
ATOM 6986 N N . GLY A 1 900 ? 28.444 33.689 24.902 1.00 96.06 900 GLY A N 1
ATOM 6987 C CA . GLY A 1 900 ? 27.999 34.827 24.089 1.00 96.06 900 GLY A CA 1
ATOM 6988 C C . GLY A 1 900 ? 28.729 36.135 24.397 1.00 96.06 900 GLY A C 1
ATOM 6989 O O . GLY A 1 900 ? 29.545 36.209 25.323 1.00 96.06 900 GLY A O 1
ATOM 6990 N N . ASN A 1 901 ? 28.418 37.181 23.632 1.00 94.62 901 ASN A N 1
ATOM 6991 C CA . ASN A 1 901 ? 29.027 38.506 23.786 1.00 94.62 901 ASN A CA 1
ATOM 6992 C C . ASN A 1 901 ? 28.066 39.696 23.604 1.00 94.62 901 ASN A C 1
ATOM 6994 O O . ASN A 1 901 ? 28.419 40.809 23.994 1.00 94.62 901 ASN A O 1
ATOM 6998 N N . MET A 1 902 ? 26.864 39.509 23.055 1.00 90.25 902 MET A N 1
ATOM 6999 C CA . MET A 1 902 ? 25.932 40.601 22.739 1.00 90.25 902 MET A CA 1
ATOM 7000 C C . MET A 1 902 ? 24.573 40.461 23.453 1.00 90.25 902 MET A C 1
ATOM 7002 O O . MET A 1 902 ? 24.242 39.385 23.949 1.00 90.25 902 MET A O 1
ATOM 7006 N N . PRO A 1 903 ? 23.733 41.519 23.515 1.00 86.81 903 PRO A N 1
ATOM 7007 C CA . PRO A 1 903 ? 22.424 41.461 24.177 1.00 86.81 903 PRO A CA 1
ATOM 7008 C C . PRO A 1 903 ? 21.482 40.376 23.637 1.00 86.81 903 PRO A C 1
ATOM 7010 O O . PRO A 1 903 ? 20.682 39.820 24.386 1.00 86.81 903 PRO A O 1
ATOM 7013 N N . ASN A 1 904 ? 21.589 40.016 22.355 1.00 88.38 904 ASN A N 1
ATOM 7014 C CA . ASN A 1 904 ? 20.832 38.906 21.770 1.00 88.38 904 ASN A CA 1
ATOM 7015 C C . ASN A 1 904 ? 21.237 37.519 22.306 1.00 88.38 904 ASN A C 1
ATOM 7017 O O . ASN A 1 904 ? 20.524 36.549 22.052 1.00 88.38 904 ASN A O 1
ATOM 7021 N N . ASP A 1 905 ? 22.339 37.420 23.052 1.00 94.31 905 ASP A N 1
ATOM 7022 C CA . ASP A 1 905 ? 22.764 36.208 23.754 1.00 94.31 905 ASP A CA 1
ATOM 7023 C C . ASP A 1 905 ? 22.215 36.124 25.186 1.00 94.31 905 ASP A C 1
ATOM 7025 O O . ASP A 1 905 ? 22.382 35.097 25.836 1.00 94.31 905 ASP A O 1
ATOM 7029 N N . ILE A 1 906 ? 21.518 37.151 25.692 1.00 92.81 906 ILE A N 1
ATOM 7030 C CA . ILE A 1 906 ? 20.926 37.116 27.041 1.00 92.81 906 ILE A CA 1
ATOM 7031 C C . ILE A 1 906 ? 19.971 35.918 27.199 1.00 92.81 906 ILE A C 1
ATOM 7033 O O . ILE A 1 906 ? 20.143 35.162 28.156 1.00 92.81 906 ILE A O 1
ATOM 7037 N N . PRO A 1 907 ? 19.018 35.659 26.273 1.00 91.25 907 PRO A N 1
ATOM 7038 C CA . PRO A 1 907 ? 18.185 34.461 26.359 1.00 91.25 907 PRO A CA 1
ATOM 7039 C C . PRO A 1 907 ? 19.001 33.167 26.248 1.00 91.25 907 PRO A C 1
ATOM 7041 O O . PRO A 1 907 ? 18.679 32.182 26.906 1.00 91.25 907 PRO A O 1
ATOM 7044 N N . LEU A 1 908 ? 20.054 33.164 25.418 1.00 93.12 908 LEU A N 1
ATOM 7045 C CA . LEU A 1 908 ? 20.938 32.013 25.213 1.00 93.12 908 LEU A CA 1
ATOM 7046 C C . LEU A 1 908 ? 21.647 31.618 26.518 1.00 93.12 908 LEU A C 1
ATOM 7048 O O . LEU A 1 908 ? 21.659 30.437 26.860 1.00 93.12 908 LEU A O 1
ATOM 7052 N N . LEU A 1 909 ? 22.196 32.591 27.252 1.00 96.38 909 LEU A N 1
ATOM 7053 C CA . LEU A 1 909 ? 22.822 32.362 28.557 1.00 96.38 909 LEU A CA 1
ATOM 7054 C C . LEU A 1 909 ? 21.781 31.961 29.609 1.00 96.38 909 LEU A C 1
ATOM 7056 O O . LEU A 1 909 ? 22.003 30.994 30.322 1.00 96.38 909 LEU A O 1
ATOM 7060 N N . ALA A 1 910 ? 20.628 32.636 29.655 1.00 91.88 910 ALA A N 1
ATOM 7061 C CA . ALA A 1 910 ? 19.575 32.355 30.635 1.00 91.88 910 ALA A CA 1
ATOM 7062 C C . ALA A 1 910 ? 18.926 30.966 30.483 1.00 91.88 910 ALA A C 1
ATOM 7064 O O . ALA A 1 910 ? 18.326 30.460 31.430 1.00 91.88 910 ALA A O 1
ATOM 7065 N N . TRP A 1 911 ? 18.989 30.371 29.289 1.00 94.44 911 TRP A N 1
ATOM 7066 C CA . TRP A 1 911 ? 18.474 29.026 29.038 1.00 94.44 911 TRP A CA 1
ATOM 7067 C C . TRP A 1 911 ? 19.427 27.926 29.518 1.00 94.44 911 TRP A C 1
ATOM 7069 O O . TRP A 1 911 ? 18.963 26.846 29.862 1.00 94.44 911 TRP A O 1
ATOM 7079 N N . ALA A 1 912 ? 20.738 28.165 29.521 1.00 95.19 912 ALA A N 1
ATOM 7080 C CA . ALA A 1 912 ? 21.739 27.162 29.875 1.00 95.19 912 ALA A CA 1
ATOM 7081 C C . ALA A 1 912 ? 21.944 27.049 31.397 1.00 95.19 912 ALA A C 1
ATOM 7083 O O . ALA A 1 912 ? 21.686 27.994 32.133 1.00 95.19 912 ALA A O 1
ATOM 7084 N N . ASP A 1 913 ? 22.451 25.902 31.862 1.00 93.69 913 ASP A N 1
ATOM 7085 C CA . ASP A 1 913 ? 22.853 25.695 33.265 1.00 93.69 913 ASP A CA 1
ATOM 7086 C C . ASP A 1 913 ? 24.016 26.606 33.679 1.00 93.69 913 ASP A C 1
ATOM 7088 O O . ASP A 1 913 ? 24.074 27.057 34.819 1.00 93.69 913 ASP A O 1
ATOM 7092 N N . HIS A 1 914 ? 24.936 26.884 32.746 1.00 95.81 914 HIS A N 1
ATOM 7093 C CA . HIS A 1 914 ? 26.072 27.777 32.975 1.00 95.81 914 HIS A CA 1
ATOM 7094 C C . HIS A 1 914 ? 26.272 28.734 31.796 1.00 95.81 914 HIS A C 1
ATOM 7096 O O . HIS A 1 914 ? 26.670 28.316 30.701 1.00 95.81 914 HIS A O 1
ATOM 7102 N N . GLY A 1 915 ? 25.997 30.020 32.001 1.00 96.62 915 GLY A N 1
ATOM 7103 C CA . GLY A 1 915 ? 26.140 31.078 31.006 1.00 96.62 915 GLY A CA 1
ATOM 7104 C C . GLY A 1 915 ? 27.458 31.846 31.132 1.00 96.62 915 GLY A C 1
ATOM 7105 O O . GLY A 1 915 ? 27.773 32.415 32.175 1.00 96.62 915 GLY A O 1
ATOM 7106 N N . VAL A 1 916 ? 28.225 31.927 30.045 1.00 97.69 916 VAL A N 1
ATOM 7107 C CA . VAL A 1 916 ? 29.557 32.545 30.014 1.00 97.69 916 VAL A CA 1
ATOM 7108 C C . VAL A 1 916 ? 29.592 33.721 29.037 1.00 97.69 916 VAL A C 1
ATOM 7110 O O . VAL A 1 916 ? 29.367 33.554 27.838 1.00 97.69 916 VAL A O 1
ATOM 7113 N N . ALA A 1 917 ? 29.946 34.909 29.523 1.00 96.69 917 ALA A N 1
ATOM 7114 C CA . ALA A 1 917 ? 30.186 36.079 28.677 1.00 96.69 917 ALA A CA 1
ATOM 7115 C C . ALA A 1 917 ? 31.685 36.288 28.419 1.00 96.69 917 ALA A C 1
ATOM 7117 O O . ALA A 1 917 ? 32.521 36.031 29.288 1.00 96.69 917 ALA A O 1
ATOM 7118 N N . MET A 1 918 ? 32.049 36.769 27.228 1.00 97.19 918 MET A N 1
ATOM 7119 C CA . MET A 1 918 ? 33.433 37.185 26.944 1.00 97.19 918 MET A CA 1
ATOM 7120 C C . MET A 1 918 ? 33.766 38.492 27.682 1.00 97.19 918 MET A C 1
ATOM 7122 O O . MET A 1 918 ? 32.894 39.337 27.853 1.00 97.19 918 MET A O 1
ATOM 7126 N N . ALA A 1 919 ? 35.014 38.708 28.114 1.00 94.69 919 ALA A N 1
ATOM 7127 C CA . ALA A 1 919 ? 35.392 39.916 28.874 1.00 94.69 919 ALA A CA 1
ATOM 7128 C C . ALA A 1 919 ? 35.154 41.242 28.127 1.00 94.69 919 ALA A C 1
ATOM 7130 O O . ALA A 1 919 ? 35.049 42.296 28.751 1.00 94.69 919 ALA A O 1
ATOM 7131 N N . ASP A 1 920 ? 35.105 41.191 26.801 1.00 92.88 920 ASP A N 1
ATOM 7132 C CA . ASP A 1 920 ? 34.824 42.298 25.893 1.00 92.88 920 ASP A CA 1
ATOM 7133 C C . ASP A 1 920 ? 33.373 42.308 25.374 1.00 92.88 920 ASP A C 1
ATOM 7135 O O . ASP A 1 920 ? 33.058 43.025 24.425 1.00 92.88 920 ASP A O 1
ATOM 7139 N N . ALA A 1 921 ? 32.484 41.545 26.017 1.00 92.69 921 ALA A N 1
ATOM 7140 C CA . ALA A 1 921 ? 31.051 41.537 25.752 1.00 92.69 921 ALA A CA 1
ATOM 7141 C C . ALA A 1 921 ? 30.364 42.867 26.107 1.00 92.69 921 ALA A C 1
ATOM 7143 O O . ALA A 1 921 ? 30.862 43.688 26.884 1.00 92.69 921 ALA A O 1
ATOM 7144 N N . HIS A 1 922 ? 29.158 43.052 25.570 1.00 89.19 922 HIS A N 1
ATOM 7145 C CA . HIS A 1 922 ? 28.290 44.176 25.894 1.00 89.19 922 HIS A CA 1
ATOM 7146 C C . HIS A 1 922 ? 27.988 44.234 27.407 1.00 89.19 922 HIS A C 1
ATOM 7148 O O . HIS A 1 922 ? 27.712 43.187 28.004 1.00 89.19 922 HIS A O 1
ATOM 7154 N N . PRO A 1 923 ? 27.957 45.432 28.032 1.00 87.12 923 PRO A N 1
ATOM 7155 C CA . PRO A 1 923 ? 27.687 45.580 29.464 1.00 87.12 923 PRO A CA 1
ATOM 7156 C C . PRO A 1 923 ? 26.440 44.832 29.952 1.00 87.12 923 PRO A C 1
ATOM 7158 O O . PRO A 1 923 ? 26.496 44.184 30.993 1.00 87.12 923 PRO A O 1
ATOM 7161 N N . ASP A 1 924 ? 25.350 44.860 29.181 1.00 84.88 924 ASP A N 1
ATOM 7162 C CA . ASP A 1 924 ? 24.099 44.179 29.548 1.00 84.88 924 ASP A CA 1
ATOM 7163 C C . ASP A 1 924 ? 24.229 42.648 29.612 1.00 84.88 924 ASP A C 1
ATOM 7165 O O . ASP A 1 924 ? 23.584 42.026 30.453 1.00 84.88 924 ASP A O 1
ATOM 7169 N N . LEU A 1 925 ? 25.078 42.033 28.776 1.00 91.50 925 LEU A N 1
ATOM 7170 C CA . LEU A 1 925 ? 25.322 40.588 28.842 1.00 91.50 925 LEU A CA 1
ATOM 7171 C C . LEU A 1 925 ? 26.241 40.237 30.021 1.00 91.50 925 LEU A C 1
ATOM 7173 O O . LEU A 1 925 ? 25.999 39.255 30.718 1.00 91.50 925 LEU A O 1
ATOM 7177 N N . LEU A 1 926 ? 27.263 41.061 30.283 1.00 90.94 926 LEU A N 1
ATOM 7178 C CA . LEU A 1 926 ? 28.176 40.873 31.419 1.00 90.94 926 LEU A CA 1
ATOM 7179 C C . LEU A 1 926 ? 27.438 40.861 32.765 1.00 90.94 926 LEU A C 1
ATOM 7181 O O . LEU A 1 926 ? 27.862 40.169 33.685 1.00 90.94 926 LEU A O 1
ATOM 7185 N N . VAL A 1 927 ? 26.345 41.623 32.887 1.00 87.75 927 VAL A N 1
ATOM 7186 C CA . VAL A 1 927 ? 25.535 41.689 34.115 1.00 87.75 927 VAL A CA 1
ATOM 7187 C C . VAL A 1 927 ? 24.795 40.380 34.404 1.00 87.75 927 VAL A C 1
ATOM 7189 O O . VAL A 1 927 ? 24.546 40.085 35.572 1.00 87.75 927 VAL A O 1
ATOM 7192 N N . VAL A 1 928 ? 24.431 39.610 33.375 1.00 87.69 928 VAL A N 1
ATOM 7193 C CA . VAL A 1 928 ? 23.588 38.409 33.514 1.00 87.69 928 VAL A CA 1
ATOM 7194 C C . VAL A 1 928 ? 24.359 37.091 33.409 1.00 87.69 928 VAL A C 1
ATOM 7196 O O . VAL A 1 928 ? 23.752 36.038 33.557 1.00 87.69 928 VAL A O 1
ATOM 7199 N N . ALA A 1 929 ? 25.665 37.132 33.132 1.00 93.31 929 ALA A N 1
ATOM 7200 C CA . ALA A 1 929 ? 26.492 35.937 32.987 1.00 93.31 929 ALA A CA 1
ATOM 7201 C C . ALA A 1 929 ? 26.932 35.355 34.340 1.00 93.31 929 ALA A C 1
ATOM 7203 O O . ALA A 1 929 ? 27.277 36.097 35.263 1.00 93.31 929 ALA A O 1
ATOM 7204 N N . ASP A 1 930 ? 27.002 34.027 34.426 1.00 92.88 930 ASP A N 1
ATOM 7205 C CA . ASP A 1 930 ? 27.506 33.302 35.598 1.00 92.88 930 ASP A CA 1
ATOM 7206 C C . ASP A 1 930 ? 29.037 33.367 35.694 1.00 92.88 930 ASP A C 1
ATOM 7208 O O . ASP A 1 930 ? 29.622 33.349 36.781 1.00 92.88 930 ASP A O 1
ATOM 7212 N N . GLU A 1 931 ? 29.707 33.462 34.544 1.00 95.94 931 GLU A N 1
ATOM 7213 C CA . GLU A 1 931 ? 31.157 33.563 34.434 1.00 95.94 931 GLU A CA 1
ATOM 7214 C C . GLU A 1 931 ? 31.568 34.534 33.325 1.00 95.94 931 GLU A C 1
ATOM 7216 O O . GLU A 1 931 ? 30.979 34.578 32.245 1.00 95.94 931 GLU A O 1
ATOM 7221 N N . ILE A 1 932 ? 32.640 35.286 33.578 1.00 96.94 932 ILE A N 1
ATOM 7222 C CA . ILE A 1 932 ? 33.296 36.117 32.570 1.00 96.94 932 ILE A CA 1
ATOM 7223 C C . ILE A 1 932 ? 34.591 35.419 32.147 1.00 96.94 932 ILE A C 1
ATOM 7225 O O . ILE A 1 932 ? 35.530 35.294 32.939 1.00 96.94 932 ILE A O 1
ATOM 7229 N N . ALA A 1 933 ? 34.644 34.966 30.897 1.00 96.19 933 ALA A N 1
ATOM 7230 C CA . ALA A 1 933 ? 35.838 34.399 30.279 1.00 96.19 933 ALA A CA 1
ATOM 7231 C C . ALA A 1 933 ? 36.780 35.509 29.773 1.00 96.19 933 ALA A C 1
ATOM 7233 O O . ALA A 1 933 ? 36.353 36.652 29.617 1.00 96.19 933 ALA A O 1
ATOM 7234 N N . PRO A 1 934 ? 38.059 35.210 29.467 1.00 96.81 934 PRO A N 1
ATOM 7235 C CA . PRO A 1 934 ? 38.920 36.137 28.730 1.00 96.81 934 PRO A CA 1
ATOM 7236 C C . PRO A 1 934 ? 38.267 36.645 27.436 1.00 96.81 934 PRO A C 1
ATOM 7238 O O . PRO A 1 934 ? 37.340 36.027 26.917 1.00 96.81 934 PRO A O 1
ATOM 7241 N N . ALA A 1 935 ? 38.777 37.758 26.901 1.00 93.81 935 ALA A N 1
ATOM 7242 C CA . ALA A 1 935 ? 38.287 38.307 25.636 1.00 93.81 935 ALA A CA 1
ATOM 7243 C C . ALA A 1 935 ? 38.353 37.261 24.510 1.00 93.81 935 ALA A C 1
ATOM 7245 O O . ALA A 1 935 ? 39.244 36.401 24.514 1.00 93.81 935 ALA A O 1
ATOM 7246 N N . HIS A 1 936 ? 37.443 37.338 23.541 1.00 92.81 936 HIS A N 1
ATOM 7247 C CA . HIS A 1 936 ? 37.318 36.314 22.495 1.00 92.81 936 HIS A CA 1
ATOM 7248 C C . HIS A 1 936 ? 38.627 36.096 21.703 1.00 92.81 936 HIS A C 1
ATOM 7250 O O . HIS A 1 936 ? 39.035 34.957 21.459 1.00 92.81 936 HIS A O 1
ATOM 7256 N N . ASP A 1 937 ? 39.368 37.174 21.426 1.00 91.94 937 ASP A N 1
ATOM 7257 C CA . ASP A 1 937 ? 40.681 37.155 20.761 1.00 91.94 937 ASP A CA 1
ATOM 7258 C C . ASP A 1 937 ? 41.818 36.540 21.605 1.00 91.94 937 ASP A C 1
ATOM 7260 O O . ASP A 1 937 ? 42.907 36.251 21.099 1.00 91.94 937 ASP A O 1
ATOM 7264 N N . GLN A 1 938 ? 41.572 36.298 22.893 1.00 93.75 938 GLN A N 1
ATOM 7265 C CA . GLN A 1 938 ? 42.479 35.621 23.826 1.00 93.75 938 GLN A CA 1
ATOM 7266 C C . GLN A 1 938 ? 42.076 34.156 24.073 1.00 93.75 938 GLN A C 1
ATOM 7268 O O . GLN A 1 938 ? 42.535 33.542 25.038 1.00 93.75 938 GLN A O 1
ATOM 7273 N N . ASP A 1 939 ? 41.249 33.585 23.187 1.00 94.75 939 ASP A N 1
ATOM 7274 C CA . ASP A 1 939 ? 40.739 32.211 23.253 1.00 94.75 939 ASP A CA 1
ATOM 7275 C C . ASP A 1 939 ? 39.907 31.948 24.529 1.00 94.75 939 ASP A C 1
ATOM 7277 O O . ASP A 1 939 ? 40.058 30.916 25.192 1.00 94.75 939 ASP A O 1
ATOM 7281 N N . GLY A 1 940 ? 39.031 32.897 24.885 1.00 94.56 940 GLY A N 1
ATOM 7282 C CA . GLY A 1 940 ? 38.194 32.841 26.091 1.00 94.56 940 GLY A CA 1
ATOM 7283 C C . GLY A 1 940 ? 37.358 31.564 26.210 1.00 94.56 940 GLY A C 1
ATOM 7284 O O . GLY A 1 940 ? 37.357 30.926 27.263 1.00 94.56 940 GLY A O 1
ATOM 7285 N N . VAL A 1 941 ? 36.733 31.128 25.109 1.00 96.56 941 VAL A N 1
ATOM 7286 C CA . VAL A 1 941 ? 35.974 29.866 25.052 1.00 96.56 941 VAL A CA 1
ATOM 7287 C C . VAL A 1 941 ? 36.866 28.664 25.387 1.00 96.56 941 VAL A C 1
ATOM 7289 O O . VAL A 1 941 ? 36.495 27.841 26.225 1.00 96.56 941 VAL A O 1
ATOM 7292 N N . ALA A 1 942 ? 38.067 28.567 24.802 1.00 95.88 942 ALA A N 1
ATOM 7293 C CA . ALA A 1 942 ? 38.986 27.473 25.109 1.00 95.88 942 ALA A CA 1
ATOM 7294 C C . ALA A 1 942 ? 39.381 27.431 26.585 1.00 95.88 942 ALA A C 1
ATOM 7296 O O . ALA A 1 942 ? 39.402 26.349 27.162 1.00 95.88 942 ALA A O 1
ATOM 7297 N N . ALA A 1 943 ? 39.668 28.580 27.206 1.00 94.38 943 ALA A N 1
ATOM 7298 C CA . ALA A 1 943 ? 40.088 28.629 28.607 1.00 94.38 943 ALA A CA 1
ATOM 7299 C C . ALA A 1 943 ? 39.048 28.002 29.555 1.00 94.38 943 ALA A C 1
ATOM 7301 O O . ALA A 1 943 ? 39.412 27.318 30.514 1.00 94.38 943 ALA A O 1
ATOM 7302 N N . VAL A 1 944 ? 37.759 28.196 29.265 1.00 95.44 944 VAL A N 1
ATOM 7303 C CA . VAL A 1 944 ? 36.660 27.617 30.047 1.00 95.44 944 VAL A CA 1
ATOM 7304 C C . VAL A 1 944 ? 36.462 26.139 29.714 1.00 95.44 944 VAL A C 1
ATOM 7306 O O . VAL A 1 944 ? 36.399 25.311 30.622 1.00 95.44 944 VAL A O 1
ATOM 7309 N N . LEU A 1 945 ? 36.431 25.770 28.431 1.00 95.12 945 LEU A N 1
ATOM 7310 C CA . LEU A 1 945 ? 36.250 24.375 28.015 1.00 95.12 945 LEU A CA 1
ATOM 7311 C C . LEU A 1 945 ? 37.393 23.467 28.483 1.00 95.12 945 LEU A C 1
ATOM 7313 O O . LEU A 1 945 ? 37.144 22.353 28.934 1.00 95.12 945 LEU A O 1
ATOM 7317 N N . GLU A 1 946 ? 38.637 23.944 28.443 1.00 93.75 946 GLU A N 1
ATOM 7318 C CA . GLU A 1 946 ? 39.795 23.233 28.991 1.00 93.75 946 GLU A CA 1
ATOM 7319 C C . GLU A 1 946 ? 39.621 22.973 30.492 1.00 93.75 946 GLU A C 1
ATOM 7321 O O . GLU A 1 946 ? 39.940 21.888 30.965 1.00 93.75 946 GLU A O 1
ATOM 7326 N N . ARG A 1 947 ? 39.066 23.923 31.252 1.00 91.50 947 ARG A N 1
ATOM 7327 C CA . ARG A 1 947 ? 38.809 23.745 32.689 1.00 91.50 947 ARG A CA 1
ATOM 7328 C C . ARG A 1 947 ? 37.693 22.733 32.965 1.00 91.50 947 ARG A C 1
ATOM 7330 O O . ARG A 1 947 ? 37.801 21.985 33.933 1.00 91.50 947 ARG A O 1
ATOM 7337 N N . ILE A 1 948 ? 36.645 22.718 32.142 1.00 89.12 948 ILE A N 1
ATOM 7338 C CA . ILE A 1 948 ? 35.474 21.840 32.308 1.00 89.12 948 ILE A CA 1
ATOM 7339 C C . ILE A 1 948 ? 35.771 20.402 31.853 1.00 89.12 948 ILE A C 1
ATOM 7341 O O . ILE A 1 948 ? 35.348 19.451 32.506 1.00 89.12 948 ILE A O 1
ATOM 7345 N N . PHE A 1 949 ? 36.494 20.236 30.743 1.00 84.81 949 PHE A N 1
ATOM 7346 C CA . PHE A 1 949 ? 36.659 18.948 30.057 1.00 84.81 949 PHE A CA 1
ATOM 7347 C C . PHE A 1 949 ? 38.083 18.373 30.129 1.00 84.81 949 PHE A C 1
ATOM 7349 O O . PHE A 1 949 ? 38.342 17.318 29.543 1.00 84.81 949 PHE A O 1
ATOM 7356 N N . ALA A 1 950 ? 39.023 19.016 30.837 1.00 78.94 950 ALA A N 1
ATOM 7357 C CA . ALA A 1 950 ? 40.343 18.428 31.059 1.00 78.94 950 ALA A CA 1
ATOM 7358 C C . ALA A 1 950 ? 40.236 17.080 31.798 1.00 78.94 950 ALA A C 1
ATOM 7360 O O . ALA A 1 950 ? 39.454 16.946 32.742 1.00 78.94 950 ALA A O 1
ATOM 7361 N N . PRO A 1 951 ? 41.068 16.082 31.445 1.00 61.56 951 PRO A N 1
ATOM 7362 C CA . PRO A 1 951 ? 41.127 14.830 32.183 1.00 61.56 951 PRO A CA 1
ATOM 7363 C C . PRO A 1 951 ? 41.520 15.107 33.638 1.00 61.56 951 PRO A C 1
ATOM 7365 O O . PRO A 1 951 ? 42.618 15.603 33.901 1.00 61.56 951 PRO A O 1
ATOM 7368 N N . HIS A 1 952 ? 40.658 14.767 34.599 1.00 53.19 952 HIS A N 1
ATOM 7369 C CA . HIS A 1 952 ? 41.051 14.775 36.003 1.00 53.19 952 HIS A CA 1
ATOM 7370 C C . HIS A 1 952 ? 42.184 13.758 36.205 1.00 53.19 952 HIS A C 1
ATOM 7372 O O . HIS A 1 952 ? 41.965 12.547 36.254 1.00 53.19 952 HIS A O 1
ATOM 7378 N N . HIS A 1 953 ? 43.417 14.245 36.340 1.00 39.44 953 HIS A N 1
ATOM 7379 C CA . HIS A 1 953 ? 44.471 13.481 36.988 1.00 39.44 953 HIS A CA 1
ATOM 7380 C C . HIS A 1 953 ? 44.057 13.310 38.451 1.00 39.44 953 HIS A C 1
ATOM 7382 O O . HIS A 1 953 ? 44.236 14.220 39.260 1.00 39.44 953 HIS A O 1
ATOM 7388 N N . HIS A 1 954 ? 43.509 12.148 38.807 1.00 35.62 954 HIS A N 1
ATOM 7389 C CA . HIS A 1 954 ? 43.567 11.707 40.194 1.00 35.62 954 HIS A CA 1
ATOM 7390 C C . HIS A 1 954 ? 45.047 11.639 40.574 1.00 35.62 954 HIS A C 1
ATOM 7392 O O . HIS A 1 954 ? 45.782 10.753 40.139 1.00 35.62 954 HIS A O 1
ATOM 7398 N N . ALA A 1 955 ? 45.488 12.646 41.322 1.00 34.69 955 ALA A N 1
ATOM 7399 C CA . ALA A 1 955 ? 46.781 12.659 41.963 1.00 34.69 955 ALA A CA 1
ATOM 7400 C C . ALA A 1 955 ? 46.836 11.470 42.929 1.00 34.69 955 ALA A C 1
ATOM 7402 O O . ALA A 1 955 ? 46.135 11.440 43.940 1.00 34.69 955 ALA A O 1
ATOM 7403 N N . GLU A 1 956 ? 47.665 10.480 42.610 1.00 36.25 956 GLU A N 1
ATOM 7404 C CA . GLU A 1 956 ? 48.194 9.576 43.619 1.00 36.25 956 GLU A CA 1
ATOM 7405 C C . GLU A 1 956 ? 48.976 10.410 44.640 1.00 36.25 956 GLU A C 1
ATOM 7407 O O . GLU A 1 956 ? 49.941 11.098 44.297 1.00 36.25 956 GLU A O 1
ATOM 7412 N N . GLY A 1 957 ? 48.570 10.350 45.905 1.00 37.91 957 GLY A N 1
ATOM 7413 C CA . GLY A 1 957 ? 49.296 11.008 46.980 1.00 37.91 957 GLY A CA 1
ATOM 7414 C C . GLY A 1 957 ? 48.713 10.716 48.355 1.00 37.91 957 GLY A C 1
ATOM 7415 O O . GLY A 1 957 ? 47.868 11.474 48.800 1.00 37.91 957 GLY A O 1
ATOM 7416 N N . LYS A 1 958 ? 49.232 9.643 48.972 1.00 31.53 958 LYS A N 1
ATOM 7417 C CA . LYS A 1 958 ? 49.373 9.361 50.419 1.00 31.53 958 LYS A CA 1
ATOM 7418 C C . LYS A 1 958 ? 48.226 9.667 51.383 1.00 31.53 958 LYS A C 1
ATOM 7420 O O . LYS A 1 958 ? 47.941 10.857 51.619 1.00 31.53 958 LYS A O 1
#

Mean predicted aligned error: 16.49 Å

Organism: NCBI:txid141693

Secondary structure (DSSP, 8-state):
-EEEEE-S---TT-TTT--STHHHHHHHHHHHHHHTT-EEEEEEE-TT-HHHHHHHS-EEEEEEEEEEEEEEE--TTT-TTS-SEEEEEEEEEEEEEEETTEEEEEEESTTTTS-TTTSSPPGGGTTT-GGGGHHHHHHHHHHHHHHHHTTTS-EEEEEE-GGGTTTHHHHTTT-SSEEEEEEE-S---TT-EEEHHHHHHHHHHTT-----SGGGSPPPPPTTSHHHHHHHHHHTSTT--PPPTTEEEHHHHHHHH-SEEEESSHHHHHHHHH-TTSTTHHHHTTSHHHHHHHS-GGGEE-----B-HHHHHS-GGGS-HHHHHHHTT--TTS-EEEEEEES-TTTTTHHHHHHHHHHHHTT--S-EEEEEEE-S-GGGTTS-S-HHHHHHHHH-TTTEEEE-----HHHHHHHHHT-SEEEE---TT--SS-HHHHHHHHHTPEEEEE--GGGGGG-TTS-TTSTT--SEEE----STT-HHHHHHHHHHHHHHHHHHHH-HHHHHHHHHHHHHHHHT-BHHHHHHHHHHHHHHHHHT-----------------PPP--SSS--S----SEEEEE-TTS-EEEEE--TT-SEEEEEE--SS-------TT--HHHHTT-S--PPP-TTSPEEEEPEEETTEEEEEEPPPTTSEEEEEEE-TTS-EEEEEEE-PPP-PPPPPPPS-SEEEE-TBTTTB-TTSPPPHHHHHHHHHHHHTT-EEEEE-SS-HHHHHHHHHHHT--SEEEEGGGTEEEETTTTEEEEEPPB-HHHHHHHHHHHHHHH-SSPPEEEEEEPTTT--EEE-TT---S--SS-EE-SSSGGGGSS-EEEEEEE-TTS-HHHHHHHHHHHHTTSSEEEEETTTEEEEESTT--HHHHHHHHHHHTT--GGGEEEEE-SGGGHHHHHHSSEEEEETTS-HHHHHH-SEEESPGGGTHHHHHHHHHHS--------